Protein 8C7G (pdb70)

Sequence (1429 aa):
NGIHYIELTPNPIRFDAVSQLTNVFFDDSNKQIFAVRSGGATGVVVKGPGSPDDVVISFCMSDRGGAIRSIKFSPDNQILAVQRKENSVEFICFQGDQPLLQDIITHQVKTLIHGFVWVHNREVALISNTGVEVYTVVPEKRQVRSVKSLSIGIKWFAWCCDANVALLCTSEGNSLIPVLVKQKVITKLPKVDLGNPSRDVQESKVTLGQVYGVLAVLILQSNSTTGLMEVEVHLLNGPGLAPRKCHVLRLSLLGRFAINTVDNLIVVHHQASGTSLLFDISLPGEVINEITYHTPITPGRSIKPFGLKLILQCELYSTHWVLFQPNIVIDAKLGCMWFLNLCIEPLCQLISDRIRLTEFLLQRSNGKQMLLKVIGQLVDDQYKGTLLPVLETIFSRINKIYASWVQLELQNQTTPPIVLIEQLDMVQIFQRIARRPYTESILMLYLQSLNKFNIAAQEELSKMIISELISNRSFDTLRRLVSYSMLLESKSVACFLLSHSNVDTAISQVAIDMLGRIEAHEIIIEVMLGQGKVIDALRLAKNSMGLEKVPARKFLEAAHKTKDDLIFHSVYRFFQMRNLKLYETLSFPKAEQCTEFIQHYNNTFPAQRVEITLRSFYIFNSTFGQVEGEEHKKVLFYHPNDIELNTKIKDVGLSEAIIRFTGTFTSEDDCQALHTQKTTQLFYQPEPGYWLVLVLNVPKEVVADYRGAEISDRIYRAILRQCYQMFRFQNGCFSSCGSEEPNPDKRRELLCQKLLQFYDQHLTNLRDPAQCDIIDMLHSIQYLPLDKTLFLRAQNFGTLCETFPDIKESIMLYQEQVLCGGKLSPEDLHCVHSYVVQHVLKVGGFVRDHPMKVYVTLDKEAKPYYLLIYRALHITLCLFLNADQVAPKQDLYDDLHAYMAPQLTSLARDISSELTKEAPKYLFINEQSLQHHHTNFLPRNVLSIIADLANAPAEEVQVKTTNDYWIVKRRCNYRQYYVILCNSKATLLDVTQEARRIFEQELTDDVFFDYDYQHDSLWQGQKKHIFILSEAGKPIFSLHGNEDKLATLFGVIQALVSFVQMGQDAITSIHAGGIKFAFMQRSSLILVAASRSNMSVQQLQLQLGDVYNQILSILTYSHMTKIFERRKNFDLRRLLSGSERLFYNLLANDSSNNIFTFLTNSIRVFPLPTTIRSQITSAIQSNCSKIKNLVFAVLIANNKLIALVRMKKYSIHPADLRLIFNLVECSESFKSSENWSPICLPKFDMNGYLHAHVSYLADDCQACLLLLSVDRDAFFTLAEAKAKITEKLRKSHCLEAINEELQQPFNAKLYQQVVGIPELRHFLYKPKSTAQLLCPMLRHPYKSLTELERLEAIYCDLLHRIHNSSRPLKLIYEMKEREVVLAWATGTYELYAIFEPVVDKATVIKYVDKLIKWIEKEYDVYFIRNHATF

Secondary structure (DSSP, 8-state):
-----EEE-SS-EE-PPPBTTB-EEEETTTTEEEEEETTSSSEEEEE-SS-TT----------SSS---EEEE-TTS-EEEEEEETTEEEEEE-BTTB---SS-B----SS-EEEEEE-SSSEEEEEESSEEEEEEEETTTTEEEEEEEEE---S-EEE-SSS-EEEEE-SSSS-EEEEEEETTEEEE-PPPP--SS-----TTTEEEEEETTEEEEEEEEE-SSS--EEEEEEE--SSSS--EEEEEEE----S--EEEEETTEEEEE-SSS--EEEE-SSS--EEETTEEEE--SS--B-PPP-EE---EEPP-S-SS-EE-SSS-EEETTTTEEE-EEE--TTHHHH---HHHHHHHHTTSTT-HHHHHHHHHHHHHTS--TT-HHHHHHHHHHHHHHHHHHHHHHH-------SS---HHHHHHHHHTT-SSTTSHHHHHHHHHHHHHTT----HHHHHHHHHHHHHTT-HHHHHHHHHHT-S--SHHHHHHHHHT-SS-HHHHHHHHHHHHHTT-HHHHHHHHHHHT-HHHHHHHHHHHS-SSS--SHHHHHHHHHHT-HHHHHHHHHHHHHHHHHHHSSS---GGG--HHHHHHHHHHS--/-EE--EEEEEEEEESSS--STT-GGGGEEEESSTTS-HHHHHHHHHHHHHHHHHHTTTS-GGG--EEEESSEEEEEE-SSTTEEEEEEEE--EE---EE-GGG--HHHHHHHHHHHHHHHHHHH--GGGTTTT---TTTHHHHHHHHHHHHHHHHTTTPPPTT---HHHHHT-EE-----HHHHHHHHGGGGHHHHSTT--EEEEEETTEEEE-TT--HHHHHHHHHHHIIIII----B-----EEEEEESSSSEEEEEEEEEEETTEEEEEEEESSSPPP-HHHHHHHHHHHHHHHHHHHHHHHHHHHH---EEEEEETTTTEEEE----HHHHHHHHHH-----EEEEEEETTTEEEEEEE-SSEEEEEEEES----HHHHHHHHHHHHHHH-SS-SS--/--GGG-HHHHT-SEEEEEEETTS-EEEESSS-SSS--HHHHHHHHHHHHHHTTT--EEEEE-SS-EEEEEE-SSEEEEEEE-SS--HHHHHHHHHHHHHHHHHHS-HHHHHHHHHHSSS---TTTT-S-HHHHHHHTT------HHHHHHT-EEB----HHHHHHHHHHHHHHTSS-SSEEEEEEESSS-EEEEEE-TT----HHHHHHHHHHHHH-SGGGTS-EEEEE--TTT-SSS-EEEEEEES-SSS--EEEEEES-SS-HHHHHHHHHHHHHHHHHTT-HHHHHHHHHSSS-SHHHHHHHT-TTEEEEEE--SSS-EEB-----GGG-SHHHHHHHHHHHHHHHHHHH-SSS-EEEEEEE-SS-EEEEEE-SS-EEEEEE-TT--HHHHHHHHHHHHHHHHHHHHHH---S-EE-

Radius of gyration: 52.95 Å; Cα contacts (8 Å, |Δi|>4): 2120; chains: 3; bounding box: 58×88×176 Å

Foldseek 3Di:
DDDFWKEWDQDWDFDDADDPQKDWDADPLFGKIWMWGNPPLTWIFIDGDDDPDDDTQIARPPRDQAQWDDWDAAPVRFKTKTDRDQFKIWIFGQDDRYTPDDDTAMDGDPAGWDDWDHQHRFWIWTAGQQWIWIWGDDDPPSDIDTQDIHGFGFDDKDADNPQQKIWTAHPVAAWIWIWHDHDSDIDTEDTDDDDPPGDHDDDLFWDWDAAPNWIKIWGKDADPVHRFIKIWIWTLPDVPGYTDTAEMEGDRDDDDWDWAAAQNWIKIDDQPVAWIFIDHPPDAADADPNHGYTDTQFDTDHYDWHADDCNPTDDPSDDQWDDDHYFWTAGRRRRIIIGMHTDCVSVPPRNPDPLSNLVVLQQGQPSQVVNLVVVLCDVPPVDDPPCVVVVLVSLLVQVVLVLVVVVVVPDDPCDRGNDHDDDVSVVVSLVVVPPDPCSQVNLVSNLVSCVVSPHADDAVSLVRNLVVCVVVVPLVVVVVCVVVVRHDQDPVSLVSLVVPCVVDPSSVVSSVVSCVVVPDLVVVLVVCLVVLVLVVSVVVCCVVPPLVPDAQPVSLVSQVVSPDVVSNVVSLVSVQVSCCVPVVGSDDDPVNPDPVSVVVCCVVDPD/DKDFKDWDKKFKFFQPPPPDPPRNLLGTLDIPPPPDDSVVVSVVVVVVVVVLVVVCVPPNSQPDAWDDDQFKIKGWDDPDPGMIIMTMMGFMWDPVIDTDNVLDDRLLVVLVVVVVVLLLCFAPHDLVPQPPPDPDPVVRSVRSSVSCCVVVVPPVVPDDDPRDTFVCSNQVADADDDDDDVLLVLVVVVQCVCVVPVQWDDKFKDFQLHGRGDDQAALVSVSSVSVCCVVPPPVVQFKPDVAAGWTWGDGPHHTAIWHWTWHDQPRMIMITTGHDPDDGDDVVVRVVVCVVPHPSVNVSSVVVVVVVVVDQKWKKKAANRNRYIDIDDDDSVVRSVVVVPDDDDWDWDWDADPQGKIWIWIDDDRMIMIMIDPPDDDDPVVVVVVVVVVCVVPPVDDPVPD/DPPVPDPVNVPDFKWKFKDFLVQHGADTLDDDVVVVRVVSVVVNVVQVVQVVVVDGDAWDDDDQKIKGWDDDQRMIMIMMGRALFDSVLVVVLVVLVVQVVLFQPFPVVSNVVCVVDNPDHCNVSVDPCVLLVNVSVVQPFVHDVVCSLLLFFWADFDDPVLLVLLVVLLCVLCPVDPQFAKKFKDDPRHGRAIAGAPPDDDDSSQVVSVSSVVVRDDCQAVDWDKDWTDRCVVDRHATWIWTWHALDDLAGMIMITTGRDRPCRVVVVVSSVSSSVSCVVVVNSVRRNVSVVDPADDPVVVLVVVDVWFQWKKKDWPVDRYIDIGDHDDVQPDRVVSSVVVSVVSVLSCQQPPPVDHDAWDWDQDDAWTWIWGDDPTMTMTTITGNPDDDVVVVVSVVVVVVVCVVCVSRTDDDDHHYD

InterPro domains:
  IPR009755 Regulator of MON1-CCZ1 complex, C-terminal [PF07035] (376-616)
  IPR040371 Regulator of MON1-CCZ1 complex [PTHR12897] (7-619)
  IPR049040 Regulator of MON1-CCZ1 complex, N-terminal [PF21029] (28-147)

GO terms:
  GO:0005085 guanyl-nucleotide exchange factor activity (F, IDA)
  GO:0005091 guanyl-nucleotide exchange factor adaptor activity (F, IDA)
  GO:0035658 Mon1-Ccz1 complex (C, IPI)
  GO:0005770 late endosome (C, EXP)

B-factor: mean 46.75, std 15.62, range [22.67, 107.34]

Organism: Drosophila melanogaster (NCBI:txid7227)

Structure (mmCIF, N/CA/C/O backbone):
data_8C7G
#
_entry.id   8C7G
#
loop_
_entity.id
_entity.type
_entity.pdbx_description
1 polymer 'Mic1 domain-containing protein'
2 polymer 'Caffeine, calcium, zinc sensitivity 1'
3 polymer 'Vacuolar fusion protein MON1 homolog'
#
loop_
_atom_site.group_PDB
_atom_site.id
_atom_site.type_symbol
_atom_site.label_atom_id
_atom_site.label_alt_id
_atom_site.label_comp_id
_atom_site.label_asym_id
_atom_site.label_entity_id
_atom_site.label_seq_id
_atom_site.pdbx_PDB_ins_code
_atom_site.Cartn_x
_atom_site.Cartn_y
_atom_site.Cartn_z
_atom_site.occupancy
_atom_site.B_iso_or_equiv
_atom_site.auth_seq_id
_atom_site.auth_comp_id
_atom_site.auth_asym_id
_atom_site.auth_atom_id
_atom_site.pdbx_PDB_model_num
ATOM 1 N N . ASN A 1 5 ? 124.275 140.253 80.812 1.00 77.18 5 ASN A N 1
ATOM 2 C CA . ASN A 1 5 ? 125.108 141.441 80.659 1.00 77.18 5 ASN A CA 1
ATOM 3 C C . ASN A 1 5 ? 126.588 141.081 80.685 1.00 77.18 5 ASN A C 1
ATOM 4 O O . ASN A 1 5 ? 127.418 141.792 80.123 1.00 77.18 5 ASN A O 1
ATOM 9 N N . GLY A 1 6 ? 126.912 139.971 81.343 1.00 66.33 6 GLY A N 1
ATOM 10 C CA . GLY A 1 6 ? 128.298 139.575 81.448 1.00 66.33 6 GLY A CA 1
ATOM 11 C C . GLY A 1 6 ? 129.076 140.487 82.386 1.00 66.33 6 GLY A C 1
ATOM 12 O O . GLY A 1 6 ? 128.518 141.290 83.138 1.00 66.33 6 GLY A O 1
ATOM 13 N N . ILE A 1 7 ? 130.398 140.349 82.328 1.00 53.42 7 ILE A N 1
ATOM 14 C CA . ILE A 1 7 ? 131.314 141.143 83.137 1.00 53.42 7 ILE A CA 1
ATOM 15 C C . ILE A 1 7 ? 132.364 141.750 82.216 1.00 53.42 7 ILE A C 1
ATOM 16 O O . ILE A 1 7 ? 133.035 141.026 81.473 1.00 53.42 7 ILE A O 1
ATOM 21 N N . HIS A 1 8 ? 132.499 143.073 82.259 1.00 49.83 8 HIS A N 1
ATOM 22 C CA . HIS A 1 8 ? 133.499 143.792 81.482 1.00 49.83 8 HIS A CA 1
ATOM 23 C C . HIS A 1 8 ? 134.102 144.880 82.355 1.00 49.83 8 HIS A C 1
ATOM 24 O O . HIS A 1 8 ? 133.382 145.549 83.100 1.00 49.83 8 HIS A O 1
ATOM 31 N N . TYR A 1 9 ? 135.421 145.060 82.265 1.00 37.42 9 TYR A N 1
ATOM 32 C CA . TYR A 1 9 ? 136.116 146.009 83.128 1.00 37.42 9 TYR A CA 1
ATOM 33 C C . TYR A 1 9 ? 136.910 147.070 82.373 1.00 37.42 9 TYR A C 1
ATOM 34 O O . TYR A 1 9 ? 137.667 147.818 83.003 1.00 37.42 9 TYR A O 1
ATOM 43 N N . ILE A 1 10 ? 136.766 147.163 81.054 1.00 35.90 10 ILE A N 1
ATOM 44 C CA . ILE A 1 10 ? 137.342 148.251 80.270 1.00 35.90 10 ILE A CA 1
ATOM 45 C C . ILE A 1 10 ? 136.246 148.809 79.377 1.00 35.90 10 ILE A C 1
ATOM 46 O O . ILE A 1 10 ? 135.597 148.054 78.644 1.00 35.90 10 ILE A O 1
ATOM 51 N N . GLU A 1 11 ? 136.040 150.122 79.432 1.00 39.26 11 GLU A N 1
ATOM 52 C CA . GLU A 1 11 ? 134.880 150.725 78.796 1.00 39.26 11 GLU A CA 1
ATOM 53 C C . GLU A 1 11 ? 135.278 151.974 78.027 1.00 39.26 11 GLU A C 1
ATOM 54 O O . GLU A 1 11 ? 136.288 152.625 78.318 1.00 39.26 11 GLU A O 1
ATOM 60 N N . LEU A 1 12 ? 134.459 152.293 77.032 1.00 46.45 12 LEU A N 1
ATOM 61 C CA . LEU A 1 12 ? 134.494 153.579 76.359 1.00 46.45 12 LEU A CA 1
ATOM 62 C C . LEU A 1 12 ? 133.614 154.569 77.113 1.00 46.45 12 LEU A C 1
ATOM 63 O O . LEU A 1 12 ? 132.630 154.189 77.753 1.00 46.45 12 LEU A O 1
ATOM 68 N N . THR A 1 13 ? 133.980 155.844 77.039 1.00 52.54 13 THR A N 1
ATOM 69 C CA . THR A 1 13 ? 133.235 156.863 77.764 1.00 52.54 13 THR A CA 1
ATOM 70 C C . THR A 1 13 ? 131.830 156.999 77.183 1.00 52.54 13 THR A C 1
ATOM 71 O O . THR A 1 13 ? 131.640 156.836 75.972 1.00 52.54 13 THR A O 1
ATOM 75 N N . PRO A 1 14 ? 130.825 157.282 78.014 1.00 61.02 14 PRO A N 1
ATOM 76 C CA . PRO A 1 14 ? 129.444 157.328 77.506 1.00 61.02 14 PRO A CA 1
ATOM 77 C C . PRO A 1 14 ? 129.207 158.376 76.433 1.00 61.02 14 PRO A C 1
ATOM 78 O O . PRO A 1 14 ? 128.402 158.139 75.524 1.00 61.02 14 PRO A O 1
ATOM 82 N N . ASN A 1 15 ? 129.874 159.524 76.504 1.00 60.10 15 ASN A N 1
ATOM 83 C CA . ASN A 1 15 ? 129.605 160.613 75.572 1.00 60.10 15 ASN A CA 1
ATOM 84 C C . ASN A 1 15 ? 130.758 160.776 74.591 1.00 60.10 15 ASN A C 1
ATOM 85 O O . ASN A 1 15 ? 131.845 161.220 74.991 1.00 60.10 15 ASN A O 1
ATOM 90 N N . PRO A 1 16 ? 130.579 160.433 73.321 1.00 59.46 16 PRO A N 1
ATOM 91 C CA . PRO A 1 16 ? 131.629 160.667 72.327 1.00 59.46 16 PRO A CA 1
ATOM 92 C C . PRO A 1 16 ? 131.633 162.114 71.855 1.00 59.46 16 PRO A C 1
ATOM 93 O O . PRO A 1 16 ? 130.723 162.896 72.131 1.00 59.46 16 PRO A O 1
ATOM 97 N N . ILE A 1 17 ? 132.689 162.458 71.126 1.00 62.08 17 ILE A N 1
ATOM 98 C CA . ILE A 1 17 ? 132.807 163.753 70.468 1.00 62.08 17 ILE A CA 1
ATOM 99 C C . ILE A 1 17 ? 132.585 163.537 68.979 1.00 62.08 17 ILE A C 1
ATOM 100 O O . ILE A 1 17 ? 133.386 162.869 68.314 1.00 62.08 17 ILE A O 1
ATOM 105 N N . ARG A 1 18 ? 131.504 164.101 68.454 1.00 66.21 18 ARG A N 1
ATOM 106 C CA . ARG A 1 18 ? 131.082 163.857 67.084 1.00 66.21 18 ARG A CA 1
ATOM 107 C C . ARG A 1 18 ? 131.544 164.987 66.177 1.00 66.21 18 ARG A C 1
ATOM 108 O O . ARG A 1 18 ? 131.525 166.158 66.566 1.00 66.21 18 ARG A O 1
ATOM 116 N N . PHE A 1 19 ? 131.960 164.630 64.965 1.00 66.95 19 PHE A N 1
ATOM 117 C CA . PHE A 1 19 ? 132.396 165.612 63.983 1.00 66.95 19 PHE A CA 1
ATOM 118 C C . PHE A 1 19 ? 131.982 165.129 62.598 1.00 66.95 19 PHE A C 1
ATOM 119 O O . PHE A 1 19 ? 131.295 164.115 62.450 1.00 66.95 19 PHE A O 1
ATOM 127 N N . ASP A 1 20 ? 132.405 165.873 61.578 1.00 75.56 20 ASP A N 1
ATOM 128 C CA . ASP A 1 20 ? 132.031 165.565 60.205 1.00 75.56 20 ASP A CA 1
ATOM 129 C C . ASP A 1 20 ? 132.621 164.227 59.778 1.00 75.56 20 ASP A C 1
ATOM 130 O O . ASP A 1 20 ? 133.799 163.950 60.018 1.00 75.56 20 ASP A O 1
ATOM 135 N N . ALA A 1 21 ? 131.800 163.401 59.137 1.00 79.36 21 ALA A N 1
ATOM 136 C CA . ALA A 1 21 ? 132.244 162.079 58.729 1.00 79.36 21 ALA A CA 1
ATOM 137 C C . ALA A 1 21 ? 133.208 162.174 57.550 1.00 79.36 21 ALA A C 1
ATOM 138 O O . ALA A 1 21 ? 133.215 163.147 56.793 1.00 79.36 21 ALA A O 1
ATOM 140 N N . VAL A 1 22 ? 134.034 161.137 57.403 1.00 82.68 22 VAL A N 1
ATOM 141 C CA . VAL A 1 22 ? 134.985 161.095 56.301 1.00 82.68 22 VAL A CA 1
ATOM 142 C C . VAL A 1 22 ? 134.242 160.871 54.989 1.00 82.68 22 VAL A C 1
ATOM 143 O O . VAL A 1 22 ? 133.198 160.205 54.939 1.00 82.68 22 VAL A O 1
ATOM 147 N N . SER A 1 23 ? 134.770 161.452 53.917 1.00 87.62 23 SER A N 1
ATOM 148 C CA . SER A 1 23 ? 134.169 161.335 52.595 1.00 87.62 23 SER A CA 1
ATOM 149 C C . SER A 1 23 ? 135.239 161.660 51.560 1.00 87.62 23 SER A C 1
ATOM 150 O O . SER A 1 23 ? 136.426 161.775 51.886 1.00 87.62 23 SER A O 1
ATOM 153 N N . GLN A 1 24 ? 134.819 161.810 50.306 1.00 89.21 24 GLN A N 1
ATOM 154 C CA . GLN A 1 24 ? 135.729 162.150 49.223 1.00 89.21 24 GLN A CA 1
ATOM 155 C C . GLN A 1 24 ? 135.965 163.649 49.103 1.00 89.21 24 GLN A C 1
ATOM 156 O O . GLN A 1 24 ? 136.729 164.075 48.231 1.00 89.21 24 GLN A O 1
ATOM 162 N N . LEU A 1 25 ? 135.327 164.455 49.950 1.00 87.81 25 LEU A N 1
ATOM 163 C CA . LEU A 1 25 ? 135.541 165.894 49.979 1.00 87.81 25 LEU A CA 1
ATOM 164 C C . LEU A 1 25 ? 136.151 166.378 51.286 1.00 87.81 25 LEU A C 1
ATOM 165 O O . LEU A 1 25 ? 136.315 167.589 51.465 1.00 87.81 25 LEU A O 1
ATOM 170 N N . THR A 1 26 ? 136.491 165.474 52.202 1.00 82.42 26 THR A N 1
ATOM 171 C CA . THR A 1 26 ? 137.018 165.857 53.502 1.00 82.42 26 THR A CA 1
ATOM 172 C C . THR A 1 26 ? 138.076 164.855 53.940 1.00 82.42 26 THR A C 1
ATOM 173 O O . THR A 1 26 ? 138.142 163.729 53.441 1.00 82.42 26 THR A O 1
ATOM 177 N N . ASN A 1 27 ? 138.908 165.283 54.886 1.00 65.37 27 ASN A N 1
ATOM 178 C CA . ASN A 1 27 ? 139.952 164.453 55.468 1.00 65.37 27 ASN A CA 1
ATOM 179 C C . ASN A 1 27 ? 139.948 164.642 56.980 1.00 65.37 27 ASN A C 1
ATOM 180 O O . ASN A 1 27 ? 139.114 165.362 57.535 1.00 65.37 27 ASN A O 1
ATOM 185 N N . VAL A 1 28 ? 140.892 163.988 57.653 1.00 56.25 28 VAL A N 1
ATOM 186 C CA . VAL A 1 28 ? 141.009 164.049 59.104 1.00 56.25 28 VAL A CA 1
ATOM 187 C C . VAL A 1 28 ? 142.472 164.248 59.476 1.00 56.25 28 VAL A C 1
ATOM 188 O O . VAL A 1 28 ? 143.358 163.609 58.898 1.00 56.25 28 VAL A O 1
ATOM 192 N N . PHE A 1 29 ? 142.725 165.154 60.421 1.00 54.39 29 PHE A N 1
ATOM 193 C CA . PHE A 1 29 ? 144.043 165.324 61.017 1.00 54.39 29 PHE A CA 1
ATOM 194 C C . PHE A 1 29 ? 143.896 165.431 62.527 1.00 54.39 29 PHE A C 1
ATOM 195 O O . PHE A 1 29 ? 142.865 165.880 63.037 1.00 54.39 29 PHE A O 1
ATOM 203 N N . PHE A 1 30 ? 144.942 165.029 63.241 1.00 52.22 30 PHE A N 1
ATOM 204 C CA . PHE A 1 30 ? 144.902 165.033 64.694 1.00 52.22 30 PHE A CA 1
ATOM 205 C C . PHE A 1 30 ? 146.226 165.521 65.261 1.00 52.22 30 PHE A C 1
ATOM 206 O O . PHE A 1 30 ? 147.295 165.049 64.868 1.00 52.22 30 PHE A O 1
ATOM 214 N N . ASP A 1 31 ? 146.139 166.474 66.186 1.00 63.55 31 ASP A N 1
ATOM 215 C CA . ASP A 1 31 ? 147.260 166.912 67.005 1.00 63.55 31 ASP A CA 1
ATOM 216 C C . ASP A 1 31 ? 146.966 166.533 68.448 1.00 63.55 31 ASP A C 1
ATOM 217 O O . ASP A 1 31 ? 145.937 166.941 69.002 1.00 63.55 31 ASP A O 1
ATOM 222 N N . ASP A 1 32 ? 147.865 165.760 69.053 1.00 59.89 32 ASP A N 1
ATOM 223 C CA . ASP A 1 32 ? 147.649 165.247 70.398 1.00 59.89 32 ASP A CA 1
ATOM 224 C C . ASP A 1 32 ? 148.230 166.137 71.488 1.00 59.89 32 ASP A C 1
ATOM 225 O O . ASP A 1 32 ? 147.961 165.893 72.669 1.00 59.89 32 ASP A O 1
ATOM 230 N N . SER A 1 33 ? 149.017 167.153 71.132 1.00 61.82 33 SER A N 1
ATOM 231 C CA . SER A 1 33 ? 149.528 168.075 72.140 1.00 61.82 33 SER A CA 1
ATOM 232 C C . SER A 1 33 ? 148.414 168.916 72.745 1.00 61.82 33 SER A C 1
ATOM 233 O O . SER A 1 33 ? 148.453 169.227 73.940 1.00 61.82 33 SER A O 1
ATOM 236 N N . ASN A 1 34 ? 147.423 169.290 71.938 1.00 64.71 34 ASN A N 1
ATOM 237 C CA . ASN A 1 34 ? 146.261 170.019 72.416 1.00 64.71 34 ASN A CA 1
ATOM 238 C C . ASN A 1 34 ? 144.959 169.270 72.172 1.00 64.71 34 ASN A C 1
ATOM 239 O O . ASN A 1 34 ? 143.892 169.799 72.503 1.00 64.71 34 ASN A O 1
ATOM 244 N N . LYS A 1 35 ? 145.018 168.066 71.601 1.00 63.09 35 LYS A N 1
ATOM 245 C CA . LYS A 1 35 ? 143.842 167.244 71.326 1.00 63.09 35 LYS A CA 1
ATOM 246 C C . LYS A 1 35 ? 142.869 167.978 70.403 1.00 63.09 35 LYS A C 1
ATOM 247 O O . LYS A 1 35 ? 141.700 168.191 70.725 1.00 63.09 35 LYS A O 1
ATOM 253 N N . GLN A 1 36 ? 143.378 168.360 69.237 1.00 66.87 36 GLN A N 1
ATOM 254 C CA . GLN A 1 36 ? 142.615 169.123 68.259 1.00 66.87 36 GLN A CA 1
ATOM 255 C C . GLN A 1 36 ? 142.251 168.233 67.079 1.00 66.87 36 GLN A C 1
ATOM 256 O O . GLN A 1 36 ? 143.135 167.662 66.432 1.00 66.87 36 GLN A O 1
ATOM 262 N N . ILE A 1 37 ? 140.956 168.119 66.801 1.00 61.25 37 ILE A N 1
ATOM 263 C CA . ILE A 1 37 ? 140.469 167.399 65.631 1.00 61.25 37 ILE A CA 1
ATOM 264 C C . ILE A 1 37 ? 140.335 168.391 64.487 1.00 61.25 37 ILE A C 1
ATOM 265 O O . ILE A 1 37 ? 139.650 169.414 64.625 1.00 61.25 37 ILE A O 1
ATOM 270 N N . PHE A 1 38 ? 140.980 168.093 63.358 1.00 61.79 38 PHE A N 1
ATOM 271 C CA . PHE A 1 38 ? 140.977 168.963 62.192 1.00 61.79 38 PHE A CA 1
ATOM 272 C C . PHE A 1 38 ? 140.251 168.275 61.048 1.00 61.79 38 PHE A C 1
ATOM 273 O O . PHE A 1 38 ? 140.594 167.145 60.684 1.00 61.79 38 PHE A O 1
ATOM 281 N N . ALA A 1 39 ? 139.268 168.963 60.471 1.00 70.89 39 ALA A N 1
ATOM 282 C CA . ALA A 1 39 ? 138.573 168.461 59.298 1.00 70.89 39 ALA A CA 1
ATOM 283 C C . ALA A 1 39 ? 138.488 169.568 58.260 1.00 70.89 39 ALA A C 1
ATOM 284 O O . ALA A 1 39 ? 138.411 170.753 58.592 1.00 70.89 39 ALA A O 1
ATOM 286 N N . VAL A 1 40 ? 138.486 169.165 56.992 1.00 78.59 40 VAL A N 1
ATOM 287 C CA . VAL A 1 40 ? 138.432 170.093 55.871 1.00 78.59 40 VAL A CA 1
ATOM 288 C C . VAL A 1 40 ? 137.083 169.929 55.185 1.00 78.59 40 VAL A C 1
ATOM 289 O O . VAL A 1 40 ? 136.400 168.916 55.354 1.00 78.59 40 VAL A O 1
ATOM 293 N N . ARG A 1 41 ? 136.689 170.948 54.424 1.00 90.85 41 ARG A N 1
ATOM 294 C CA . ARG A 1 41 ? 135.454 170.938 53.643 1.00 90.85 41 ARG A CA 1
ATOM 295 C C . ARG A 1 41 ? 135.756 171.618 52.312 1.00 90.85 41 ARG A C 1
ATOM 296 O O . ARG A 1 41 ? 135.928 172.840 52.258 1.00 90.85 41 ARG A O 1
ATOM 304 N N . SER A 1 42 ? 135.827 170.824 51.243 1.00 90.44 42 SER A N 1
ATOM 305 C CA . SER A 1 42 ? 136.122 171.351 49.918 1.00 90.44 42 SER A CA 1
ATOM 306 C C . SER A 1 42 ? 134.891 171.894 49.205 1.00 90.44 42 SER A C 1
ATOM 307 O O . SER A 1 42 ? 135.021 172.398 48.084 1.00 90.44 42 SER A O 1
ATOM 310 N N . GLY A 1 43 ? 133.708 171.793 49.815 1.00 92.73 43 GLY A N 1
ATOM 311 C CA . GLY A 1 43 ? 132.518 172.356 49.195 1.00 92.73 43 GLY A CA 1
ATOM 312 C C . GLY A 1 43 ? 132.617 173.857 49.007 1.00 92.73 43 GLY A C 1
ATOM 313 O O . GLY A 1 43 ? 132.213 174.392 47.972 1.00 92.73 43 GLY A O 1
ATOM 314 N N . GLY A 1 44 ? 133.152 174.554 50.000 1.00 93.91 44 GLY A N 1
ATOM 315 C CA . GLY A 1 44 ? 133.416 175.975 49.908 1.00 93.91 44 GLY A CA 1
ATOM 316 C C . GLY A 1 44 ? 134.813 176.253 49.402 1.00 93.91 44 GLY A C 1
ATOM 317 O O . GLY A 1 44 ? 135.387 175.480 48.629 1.00 93.91 44 GLY A O 1
ATOM 318 N N . ALA A 1 45 ? 135.373 177.377 49.844 1.00 99.09 45 ALA A N 1
ATOM 319 C CA . ALA A 1 45 ? 136.750 177.733 49.504 1.00 99.09 45 ALA A CA 1
ATOM 320 C C . ALA A 1 45 ? 137.722 177.096 50.500 1.00 99.09 45 ALA A C 1
ATOM 321 O O . ALA A 1 45 ? 138.556 177.755 51.121 1.00 99.09 45 ALA A O 1
ATOM 323 N N . THR A 1 46 ? 137.597 175.773 50.626 1.00 99.08 46 THR A N 1
ATOM 324 C CA . THR A 1 46 ? 138.380 174.967 51.564 1.00 99.08 46 THR A CA 1
ATOM 325 C C . THR A 1 46 ? 138.165 175.435 53.006 1.00 99.08 46 THR A C 1
ATOM 326 O O . THR A 1 46 ? 139.083 175.898 53.686 1.00 99.08 46 THR A O 1
ATOM 330 N N . GLY A 1 47 ? 136.920 175.305 53.464 1.00 89.93 47 GLY A N 1
ATOM 331 C CA . GLY A 1 47 ? 136.611 175.611 54.844 1.00 89.93 47 GLY A CA 1
ATOM 332 C C . GLY A 1 47 ? 137.179 174.575 55.795 1.00 89.93 47 GLY A C 1
ATOM 333 O O . GLY A 1 47 ? 137.587 173.485 55.401 1.00 89.93 47 GLY A O 1
ATOM 334 N N . VAL A 1 48 ? 137.210 174.922 57.082 1.00 81.45 48 VAL A N 1
ATOM 335 C CA . VAL A 1 48 ? 137.789 174.045 58.090 1.00 81.45 48 VAL A CA 1
ATOM 336 C C . V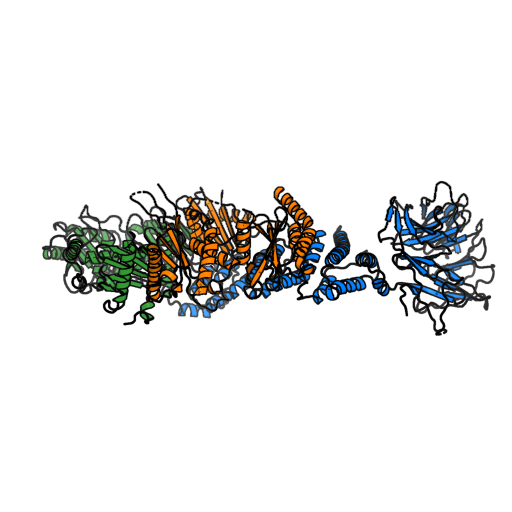AL A 1 48 ? 136.857 173.946 59.290 1.00 81.45 48 VAL A C 1
ATOM 337 O O . VAL A 1 48 ? 136.024 174.819 59.540 1.00 81.45 48 VAL A O 1
ATOM 341 N N . VAL A 1 49 ? 137.012 172.851 60.031 1.00 75.12 49 VAL A N 1
ATOM 342 C CA . VAL A 1 49 ? 136.321 172.637 61.297 1.00 75.12 49 VAL A CA 1
ATOM 343 C C . VAL A 1 49 ? 137.329 172.095 62.300 1.00 75.12 49 VAL A C 1
ATOM 344 O O . VAL A 1 49 ? 137.965 171.064 62.055 1.00 75.12 49 VAL A O 1
ATOM 348 N N . VAL A 1 50 ? 137.472 172.787 63.427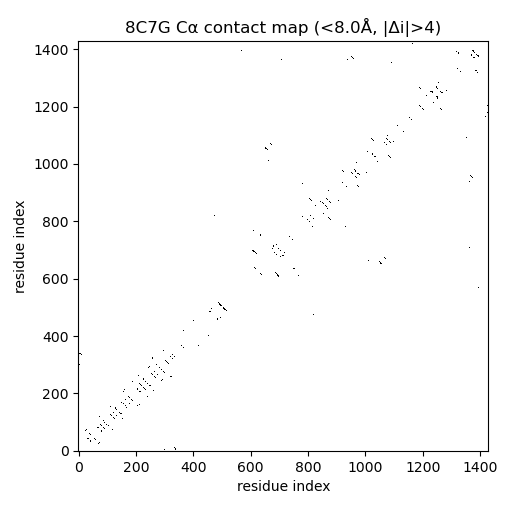 1.00 71.62 50 VAL A N 1
ATOM 349 C CA . VAL A 1 50 ? 138.413 172.419 64.479 1.00 71.62 50 VAL A CA 1
ATOM 350 C C . VAL A 1 50 ? 137.624 172.149 65.751 1.00 71.62 50 VAL A C 1
ATOM 351 O O . VAL A 1 50 ? 136.805 172.976 66.165 1.00 71.62 50 VAL A O 1
ATOM 355 N N . LYS A 1 51 ? 137.871 170.999 66.368 1.00 73.83 51 LYS A N 1
ATOM 356 C CA . LYS A 1 51 ? 137.155 170.607 67.575 1.00 73.83 51 LYS A CA 1
ATOM 357 C C . LYS A 1 51 ? 138.126 170.441 68.740 1.00 73.83 51 LYS A C 1
ATOM 358 O O . LYS A 1 51 ? 139.339 170.308 68.558 1.00 73.83 51 LYS A O 1
ATOM 364 N N . GLY A 1 52 ? 137.573 170.448 69.952 1.00 72.62 52 GLY A N 1
ATOM 365 C CA . GLY A 1 52 ? 138.372 170.482 71.154 1.00 72.62 52 GLY A CA 1
ATOM 366 C C . GLY A 1 52 ? 138.108 169.335 72.109 1.00 72.62 52 GLY A C 1
ATOM 367 O O . GLY A 1 52 ? 137.076 168.662 72.046 1.00 72.62 52 GLY A O 1
ATOM 368 N N . PRO A 1 53 ? 139.056 169.092 73.019 1.00 77.33 53 PRO A N 1
ATOM 369 C CA . PRO A 1 53 ? 138.918 167.936 73.919 1.00 77.33 53 PRO A CA 1
ATOM 370 C C . PRO A 1 53 ? 137.902 168.132 75.027 1.00 77.33 53 PRO A C 1
ATOM 371 O O . PRO A 1 53 ? 137.115 167.218 75.303 1.00 77.33 53 PRO A O 1
ATOM 375 N N . GLY A 1 54 ? 137.897 169.290 75.680 1.00 89.32 54 GLY A N 1
ATOM 376 C CA . GLY A 1 54 ? 137.087 169.460 76.869 1.00 89.32 54 GLY A CA 1
ATOM 377 C C . GLY A 1 54 ? 136.215 170.697 76.880 1.00 89.32 54 GLY A C 1
ATOM 378 O O . GLY A 1 54 ? 135.754 171.123 77.943 1.00 89.32 54 GLY A O 1
ATOM 379 N N . SER A 1 55 ? 135.981 171.286 75.711 1.00 97.86 55 SER A N 1
ATOM 380 C CA . SER A 1 55 ? 135.124 172.458 75.617 1.00 97.86 55 SER A CA 1
ATOM 381 C C . SER A 1 55 ? 133.676 172.016 75.457 1.00 97.86 55 SER A C 1
ATOM 382 O O . SER A 1 55 ? 133.341 171.397 74.438 1.00 97.86 55 SER A O 1
ATOM 385 N N . PRO A 1 56 ? 132.798 172.289 76.428 1.00 102.99 56 PRO A N 1
ATOM 386 C CA . PRO A 1 56 ? 131.388 171.892 76.263 1.00 102.99 56 PRO A CA 1
ATOM 387 C C . PRO A 1 56 ? 130.721 172.538 75.063 1.00 102.99 56 PRO A C 1
ATOM 388 O O . PRO A 1 56 ? 129.884 171.906 74.406 1.00 102.99 56 PRO A O 1
ATOM 392 N N . ASP A 1 57 ? 131.071 173.787 74.756 1.00 103.69 57 ASP A N 1
ATOM 393 C CA . ASP A 1 57 ? 130.546 174.507 73.597 1.00 103.69 57 ASP A CA 1
ATOM 394 C C . ASP A 1 57 ? 131.727 175.199 72.922 1.00 103.69 57 ASP A C 1
ATOM 395 O O . ASP A 1 57 ? 132.048 176.348 73.237 1.00 103.69 57 ASP A O 1
ATOM 400 N N . ASP A 1 58 ? 132.370 174.496 71.993 1.00 93.64 58 ASP A N 1
ATOM 401 C CA . ASP A 1 58 ? 133.525 175.016 71.270 1.00 93.64 58 ASP A CA 1
ATOM 402 C C . ASP A 1 58 ? 133.052 175.573 69.935 1.00 93.64 58 ASP A C 1
ATOM 403 O O . ASP A 1 58 ? 132.667 174.815 69.039 1.00 93.64 58 ASP A O 1
ATOM 408 N N . VAL A 1 59 ? 133.081 176.896 69.802 1.00 89.82 59 VAL A N 1
ATOM 409 C CA . VAL A 1 59 ? 132.777 177.519 68.521 1.00 89.82 59 VAL A CA 1
ATOM 410 C C . VAL A 1 59 ? 133.909 177.198 67.555 1.00 89.82 59 VAL A C 1
ATOM 411 O O . VAL A 1 59 ? 135.048 177.640 67.743 1.00 89.82 59 VAL A O 1
ATOM 415 N N . VAL A 1 60 ? 133.600 176.413 66.521 1.00 85.71 60 VAL A N 1
ATOM 416 C CA . VAL A 1 60 ? 134.628 175.996 65.579 1.00 85.71 60 VAL A CA 1
ATOM 417 C C . VAL A 1 60 ? 135.199 177.212 64.863 1.00 85.71 60 VAL A C 1
ATOM 418 O O . VAL A 1 60 ? 134.470 178.126 64.454 1.00 85.71 60 VAL A O 1
ATOM 422 N N . ILE A 1 61 ? 136.522 177.238 64.733 1.00 79.95 61 ILE A N 1
ATOM 423 C CA . ILE A 1 61 ? 137.223 178.334 64.078 1.00 79.95 61 ILE A CA 1
ATOM 424 C C . ILE A 1 61 ? 137.304 177.989 62.595 1.00 79.95 61 ILE A C 1
ATOM 425 O O . ILE A 1 61 ? 138.038 177.085 62.193 1.00 79.95 61 ILE A O 1
ATOM 430 N N . SER A 1 62 ? 136.548 178.713 61.777 1.00 83.44 62 SER A N 1
ATOM 431 C CA . SER A 1 62 ? 136.464 178.444 60.347 1.00 83.44 62 SER A CA 1
ATOM 432 C C . SER A 1 62 ? 137.289 179.479 59.592 1.00 83.44 62 SER A C 1
ATOM 433 O O . SER A 1 62 ? 136.806 180.580 59.309 1.00 83.44 62 SER A O 1
ATOM 436 N N . PHE A 1 63 ? 138.524 179.122 59.257 1.00 84.45 63 PHE A N 1
ATOM 437 C CA . PHE A 1 63 ? 139.370 179.928 58.390 1.00 84.45 63 PHE A CA 1
ATOM 438 C C . PHE A 1 63 ? 139.339 179.328 56.992 1.00 84.45 63 PHE A C 1
ATOM 439 O O . PHE A 1 63 ? 139.519 178.118 56.825 1.00 84.45 63 PHE A O 1
ATOM 447 N N . CYS A 1 64 ? 139.099 180.174 55.996 1.00 97.29 64 CYS A N 1
ATOM 448 C CA . CYS A 1 64 ? 138.758 179.741 54.646 1.00 97.29 64 CYS A CA 1
ATOM 449 C C . CYS A 1 64 ? 139.653 180.429 53.624 1.00 97.29 64 CYS A C 1
ATOM 450 O O . CYS A 1 64 ? 139.193 180.957 52.611 1.00 97.29 64 CYS A O 1
ATOM 453 N N . MET A 1 65 ? 140.961 180.427 53.881 1.00 105.80 65 MET A N 1
ATOM 454 C CA . MET A 1 65 ? 141.904 181.176 53.061 1.00 105.80 65 MET A CA 1
ATOM 455 C C . MET A 1 65 ? 142.852 180.308 52.248 1.00 105.80 65 MET A C 1
ATOM 456 O O . MET A 1 65 ? 143.233 180.707 51.145 1.00 105.80 65 MET A O 1
ATOM 461 N N . SER A 1 66 ? 143.244 179.142 52.755 1.00 105.53 66 SER A N 1
ATOM 462 C CA . SER A 1 66 ? 144.185 178.270 52.053 1.00 105.53 66 SER A CA 1
ATOM 463 C C . SER A 1 66 ? 143.528 177.750 50.781 1.00 105.53 66 SER A C 1
ATOM 464 O O . SER A 1 66 ? 142.609 176.930 50.831 1.00 105.53 66 SER A O 1
ATOM 467 N N . ASP A 1 67 ? 143.999 178.227 49.629 1.00 101.43 67 ASP A N 1
ATOM 468 C CA . ASP A 1 67 ? 143.389 177.858 48.357 1.00 101.43 67 ASP A CA 1
ATOM 469 C C . ASP A 1 67 ? 144.423 177.347 47.362 1.00 101.43 67 ASP A C 1
ATOM 470 O O . ASP A 1 67 ? 144.112 176.503 46.515 1.00 101.43 67 ASP A O 1
ATOM 475 N N . ARG A 1 68 ? 145.652 177.850 47.451 1.00 98.75 68 ARG A N 1
ATOM 476 C CA . ARG A 1 68 ? 146.720 177.469 46.539 1.00 98.75 68 ARG A CA 1
ATOM 477 C C . ARG A 1 68 ? 147.919 176.977 47.332 1.00 98.75 68 ARG A C 1
ATOM 478 O O . ARG A 1 68 ? 148.196 177.474 48.428 1.00 98.75 68 ARG A O 1
ATOM 486 N N . GLY A 1 69 ? 148.629 176.000 46.775 1.00 91.77 69 GLY A N 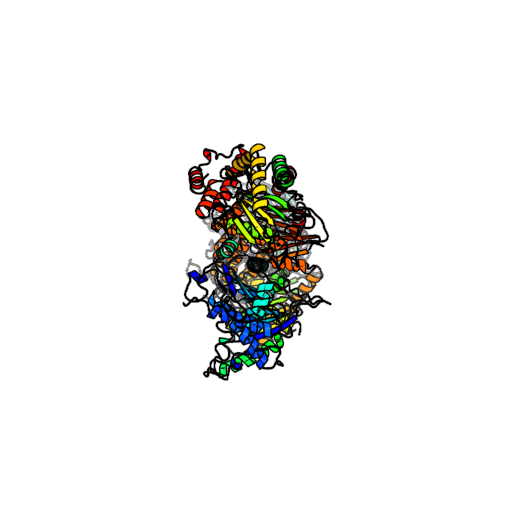1
ATOM 487 C CA . GLY A 1 69 ? 149.824 175.484 47.414 1.00 91.77 69 GLY A CA 1
ATOM 488 C C . GLY A 1 69 ? 150.015 173.989 47.263 1.00 91.77 69 GLY A C 1
ATOM 489 O O . GLY A 1 69 ? 151.133 173.485 47.411 1.00 91.77 69 GLY A O 1
ATOM 490 N N . GLY A 1 70 ? 148.937 173.266 46.969 1.00 84.43 70 GLY A N 1
ATOM 491 C CA . GLY A 1 70 ? 149.028 171.831 46.782 1.00 84.43 70 GLY A CA 1
ATOM 492 C C . GLY A 1 70 ? 148.279 171.023 47.822 1.00 84.43 70 GLY A C 1
ATOM 493 O O . GLY A 1 70 ? 147.105 171.286 48.098 1.00 84.43 70 GLY A O 1
ATOM 494 N N . ALA A 1 71 ? 148.951 170.033 48.405 1.00 74.06 71 ALA A N 1
ATOM 495 C CA . ALA A 1 71 ? 148.354 169.130 49.376 1.00 74.06 71 ALA A CA 1
ATOM 496 C C . ALA A 1 71 ? 148.879 169.429 50.773 1.00 74.06 71 ALA A C 1
ATOM 497 O O . ALA A 1 71 ? 150.030 169.836 50.950 1.00 74.06 71 ALA A O 1
ATOM 499 N N . ILE A 1 72 ? 148.020 169.217 51.766 1.00 64.45 72 ILE A N 1
ATOM 500 C CA . ILE A 1 72 ? 148.336 169.483 53.164 1.00 64.45 72 ILE A CA 1
ATOM 501 C C . ILE A 1 72 ? 148.730 168.177 53.835 1.00 64.45 72 ILE A C 1
ATOM 502 O O . ILE A 1 72 ? 148.112 167.133 53.592 1.00 64.45 72 ILE A O 1
ATOM 507 N N . ARG A 1 73 ? 149.766 168.228 54.674 1.00 66.14 73 ARG A N 1
ATOM 508 C CA . ARG A 1 73 ? 150.206 167.058 55.420 1.00 66.14 73 ARG A CA 1
ATOM 509 C C . ARG A 1 73 ? 150.610 167.378 56.856 1.00 66.14 73 ARG A C 1
ATOM 510 O O . ARG A 1 73 ? 151.241 166.537 57.506 1.00 66.14 73 ARG A O 1
ATOM 518 N N . SER A 1 74 ? 150.273 168.563 57.366 1.00 60.47 74 SER A N 1
ATOM 519 C CA . SER A 1 74 ? 150.553 168.919 58.752 1.00 60.47 74 SER A CA 1
ATOM 520 C C . SER A 1 74 ? 149.791 170.184 59.117 1.00 60.47 74 SER A C 1
ATOM 521 O O . SER A 1 74 ? 149.894 171.197 58.416 1.00 60.47 74 SER A O 1
ATOM 524 N N . ILE A 1 75 ? 149.065 170.124 60.235 1.00 56.37 75 ILE A N 1
ATOM 525 C CA . ILE A 1 75 ? 148.324 171.252 60.792 1.00 56.37 75 ILE A CA 1
ATOM 526 C C . ILE A 1 75 ? 148.672 171.359 62.271 1.00 56.37 75 ILE A C 1
ATOM 527 O O . ILE A 1 75 ? 148.692 170.343 62.974 1.00 56.37 75 ILE A O 1
ATOM 532 N N . LYS A 1 76 ? 148.933 172.579 62.750 1.00 56.49 76 LYS A N 1
ATOM 533 C CA . LYS A 1 76 ? 149.308 172.781 64.145 1.00 56.49 76 LYS A CA 1
ATOM 534 C C . LYS A 1 76 ? 148.867 174.162 64.621 1.00 56.49 76 LYS A C 1
ATOM 535 O O . LYS A 1 76 ? 148.747 175.108 63.838 1.00 56.49 76 LYS A O 1
ATOM 541 N N . PHE A 1 77 ? 148.667 174.269 65.936 1.00 57.52 77 PHE A N 1
ATOM 542 C CA . PHE A 1 77 ? 148.357 175.525 66.605 1.00 57.52 77 PHE A CA 1
ATOM 543 C C . PHE A 1 77 ? 149.367 175.792 67.709 1.00 57.52 77 PHE A C 1
ATOM 544 O O . PHE A 1 77 ? 150.004 174.878 68.237 1.00 57.52 77 PHE A O 1
ATOM 552 N N . SER A 1 78 ? 149.502 177.071 68.052 1.00 58.38 78 SER A N 1
ATOM 553 C CA . SER A 1 78 ? 150.289 177.464 69.208 1.00 58.38 78 SER A CA 1
ATOM 554 C C . SER A 1 78 ? 149.556 177.078 70.493 1.00 58.38 78 SER A C 1
ATOM 555 O O . SER A 1 78 ? 148.328 176.957 70.502 1.00 58.38 78 SER A O 1
ATOM 558 N N . PRO A 1 79 ? 150.286 176.873 71.590 1.00 52.28 79 PRO A N 1
ATOM 559 C CA . PRO A 1 79 ? 149.629 176.445 72.834 1.00 52.28 79 PRO A CA 1
ATOM 560 C C . PRO A 1 79 ? 148.612 177.431 73.375 1.00 52.28 79 PRO A C 1
ATOM 561 O O . PRO A 1 79 ? 147.759 177.032 74.177 1.00 52.28 79 PRO A O 1
ATOM 565 N N . ASP A 1 80 ? 148.666 178.700 72.973 1.00 61.07 80 ASP A N 1
ATOM 566 C CA . ASP A 1 80 ? 147.734 179.707 73.465 1.00 61.07 80 ASP A CA 1
ATOM 567 C C . ASP A 1 80 ? 146.752 180.165 72.393 1.00 61.07 80 ASP A C 1
ATOM 568 O O . ASP A 1 80 ? 146.090 181.193 72.564 1.00 61.07 80 ASP A O 1
ATOM 573 N N . ASN A 1 81 ? 146.644 179.418 71.294 1.00 63.70 81 ASN A N 1
ATOM 574 C CA . ASN A 1 81 ? 145.790 179.773 70.161 1.00 63.70 81 ASN A CA 1
ATOM 575 C C . ASN A 1 81 ? 146.134 181.166 69.632 1.00 63.70 81 ASN A C 1
ATOM 576 O O . ASN A 1 81 ? 145.293 182.064 69.563 1.00 63.70 81 ASN A O 1
ATOM 581 N N . GLN A 1 82 ? 147.402 181.332 69.258 1.00 66.11 82 GLN A N 1
ATOM 582 C CA . GLN A 1 82 ? 147.892 182.610 68.755 1.00 66.11 82 GLN A CA 1
ATOM 583 C C . GLN A 1 82 ? 148.400 182.530 67.324 1.00 66.11 82 GLN A C 1
ATOM 584 O O . GLN A 1 82 ? 147.995 183.341 66.486 1.00 66.11 82 GLN A O 1
ATOM 590 N N . ILE A 1 83 ? 149.279 181.579 67.016 1.00 59.81 83 ILE A N 1
ATOM 591 C CA . ILE A 1 83 ? 149.871 181.438 65.689 1.00 59.81 83 ILE A CA 1
ATOM 592 C C . ILE A 1 83 ? 149.459 180.090 65.120 1.00 59.81 83 ILE A C 1
ATOM 593 O O . ILE A 1 83 ? 149.530 179.070 65.817 1.00 59.81 83 ILE A O 1
ATOM 598 N N . LEU A 1 84 ? 149.030 180.079 63.860 1.00 56.67 84 LEU A N 1
ATOM 599 C CA . LEU A 1 84 ? 148.651 178.853 63.172 1.00 56.67 84 LEU A CA 1
ATOM 600 C C . LEU A 1 84 ? 149.803 178.434 62.265 1.00 56.67 84 LEU A C 1
ATOM 601 O O . LEU A 1 84 ? 150.464 179.290 61.670 1.00 56.67 84 LEU A O 1
ATOM 606 N N . ALA A 1 85 ? 150.060 177.131 62.171 1.00 54.70 85 ALA A N 1
ATOM 607 C CA . ALA A 1 85 ? 151.134 176.610 61.336 1.00 54.70 85 ALA A CA 1
ATOM 608 C C . ALA A 1 85 ? 150.592 175.506 60.444 1.00 54.70 85 ALA A C 1
ATOM 609 O O . ALA A 1 85 ? 149.876 174.618 60.918 1.00 54.70 85 ALA A O 1
ATOM 611 N N . VAL A 1 86 ? 150.919 175.560 59.156 1.00 56.49 86 VAL A N 1
ATOM 612 C CA . VAL A 1 86 ? 150.494 174.546 58.204 1.00 56.49 86 VAL A CA 1
ATOM 613 C C . VAL A 1 86 ? 151.685 174.140 57.348 1.00 56.49 86 VAL A C 1
ATOM 614 O O . VAL A 1 86 ? 152.700 174.841 57.271 1.00 56.49 86 VAL A O 1
ATOM 618 N N . GLN A 1 87 ? 151.561 172.977 56.720 1.00 56.74 87 GLN A N 1
ATOM 619 C CA . GLN A 1 87 ? 152.552 172.540 55.749 1.00 56.74 87 GLN A CA 1
ATOM 620 C C . GLN A 1 87 ? 151.836 172.160 54.464 1.00 56.74 87 GLN A C 1
ATOM 621 O O . GLN A 1 87 ? 150.933 171.318 54.482 1.00 56.74 87 GLN A O 1
ATOM 627 N N . ARG A 1 88 ? 152.241 172.777 53.356 1.00 75.65 88 ARG A N 1
ATOM 628 C CA . ARG A 1 88 ? 151.577 172.583 52.077 1.00 75.65 88 ARG A CA 1
ATOM 629 C C . ARG A 1 88 ? 152.471 171.999 50.994 1.00 75.65 88 ARG A C 1
ATOM 630 O O . ARG A 1 88 ? 151.971 171.702 49.903 1.00 75.65 88 ARG A O 1
ATOM 638 N N . LYS A 1 89 ? 153.764 171.830 51.250 1.00 69.52 89 LYS A N 1
ATOM 639 C CA . LYS A 1 89 ? 154.669 171.302 50.242 1.00 69.52 89 LYS A CA 1
ATOM 640 C C . LYS A 1 89 ? 155.780 170.543 50.952 1.00 69.52 89 LYS A C 1
ATOM 641 O O . LYS A 1 89 ? 156.017 170.722 52.149 1.00 69.52 89 LYS A O 1
ATOM 647 N N . GLU A 1 90 ? 156.460 169.679 50.196 1.00 67.79 90 GLU A N 1
ATOM 648 C CA . GLU A 1 90 ? 157.452 168.787 50.784 1.00 67.79 90 GLU A CA 1
ATOM 649 C C . GLU A 1 90 ? 158.642 169.550 51.356 1.00 67.79 90 GLU A C 1
ATOM 650 O O . GLU A 1 90 ? 159.357 169.023 52.217 1.00 67.79 90 GLU A O 1
ATOM 656 N N . ASN A 1 91 ? 158.867 170.784 50.912 1.00 67.01 91 ASN A N 1
ATOM 657 C CA . ASN A 1 91 ? 160.038 171.561 51.314 1.00 67.01 91 ASN A CA 1
ATOM 658 C C . ASN A 1 91 ? 159.649 172.970 51.761 1.00 67.01 91 ASN A C 1
ATOM 659 O O . ASN A 1 91 ? 160.405 173.930 51.597 1.00 67.01 91 ASN A O 1
ATOM 664 N N . SER A 1 92 ? 158.472 173.109 52.368 1.00 65.05 92 SER A N 1
ATOM 665 C CA . SER A 1 92 ? 158.029 174.417 52.836 1.00 65.05 92 SER A CA 1
ATOM 666 C C . SER A 1 92 ? 157.021 174.246 53.963 1.00 65.05 92 SER A C 1
ATOM 667 O O . SER A 1 92 ? 156.075 173.464 53.836 1.00 65.05 92 SER A O 1
ATOM 670 N N . VAL A 1 93 ? 157.229 174.976 55.056 1.00 54.76 93 VAL A N 1
ATOM 671 C CA . VAL A 1 93 ? 156.283 175.059 56.163 1.00 54.76 93 VAL A CA 1
ATOM 672 C C . VAL A 1 93 ? 155.971 176.533 56.386 1.00 54.76 93 VAL A C 1
ATOM 673 O O . VAL A 1 93 ? 156.885 177.366 56.422 1.00 54.76 93 VAL A O 1
ATOM 677 N N . GLU A 1 94 ? 154.687 176.868 56.485 1.00 58.09 94 GLU A N 1
ATOM 678 C CA . GLU A 1 94 ? 154.277 178.264 56.521 1.00 58.09 94 GLU A CA 1
ATOM 679 C C . GLU A 1 94 ? 153.430 178.561 57.751 1.00 58.09 94 GLU A C 1
ATOM 680 O O . GLU A 1 94 ? 152.823 177.660 58.345 1.00 58.09 94 GLU A O 1
ATOM 686 N N . PHE A 1 95 ? 153.419 179.835 58.131 1.00 53.19 95 PHE A N 1
ATOM 687 C CA . PHE A 1 95 ? 152.832 180.318 59.371 1.00 53.19 95 PHE A CA 1
ATOM 688 C C . PHE A 1 95 ? 151.826 181.416 59.057 1.00 53.19 95 PHE A C 1
ATOM 689 O O . PHE A 1 95 ? 152.035 182.217 58.141 1.00 53.19 95 PHE A O 1
ATOM 697 N N . ILE A 1 96 ? 150.737 181.451 59.816 1.00 63.28 96 ILE A N 1
ATOM 698 C CA . ILE A 1 96 ? 149.671 182.425 59.632 1.00 63.28 96 ILE A CA 1
ATOM 699 C C . ILE A 1 96 ? 149.361 183.062 60.980 1.00 63.28 96 ILE A C 1
ATOM 700 O O . ILE A 1 96 ? 149.216 182.361 61.991 1.00 63.28 96 ILE A O 1
ATOM 705 N N . CYS A 1 97 ? 149.287 184.389 60.995 1.00 74.18 97 CYS A N 1
ATOM 706 C CA . CYS A 1 97 ? 148.882 185.103 62.194 1.00 74.18 97 CYS A CA 1
ATOM 707 C C . CYS A 1 97 ? 147.402 184.872 62.469 1.00 74.18 97 CYS A C 1
ATOM 708 O O . CYS A 1 97 ? 146.593 184.706 61.554 1.00 74.18 97 CYS A O 1
ATOM 711 N N . PHE A 1 98 ? 147.050 184.866 63.753 1.00 80.51 98 PHE A N 1
ATOM 712 C CA . PHE A 1 98 ? 145.678 184.567 64.163 1.00 80.51 98 PHE A CA 1
ATOM 713 C C . PHE A 1 98 ? 145.318 185.519 65.305 1.00 80.51 98 PHE A C 1
ATOM 714 O O . PHE A 1 98 ? 145.583 185.235 66.474 1.00 80.51 98 PHE A O 1
ATOM 722 N N . GLN A 1 99 ? 144.713 186.648 64.946 1.00 86.86 99 GLN A N 1
ATOM 723 C CA . GLN A 1 99 ? 144.285 187.662 65.900 1.00 86.86 99 GLN A CA 1
ATOM 724 C C . GLN A 1 99 ? 142.779 187.550 66.082 1.00 86.86 99 GLN A C 1
ATOM 725 O O . GLN A 1 99 ? 142.028 187.602 65.103 1.00 86.86 99 GLN A O 1
ATOM 731 N N . GLY A 1 100 ? 142.341 187.407 67.327 1.00 87.86 100 GLY A N 1
ATOM 732 C CA . GLY A 1 100 ? 140.927 187.170 67.570 1.00 87.86 100 GLY A CA 1
ATOM 733 C C . GLY A 1 100 ? 140.526 185.810 67.037 1.00 87.86 100 GLY A C 1
ATOM 734 O O . GLY A 1 100 ? 141.143 184.788 67.357 1.00 87.86 100 GLY A O 1
ATOM 735 N N . ASP A 1 101 ? 139.478 185.785 66.216 1.00 89.33 101 ASP A N 1
ATOM 736 C CA . ASP A 1 101 ? 139.007 184.561 65.584 1.00 89.33 101 ASP A CA 1
ATOM 737 C C . ASP A 1 101 ? 139.090 184.618 64.063 1.00 89.33 101 ASP A C 1
ATOM 738 O O . ASP A 1 101 ? 138.505 183.765 63.387 1.00 89.33 101 ASP A O 1
ATOM 743 N N . GLN A 1 102 ? 139.799 185.596 63.512 1.00 91.02 102 GLN A N 1
ATOM 744 C CA . GLN A 1 102 ? 139.878 185.810 62.077 1.00 91.02 102 GLN A CA 1
ATOM 745 C C . GLN A 1 102 ? 141.325 186.075 61.688 1.00 91.02 102 GLN A C 1
ATOM 746 O O . GLN A 1 102 ? 142.081 186.662 62.470 1.00 91.02 102 GLN A O 1
ATOM 752 N N . PRO A 1 103 ? 141.739 185.656 60.483 1.00 91.39 103 PRO A N 1
ATOM 753 C CA . PRO A 1 103 ? 143.173 185.645 60.156 1.00 91.39 103 PRO A CA 1
ATOM 754 C C . PRO A 1 103 ? 143.833 187.013 60.056 1.00 91.39 103 PRO A C 1
ATOM 755 O O . PRO A 1 103 ? 144.839 187.258 60.730 1.00 91.39 103 PRO A O 1
ATOM 759 N N . LEU A 1 104 ? 143.283 187.906 59.235 1.00 98.72 104 LEU A N 1
ATOM 760 C CA . LEU A 1 104 ? 143.954 189.146 58.844 1.00 98.72 104 LEU A CA 1
ATOM 761 C C . LEU A 1 104 ? 145.364 188.861 58.327 1.00 98.72 104 LEU A C 1
ATOM 762 O O . LEU A 1 104 ? 146.367 189.336 58.862 1.00 98.72 104 LEU A O 1
ATOM 767 N N . LEU A 1 105 ? 145.426 188.065 57.265 1.00 101.21 105 LEU A N 1
ATOM 768 C CA . LEU A 1 105 ? 146.684 187.728 56.615 1.00 101.21 105 LEU A CA 1
ATOM 769 C C . LEU A 1 105 ? 146.791 188.483 55.297 1.00 101.21 105 LEU A C 1
ATOM 770 O O . LEU A 1 105 ? 145.877 188.434 54.468 1.00 101.21 105 LEU A O 1
ATOM 775 N N . GLN A 1 106 ? 147.895 189.206 55.125 1.00 107.34 106 GLN A N 1
ATOM 776 C CA . GLN A 1 106 ? 148.225 189.872 53.872 1.00 107.34 106 GLN A CA 1
ATOM 777 C C . GLN A 1 106 ? 149.465 189.277 53.225 1.00 107.34 106 GLN A C 1
ATOM 778 O O . GLN A 1 106 ? 149.426 188.872 52.059 1.00 107.34 106 GLN A O 1
ATOM 784 N N . ASP A 1 107 ? 150.570 189.217 53.964 1.00 102.04 107 ASP A N 1
ATOM 785 C CA . ASP A 1 107 ? 151.772 188.505 53.553 1.00 102.04 107 ASP A CA 1
ATOM 786 C C . ASP A 1 107 ? 152.041 187.415 54.580 1.00 102.04 107 ASP A C 1
ATOM 787 O O . ASP A 1 107 ? 152.197 187.706 55.771 1.00 102.04 107 ASP A O 1
ATOM 792 N N . ILE A 1 108 ? 152.092 186.172 54.124 1.00 79.73 108 ILE A N 1
ATOM 793 C CA . ILE A 1 108 ? 152.252 185.026 55.007 1.00 79.73 108 ILE A CA 1
ATOM 794 C C . ILE A 1 108 ? 153.722 184.637 55.062 1.00 79.73 108 ILE A C 1
ATOM 795 O O . ILE A 1 108 ? 154.476 184.813 54.099 1.00 79.73 108 ILE A O 1
ATOM 800 N N . ILE A 1 109 ? 154.131 184.105 56.206 1.00 64.66 109 ILE A N 1
ATOM 801 C CA . ILE A 1 109 ? 155.520 183.730 56.429 1.00 64.66 109 ILE A CA 1
ATOM 802 C C . ILE A 1 109 ? 155.798 182.400 55.744 1.00 64.66 109 ILE A C 1
ATOM 803 O O . ILE A 1 109 ? 154.990 181.467 55.812 1.00 64.66 109 ILE A O 1
ATOM 808 N N . THR A 1 110 ? 156.945 182.310 55.076 1.00 62.04 110 THR A N 1
ATOM 809 C CA . THR A 1 110 ? 157.362 181.104 54.379 1.00 62.04 110 THR A CA 1
ATOM 810 C C . THR A 1 110 ? 158.772 180.729 54.813 1.00 62.04 110 THR A C 1
ATOM 811 O O . THR A 1 110 ? 159.440 181.464 55.544 1.00 62.04 110 THR A O 1
ATOM 815 N N . HIS A 1 111 ? 159.222 179.566 54.353 1.00 58.84 111 HIS A N 1
ATOM 816 C CA . HIS A 1 111 ? 160.530 179.057 54.733 1.00 58.84 111 HIS A CA 1
ATOM 817 C C . HIS A 1 111 ? 160.979 178.046 53.688 1.00 58.84 111 HIS A C 1
ATOM 818 O O . HIS A 1 111 ? 160.175 177.552 52.893 1.00 58.84 111 HIS A O 1
ATOM 825 N N . GLN A 1 112 ? 162.277 177.749 53.695 1.00 67.87 112 GLN A N 1
ATOM 826 C CA . GLN A 1 112 ? 162.871 176.807 52.756 1.00 67.87 112 GLN A CA 1
ATOM 827 C C . GLN A 1 112 ? 163.742 175.807 53.502 1.00 67.87 112 GLN A C 1
ATOM 828 O O . GLN A 1 112 ? 164.448 176.168 54.449 1.00 67.87 112 GLN A O 1
ATOM 834 N N . VAL A 1 113 ? 163.687 174.548 53.072 1.00 70.74 113 VAL A N 1
ATOM 835 C CA . VAL A 1 113 ? 164.472 173.468 53.656 1.00 70.74 113 VAL A CA 1
ATOM 836 C C . VAL A 1 113 ? 165.234 172.767 52.541 1.00 70.74 113 VAL A C 1
ATOM 837 O O . VAL A 1 113 ? 164.681 172.508 51.466 1.00 70.74 113 VAL A O 1
ATOM 841 N N . LYS A 1 114 ? 166.511 172.469 52.797 1.00 71.73 114 LYS A N 1
ATOM 842 C CA . LYS A 1 114 ? 167.339 171.819 51.785 1.00 71.73 114 LYS A CA 1
ATOM 843 C C . LYS A 1 114 ? 166.825 170.423 51.453 1.00 71.73 114 LYS A C 1
ATOM 844 O O . LYS A 1 114 ? 166.776 170.034 50.280 1.00 71.73 114 LYS A O 1
ATOM 850 N N . THR A 1 115 ? 166.439 169.657 52.467 1.00 67.54 115 THR A N 1
ATOM 851 C CA . THR A 1 115 ? 165.933 168.305 52.292 1.00 67.54 115 THR A CA 1
ATOM 852 C C . THR A 1 115 ? 164.440 168.261 52.592 1.00 67.54 115 THR A C 1
ATOM 853 O O . THR A 1 115 ? 163.849 169.230 53.075 1.00 67.54 115 THR A O 1
ATOM 857 N N . LEU A 1 116 ? 163.830 167.119 52.291 1.00 59.74 116 LEU A N 1
ATOM 858 C CA . LEU A 1 116 ? 162.408 166.952 52.545 1.00 59.74 116 LEU A CA 1
ATOM 859 C C . LEU A 1 116 ? 162.140 166.954 54.044 1.00 59.74 116 LEU A C 1
ATOM 860 O O . LEU A 1 116 ? 162.868 166.334 54.825 1.00 59.74 116 LEU A O 1
ATOM 865 N N . ILE A 1 117 ? 161.094 167.663 54.444 1.00 56.40 117 ILE A N 1
ATOM 866 C CA . ILE A 1 117 ? 160.796 167.892 55.852 1.00 56.40 117 ILE A CA 1
ATOM 867 C C . ILE A 1 117 ? 159.848 166.813 56.351 1.00 56.40 117 ILE A C 1
ATOM 868 O O . ILE A 1 117 ? 158.908 166.410 55.655 1.00 56.40 117 ILE A O 1
ATOM 873 N N . HIS A 1 118 ? 160.120 166.313 57.554 1.00 50.29 118 HIS A N 1
ATOM 874 C CA . HIS A 1 118 ? 159.265 165.312 58.181 1.00 50.29 118 HIS A CA 1
ATOM 875 C C . HIS A 1 118 ? 158.171 165.966 59.017 1.00 50.29 118 HIS A C 1
ATOM 876 O O . HIS A 1 118 ? 156.982 165.721 58.798 1.00 50.29 118 HIS A O 1
ATOM 883 N N . GLY A 1 119 ? 158.561 166.795 59.977 1.00 45.81 119 GLY A N 1
ATOM 884 C CA . GLY A 1 119 ? 157.579 167.384 60.863 1.00 45.81 119 GLY A CA 1
ATOM 885 C C . GLY A 1 119 ? 158.171 168.494 61.698 1.00 45.81 119 GLY A C 1
ATOM 886 O O . GLY A 1 119 ? 159.374 168.776 61.656 1.00 45.81 119 GLY A O 1
ATOM 887 N N . PHE A 1 120 ? 157.285 169.130 62.458 1.00 47.19 120 PHE A N 1
ATOM 888 C CA . PHE A 1 120 ? 157.632 170.235 63.330 1.00 47.19 120 PHE A CA 1
ATOM 889 C C . PHE A 1 120 ? 156.756 170.188 64.571 1.00 47.19 120 PHE A C 1
ATOM 890 O O . PHE A 1 120 ? 155.630 169.686 64.539 1.00 47.19 120 PHE A O 1
ATOM 898 N N . VAL A 1 121 ? 157.288 170.716 65.670 1.00 44.75 121 VAL A N 1
ATOM 899 C CA . VAL A 1 121 ? 156.587 170.730 66.945 1.00 44.75 121 VAL A CA 1
ATOM 900 C C . VAL A 1 121 ? 156.714 172.106 67.585 1.00 44.75 121 VAL A C 1
ATOM 901 O O . VAL A 1 121 ? 157.650 172.863 67.315 1.00 44.75 121 VAL A O 1
ATOM 905 N N . TRP A 1 122 ? 155.753 172.420 68.452 1.00 50.57 122 TRP A N 1
ATOM 906 C CA . TRP A 1 122 ? 155.754 173.667 69.211 1.00 50.57 122 TRP A CA 1
ATOM 907 C C . TRP A 1 122 ? 156.478 173.425 70.527 1.00 50.57 122 TRP A C 1
ATOM 908 O O . TRP A 1 122 ? 155.882 172.931 71.489 1.00 50.57 122 TRP A O 1
ATOM 919 N N . VAL A 1 123 ? 157.764 173.767 70.573 1.00 46.17 123 VAL A N 1
ATOM 920 C CA . VAL A 1 123 ? 158.560 173.475 71.759 1.00 46.17 123 VAL A CA 1
ATOM 921 C C . VAL A 1 123 ? 158.142 174.363 72.925 1.00 46.17 123 VAL A C 1
ATOM 922 O O . VAL A 1 123 ? 158.088 173.916 74.075 1.00 46.17 123 VAL A O 1
ATOM 926 N N . HIS A 1 124 ? 157.845 175.629 72.653 1.00 55.95 124 HIS A N 1
ATOM 927 C CA . HIS A 1 124 ? 157.315 176.523 73.673 1.00 55.95 124 HIS A CA 1
ATOM 928 C C . HIS A 1 124 ? 156.284 177.434 73.015 1.00 55.95 124 HIS A C 1
ATOM 929 O O . HIS A 1 124 ? 155.799 177.164 71.912 1.00 55.95 124 HIS A O 1
ATOM 936 N N . ASN A 1 125 ? 155.948 178.523 73.703 1.00 49.50 125 ASN A N 1
ATOM 937 C CA . ASN A 1 125 ? 154.795 179.323 73.320 1.00 49.50 125 ASN A CA 1
ATOM 938 C C . ASN A 1 125 ? 155.021 180.161 72.068 1.00 49.50 125 ASN A C 1
ATOM 939 O O . ASN A 1 125 ? 154.045 180.652 71.493 1.00 49.50 125 ASN A O 1
ATOM 944 N N . ARG A 1 126 ? 156.268 180.351 71.628 1.00 52.87 126 ARG A N 1
ATOM 945 C CA . ARG A 1 126 ? 156.505 181.274 70.525 1.00 52.87 126 ARG A CA 1
ATOM 946 C C . ARG A 1 126 ? 157.527 180.798 69.497 1.00 52.87 126 ARG A C 1
ATOM 947 O O . ARG A 1 126 ? 157.935 181.602 68.651 1.00 52.87 126 ARG A O 1
ATOM 955 N N . GLU A 1 127 ? 157.975 179.546 69.537 1.00 51.88 127 GLU A N 1
ATOM 956 C CA . GLU A 1 127 ? 158.911 179.036 68.542 1.00 51.88 127 GLU A CA 1
ATOM 957 C C . GLU A 1 127 ? 158.624 177.582 68.183 1.00 51.88 127 GLU A C 1
ATOM 958 O O . GLU A 1 127 ? 157.951 176.865 68.929 1.00 51.88 127 GLU A O 1
ATOM 964 N N . VAL A 1 128 ? 159.143 177.161 67.028 1.00 47.90 128 VAL A N 1
ATOM 965 C CA . VAL A 1 128 ? 158.838 175.872 66.419 1.00 47.90 128 VAL A CA 1
ATOM 966 C C . VAL A 1 128 ? 160.141 175.168 66.060 1.00 47.90 128 VAL A C 1
ATOM 967 O O . VAL A 1 128 ? 161.081 175.801 65.566 1.00 47.90 128 VAL A O 1
ATOM 971 N N . ALA A 1 129 ? 160.194 173.862 66.304 1.00 46.96 129 ALA A N 1
ATOM 972 C CA . ALA A 1 129 ? 161.348 173.042 65.969 1.00 46.96 129 ALA A CA 1
ATOM 973 C C . ALA A 1 129 ? 161.020 172.134 64.793 1.00 46.96 129 ALA A C 1
ATOM 974 O O . ALA A 1 129 ? 159.961 171.498 64.765 1.00 46.96 129 ALA A O 1
ATOM 976 N N . LEU A 1 130 ? 161.945 172.065 63.837 1.00 50.02 130 LEU A N 1
ATOM 977 C CA . LEU A 1 130 ? 161.786 171.302 62.608 1.00 50.02 130 LEU A CA 1
ATOM 978 C C . LEU A 1 130 ? 162.781 170.151 62.577 1.00 50.02 130 LEU A C 1
ATOM 979 O O . LEU A 1 130 ? 163.947 170.313 62.964 1.00 50.02 130 LEU A O 1
ATOM 984 N N . ILE A 1 131 ? 162.319 168.992 62.102 1.00 49.95 131 ILE A N 1
ATOM 985 C CA . ILE A 1 131 ? 163.159 167.808 61.940 1.00 49.95 131 ILE A CA 1
ATOM 986 C C . ILE A 1 131 ? 163.221 167.481 60.455 1.00 49.95 131 ILE A C 1
ATOM 987 O O . ILE A 1 131 ? 162.199 167.133 59.851 1.00 49.95 131 ILE A O 1
ATOM 992 N N . SER A 1 132 ? 164.410 167.576 59.865 1.00 57.24 132 SER A N 1
ATOM 993 C CA . SER A 1 132 ? 164.619 167.244 58.463 1.00 57.24 132 SER A CA 1
ATOM 994 C C . SER A 1 132 ? 165.770 166.250 58.341 1.00 57.24 132 SER A C 1
ATOM 995 O O . SER A 1 132 ? 166.438 165.917 59.324 1.00 57.24 132 SER A O 1
ATOM 998 N N . ASN A 1 133 ? 166.002 165.791 57.108 1.00 59.25 133 ASN A N 1
ATOM 999 C CA . ASN A 1 133 ? 166.952 164.706 56.879 1.00 59.25 133 ASN A CA 1
ATOM 1000 C C . ASN A 1 133 ? 168.334 165.049 57.412 1.00 59.25 133 ASN A C 1
ATOM 1001 O O . ASN A 1 133 ? 169.029 164.186 57.959 1.00 59.25 133 ASN A O 1
ATOM 1006 N N . THR A 1 134 ? 168.755 166.303 57.255 1.00 60.43 134 THR A N 1
ATOM 1007 C CA . THR A 1 134 ? 170.054 166.709 57.778 1.00 60.43 134 THR A CA 1
ATOM 1008 C C . THR A 1 134 ? 170.091 166.622 59.299 1.00 60.43 134 THR A C 1
ATOM 1009 O O . THR A 1 134 ? 171.071 166.133 59.870 1.00 60.43 134 THR A O 1
ATOM 1013 N N . GLY A 1 135 ? 169.037 167.076 59.971 1.00 56.44 135 GLY A N 1
ATOM 1014 C CA . GLY A 1 135 ? 169.045 167.076 61.421 1.00 56.44 135 GLY A CA 1
ATOM 1015 C C . GLY A 1 135 ? 167.917 167.917 61.985 1.00 56.44 135 GLY A C 1
ATOM 1016 O O . GLY A 1 135 ? 166.857 168.057 61.371 1.00 56.44 135 GLY A O 1
ATOM 1017 N N . VAL A 1 136 ? 168.168 168.475 63.166 1.00 54.88 136 VAL A N 1
ATOM 1018 C CA . VAL A 1 136 ? 167.164 169.218 63.919 1.00 54.88 136 VAL A CA 1
ATOM 1019 C C . VAL A 1 136 ? 167.546 170.690 63.944 1.00 54.88 136 VAL A C 1
ATOM 1020 O O . VAL A 1 136 ? 168.722 171.040 64.126 1.00 54.88 136 VAL A O 1
ATOM 1024 N N . GLU A 1 137 ? 166.547 171.553 63.737 1.00 59.69 137 GLU A N 1
ATOM 1025 C CA . GLU A 1 137 ? 166.727 172.998 63.787 1.00 59.69 137 GLU A CA 1
ATOM 1026 C C . GLU A 1 137 ? 165.599 173.618 64.600 1.00 59.69 137 GLU A C 1
ATOM 1027 O O . GLU A 1 137 ? 164.518 173.034 64.717 1.00 59.69 137 GLU A O 1
ATOM 1033 N N . VAL A 1 138 ? 165.854 174.795 65.171 1.00 50.16 138 VAL A N 1
ATOM 1034 C CA . VAL A 1 138 ? 164.870 175.518 65.971 1.00 50.16 138 VAL A CA 1
ATOM 1035 C C . VAL A 1 138 ? 164.736 176.924 65.405 1.00 50.16 138 VAL A C 1
ATOM 1036 O O . VAL A 1 138 ? 165.742 177.550 65.053 1.00 50.16 138 VAL A O 1
ATOM 1040 N N . TYR A 1 139 ? 163.502 177.419 65.311 1.00 54.22 139 TYR A N 1
ATOM 1041 C CA . TYR A 1 139 ? 163.241 178.738 64.758 1.00 54.22 139 TYR A CA 1
ATOM 1042 C C . TYR A 1 139 ? 162.257 179.481 65.648 1.00 54.22 139 TYR A C 1
ATOM 1043 O O . TYR A 1 139 ? 161.287 178.904 66.142 1.00 54.22 139 TYR A O 1
ATOM 1052 N N . THR A 1 140 ? 162.495 180.778 65.820 1.00 59.10 140 THR A N 1
ATOM 1053 C CA . THR A 1 140 ? 161.673 181.627 66.673 1.00 59.10 140 THR A CA 1
ATOM 1054 C C . THR A 1 140 ? 160.888 182.602 65.811 1.00 59.10 140 THR A C 1
ATOM 1055 O O . THR A 1 140 ? 161.442 183.212 64.892 1.00 59.10 140 THR A O 1
ATOM 1059 N N . VAL A 1 141 ? 159.602 182.757 66.110 1.00 61.54 141 VAL A N 1
ATOM 1060 C CA . VAL A 1 141 ? 158.695 183.516 65.259 1.00 61.54 141 VAL A CA 1
ATOM 1061 C C . VAL A 1 141 ? 158.087 184.665 66.054 1.00 61.54 141 VAL A C 1
ATOM 1062 O O . VAL A 1 141 ? 157.601 184.469 67.173 1.00 61.54 141 VAL A O 1
ATOM 1066 N N . VAL A 1 142 ? 158.145 185.866 65.481 1.00 68.91 142 VAL A N 1
ATOM 1067 C CA . VAL A 1 142 ? 157.414 187.023 65.999 1.00 68.91 142 VAL A CA 1
ATOM 1068 C C . VAL A 1 142 ? 156.771 187.762 64.842 1.00 68.91 142 VAL A C 1
ATOM 1069 O O . VAL A 1 142 ? 157.319 187.834 63.734 1.00 68.91 142 VAL A O 1
ATOM 1073 N N . PRO A 1 143 ? 155.574 188.304 65.067 1.00 72.76 143 PRO A N 1
ATOM 1074 C CA . PRO A 1 143 ? 154.826 188.966 63.988 1.00 72.76 143 PRO A CA 1
ATOM 1075 C C . PRO A 1 143 ? 155.163 190.432 63.764 1.00 72.76 143 PRO A C 1
ATOM 1076 O O . PRO A 1 143 ? 154.676 191.010 62.787 1.00 72.76 143 PRO A O 1
ATOM 1080 N N . GLU A 1 144 ? 155.966 191.048 64.631 1.00 74.88 144 GLU A N 1
ATOM 1081 C CA . GLU A 1 144 ? 156.188 192.485 64.528 1.00 74.88 144 GLU A CA 1
ATOM 1082 C C . GLU A 1 144 ? 157.040 192.846 63.313 1.00 74.88 144 GLU A C 1
ATOM 1083 O O . GLU A 1 144 ? 156.928 193.958 62.785 1.00 74.88 144 GLU A O 1
ATOM 1089 N N . LYS A 1 145 ? 157.898 191.932 62.852 1.00 76.98 145 LYS A N 1
ATOM 1090 C CA . LYS A 1 145 ? 158.606 192.129 61.593 1.00 76.98 145 LYS A CA 1
ATOM 1091 C C . LYS A 1 145 ? 158.331 191.040 60.567 1.00 76.98 145 LYS A C 1
ATOM 1092 O O . LYS A 1 145 ? 158.850 191.128 59.448 1.00 76.98 145 LYS A O 1
ATOM 1098 N N . ARG A 1 146 ? 157.544 190.019 60.912 1.00 76.96 146 ARG A N 1
ATOM 1099 C CA . ARG A 1 146 ? 157.238 188.910 60.006 1.00 76.96 146 ARG A CA 1
ATOM 1100 C C . ARG A 1 146 ? 158.504 188.173 59.572 1.00 76.96 146 ARG A C 1
ATOM 1101 O O . ARG A 1 146 ? 158.667 187.821 58.401 1.00 76.96 146 ARG A O 1
ATOM 1109 N N . GLN A 1 147 ? 159.412 187.937 60.517 1.00 75.20 147 GLN A N 1
ATOM 1110 C CA . GLN A 1 147 ? 160.662 187.247 60.239 1.00 75.20 147 GLN A CA 1
ATOM 1111 C C . GLN A 1 147 ? 160.934 186.218 61.326 1.00 75.20 147 GLN A C 1
ATOM 1112 O O . GLN A 1 147 ? 160.586 186.417 62.493 1.00 75.20 147 GLN A O 1
ATOM 1118 N N . VAL A 1 148 ? 161.564 185.115 60.931 1.00 65.24 148 VAL A N 1
ATOM 1119 C CA . VAL A 1 148 ? 161.916 184.032 61.840 1.00 65.24 148 VAL A CA 1
ATOM 1120 C C . VAL A 1 148 ? 163.421 183.827 61.784 1.00 65.24 148 VAL A C 1
ATOM 1121 O O . VAL A 1 148 ? 164.038 183.971 60.722 1.00 65.24 148 VAL A O 1
ATOM 1125 N N . ARG A 1 149 ? 164.017 183.512 62.931 1.00 64.44 149 ARG A N 1
ATOM 1126 C CA . ARG A 1 149 ? 165.460 183.352 63.038 1.00 64.44 149 ARG A CA 1
ATOM 1127 C C . ARG A 1 149 ? 165.792 182.089 63.815 1.00 64.44 149 ARG A C 1
ATOM 1128 O O . ARG A 1 149 ? 165.029 181.665 64.688 1.00 64.44 149 ARG A O 1
ATOM 1136 N N . SER A 1 150 ? 166.936 181.495 63.493 1.00 57.52 150 SER A N 1
ATOM 1137 C CA . SER A 1 150 ? 167.387 180.289 64.165 1.00 57.52 150 SER A CA 1
ATOM 1138 C C . SER A 1 150 ? 168.115 180.631 65.461 1.00 57.52 150 SER A C 1
ATOM 1139 O O . SER A 1 150 ? 168.547 181.764 65.683 1.00 57.52 150 SER A O 1
ATOM 1142 N N . VAL A 1 151 ? 168.247 179.624 66.327 1.00 52.24 151 VAL A N 1
ATOM 1143 C CA . VAL A 1 151 ? 168.978 179.747 67.582 1.00 52.24 151 VAL A CA 1
ATOM 1144 C C . VAL A 1 151 ? 170.071 178.687 67.707 1.00 52.24 151 VAL A C 1
ATOM 1145 O O . VAL A 1 151 ? 171.244 179.013 67.911 1.00 52.24 151 VAL A O 1
ATOM 1149 N N . LYS A 1 152 ? 169.710 177.413 67.564 1.00 57.27 152 LYS A N 1
ATOM 1150 C CA . LYS A 1 152 ? 170.664 176.315 67.639 1.00 57.27 152 LYS A CA 1
ATOM 1151 C C . LYS A 1 152 ? 170.181 175.187 66.738 1.00 57.27 152 LYS A C 1
ATOM 1152 O O . LYS A 1 152 ? 168.999 175.105 66.396 1.00 57.27 152 LYS A O 1
ATOM 1158 N N . SER A 1 153 ? 171.111 174.314 66.358 1.00 53.78 153 SER A N 1
ATOM 1159 C CA . SER A 1 153 ? 170.786 173.205 65.472 1.00 53.78 153 SER A CA 1
ATOM 1160 C C . SER A 1 153 ? 171.867 172.141 65.578 1.00 53.78 153 SER A C 1
ATOM 1161 O O . SER A 1 153 ? 172.953 172.385 66.110 1.00 53.78 153 SER A O 1
ATOM 1164 N N . LEU A 1 154 ? 171.555 170.951 65.065 1.00 58.58 154 LEU A N 1
ATOM 1165 C CA . LEU A 1 154 ? 172.566 169.914 64.887 1.00 58.58 154 LEU A CA 1
ATOM 1166 C C . LEU A 1 154 ? 172.172 169.026 63.715 1.00 58.58 154 LEU A C 1
ATOM 1167 O O . LEU A 1 154 ? 171.021 169.022 63.268 1.00 58.58 154 LEU A O 1
ATOM 1172 N N . SER A 1 155 ? 173.146 168.266 63.217 1.00 61.67 155 SER A N 1
ATOM 1173 C CA . SER A 1 155 ? 173.014 167.526 61.963 1.00 61.67 155 SER A CA 1
ATOM 1174 C C . SER A 1 155 ? 173.222 166.034 62.208 1.00 61.67 155 SER A C 1
ATOM 1175 O O . SER A 1 155 ? 174.341 165.593 62.488 1.00 61.67 155 SER A O 1
ATOM 1178 N N . ILE A 1 156 ? 172.142 165.261 62.093 1.00 65.14 156 ILE A N 1
ATOM 1179 C CA . ILE A 1 156 ? 172.179 163.802 62.158 1.00 65.14 156 ILE A CA 1
ATOM 1180 C C . ILE A 1 156 ? 171.172 163.264 61.148 1.00 65.14 156 ILE A C 1
ATOM 1181 O O . ILE A 1 156 ? 170.053 163.779 61.053 1.00 65.14 156 ILE A O 1
ATOM 1186 N N . GLY A 1 157 ? 171.567 162.244 60.390 1.00 63.86 157 GLY A N 1
ATOM 1187 C CA . GLY A 1 157 ? 170.642 161.638 59.444 1.00 63.86 157 GLY A CA 1
ATOM 1188 C C . GLY A 1 157 ? 169.434 161.047 60.152 1.00 63.86 157 GLY A C 1
ATOM 1189 O O . GLY A 1 157 ? 169.553 160.422 61.208 1.00 63.86 157 GLY A O 1
ATOM 1190 N N . ILE A 1 158 ? 168.256 161.254 59.563 1.00 57.56 158 ILE A N 1
ATOM 1191 C CA . ILE A 1 158 ? 166.992 160.913 60.206 1.00 57.56 158 ILE A CA 1
ATOM 1192 C C . ILE A 1 158 ? 166.117 160.127 59.240 1.00 57.56 158 ILE A C 1
ATOM 1193 O O . ILE A 1 158 ? 165.968 160.510 58.075 1.00 57.56 158 ILE A O 1
ATOM 1198 N N . LYS A 1 159 ? 165.532 159.035 59.732 1.00 58.91 159 LYS A N 1
ATOM 1199 C CA . LYS A 1 159 ? 164.543 158.256 58.997 1.00 58.91 159 LYS A CA 1
ATOM 1200 C C . LYS A 1 159 ? 163.115 158.579 59.427 1.00 58.91 159 LYS A C 1
ATOM 1201 O O . LYS A 1 159 ? 162.270 158.887 58.580 1.00 58.91 159 LYS A O 1
ATOM 1207 N N . TRP A 1 160 ? 162.825 158.507 60.727 1.00 44.71 160 TRP A N 1
ATOM 1208 C CA . TRP A 1 160 ? 161.537 158.928 61.262 1.00 44.71 160 TRP A CA 1
ATOM 1209 C C . TRP A 1 160 ? 161.716 159.300 62.727 1.00 44.71 160 TRP A C 1
ATOM 1210 O O . TRP A 1 160 ? 162.703 158.926 63.363 1.00 44.71 160 TRP A O 1
ATOM 1221 N N . PHE A 1 161 ? 160.752 160.053 63.258 1.00 39.89 161 PHE A N 1
ATOM 1222 C CA . PHE A 1 161 ? 160.852 160.611 64.600 1.00 39.89 161 PHE A CA 1
ATOM 1223 C C . PHE A 1 161 ? 159.608 160.269 65.410 1.00 39.89 161 PHE A C 1
ATOM 1224 O O . PHE A 1 161 ? 158.524 160.049 64.864 1.00 39.89 161 PHE A O 1
ATOM 1232 N N . ALA A 1 162 ? 159.782 160.235 66.729 1.00 34.06 162 ALA A N 1
ATOM 1233 C CA . ALA A 1 162 ? 158.685 160.071 67.670 1.00 34.06 162 ALA A CA 1
ATOM 1234 C C . ALA A 1 162 ? 158.749 161.191 68.695 1.00 34.06 162 ALA A C 1
ATOM 1235 O O . ALA A 1 162 ? 159.831 161.581 69.140 1.00 34.06 162 ALA A O 1
ATOM 1237 N N . TRP A 1 163 ? 157.584 161.700 69.077 1.00 37.04 163 TRP A N 1
ATOM 1238 C CA . TRP A 1 163 ? 157.494 162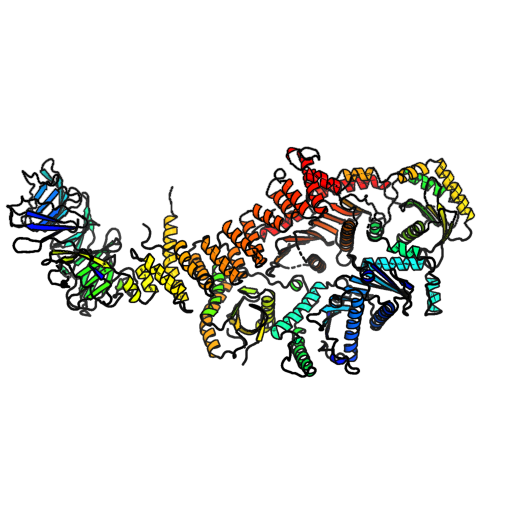.910 69.879 1.00 37.04 163 TRP A CA 1
ATOM 1239 C C . TRP A 1 163 ? 156.682 162.661 71.142 1.00 37.04 163 TRP A C 1
ATOM 1240 O O . TRP A 1 163 ? 155.787 161.812 71.171 1.00 37.04 163 TRP A O 1
ATOM 1251 N N . CYS A 1 164 ? 157.013 163.412 72.192 1.00 39.99 164 CYS A N 1
ATOM 1252 C CA . CYS A 1 164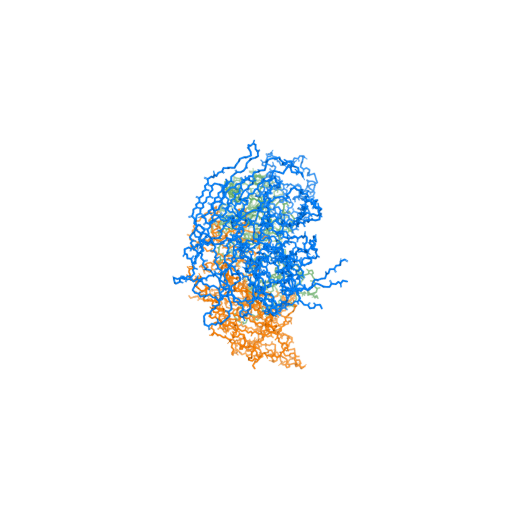 ? 156.269 163.412 73.442 1.00 39.99 164 CYS A CA 1
ATOM 1253 C C . CYS A 1 164 ? 156.060 164.850 73.894 1.00 39.99 164 CYS A C 1
ATOM 1254 O O . CYS A 1 164 ? 156.851 165.739 73.569 1.00 39.99 164 CYS A O 1
ATOM 1257 N N . CYS A 1 165 ? 154.985 165.074 74.647 1.00 49.78 165 CYS A N 1
ATOM 1258 C CA . CYS A 1 165 ? 154.574 166.419 75.030 1.00 49.78 165 CYS A CA 1
ATOM 1259 C C . CYS A 1 165 ? 155.031 166.822 76.425 1.00 49.78 165 CYS A C 1
ATOM 1260 O O . CYS A 1 165 ? 155.519 167.940 76.610 1.00 49.78 165 CYS A O 1
ATOM 1263 N N . ASP A 1 166 ? 154.880 165.940 77.413 1.00 43.45 166 ASP A N 1
ATOM 1264 C CA . ASP A 1 166 ? 155.154 166.321 78.795 1.00 43.45 166 ASP A CA 1
ATOM 1265 C C . ASP A 1 166 ? 156.649 166.513 79.034 1.00 43.45 166 ASP A C 1
ATOM 1266 O O . ASP A 1 166 ? 157.068 167.515 79.624 1.00 43.45 166 ASP A O 1
ATOM 1271 N N . ALA A 1 167 ? 157.470 165.569 78.580 1.00 38.99 167 ALA A N 1
ATOM 1272 C CA . ALA A 1 167 ? 158.892 165.588 78.896 1.00 38.99 167 ALA A CA 1
ATOM 1273 C C . ALA A 1 167 ? 159.739 166.315 77.863 1.00 38.99 167 ALA A C 1
ATOM 1274 O O . ALA A 1 167 ? 160.946 166.465 78.080 1.00 38.99 167 ALA A O 1
ATOM 1276 N N . ASN A 1 168 ? 159.146 166.763 76.755 1.00 45.44 168 ASN A N 1
ATOM 1277 C CA . ASN A 1 168 ? 159.871 167.465 75.693 1.00 45.44 168 ASN A CA 1
ATOM 1278 C C . ASN A 1 168 ? 161.029 166.628 75.152 1.00 45.44 168 ASN A C 1
ATOM 1279 O O . ASN A 1 168 ? 162.102 167.150 74.843 1.00 45.44 168 ASN A O 1
ATOM 1284 N N . VAL A 1 169 ? 160.812 165.321 75.021 1.00 39.12 169 VAL A N 1
ATOM 1285 C CA . VAL A 1 169 ? 161.843 164.388 74.583 1.00 39.12 169 VAL A CA 1
ATOM 1286 C C . VAL A 1 169 ? 161.453 163.856 73.216 1.00 39.12 169 VAL A C 1
ATOM 1287 O O . VAL A 1 169 ? 160.298 163.476 73.000 1.00 39.12 169 VAL A O 1
ATOM 1291 N N . ALA A 1 170 ? 162.411 163.827 72.297 1.00 37.45 170 ALA A N 1
ATOM 1292 C CA . ALA A 1 170 ? 162.191 163.282 70.968 1.00 37.45 170 ALA A CA 1
ATOM 1293 C C . ALA A 1 170 ? 163.071 162.059 70.763 1.00 37.45 170 ALA A C 1
ATOM 1294 O O . ALA A 1 170 ? 164.192 161.994 71.277 1.00 37.45 170 ALA A O 1
ATOM 1296 N N . LEU A 1 171 ? 162.556 161.089 70.015 1.00 40.95 171 LEU A N 1
ATOM 1297 C CA . LEU A 1 171 ? 163.241 159.832 69.744 1.00 40.95 171 LEU A CA 1
ATOM 1298 C C . LEU A 1 171 ? 163.506 159.742 68.248 1.00 40.95 171 LEU A C 1
ATOM 1299 O O . LEU A 1 171 ? 162.576 159.871 67.444 1.00 40.95 171 LEU A O 1
ATOM 1304 N N . LEU A 1 172 ? 164.767 159.524 67.874 1.00 49.57 172 LEU A N 1
ATOM 1305 C CA . LEU A 1 172 ? 165.205 159.714 66.501 1.00 49.57 172 LEU A CA 1
ATOM 1306 C C . LEU A 1 172 ? 165.982 158.496 66.018 1.00 49.57 172 LEU A C 1
ATOM 1307 O O . LEU A 1 172 ? 166.645 157.810 66.801 1.00 49.57 172 LEU A O 1
ATOM 1312 N N . CYS A 1 173 ? 165.891 158.237 64.714 1.00 61.82 173 CYS A N 1
ATOM 1313 C CA . CYS A 1 173 ? 166.626 157.174 64.042 1.00 61.82 173 CYS A CA 1
ATOM 1314 C C . CYS A 1 173 ? 167.867 157.738 63.364 1.00 61.82 173 CYS A C 1
ATOM 1315 O O . CYS A 1 173 ? 168.067 158.954 63.292 1.00 61.82 173 CYS A O 1
ATOM 1318 N N . THR A 1 174 ? 168.707 156.835 62.865 1.00 70.16 174 THR A N 1
ATOM 1319 C CA . THR A 1 174 ? 169.907 157.195 62.125 1.00 70.16 174 THR A CA 1
ATOM 1320 C C . THR A 1 174 ? 169.917 156.476 60.784 1.00 70.16 174 THR A C 1
ATOM 1321 O O . THR A 1 174 ? 169.518 155.311 60.691 1.00 70.16 174 THR A O 1
ATOM 1325 N N . SER A 1 175 ? 170.368 157.176 59.744 1.00 75.79 175 SER A N 1
ATOM 1326 C CA . SER A 1 175 ? 170.522 156.562 58.432 1.00 75.79 175 SER A CA 1
ATOM 1327 C C . SER A 1 175 ? 171.805 155.754 58.305 1.00 75.79 175 SER A C 1
ATOM 1328 O O . SER A 1 175 ? 171.943 154.989 57.345 1.00 75.79 175 SER A O 1
ATOM 1331 N N . GLU A 1 176 ? 172.745 155.911 59.240 1.00 82.96 176 GLU A N 1
ATOM 1332 C CA . GLU A 1 176 ? 173.958 155.100 59.222 1.00 82.96 176 GLU A CA 1
ATOM 1333 C C . GLU A 1 176 ? 173.657 153.651 59.587 1.00 82.96 176 GLU A C 1
ATOM 1334 O O . GLU A 1 176 ? 174.088 152.723 58.893 1.00 82.96 176 GLU A O 1
ATOM 1340 N N . GLY A 1 177 ? 172.917 153.438 60.672 1.00 76.38 177 GLY A N 1
ATOM 1341 C CA . GLY A 1 177 ? 172.612 152.104 61.141 1.00 76.38 177 GLY A CA 1
ATOM 1342 C C . GLY A 1 177 ? 171.309 152.096 61.910 1.00 76.38 177 GLY A C 1
ATOM 1343 O O . GLY A 1 177 ? 170.694 153.138 62.143 1.00 76.38 177 GLY A O 1
ATOM 1344 N N . ASN A 1 178 ? 170.890 150.895 62.310 1.00 73.87 178 ASN A N 1
ATOM 1345 C CA . ASN A 1 178 ? 169.623 150.713 63.019 1.00 73.87 178 ASN A CA 1
ATOM 1346 C C . ASN A 1 178 ? 169.842 151.001 64.502 1.00 73.87 178 ASN A C 1
ATOM 1347 O O . ASN A 1 178 ? 170.023 150.104 65.329 1.00 73.87 178 ASN A O 1
ATOM 1352 N N . SER A 1 179 ? 169.825 152.289 64.842 1.00 64.05 179 SER A N 1
ATOM 1353 C CA . SER A 1 179 ? 170.034 152.724 66.215 1.00 64.05 179 SER A CA 1
ATOM 1354 C C . SER A 1 179 ? 169.049 153.830 66.558 1.00 64.05 179 SER A C 1
ATOM 1355 O O . SER A 1 179 ? 168.640 154.610 65.694 1.00 64.05 179 SER A O 1
ATOM 1358 N N . LEU A 1 180 ? 168.676 153.892 67.833 1.00 54.05 180 LEU A N 1
ATOM 1359 C CA . LEU A 1 180 ? 167.732 154.877 68.342 1.00 54.05 180 LEU A CA 1
ATOM 1360 C C . LEU A 1 180 ? 168.462 155.819 69.287 1.00 54.05 180 LEU A C 1
ATOM 1361 O O . LEU A 1 180 ? 169.310 155.379 70.069 1.00 54.05 180 LEU A O 1
ATOM 1366 N N . ILE A 1 181 ? 168.139 157.107 69.212 1.00 48.19 181 ILE A N 1
ATOM 1367 C CA . ILE A 1 181 ? 168.769 158.092 70.089 1.00 48.19 181 ILE A CA 1
ATOM 1368 C C . ILE A 1 181 ? 167.714 159.030 70.668 1.00 48.19 181 ILE A C 1
ATOM 1369 O O . ILE A 1 181 ? 166.825 159.494 69.939 1.00 48.19 181 ILE A O 1
ATOM 1374 N N . PRO A 1 182 ? 167.756 159.315 71.965 1.00 46.29 182 PRO A N 1
ATOM 1375 C CA . PRO A 1 182 ? 166.882 160.342 72.535 1.00 46.29 182 PRO A CA 1
ATOM 1376 C C . PRO A 1 182 ? 167.528 161.720 72.441 1.00 46.29 182 PRO A C 1
ATOM 1377 O O . PRO A 1 182 ? 168.739 161.861 72.269 1.00 46.29 182 PRO A O 1
ATOM 1381 N N . VAL A 1 183 ? 166.688 162.749 72.559 1.00 43.65 183 VAL A N 1
ATOM 1382 C CA . VAL A 1 183 ? 167.170 164.126 72.548 1.00 43.65 183 VAL A CA 1
ATOM 1383 C C . VAL A 1 183 ? 166.191 164.985 73.335 1.00 43.65 183 VAL A C 1
ATOM 1384 O O . VAL A 1 183 ? 164.986 164.714 73.364 1.00 43.65 183 VAL A O 1
ATOM 1388 N N . LEU A 1 184 ? 166.719 166.022 73.983 1.00 50.53 184 LEU A N 1
ATOM 1389 C CA . LEU A 1 184 ? 165.939 166.976 74.762 1.00 50.53 184 LEU A CA 1
ATOM 1390 C C . LEU A 1 184 ? 166.003 168.341 74.096 1.00 50.53 184 LEU A C 1
ATOM 1391 O O . LEU A 1 184 ? 167.097 168.839 73.799 1.00 50.53 184 LEU A O 1
ATOM 1396 N N . VAL A 1 185 ? 164.834 168.943 73.878 1.00 51.25 185 VAL A N 1
ATOM 1397 C CA . VAL A 1 185 ? 164.705 170.235 73.218 1.00 51.25 185 VAL A CA 1
ATOM 1398 C C . VAL A 1 185 ? 163.896 171.160 74.119 1.00 51.25 185 VAL A C 1
ATOM 1399 O O . VAL A 1 185 ? 162.790 170.807 74.542 1.00 51.25 185 VAL A O 1
ATOM 1403 N N . LYS A 1 186 ? 164.438 172.340 74.395 1.00 56.44 186 LYS A N 1
ATOM 1404 C CA . LYS A 1 186 ? 163.865 173.284 75.353 1.00 56.44 186 LYS A CA 1
ATOM 1405 C C . LYS A 1 186 ? 164.217 174.699 74.902 1.00 56.44 186 LYS A C 1
ATOM 1406 O O . LYS A 1 186 ? 164.504 174.936 73.724 1.00 56.44 186 LYS A O 1
ATOM 1412 N N . GLN A 1 187 ? 164.183 175.645 75.841 1.00 62.62 187 GLN A N 1
ATOM 1413 C CA . GLN A 1 187 ? 164.417 177.059 75.553 1.00 62.62 187 GLN A CA 1
ATOM 1414 C C . GLN A 1 187 ? 165.881 177.244 75.177 1.00 62.62 187 GLN A C 1
ATOM 1415 O O . GLN A 1 187 ? 166.743 177.384 76.047 1.00 62.62 187 GLN A O 1
ATOM 1421 N N . LYS A 1 188 ? 166.163 177.272 73.873 1.00 58.69 188 LYS A N 1
ATOM 1422 C CA . LYS A 1 188 ? 167.527 177.381 73.349 1.00 58.69 188 LYS A CA 1
ATOM 1423 C C . LYS A 1 188 ? 168.454 176.309 73.920 1.00 58.69 188 LYS A C 1
ATOM 1424 O O . LYS A 1 188 ? 169.667 176.509 74.009 1.00 58.69 188 LYS A O 1
ATOM 1430 N N . VAL A 1 189 ? 167.901 175.162 74.308 1.00 56.25 189 VAL A N 1
ATOM 1431 C CA . VAL A 1 189 ? 168.674 174.068 74.886 1.00 56.25 189 VAL A CA 1
ATOM 1432 C C . VAL A 1 189 ? 168.425 172.811 74.065 1.00 56.25 189 VAL A C 1
ATOM 1433 O O . VAL A 1 189 ? 167.275 172.386 73.906 1.00 56.25 189 VAL A O 1
ATOM 1437 N N . ILE A 1 190 ? 169.497 172.218 73.543 1.00 52.90 190 ILE A N 1
ATOM 1438 C CA . ILE A 1 190 ? 169.441 170.934 72.854 1.00 52.90 190 ILE A CA 1
ATOM 1439 C C . ILE A 1 190 ? 170.484 170.026 73.484 1.00 52.90 190 ILE A C 1
ATOM 1440 O O . ILE A 1 190 ? 171.681 170.338 73.449 1.00 52.90 190 ILE A O 1
ATOM 1445 N N . THR A 1 191 ? 170.041 168.910 74.059 1.00 55.97 191 THR A N 1
ATOM 1446 C CA . THR A 1 191 ? 170.957 167.981 74.711 1.00 55.97 191 THR A CA 1
ATOM 1447 C C . THR A 1 191 ? 170.754 166.570 74.180 1.00 55.97 191 THR A C 1
ATOM 1448 O O . THR A 1 191 ? 169.621 166.126 73.975 1.00 55.97 191 THR A O 1
ATOM 1452 N N . LYS A 1 192 ? 171.864 165.871 73.967 1.00 57.53 192 LYS A N 1
ATOM 1453 C CA . LYS A 1 192 ? 171.868 164.499 73.484 1.00 57.53 192 LYS A CA 1
ATOM 1454 C C . LYS A 1 192 ? 171.930 163.532 74.661 1.00 57.53 192 LYS A C 1
ATOM 1455 O O . LYS A 1 192 ? 172.458 163.857 75.727 1.00 57.53 192 LYS A O 1
ATOM 1461 N N . LEU A 1 193 ? 171.383 162.336 74.459 1.00 53.20 193 LEU A N 1
ATOM 1462 C CA . LEU A 1 193 ? 171.339 161.309 75.486 1.00 53.20 193 LEU A CA 1
ATOM 1463 C C . LEU A 1 193 ? 171.888 159.999 74.943 1.00 53.20 193 LEU A C 1
ATOM 1464 O O . LEU A 1 193 ? 171.816 159.743 73.737 1.00 53.20 193 LEU A O 1
ATOM 1469 N N . PRO A 1 194 ? 172.451 159.155 75.811 1.00 56.11 194 PRO A N 1
ATOM 1470 C CA . PRO A 1 194 ? 173.023 157.884 75.346 1.00 56.11 194 PRO A CA 1
ATOM 1471 C C . PRO A 1 194 ? 171.973 156.969 74.734 1.00 56.11 194 PRO A C 1
ATOM 1472 O O . PRO A 1 194 ? 170.791 157.014 75.083 1.00 56.11 194 PRO A O 1
ATOM 1476 N N . LYS A 1 195 ? 172.427 156.128 73.809 1.00 53.68 195 LYS A N 1
ATOM 1477 C CA . LYS A 1 195 ? 171.529 155.375 72.945 1.00 53.68 195 LYS A CA 1
ATOM 1478 C C . LYS A 1 195 ? 170.833 154.242 73.697 1.00 53.68 195 LYS A C 1
ATOM 1479 O O . LYS A 1 195 ? 171.237 153.836 74.790 1.00 53.68 195 LYS A O 1
ATOM 1485 N N . VAL A 1 196 ? 169.764 153.736 73.085 1.00 52.52 196 VAL A N 1
ATOM 1486 C CA . VAL A 1 196 ? 169.071 152.551 73.577 1.00 52.52 196 VAL A CA 1
ATOM 1487 C C . VAL A 1 196 ? 169.882 151.320 73.200 1.00 52.52 196 VAL A C 1
ATOM 1488 O O . VAL A 1 196 ? 170.431 151.240 72.096 1.00 52.52 196 VAL A O 1
ATOM 1492 N N . ASP A 1 197 ? 169.966 150.358 74.114 1.00 58.34 197 ASP A N 1
ATOM 1493 C CA . ASP A 1 197 ? 170.736 149.144 73.876 1.00 58.34 197 ASP A CA 1
ATOM 1494 C C . ASP A 1 197 ? 169.856 148.018 73.340 1.00 58.34 197 ASP A C 1
ATOM 1495 O O . ASP A 1 197 ? 168.785 147.731 73.884 1.00 58.34 197 ASP A O 1
ATOM 1500 N N . LEU A 1 198 ? 170.291 147.417 72.235 1.00 62.30 198 LEU A N 1
ATOM 1501 C CA . LEU A 1 198 ? 169.593 146.294 71.620 1.00 62.30 198 LEU A CA 1
ATOM 1502 C C . LEU A 1 198 ? 170.459 145.048 71.543 1.00 62.30 198 LEU A C 1
ATOM 1503 O O . LEU A 1 198 ? 170.028 143.971 71.969 1.00 62.30 198 LEU A O 1
ATOM 1508 N N . GLY A 1 199 ? 171.667 145.165 71.009 1.00 72.21 199 GLY A N 1
ATOM 1509 C CA . GLY A 1 199 ? 172.564 144.030 70.913 1.00 72.21 199 GLY A CA 1
ATOM 1510 C C . GLY A 1 199 ? 173.779 144.408 70.096 1.00 72.21 199 GLY A C 1
ATOM 1511 O O . GLY A 1 199 ? 173.715 145.267 69.209 1.00 72.21 199 GLY A O 1
ATOM 1512 N N . ASN A 1 200 ? 174.897 143.754 70.418 1.00 81.43 200 ASN A N 1
ATOM 1513 C CA . ASN A 1 200 ? 176.151 144.069 69.734 1.00 81.43 200 ASN A CA 1
ATOM 1514 C C . ASN A 1 200 ? 176.066 143.799 68.235 1.00 81.43 200 ASN A C 1
ATOM 1515 O O . ASN A 1 200 ? 176.485 144.670 67.453 1.00 81.43 200 ASN A O 1
ATOM 1520 N N . PRO A 1 201 ? 175.554 142.661 67.760 1.00 78.17 201 PRO A N 1
ATOM 1521 C CA . PRO A 1 201 ? 175.133 142.603 66.350 1.00 78.17 201 PRO A CA 1
ATOM 1522 C C . PRO A 1 201 ? 173.915 143.488 66.141 1.00 78.17 201 PRO A C 1
ATOM 1523 O O . PRO A 1 201 ? 172.844 143.239 66.700 1.00 78.17 201 PRO A O 1
ATOM 1527 N N . SER A 1 202 ? 174.085 144.535 65.338 1.00 76.53 202 SER A N 1
ATOM 1528 C CA . SER A 1 202 ? 173.008 145.491 65.118 1.00 76.53 202 SER A CA 1
ATOM 1529 C C . SER A 1 202 ? 171.813 144.802 64.471 1.00 76.53 202 SER A C 1
ATOM 1530 O O . SER A 1 202 ? 171.968 144.033 63.517 1.00 76.53 202 SER A O 1
ATOM 1533 N N . ARG A 1 203 ? 170.620 145.075 64.993 1.00 67.08 203 ARG A N 1
ATOM 1534 C CA . ARG A 1 203 ? 169.397 144.442 64.523 1.00 67.08 203 ARG A CA 1
ATOM 1535 C C . ARG A 1 203 ? 168.387 145.505 64.115 1.00 67.08 203 ARG A C 1
ATOM 1536 O O . ARG A 1 203 ? 168.235 146.525 64.794 1.00 67.08 203 ARG A O 1
ATOM 1544 N N . ASP A 1 204 ? 167.698 145.257 63.005 1.00 64.36 204 ASP A N 1
ATOM 1545 C CA . ASP A 1 204 ? 166.769 146.233 62.459 1.00 64.36 204 ASP A CA 1
ATOM 1546 C C . ASP A 1 204 ? 165.457 146.266 63.243 1.00 64.36 204 ASP A C 1
ATOM 1547 O O . ASP A 1 204 ? 165.144 145.374 64.035 1.00 64.36 204 ASP A O 1
ATOM 1552 N N . VAL A 1 205 ? 164.693 147.334 63.018 1.00 53.83 205 VAL A N 1
ATOM 1553 C CA . VAL A 1 205 ? 163.409 147.541 63.675 1.00 53.83 205 VAL A CA 1
ATOM 1554 C C . VAL A 1 205 ? 162.604 148.507 62.821 1.00 53.83 205 VAL A C 1
ATOM 1555 O O . VAL A 1 205 ? 163.162 149.350 62.115 1.00 53.83 205 VAL A O 1
ATOM 1559 N N . GLN A 1 206 ? 161.287 148.375 62.875 1.00 48.77 206 GLN A N 1
ATOM 1560 C CA . GLN A 1 206 ? 160.385 149.099 61.994 1.00 48.77 206 GLN A CA 1
ATOM 1561 C C . GLN A 1 206 ? 159.575 150.127 62.778 1.00 48.77 206 GLN A C 1
ATOM 1562 O O . GLN A 1 206 ? 159.796 150.362 63.968 1.00 48.77 206 GLN A O 1
ATOM 1568 N N . GLU A 1 207 ? 158.629 150.755 62.079 1.00 50.51 207 GLU A N 1
ATOM 1569 C CA . GLU A 1 207 ? 157.830 151.823 62.667 1.00 50.51 207 GLU A CA 1
ATOM 1570 C C . GLU A 1 207 ? 156.743 151.287 63.588 1.00 50.51 207 GLU A C 1
ATOM 1571 O O . GLU A 1 207 ? 156.447 151.898 64.621 1.00 50.51 207 GLU A O 1
ATOM 1577 N N . SER A 1 208 ? 156.136 150.155 63.232 1.00 47.68 208 SER A N 1
ATOM 1578 C CA . SER A 1 208 ? 154.966 149.682 63.963 1.00 47.68 208 SER A CA 1
ATOM 1579 C C . SER A 1 208 ? 155.323 149.141 65.342 1.00 47.68 208 SER A C 1
ATOM 1580 O O . SER A 1 208 ? 154.427 148.886 66.153 1.00 47.68 208 SER A O 1
ATOM 1583 N N . LYS A 1 209 ? 156.611 148.955 65.628 1.00 44.19 209 LYS A N 1
ATOM 1584 C CA . LYS A 1 209 ? 156.992 148.254 66.848 1.00 44.19 209 LYS A CA 1
ATOM 1585 C C . LYS A 1 209 ? 157.351 149.191 67.997 1.00 44.19 209 LYS A C 1
ATOM 1586 O O . LYS A 1 209 ? 157.137 148.834 69.161 1.00 44.19 209 LYS A O 1
ATOM 1592 N N . VAL A 1 210 ? 157.889 150.373 67.714 1.00 39.53 210 VAL A N 1
ATOM 1593 C CA . VAL A 1 210 ? 158.461 151.226 68.753 1.00 39.53 210 VAL A CA 1
ATOM 1594 C C . VAL A 1 210 ? 157.435 152.258 69.202 1.00 39.53 210 VAL A C 1
ATOM 1595 O O . VAL A 1 210 ? 156.834 152.952 68.375 1.00 39.53 210 VAL A O 1
ATOM 1599 N N . THR A 1 211 ? 157.234 152.362 70.520 1.00 41.41 211 THR A N 1
ATOM 1600 C CA . THR A 1 211 ? 156.361 153.372 71.106 1.00 41.41 211 THR A CA 1
ATOM 1601 C C . THR A 1 211 ? 157.069 154.074 72.259 1.00 41.41 211 THR A C 1
ATOM 1602 O O . THR A 1 211 ? 157.951 153.504 72.910 1.00 41.41 211 THR A O 1
ATOM 1606 N N . LEU A 1 212 ? 156.658 155.317 72.512 1.00 38.80 212 LEU A N 1
ATOM 1607 C CA . LEU A 1 212 ? 157.203 156.153 73.576 1.00 38.80 212 LEU A CA 1
ATOM 1608 C C . LEU A 1 212 ? 156.063 156.612 74.470 1.00 38.80 212 LEU A C 1
ATOM 1609 O O . LEU A 1 212 ? 155.084 157.180 73.977 1.00 38.80 212 LEU A O 1
ATOM 1614 N N . GLY A 1 213 ? 156.183 156.378 75.775 1.00 29.67 213 GLY A N 1
ATOM 1615 C CA . GLY A 1 213 ? 155.077 156.726 76.649 1.00 29.67 213 GLY A CA 1
ATOM 1616 C C . GLY A 1 213 ? 155.537 157.114 78.034 1.00 29.67 213 GLY A C 1
ATOM 1617 O O . GLY A 1 213 ? 156.720 157.040 78.366 1.00 29.67 213 GLY A O 1
ATOM 1618 N N . GLN A 1 214 ? 154.574 157.534 78.849 1.00 34.44 214 GLN A N 1
ATOM 1619 C CA . GLN A 1 214 ? 154.826 157.947 80.224 1.00 34.44 214 GLN A CA 1
ATOM 1620 C C . GLN A 1 214 ? 154.213 156.936 81.183 1.00 34.44 214 GLN A C 1
ATOM 1621 O O . GLN A 1 214 ? 153.026 156.612 81.074 1.00 34.44 214 GLN A O 1
ATOM 1627 N N . VAL A 1 215 ? 155.020 156.441 82.120 1.00 33.21 215 VAL A N 1
ATOM 1628 C CA . VAL A 1 215 ? 154.595 155.451 83.102 1.00 33.21 215 VAL A CA 1
ATOM 1629 C C . VAL A 1 215 ? 155.121 155.888 84.462 1.00 33.21 215 VAL A C 1
ATOM 1630 O O . VAL A 1 215 ? 156.340 155.986 84.655 1.00 33.21 215 VAL A O 1
ATOM 1634 N N . TYR A 1 216 ? 154.206 156.170 85.391 1.00 35.84 216 TYR A N 1
ATOM 1635 C CA . TYR A 1 216 ? 154.548 156.534 86.768 1.00 35.84 216 TYR A CA 1
ATOM 1636 C C . TYR A 1 216 ? 155.501 157.727 86.823 1.00 35.84 216 TYR A C 1
ATOM 1637 O O . TYR A 1 216 ? 156.378 157.804 87.686 1.00 35.84 216 TYR A O 1
ATOM 1646 N N . GLY A 1 217 ? 155.332 158.666 85.896 1.00 36.37 217 GLY A N 1
ATOM 1647 C CA . GLY A 1 217 ? 156.175 159.843 85.857 1.00 36.37 217 GLY A 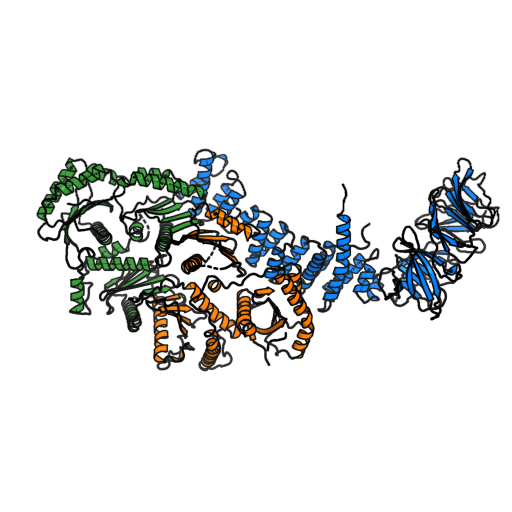CA 1
ATOM 1648 C C . GLY A 1 217 ? 157.544 159.648 85.247 1.00 36.37 217 GLY A C 1
ATOM 1649 O O . GLY A 1 217 ? 158.385 160.545 85.362 1.00 36.37 217 GLY A O 1
ATOM 1650 N N . VAL A 1 218 ? 157.801 158.509 84.608 1.00 30.46 218 VAL A N 1
ATOM 1651 C CA . VAL A 1 218 ? 159.080 158.224 83.966 1.00 30.46 218 VAL A CA 1
ATOM 1652 C C . VAL A 1 218 ? 158.808 157.877 82.510 1.00 30.46 218 VAL A C 1
ATOM 1653 O O . VAL A 1 218 ? 157.811 157.217 82.200 1.00 30.46 218 VAL A O 1
ATOM 1657 N N . LEU A 1 219 ? 159.683 158.332 81.619 1.00 30.47 219 LEU A N 1
ATOM 1658 C CA . LEU A 1 219 ? 159.507 158.087 80.195 1.00 30.47 219 LEU A CA 1
ATOM 1659 C C . LEU A 1 219 ? 160.056 156.711 79.835 1.00 30.47 219 LEU A C 1
ATOM 1660 O O . LEU A 1 219 ? 161.161 156.348 80.251 1.00 30.47 219 LEU A O 1
ATOM 1665 N N . ALA A 1 220 ? 159.285 155.945 79.063 1.00 27.10 220 ALA A N 1
ATOM 1666 C CA . ALA A 1 220 ? 159.626 154.571 78.735 1.00 27.10 220 ALA A CA 1
ATOM 1667 C C . ALA A 1 220 ? 159.480 154.326 77.241 1.00 27.10 220 ALA A C 1
ATOM 1668 O O . ALA A 1 220 ? 158.637 154.930 76.567 1.00 27.10 220 ALA A O 1
ATOM 1670 N N . VAL A 1 221 ? 160.316 153.422 76.737 1.00 29.99 221 VAL A N 1
ATOM 1671 C CA . VAL A 1 221 ? 160.329 153.010 75.340 1.00 29.99 221 VAL A CA 1
ATOM 1672 C C . VAL A 1 221 ? 159.927 151.544 75.280 1.00 29.99 221 VAL A C 1
ATOM 1673 O O . VAL A 1 221 ? 160.499 150.710 75.992 1.00 29.99 221 VAL A O 1
ATOM 1677 N N . LEU A 1 222 ? 158.948 151.231 74.435 1.00 32.05 222 LEU A N 1
ATOM 1678 C CA . LEU A 1 222 ? 158.389 149.889 74.339 1.00 32.05 222 LEU A CA 1
ATOM 1679 C C . LEU A 1 222 ? 158.611 149.346 72.936 1.00 32.05 222 LEU A C 1
ATOM 1680 O O . LEU A 1 222 ? 158.238 149.994 71.951 1.00 32.05 222 LEU A O 1
ATOM 1685 N N . ILE A 1 223 ? 159.211 148.157 72.847 1.00 37.18 223 ILE A N 1
ATOM 1686 C CA . ILE A 1 223 ? 159.527 147.538 71.562 1.00 37.18 223 ILE A CA 1
ATOM 1687 C C . ILE A 1 223 ? 159.041 146.093 71.552 1.00 37.18 223 ILE A C 1
ATOM 1688 O O . ILE A 1 223 ? 159.305 145.336 72.490 1.00 37.18 223 ILE A O 1
ATOM 1693 N N . LEU A 1 224 ? 158.351 145.701 70.483 1.00 41.83 224 LEU A N 1
ATOM 1694 C CA . LEU A 1 224 ? 157.828 144.344 70.353 1.00 41.83 224 LEU A CA 1
ATOM 1695 C C . LEU A 1 224 ? 158.889 143.428 69.755 1.00 41.83 224 LEU A C 1
ATOM 1696 O O . LEU A 1 224 ? 159.525 143.776 68.755 1.00 41.83 224 LEU A O 1
ATOM 1701 N N . GLN A 1 225 ? 159.077 142.259 70.366 1.00 45.71 225 GLN A N 1
ATOM 1702 C CA . GLN A 1 225 ? 160.067 141.293 69.910 1.00 45.71 225 GLN A CA 1
ATOM 1703 C C . GLN A 1 225 ? 159.518 139.877 69.999 1.00 45.71 225 GLN A C 1
ATOM 1704 O O . GLN A 1 225 ? 158.698 139.562 70.862 1.00 45.71 225 GLN A O 1
ATOM 1710 N N . SER A 1 226 ? 159.990 139.015 69.105 1.00 49.82 226 SER A N 1
ATOM 1711 C CA . SER A 1 226 ? 159.643 137.601 69.120 1.00 49.82 226 SER A CA 1
ATOM 1712 C C . SER A 1 226 ? 160.880 136.786 69.469 1.00 49.82 226 SER A C 1
ATOM 1713 O O . SER A 1 226 ? 161.942 136.974 68.866 1.00 49.82 226 SER A O 1
ATOM 1716 N N . ASN A 1 227 ? 160.743 135.888 70.442 1.00 56.71 227 ASN A N 1
ATOM 1717 C CA . ASN A 1 227 ? 161.874 135.093 70.897 1.00 56.71 227 ASN A CA 1
ATOM 1718 C C . ASN A 1 227 ? 162.338 134.127 69.813 1.00 56.71 227 ASN A C 1
ATOM 1719 O O . ASN A 1 227 ? 161.561 133.687 68.962 1.00 56.71 227 ASN A O 1
ATOM 1724 N N . SER A 1 228 ? 163.633 133.807 69.845 1.00 65.70 228 SER A N 1
ATOM 1725 C CA . SER A 1 228 ? 164.162 132.802 68.929 1.00 65.70 228 SER A CA 1
ATOM 1726 C C . SER A 1 228 ? 163.765 131.395 69.362 1.00 65.70 228 SER A C 1
ATOM 1727 O O . SER A 1 228 ? 163.405 130.560 68.525 1.00 65.70 228 SER A O 1
ATOM 1730 N N . THR A 1 229 ? 163.827 131.116 70.667 1.00 60.33 229 THR A N 1
ATOM 1731 C CA . THR A 1 229 ? 163.489 129.785 71.162 1.00 60.33 229 THR A CA 1
ATOM 1732 C C . THR A 1 229 ? 162.009 129.477 70.973 1.00 60.33 229 THR A C 1
ATOM 1733 O O . THR A 1 229 ? 161.644 128.352 70.612 1.00 60.33 229 THR A O 1
ATOM 1737 N N . THR A 1 230 ? 161.145 130.458 71.214 1.00 59.44 230 THR A N 1
ATOM 1738 C CA . THR A 1 230 ? 159.704 130.278 71.121 1.00 59.44 230 THR A CA 1
ATOM 1739 C C . THR A 1 230 ? 159.115 131.393 70.271 1.00 59.44 230 THR A C 1
ATOM 1740 O O . THR A 1 230 ? 159.541 132.547 70.367 1.00 59.44 230 THR A O 1
ATOM 1744 N N . GLY A 1 231 ? 158.124 131.050 69.451 1.00 54.36 231 GLY A N 1
ATOM 1745 C CA . GLY A 1 231 ? 157.534 132.005 68.534 1.00 54.36 231 GLY A CA 1
ATOM 1746 C C . GLY A 1 231 ? 156.607 133.022 69.162 1.00 54.36 231 GLY A C 1
ATOM 1747 O O . GLY A 1 231 ? 156.016 133.825 68.434 1.00 54.36 231 GLY A O 1
ATOM 1748 N N . LEU A 1 232 ? 156.458 133.012 70.483 1.00 51.99 232 LEU A N 1
ATOM 1749 C CA . LEU A 1 232 ? 155.562 133.944 71.148 1.00 51.99 232 LEU A CA 1
ATOM 1750 C C . LEU A 1 232 ? 156.148 135.355 71.159 1.00 51.99 232 LEU A C 1
ATOM 1751 O O . LEU A 1 232 ? 157.342 135.568 70.931 1.00 51.99 232 LEU A O 1
ATOM 1756 N N . MET A 1 233 ? 155.282 136.328 71.430 1.00 46.17 233 MET A N 1
ATOM 1757 C CA . MET A 1 233 ? 155.644 137.735 71.399 1.00 46.17 233 MET A CA 1
ATOM 1758 C C . MET A 1 233 ? 155.905 138.272 72.804 1.00 46.17 233 MET A C 1
ATOM 1759 O O . MET A 1 233 ? 155.424 137.735 73.803 1.00 46.17 233 MET A O 1
ATOM 1764 N N . GLU A 1 234 ? 156.680 139.354 72.863 1.00 44.48 234 GLU A N 1
ATOM 1765 C CA . GLU A 1 234 ? 157.007 140.041 74.103 1.00 44.48 234 GLU A CA 1
ATOM 1766 C C . GLU A 1 234 ? 157.142 141.529 73.824 1.00 44.48 234 GLU A C 1
ATOM 1767 O O . GLU A 1 234 ? 157.328 141.954 72.680 1.00 44.48 234 GLU A O 1
ATOM 1773 N N . VAL A 1 235 ? 157.077 142.313 74.896 1.00 37.04 235 VAL A N 1
ATOM 1774 C CA . VAL A 1 235 ? 157.296 143.754 74.844 1.00 37.04 235 VAL A CA 1
ATOM 1775 C C . VAL A 1 235 ? 158.441 144.101 75.784 1.00 37.04 235 VAL A C 1
ATOM 1776 O O . VAL A 1 235 ? 158.340 143.894 76.997 1.00 37.04 235 VAL A O 1
ATOM 1780 N N . GLU A 1 236 ? 159.525 144.623 75.223 1.00 37.62 236 GLU A N 1
ATOM 1781 C CA . GLU A 1 236 ? 160.684 145.069 75.979 1.00 37.62 236 GLU A CA 1
ATOM 1782 C C . GLU A 1 236 ? 160.446 146.497 76.441 1.00 37.62 236 GLU A C 1
ATOM 1783 O O . GLU A 1 236 ? 160.015 147.343 75.642 1.00 37.62 236 GLU A O 1
ATOM 1789 N N . VAL A 1 237 ? 160.741 146.766 77.714 1.00 34.80 237 VAL A N 1
ATOM 1790 C CA . VAL A 1 237 ? 160.524 148.070 78.324 1.00 34.80 237 VAL A CA 1
ATOM 1791 C C . VAL A 1 237 ? 161.877 148.643 78.718 1.00 34.80 237 VAL A C 1
ATOM 1792 O O . VAL A 1 237 ? 162.607 148.036 79.511 1.00 34.80 237 VAL A O 1
ATOM 1796 N N . HIS A 1 238 ? 162.213 149.810 78.172 1.00 34.95 238 HIS A N 1
ATOM 1797 C CA . HIS A 1 238 ? 163.388 150.567 78.584 1.00 34.95 238 HIS A CA 1
ATOM 1798 C C . HIS A 1 238 ? 162.928 151.811 79.326 1.00 34.95 238 HIS A C 1
ATOM 1799 O O . HIS A 1 238 ? 162.078 152.551 78.828 1.00 34.95 238 HIS A O 1
ATOM 1806 N N . LEU A 1 239 ? 163.490 152.045 80.504 1.00 36.68 239 LEU A N 1
ATOM 1807 C CA . LEU A 1 239 ? 163.097 153.171 81.333 1.00 36.68 239 LEU A CA 1
ATOM 1808 C C . LEU A 1 239 ? 164.228 154.187 81.395 1.00 36.68 239 LEU A C 1
ATOM 1809 O O . LEU A 1 239 ? 165.408 153.826 81.424 1.00 36.68 239 LEU A O 1
ATOM 1814 N N . LEU A 1 240 ? 163.858 155.470 81.413 1.00 37.84 240 LEU A N 1
ATOM 1815 C CA . LEU A 1 240 ? 164.825 156.560 81.442 1.00 37.84 240 LEU A CA 1
ATOM 1816 C C . LEU A 1 240 ? 165.152 157.022 82.858 1.00 37.84 240 LEU A C 1
ATOM 1817 O O . LEU A 1 240 ? 165.504 158.192 83.056 1.00 37.84 240 LEU A O 1
ATOM 1822 N N . ASN A 1 241 ? 165.038 156.144 83.849 1.00 43.52 241 ASN A N 1
ATOM 1823 C CA . ASN A 1 241 ? 165.363 156.498 85.230 1.00 43.52 241 ASN A CA 1
ATOM 1824 C C . ASN A 1 241 ? 166.803 156.142 85.593 1.00 43.52 241 ASN A C 1
ATOM 1825 O O . ASN A 1 241 ? 167.071 155.498 86.605 1.00 43.52 241 ASN A O 1
ATOM 1830 N N . GLY A 1 242 ? 167.748 156.582 84.770 1.00 58.03 242 GLY A N 1
ATOM 1831 C CA . GLY A 1 242 ? 169.147 156.353 85.036 1.00 58.03 242 GLY A CA 1
ATOM 1832 C C . GLY A 1 242 ? 169.841 157.619 85.494 1.00 58.03 242 GLY A C 1
ATOM 1833 O O . GLY A 1 242 ? 169.199 158.645 85.745 1.00 58.03 242 GLY A O 1
ATOM 1834 N N . PRO A 1 243 ? 171.165 157.568 85.634 1.00 57.92 243 PRO A N 1
ATOM 1835 C CA . PRO A 1 243 ? 171.924 158.798 85.907 1.00 57.92 243 PRO A CA 1
ATOM 1836 C C . PRO A 1 243 ? 171.688 159.810 84.799 1.00 57.92 243 PRO A C 1
ATOM 1837 O O . PRO A 1 243 ? 171.828 159.503 83.613 1.00 57.92 243 PRO A O 1
ATOM 1841 N N . GLY A 1 244 ? 171.329 161.027 85.193 1.00 60.26 244 GLY A N 1
ATOM 1842 C CA . GLY A 1 244 ? 170.817 161.976 84.229 1.00 60.26 244 GLY A CA 1
ATOM 1843 C C . GLY A 1 244 ? 169.551 161.432 83.602 1.00 60.26 244 GLY A C 1
ATOM 1844 O O . GLY A 1 244 ? 168.585 161.130 84.307 1.00 60.26 244 GLY A O 1
ATOM 1845 N N . LEU A 1 245 ? 169.541 161.301 82.277 1.00 53.65 245 LEU A N 1
ATOM 1846 C CA . LEU A 1 245 ? 168.453 160.649 81.551 1.00 53.65 245 LEU A CA 1
ATOM 1847 C C . LEU A 1 245 ? 169.095 159.635 80.610 1.00 53.65 245 LEU A C 1
ATOM 1848 O O . LEU A 1 245 ? 169.369 159.942 79.447 1.00 53.65 245 LEU A O 1
ATOM 1853 N N . ALA A 1 246 ? 169.334 158.428 81.113 1.00 53.35 246 ALA A N 1
ATOM 1854 C CA . ALA A 1 246 ? 169.954 157.375 80.328 1.00 53.35 246 ALA A CA 1
ATOM 1855 C C . ALA A 1 246 ? 169.150 156.090 80.443 1.00 53.35 246 ALA A C 1
ATOM 1856 O O . ALA A 1 246 ? 168.600 155.785 81.506 1.00 53.35 246 ALA A O 1
ATOM 1858 N N . PRO A 1 247 ? 169.065 155.316 79.361 1.00 46.51 247 PRO A N 1
ATOM 1859 C CA . PRO A 1 247 ? 168.186 154.139 79.358 1.00 46.51 247 PRO A CA 1
ATOM 1860 C C . PRO A 1 247 ? 168.758 152.924 80.074 1.00 46.51 247 PRO A C 1
ATOM 1861 O O . PRO A 1 247 ? 169.906 152.536 79.839 1.00 46.51 247 PRO A O 1
ATOM 1865 N N . ARG A 1 248 ? 167.954 152.314 80.944 1.00 53.09 248 ARG A N 1
ATOM 1866 C CA . ARG A 1 248 ? 168.209 150.981 81.479 1.00 53.09 248 ARG A CA 1
ATOM 1867 C C . ARG A 1 248 ? 167.001 150.092 81.228 1.00 53.09 248 ARG A C 1
ATOM 1868 O O . ARG A 1 248 ? 165.866 150.486 81.515 1.00 53.09 248 ARG A O 1
ATOM 1876 N N . LYS A 1 249 ? 167.248 148.898 80.695 1.00 43.89 249 LYS A N 1
ATOM 1877 C CA . LYS A 1 249 ? 166.190 147.911 80.531 1.00 43.89 249 LYS A CA 1
ATOM 1878 C C . LYS A 1 249 ? 165.803 147.331 81.885 1.00 43.89 249 LYS A C 1
ATOM 1879 O O . LYS A 1 249 ? 166.671 146.960 82.681 1.00 43.89 249 LYS A O 1
ATOM 1885 N N . CYS A 1 250 ? 164.500 147.252 82.152 1.00 39.04 250 CYS A N 1
ATOM 1886 C CA . CYS A 1 250 ? 164.059 146.793 83.463 1.00 39.04 250 CYS A CA 1
ATOM 1887 C C . CYS A 1 250 ? 162.976 145.720 83.416 1.00 39.04 250 CYS A C 1
ATOM 1888 O O . CYS A 1 250 ? 162.906 144.879 84.318 1.00 39.04 250 CYS A O 1
ATOM 1891 N N . HIS A 1 251 ? 162.123 145.726 82.393 1.00 34.91 251 HIS A N 1
ATOM 1892 C CA . HIS A 1 251 ? 160.955 144.858 82.403 1.00 34.91 251 HIS A CA 1
ATOM 1893 C C . HIS A 1 251 ? 160.698 144.254 81.028 1.00 34.91 251 HIS A C 1
ATOM 1894 O O . HIS A 1 251 ? 160.987 144.861 79.989 1.00 34.91 251 HIS A O 1
ATOM 1901 N N . VAL A 1 252 ? 160.140 143.044 81.040 1.00 31.69 252 VAL A N 1
ATOM 1902 C CA . VAL A 1 252 ? 159.731 142.337 79.833 1.00 31.69 252 VAL A CA 1
ATOM 1903 C C . VAL A 1 252 ? 158.308 141.837 80.030 1.00 31.69 252 VAL A C 1
ATOM 1904 O O . VAL A 1 252 ? 158.007 141.193 81.040 1.00 31.69 252 VAL A O 1
ATOM 1908 N N . LEU A 1 253 ? 157.440 142.127 79.066 1.00 32.25 253 LEU A N 1
ATOM 1909 C CA . LEU A 1 253 ? 156.033 141.761 79.108 1.00 32.25 253 LEU A CA 1
ATOM 1910 C C . LEU A 1 253 ? 155.769 140.568 78.196 1.00 32.25 253 LEU A C 1
ATOM 1911 O O . LEU A 1 253 ? 156.217 140.539 77.047 1.00 32.25 253 LEU A O 1
ATOM 1916 N N . ARG A 1 254 ? 155.009 139.599 78.711 1.00 30.66 254 ARG A N 1
ATOM 1917 C CA . ARG A 1 254 ? 154.741 138.339 78.030 1.00 30.66 254 ARG A CA 1
ATOM 1918 C C . ARG A 1 254 ? 153.286 138.272 77.597 1.00 30.66 254 ARG A C 1
ATOM 1919 O O . ARG A 1 254 ? 152.394 138.711 78.327 1.00 30.66 254 ARG A O 1
ATOM 1927 N N . LEU A 1 255 ? 153.049 137.721 76.413 1.00 33.48 255 LEU A N 1
ATOM 1928 C CA . LEU A 1 255 ? 151.706 137.681 75.839 1.00 33.48 255 LEU A CA 1
ATOM 1929 C C . LEU A 1 255 ? 151.254 136.285 75.434 1.00 33.48 255 LEU A C 1
ATOM 1930 O O . LEU A 1 255 ? 150.077 135.959 75.600 1.00 33.48 255 LEU A O 1
ATOM 1935 N N . SER A 1 256 ? 152.150 135.467 74.885 1.00 41.83 256 SER A N 1
ATOM 1936 C CA . SER A 1 256 ? 151.879 134.078 74.510 1.00 41.83 256 SER A CA 1
ATOM 1937 C C . SER A 1 256 ? 150.851 133.947 73.389 1.00 41.83 256 SER A C 1
ATOM 1938 O O . SER A 1 256 ? 150.217 132.897 73.251 1.00 41.83 256 SER A O 1
ATOM 1941 N N . LEU A 1 257 ? 150.682 134.979 72.567 1.00 42.39 257 LEU A N 1
ATOM 1942 C CA . LEU A 1 257 ? 149.820 134.922 71.395 1.00 42.39 257 LEU A CA 1
ATOM 1943 C C . LEU A 1 257 ? 150.578 135.454 70.185 1.00 42.39 257 LEU A C 1
ATOM 1944 O O . LEU A 1 257 ? 151.649 136.053 70.314 1.00 42.39 257 LEU A O 1
ATOM 1949 N N . LEU A 1 258 ? 150.013 135.228 68.998 1.00 40.57 258 LEU A N 1
ATOM 1950 C CA . LEU A 1 258 ? 150.612 135.674 67.747 1.00 40.57 258 LEU A CA 1
ATOM 1951 C C . LEU A 1 258 ? 149.594 136.447 66.921 1.00 40.57 258 LEU A C 1
ATOM 1952 O O . LEU A 1 258 ? 148.416 136.082 66.873 1.00 40.57 258 LEU A O 1
ATOM 1957 N N . GLY A 1 259 ? 150.055 137.512 66.269 1.00 39.80 259 GLY A N 1
ATOM 1958 C CA . GLY A 1 259 ? 149.232 138.334 65.411 1.00 39.80 259 GLY A CA 1
ATOM 1959 C C . GLY A 1 259 ? 149.616 139.794 65.535 1.00 39.80 259 GLY A C 1
ATOM 1960 O O . GLY A 1 259 ? 150.743 140.127 65.895 1.00 39.80 259 GLY A O 1
ATOM 1961 N N . ARG A 1 260 ? 148.661 140.668 65.221 1.00 45.44 260 ARG A N 1
ATOM 1962 C CA . ARG A 1 260 ? 148.856 142.103 65.357 1.00 45.44 260 ARG A CA 1
ATOM 1963 C C . ARG A 1 260 ? 148.739 142.522 66.820 1.00 45.44 260 ARG A C 1
ATOM 1964 O O . ARG A 1 260 ? 148.248 141.775 67.670 1.00 45.44 260 ARG A O 1
ATOM 1972 N N . PHE A 1 261 ? 149.192 143.741 67.107 1.00 37.53 261 PHE A N 1
ATOM 1973 C CA . PHE A 1 261 ? 149.223 144.231 68.476 1.00 37.53 261 PHE A CA 1
ATOM 1974 C C . PHE A 1 261 ? 149.165 145.751 68.486 1.00 37.53 261 PHE A C 1
ATOM 1975 O O . PHE A 1 261 ? 149.426 146.412 67.478 1.00 37.53 261 PHE A O 1
ATOM 1983 N N . ALA A 1 262 ? 148.823 146.296 69.651 1.00 30.79 262 ALA A N 1
ATOM 1984 C CA . ALA A 1 262 ? 148.796 147.733 69.880 1.00 30.79 262 ALA A CA 1
ATOM 1985 C C . ALA A 1 262 ? 148.880 147.974 71.379 1.00 30.79 262 ALA A C 1
ATOM 1986 O O . ALA A 1 262 ? 148.241 147.263 72.159 1.00 30.79 262 ALA A O 1
ATOM 1988 N N . ILE A 1 263 ? 149.663 148.973 71.778 1.00 29.33 263 ILE A N 1
ATOM 1989 C CA . ILE A 1 263 ? 149.952 149.234 73.183 1.00 29.33 263 ILE A CA 1
ATOM 1990 C C . ILE A 1 263 ? 149.449 150.624 73.542 1.00 29.33 263 ILE A C 1
ATOM 1991 O O . ILE A 1 263 ? 149.699 151.589 72.811 1.00 29.33 263 ILE A O 1
ATOM 1996 N N . ASN A 1 264 ? 148.737 150.722 74.663 1.00 31.11 264 ASN A N 1
ATOM 1997 C CA . ASN A 1 264 ? 148.213 151.981 75.178 1.00 31.11 264 ASN A CA 1
ATOM 1998 C C . ASN A 1 264 ? 148.424 152.034 76.686 1.00 31.11 264 ASN A C 1
ATOM 1999 O O . ASN A 1 264 ? 148.835 151.053 77.315 1.00 31.11 264 ASN A O 1
ATOM 2004 N N . THR A 1 265 ? 148.128 153.192 77.274 1.00 28.21 265 THR A N 1
ATOM 2005 C CA . THR A 1 265 ? 148.217 153.384 78.715 1.00 28.21 265 THR A CA 1
ATOM 2006 C C . THR A 1 265 ? 146.879 153.883 79.239 1.00 28.21 265 THR A C 1
ATOM 2007 O O . THR A 1 265 ? 146.367 154.902 78.768 1.00 28.21 265 THR A O 1
ATOM 2011 N N . VAL A 1 266 ? 146.319 153.167 80.214 1.00 27.12 266 VAL A N 1
ATOM 2012 C CA . VAL A 1 266 ? 145.029 153.497 80.816 1.00 27.12 266 VAL A CA 1
ATOM 2013 C C . VAL A 1 266 ? 145.204 153.477 82.328 1.00 27.12 266 VAL A C 1
ATOM 2014 O O . VAL A 1 266 ? 145.340 152.402 82.925 1.00 27.12 266 VAL A O 1
ATOM 2018 N N . ASP A 1 267 ? 145.199 154.657 82.944 1.00 29.68 267 ASP A N 1
ATOM 2019 C CA . ASP A 1 267 ? 145.340 154.819 84.391 1.00 29.68 267 ASP A CA 1
ATOM 2020 C C . ASP A 1 267 ? 146.592 154.111 84.915 1.00 29.68 267 ASP A C 1
ATOM 2021 O O . ASP A 1 267 ? 146.538 153.265 85.809 1.00 29.68 267 ASP A O 1
ATOM 2026 N N . ASN A 1 268 ? 147.730 154.470 84.322 1.00 29.93 268 ASN A N 1
ATOM 2027 C CA . ASN A 1 268 ? 149.051 153.971 84.704 1.00 29.93 268 ASN A CA 1
ATOM 2028 C C . ASN A 1 268 ? 149.198 152.464 84.510 1.00 29.93 268 ASN A C 1
ATOM 2029 O O . ASN A 1 268 ? 150.111 151.851 85.071 1.00 29.93 268 ASN A O 1
ATOM 2034 N N . LEU A 1 269 ? 148.327 151.854 83.714 1.00 24.52 269 LEU A N 1
ATOM 2035 C CA . LEU A 1 269 ? 148.393 150.437 83.388 1.00 24.52 269 LEU A CA 1
ATOM 2036 C C . LEU A 1 269 ? 148.733 150.287 81.914 1.00 24.52 269 LEU A C 1
ATOM 2037 O O . LEU A 1 269 ? 148.253 151.060 81.080 1.00 24.52 269 LEU A O 1
ATOM 2042 N N . ILE A 1 270 ? 149.556 149.296 81.588 1.00 23.45 270 ILE A N 1
ATOM 2043 C CA . ILE A 1 270 ? 149.896 149.044 80.191 1.00 23.45 270 ILE A CA 1
ATOM 2044 C C . ILE A 1 270 ? 148.879 148.071 79.608 1.00 23.45 270 ILE A C 1
ATOM 2045 O O . ILE A 1 270 ? 148.691 146.965 80.127 1.00 23.45 270 ILE A O 1
ATOM 2050 N N . VAL A 1 271 ? 148.219 148.483 78.530 1.00 24.76 271 VAL A N 1
ATOM 2051 C CA . VAL A 1 271 ? 147.139 147.730 77.909 1.00 24.76 271 VAL A CA 1
ATOM 2052 C C . VAL A 1 271 ? 147.601 147.290 76.530 1.00 24.76 271 VAL A C 1
ATOM 2053 O O . VAL A 1 271 ? 148.146 148.097 75.767 1.00 24.76 271 VAL A O 1
ATOM 2057 N N . VAL A 1 272 ? 147.385 146.017 76.209 1.00 26.15 272 VAL A N 1
ATOM 2058 C CA . VAL A 1 272 ? 147.714 145.467 74.899 1.00 26.15 272 VAL A CA 1
ATOM 2059 C C . VAL A 1 272 ? 146.434 144.968 74.249 1.00 26.15 272 VAL A C 1
ATOM 2060 O O . VAL A 1 272 ? 145.642 144.263 74.884 1.00 26.15 272 VAL A O 1
ATOM 2064 N N . HIS A 1 273 ? 146.237 145.332 72.990 1.00 33.36 273 HIS A N 1
ATOM 2065 C CA . HIS A 1 273 ? 145.050 144.972 72.233 1.00 33.36 273 HIS A CA 1
ATOM 2066 C C . HIS A 1 273 ? 145.356 143.828 71.275 1.00 33.36 273 HIS A C 1
ATOM 2067 O O . HIS A 1 273 ? 146.468 143.709 70.755 1.00 33.36 273 HIS A O 1
ATOM 2074 N N . HIS A 1 274 ? 144.354 142.983 71.046 1.00 44.26 274 HIS A N 1
ATOM 2075 C CA . HIS A 1 274 ? 144.458 141.888 70.095 1.00 44.26 274 HIS A CA 1
ATOM 2076 C C . HIS A 1 274 ? 143.200 141.840 69.241 1.00 44.26 274 HIS A C 1
ATOM 2077 O O . HIS A 1 274 ? 142.103 142.157 69.706 1.00 44.26 274 HIS A O 1
ATOM 2084 N N . GLN A 1 275 ? 143.366 141.436 67.984 1.00 46.36 275 GLN A N 1
ATOM 2085 C CA . GLN A 1 275 ? 142.286 141.493 67.008 1.00 46.36 275 GLN A CA 1
ATOM 2086 C C . GLN A 1 275 ? 141.691 140.129 66.688 1.00 46.36 275 GLN A C 1
ATOM 2087 O O . GLN A 1 275 ? 140.467 139.973 66.707 1.00 46.36 275 GLN A O 1
ATOM 2093 N N . ALA A 1 276 ? 142.532 139.140 66.377 1.00 43.22 276 ALA A N 1
ATOM 2094 C CA . ALA A 1 276 ? 142.022 137.829 65.988 1.00 43.22 276 ALA A CA 1
ATOM 2095 C C . ALA A 1 276 ? 141.201 137.203 67.107 1.00 43.22 276 ALA A C 1
ATOM 2096 O O . ALA A 1 276 ? 140.094 136.703 66.878 1.00 43.22 276 ALA A O 1
ATOM 2098 N N . SER A 1 277 ? 141.728 137.226 68.332 1.00 41.98 277 SER A N 1
ATOM 2099 C CA . SER A 1 277 ? 140.993 136.657 69.456 1.00 41.98 277 SER A CA 1
ATOM 2100 C C . SER A 1 277 ? 139.808 137.529 69.847 1.00 41.98 277 SER A C 1
ATOM 2101 O O . SER A 1 277 ? 138.691 137.029 70.018 1.00 41.98 277 SER A O 1
ATOM 2104 N N . GLY A 1 278 ? 140.026 138.833 69.981 1.00 40.15 278 GLY A N 1
ATOM 2105 C CA . GLY A 1 278 ? 138.998 139.722 70.482 1.00 40.15 278 GLY A CA 1
ATOM 2106 C C . GLY A 1 278 ? 139.117 139.959 71.973 1.00 40.15 278 GLY A C 1
ATOM 2107 O O . GLY A 1 278 ? 138.113 139.952 72.690 1.00 40.15 278 GLY A O 1
ATOM 2108 N N . THR A 1 279 ? 140.340 140.172 72.452 1.00 40.16 279 THR A N 1
ATOM 2109 C CA . THR A 1 279 ? 140.598 140.353 73.872 1.00 40.16 279 THR A CA 1
ATOM 2110 C C . THR A 1 279 ? 141.634 141.451 74.073 1.00 40.16 279 THR A C 1
ATOM 2111 O O . THR A 1 279 ? 142.416 141.770 73.174 1.00 40.16 279 THR A O 1
ATOM 2115 N N . SER A 1 280 ? 141.627 142.028 75.274 1.00 28.37 280 SER A N 1
ATOM 2116 C CA . SER A 1 280 ? 142.583 143.045 75.684 1.00 28.37 280 SER A CA 1
ATOM 2117 C C . SER A 1 280 ? 143.192 142.647 77.019 1.00 28.37 280 SER A C 1
ATOM 2118 O O . SER A 1 280 ? 142.492 142.146 77.902 1.00 28.37 280 SER A O 1
ATOM 2121 N N . LEU A 1 281 ? 144.491 142.874 77.166 1.00 24.85 281 LEU A N 1
ATOM 2122 C CA . LEU A 1 281 ? 145.246 142.405 78.317 1.00 24.85 281 LEU A CA 1
ATOM 2123 C C . LEU A 1 281 ? 145.859 143.576 79.077 1.00 24.85 281 LEU A C 1
ATOM 2124 O O . LEU A 1 281 ? 146.222 144.602 78.493 1.00 24.85 281 LEU A O 1
ATOM 2129 N N . LEU A 1 282 ? 145.992 143.399 80.395 1.00 24.55 282 LEU A N 1
ATOM 2130 C CA . LEU A 1 282 ? 146.496 144.430 81.294 1.00 24.55 282 LEU A CA 1
ATOM 2131 C C . LEU A 1 282 ? 147.756 143.953 82.001 1.00 24.55 282 LEU A C 1
ATOM 2132 O O . LEU A 1 282 ? 147.838 142.796 82.422 1.00 24.55 282 LEU A O 1
ATOM 2137 N N . PHE A 1 283 ? 148.735 144.848 82.139 1.00 25.77 283 PHE A N 1
ATOM 2138 C CA . PHE A 1 283 ? 149.908 144.601 82.967 1.00 25.77 283 PHE A CA 1
ATOM 2139 C C . PHE A 1 283 ? 150.216 145.835 83.803 1.00 25.77 283 PHE A C 1
ATOM 2140 O O . PHE A 1 283 ? 150.079 146.969 83.328 1.00 25.77 283 PHE A O 1
ATOM 2148 N N . ASP A 1 284 ? 150.648 145.604 85.042 1.00 29.55 284 ASP A N 1
ATOM 2149 C CA . ASP A 1 284 ? 151.120 146.650 85.940 1.00 29.55 284 ASP A CA 1
ATOM 2150 C C . ASP A 1 284 ? 152.587 146.401 86.260 1.00 29.55 284 ASP A C 1
ATOM 2151 O O . ASP A 1 284 ? 152.975 145.272 86.577 1.00 29.55 284 ASP A O 1
ATOM 2156 N N . ILE A 1 285 ? 153.396 147.458 86.176 1.00 32.07 285 ILE A N 1
ATOM 2157 C CA . ILE A 1 285 ? 154.828 147.331 86.426 1.00 32.07 285 ILE A CA 1
ATOM 2158 C C . ILE A 1 285 ? 155.106 147.090 87.907 1.00 32.07 285 ILE A C 1
ATOM 2159 O O . ILE A 1 285 ? 155.981 146.294 88.265 1.00 32.07 285 ILE A O 1
ATOM 2164 N N . SER A 1 286 ? 154.367 147.768 88.787 1.00 36.84 286 SER A N 1
ATOM 2165 C CA . SER A 1 286 ? 154.725 147.797 90.203 1.00 36.84 286 SER A CA 1
ATOM 2166 C C . SER A 1 286 ? 154.574 146.437 90.877 1.00 36.84 286 SER A C 1
ATOM 2167 O O . SER A 1 286 ? 155.335 146.125 91.800 1.00 36.84 286 SER A O 1
ATOM 2170 N N . LEU A 1 287 ? 153.606 145.627 90.454 1.00 36.71 287 LEU A N 1
ATOM 2171 C CA . LEU A 1 287 ? 153.396 144.334 91.093 1.00 36.71 287 LEU A CA 1
ATOM 2172 C C . LEU A 1 287 ? 154.607 143.429 90.871 1.00 36.71 287 LEU A C 1
ATOM 2173 O O . LEU A 1 287 ? 155.240 143.484 89.812 1.00 36.71 287 LEU A O 1
ATOM 2178 N N . PRO A 1 288 ? 154.957 142.593 91.849 1.00 36.93 288 PRO A N 1
ATOM 2179 C CA . PRO A 1 288 ? 156.157 141.754 91.717 1.00 36.93 288 PRO A CA 1
ATOM 2180 C C . PRO A 1 288 ? 156.015 140.635 90.696 1.00 36.93 288 PRO A C 1
ATOM 2181 O O . PRO A 1 288 ? 154.983 140.502 90.032 1.00 36.93 288 PRO A O 1
ATOM 2185 N N . GLY A 1 289 ? 157.060 139.826 90.571 1.00 44.78 289 GLY A N 1
ATOM 2186 C CA . GLY A 1 289 ? 157.050 138.728 89.626 1.00 44.78 289 GLY A CA 1
ATOM 2187 C C . GLY A 1 289 ? 158.373 137.997 89.660 1.00 44.78 289 GLY A C 1
ATOM 2188 O O . GLY A 1 289 ? 159.215 138.241 90.527 1.00 44.78 289 GLY A O 1
ATOM 2189 N N . GLU A 1 290 ? 158.544 137.087 88.704 1.00 48.61 290 GLU A N 1
ATOM 2190 C CA . GLU A 1 290 ? 159.798 136.353 88.588 1.00 48.61 290 GLU A CA 1
ATOM 2191 C C . GLU A 1 290 ? 160.940 137.310 88.278 1.00 48.61 290 GLU A C 1
ATOM 2192 O O . GLU A 1 290 ? 160.837 138.147 87.376 1.00 48.61 290 GLU A O 1
ATOM 2198 N N . VAL A 1 291 ? 162.034 137.187 89.024 1.00 51.68 291 VAL A N 1
ATOM 2199 C CA . VAL A 1 291 ? 163.158 138.113 88.931 1.00 51.68 291 VAL A CA 1
ATOM 2200 C C . VAL A 1 291 ? 164.411 137.318 88.602 1.00 51.68 291 VAL A C 1
ATOM 2201 O O . VAL A 1 291 ? 164.857 136.495 89.410 1.00 51.68 291 VAL A O 1
ATOM 2205 N N . ILE A 1 292 ? 164.983 137.562 87.425 1.00 57.45 292 ILE A N 1
ATOM 2206 C CA . ILE A 1 292 ? 166.265 136.980 87.041 1.00 57.45 292 ILE A CA 1
ATOM 2207 C C . ILE A 1 292 ? 167.086 138.041 86.321 1.00 57.45 292 ILE A C 1
ATOM 2208 O O . ILE A 1 292 ? 166.557 138.803 85.506 1.00 57.45 292 ILE A O 1
ATOM 2213 N N . ASN A 1 293 ? 168.382 138.090 86.635 1.00 65.65 293 ASN A N 1
ATOM 2214 C CA . ASN A 1 293 ? 169.317 139.033 86.017 1.00 65.65 293 ASN A CA 1
ATOM 2215 C C . ASN A 1 293 ? 168.838 140.476 86.160 1.00 65.65 293 ASN A C 1
ATOM 2216 O O . ASN A 1 293 ? 168.957 141.282 85.235 1.00 65.65 293 ASN A O 1
ATOM 2221 N N . GLU A 1 294 ? 168.288 140.801 87.334 1.00 65.90 294 GLU A N 1
ATOM 2222 C CA . GLU A 1 294 ? 167.750 142.131 87.629 1.00 65.90 294 GLU A CA 1
ATOM 2223 C C . GLU A 1 294 ? 166.665 142.537 86.635 1.00 65.90 294 GLU A C 1
ATOM 2224 O O . GLU A 1 294 ? 166.509 143.716 86.314 1.00 65.90 294 GLU A O 1
ATOM 2230 N N . ILE A 1 295 ? 165.910 141.560 86.140 1.00 49.52 295 ILE A N 1
ATOM 2231 C CA . ILE A 1 295 ? 164.812 141.792 85.212 1.00 49.52 295 ILE A CA 1
ATOM 2232 C C . ILE A 1 295 ? 163.596 141.032 85.724 1.00 49.52 295 ILE A C 1
ATOM 2233 O O . ILE A 1 295 ? 163.705 139.857 86.096 1.00 49.52 295 ILE A O 1
ATOM 2238 N N . THR A 1 296 ? 162.448 141.706 85.755 1.00 39.73 296 THR A N 1
ATOM 2239 C CA . THR A 1 296 ? 161.203 141.128 86.244 1.00 39.73 296 THR A CA 1
ATOM 2240 C C . THR A 1 296 ? 160.313 140.769 85.060 1.00 39.73 296 THR A C 1
ATOM 2241 O O . THR A 1 296 ? 160.051 141.613 84.197 1.00 39.73 296 THR A O 1
ATOM 2245 N N . TYR A 1 297 ? 159.853 139.524 85.026 1.00 37.94 297 TYR A N 1
ATOM 2246 C CA . TYR A 1 297 ? 159.002 139.022 83.956 1.00 37.94 297 TYR A CA 1
ATOM 2247 C C . TYR A 1 297 ? 157.555 139.002 84.431 1.00 37.94 297 TYR A C 1
ATOM 2248 O O . TYR A 1 297 ? 157.268 138.535 85.538 1.00 37.94 297 TYR A O 1
ATOM 2257 N N . HIS A 1 298 ? 156.649 139.504 83.594 1.00 30.72 298 HIS A N 1
ATOM 2258 C CA . HIS A 1 298 ? 155.278 139.778 83.996 1.00 30.72 298 HIS A CA 1
ATOM 2259 C C . HIS A 1 298 ? 154.290 138.920 83.217 1.00 30.72 298 HIS A C 1
ATOM 2260 O O . HIS A 1 298 ? 154.537 138.541 82.069 1.00 30.72 298 HIS A O 1
ATOM 2267 N N . THR A 1 299 ? 153.166 138.621 83.862 1.00 28.10 299 THR A N 1
ATOM 2268 C CA . THR A 1 299 ? 152.052 137.862 83.315 1.00 28.10 299 THR A CA 1
ATOM 2269 C C . THR A 1 299 ? 150.759 138.621 83.575 1.00 28.10 299 THR A C 1
ATOM 2270 O O . THR A 1 299 ? 150.684 139.412 84.522 1.00 28.10 299 THR A O 1
ATOM 2274 N N . PRO A 1 300 ? 149.740 138.434 82.737 1.00 27.43 300 PRO A N 1
ATOM 2275 C CA . PRO A 1 300 ? 148.481 139.161 82.942 1.00 27.43 300 PRO A CA 1
ATOM 2276 C C . PRO A 1 300 ? 147.868 138.865 84.303 1.00 27.43 300 PRO A C 1
ATOM 2277 O O . PRO A 1 300 ? 147.939 137.743 84.809 1.00 27.43 300 PRO A O 1
ATOM 2281 N N . ILE A 1 301 ? 147.260 139.894 84.895 1.00 32.61 301 ILE A N 1
ATOM 2282 C CA . ILE A 1 301 ? 146.682 139.744 86.226 1.00 32.61 301 ILE A CA 1
ATOM 2283 C C . ILE A 1 301 ? 145.336 139.030 86.171 1.00 32.61 301 ILE A C 1
ATOM 2284 O O . ILE A 1 301 ? 144.940 138.373 87.140 1.00 32.61 301 ILE A O 1
ATOM 2289 N N . THR A 1 302 ? 144.617 139.140 85.065 1.00 37.08 302 THR A N 1
ATOM 2290 C CA . THR A 1 302 ? 143.325 138.503 84.876 1.00 37.08 302 THR A CA 1
ATOM 2291 C C . THR A 1 302 ? 143.293 137.827 83.515 1.00 37.08 302 THR A C 1
ATOM 2292 O O . THR A 1 302 ? 144.048 138.200 82.610 1.00 37.08 302 THR A O 1
ATOM 2296 N N . PRO A 1 303 ? 142.436 136.819 83.338 1.00 37.23 303 PRO A N 1
ATOM 2297 C CA . PRO A 1 303 ? 142.291 136.203 82.014 1.00 37.23 303 PRO A CA 1
ATOM 2298 C C . PRO A 1 303 ? 141.754 137.196 80.995 1.00 37.23 303 PRO A C 1
ATOM 2299 O O . PRO A 1 303 ? 141.059 138.156 81.335 1.00 37.23 303 PRO A O 1
ATOM 2303 N N . GLY A 1 304 ? 142.095 136.957 79.731 1.00 31.59 304 GLY A N 1
ATOM 2304 C CA . GLY A 1 304 ? 141.749 137.908 78.689 1.00 31.59 304 GLY A CA 1
ATOM 2305 C C . GLY A 1 304 ? 140.246 138.065 78.540 1.00 31.59 304 GLY A C 1
ATOM 2306 O O . GLY A 1 304 ? 139.483 137.107 78.673 1.00 31.59 304 GLY A O 1
ATOM 2307 N N . ARG A 1 305 ? 139.822 139.295 78.259 1.00 33.74 305 ARG A N 1
ATOM 2308 C CA . ARG A 1 305 ? 138.417 139.599 78.038 1.00 33.74 305 ARG A CA 1
ATOM 2309 C C . ARG A 1 305 ? 138.319 140.788 77.094 1.00 33.74 305 ARG A C 1
ATOM 2310 O O . ARG A 1 305 ? 139.324 141.400 76.727 1.00 33.74 305 ARG A O 1
ATOM 2318 N N . SER A 1 306 ? 137.091 141.114 76.705 1.00 44.16 306 SER A N 1
ATOM 2319 C CA . SER A 1 306 ? 136.843 142.064 75.636 1.00 44.16 306 SER A CA 1
ATOM 2320 C C . SER A 1 306 ? 136.411 143.420 76.188 1.00 44.16 306 SER A C 1
ATOM 2321 O O . SER A 1 306 ? 136.356 143.651 77.397 1.00 44.16 306 SER A O 1
ATOM 2324 N N . ILE A 1 307 ? 136.108 144.329 75.271 1.00 46.30 307 ILE A N 1
ATOM 2325 C CA . ILE A 1 307 ? 135.635 145.670 75.589 1.00 46.30 307 ILE A CA 1
ATOM 2326 C C . ILE A 1 307 ? 134.116 145.651 75.602 1.00 46.30 307 ILE A C 1
ATOM 2327 O O . ILE A 1 307 ? 133.485 144.983 74.775 1.00 46.30 307 ILE A O 1
ATOM 2332 N N . LYS A 1 308 ? 133.524 146.371 76.547 1.00 47.88 308 LYS A N 1
ATOM 2333 C CA . LYS A 1 308 ? 132.075 146.444 76.618 1.00 47.88 308 LYS A CA 1
ATOM 2334 C C . LYS A 1 308 ? 131.530 147.057 75.334 1.00 47.88 308 LYS A C 1
ATOM 2335 O O . LYS A 1 308 ? 131.931 148.170 74.966 1.00 47.88 308 LYS A O 1
ATOM 2341 N N . PRO A 1 309 ? 130.636 146.371 74.624 1.00 50.21 309 PRO A N 1
ATOM 2342 C CA . PRO A 1 309 ? 130.095 146.928 73.378 1.00 50.21 309 PRO A CA 1
ATOM 2343 C C . PRO A 1 309 ? 129.367 148.243 73.613 1.00 50.21 309 PRO A C 1
ATOM 2344 O O . PRO A 1 309 ? 128.710 148.441 74.636 1.00 50.21 309 PRO A O 1
ATOM 2348 N N . PHE A 1 310 ? 129.489 149.144 72.643 1.00 60.83 310 PHE A N 1
ATOM 2349 C CA . PHE A 1 310 ? 128.993 150.507 72.756 1.00 60.83 310 PHE A CA 1
ATOM 2350 C C . PHE A 1 310 ? 127.900 150.745 71.725 1.00 60.83 310 PHE A C 1
ATOM 2351 O O . PHE A 1 310 ? 128.076 150.430 70.543 1.00 60.83 310 PHE A O 1
ATOM 2359 N N . GLY A 1 311 ? 126.778 151.301 72.176 1.00 71.65 311 GLY A N 1
ATOM 2360 C CA . GLY A 1 311 ? 125.675 151.665 71.306 1.00 71.65 311 GLY A CA 1
ATOM 2361 C C . GLY A 1 311 ? 125.479 153.169 71.294 1.00 71.65 311 GLY A C 1
ATOM 2362 O O . GLY A 1 311 ? 125.818 153.859 72.257 1.00 71.65 311 GLY A O 1
ATOM 2363 N N . LEU A 1 312 ? 124.926 153.677 70.195 1.00 77.67 312 LEU A N 1
ATOM 2364 C CA . LEU A 1 312 ? 124.740 155.106 70.001 1.00 77.67 312 LEU A CA 1
ATOM 2365 C C . LEU A 1 312 ? 123.313 155.388 69.554 1.00 77.67 312 LEU A C 1
ATOM 2366 O O . LEU A 1 312 ? 122.642 154.526 68.981 1.00 77.67 312 LEU A O 1
ATOM 2371 N N . LYS A 1 313 ? 122.858 156.608 69.824 1.00 83.25 313 LYS A N 1
ATOM 2372 C CA . LYS A 1 313 ? 121.526 157.072 69.443 1.00 83.25 313 LYS A CA 1
ATOM 2373 C C . LYS A 1 313 ? 121.699 158.131 68.358 1.00 83.25 313 LYS A C 1
ATOM 2374 O O . LYS A 1 313 ? 121.764 159.328 68.644 1.00 83.25 313 LYS A O 1
ATOM 2380 N N . LEU A 1 314 ? 121.769 157.685 67.109 1.00 80.88 314 LEU A N 1
ATOM 2381 C CA . LEU A 1 314 ? 121.960 158.596 65.986 1.00 80.88 314 LEU A CA 1
ATOM 2382 C C . LEU A 1 314 ? 120.733 159.476 65.775 1.00 80.88 314 LEU A C 1
ATOM 2383 O O . LEU A 1 314 ? 119.709 159.021 65.263 1.00 80.88 314 LEU A O 1
ATOM 2388 N N . ILE A 1 323 ? 118.365 151.977 69.112 1.00 86.72 323 ILE A N 1
ATOM 2389 C CA . ILE A 1 323 ? 119.811 152.043 69.278 1.00 86.72 323 ILE A CA 1
ATOM 2390 C C . ILE A 1 323 ? 120.499 151.056 68.341 1.00 86.72 323 ILE A C 1
ATOM 2391 O O . ILE A 1 323 ? 120.169 149.871 68.312 1.00 86.72 323 ILE A O 1
ATOM 2396 N N . LEU A 1 324 ? 121.449 151.558 67.557 1.00 84.37 324 LEU A N 1
ATOM 2397 C CA . LEU A 1 324 ? 122.204 150.747 66.611 1.00 84.37 324 LEU A CA 1
ATOM 2398 C C . LEU A 1 324 ? 123.636 150.637 67.109 1.00 84.37 324 LEU A C 1
ATOM 2399 O O . LEU A 1 324 ? 124.316 151.654 67.281 1.00 84.37 324 LEU A O 1
ATOM 2404 N N . GLN A 1 325 ? 124.088 149.410 67.339 1.00 77.74 325 GLN A N 1
ATOM 2405 C CA . GLN A 1 325 ? 125.416 149.188 67.883 1.00 77.74 325 GLN A CA 1
ATOM 2406 C C . GLN A 1 325 ? 126.480 149.357 66.806 1.00 77.74 325 GLN A C 1
ATOM 2407 O O . GLN A 1 325 ? 126.237 149.134 65.616 1.00 77.74 325 GLN A O 1
ATOM 2413 N N . CYS A 1 326 ? 127.669 149.761 67.239 1.00 72.96 326 CYS A N 1
ATOM 2414 C CA . CYS A 1 326 ? 128.804 149.964 66.356 1.00 72.96 326 CYS A CA 1
ATOM 2415 C C . CYS A 1 326 ? 129.769 148.790 66.463 1.00 72.96 326 CYS A C 1
ATOM 2416 O O . CYS A 1 326 ? 129.835 148.107 67.489 1.00 72.96 326 CYS A O 1
ATOM 2419 N N . GLU A 1 327 ? 130.518 148.561 65.389 1.00 67.71 327 GLU A N 1
ATOM 2420 C CA . GLU A 1 327 ? 131.449 147.448 65.350 1.00 67.71 327 GLU A CA 1
ATOM 2421 C C . GLU A 1 327 ? 132.651 147.726 66.249 1.00 67.71 327 GLU A C 1
ATOM 2422 O O . GLU A 1 327 ? 132.855 148.839 66.741 1.00 67.71 327 GLU A O 1
ATOM 2428 N N . LEU A 1 328 ? 133.454 146.688 66.463 1.00 53.88 328 LEU A N 1
ATOM 2429 C CA . LEU A 1 328 ? 134.643 146.778 67.295 1.00 53.88 328 LEU A CA 1
ATOM 2430 C C . LEU A 1 328 ? 135.835 146.176 66.565 1.00 53.88 328 LEU A C 1
ATOM 2431 O O . LEU A 1 328 ? 135.687 145.331 65.679 1.00 53.88 328 LEU A O 1
ATOM 2436 N N . TYR A 1 329 ? 137.027 146.635 66.954 1.00 48.46 329 TYR A N 1
ATOM 2437 C CA . TYR A 1 329 ? 138.295 146.095 66.461 1.00 48.46 329 TYR A CA 1
ATOM 2438 C C . TYR A 1 329 ? 138.388 146.160 64.939 1.00 48.46 329 TYR A C 1
ATOM 2439 O O . TYR A 1 329 ? 138.876 145.234 64.289 1.00 48.46 329 TYR A O 1
ATOM 2448 N N . SER A 1 330 ? 137.938 147.270 64.366 1.00 55.61 330 SER A N 1
ATOM 2449 C CA . SER A 1 330 ? 137.853 147.400 62.918 1.00 55.61 330 SER A CA 1
ATOM 2450 C C . SER A 1 330 ? 139.246 147.627 62.338 1.00 55.61 330 SER A C 1
ATOM 2451 O O . SER A 1 330 ? 140.268 147.499 63.017 1.00 55.61 330 SER A O 1
ATOM 2454 N N . THR A 1 331 ? 139.291 147.957 61.050 1.00 57.01 331 THR A N 1
ATOM 2455 C CA . THR A 1 331 ? 140.551 148.188 60.359 1.00 57.01 331 THR A CA 1
ATOM 2456 C C . THR A 1 331 ? 140.983 149.645 60.405 1.00 57.01 331 THR A C 1
ATOM 2457 O O . THR A 1 331 ? 142.182 149.931 60.316 1.00 57.01 331 THR A O 1
ATOM 2461 N N . HIS A 1 332 ? 140.043 150.575 60.558 1.00 62.93 332 HIS A N 1
ATOM 2462 C CA . HIS A 1 332 ? 140.366 151.993 60.565 1.00 62.93 332 HIS A CA 1
ATOM 2463 C C . HIS A 1 332 ? 140.426 152.589 61.967 1.00 62.93 332 HIS A C 1
ATOM 2464 O O . HIS A 1 332 ? 140.503 153.814 62.102 1.00 62.93 332 HIS A O 1
ATOM 2471 N N . TRP A 1 333 ? 140.388 151.764 63.008 1.00 53.21 333 TRP A N 1
ATOM 2472 C CA . TRP A 1 333 ? 140.686 152.256 64.345 1.00 53.21 333 TRP A CA 1
ATOM 2473 C C . TRP A 1 333 ? 142.142 152.693 64.405 1.00 53.21 333 TRP A C 1
ATOM 2474 O O . TRP A 1 333 ? 143.032 151.981 63.931 1.00 53.21 333 TRP A O 1
ATOM 2485 N N . VAL A 1 334 ? 142.389 153.862 64.986 1.00 50.33 334 VAL A N 1
ATOM 2486 C CA . VAL A 1 334 ? 143.739 154.375 65.182 1.00 50.33 334 VAL A CA 1
ATOM 2487 C C . VAL A 1 334 ? 143.927 154.661 66.663 1.00 50.33 334 VAL A C 1
ATOM 2488 O O . VAL A 1 334 ? 143.136 155.396 67.264 1.00 50.33 334 VAL A O 1
ATOM 2492 N N . LEU A 1 335 ? 144.971 154.082 67.246 1.00 44.72 335 LEU A N 1
ATOM 2493 C CA . LEU A 1 335 ? 145.235 154.183 68.672 1.00 44.72 335 LEU A CA 1
ATOM 2494 C C . LEU A 1 335 ? 146.463 155.048 68.907 1.00 44.72 335 LEU A C 1
ATOM 2495 O O . LEU A 1 335 ? 147.528 154.791 68.336 1.00 44.72 335 LEU A O 1
ATOM 2500 N N . PHE A 1 336 ? 146.309 156.065 69.745 1.00 49.33 336 PHE A N 1
ATOM 2501 C CA . PHE A 1 336 ? 147.413 156.909 70.170 1.00 49.33 336 PHE A CA 1
ATOM 2502 C C . PHE A 1 336 ? 147.914 156.451 71.535 1.00 49.33 336 PHE A C 1
ATOM 2503 O O . PHE A 1 336 ? 147.295 155.620 72.203 1.00 49.33 336 PHE A O 1
ATOM 2511 N N . GLN A 1 337 ? 149.069 156.985 71.935 1.00 45.71 337 GLN A N 1
ATOM 2512 C CA . GLN A 1 337 ? 149.730 156.469 73.132 1.00 45.71 337 GLN A CA 1
ATOM 2513 C C . GLN A 1 337 ? 148.897 156.654 74.395 1.00 45.71 337 GLN A C 1
ATOM 2514 O O . GLN A 1 337 ? 148.753 155.681 75.156 1.00 45.71 337 GLN A O 1
ATOM 2520 N N . PRO A 1 338 ? 148.329 157.824 74.689 1.00 46.39 338 PRO A N 1
ATOM 2521 C CA . PRO A 1 338 ? 147.353 157.903 75.780 1.00 46.39 338 PRO A CA 1
ATOM 2522 C C . PRO A 1 338 ? 146.012 157.331 75.340 1.00 46.39 338 PRO A C 1
ATOM 2523 O O . PRO A 1 338 ? 145.851 156.810 74.236 1.00 46.39 338 PRO A O 1
ATOM 2527 N N . ASN A 1 339 ? 145.030 157.440 76.232 1.00 41.56 339 ASN A N 1
ATOM 2528 C CA . ASN A 1 339 ? 143.719 156.854 75.984 1.00 41.56 339 ASN A CA 1
ATOM 2529 C C . ASN A 1 339 ? 142.890 157.645 74.974 1.00 41.56 339 ASN A C 1
ATOM 2530 O O . ASN A 1 339 ? 142.037 158.454 75.353 1.00 41.56 339 ASN A O 1
ATOM 2535 N N . ILE A 1 340 ? 143.113 157.402 73.684 1.00 43.68 340 ILE A N 1
ATOM 2536 C CA . ILE A 1 340 ? 142.358 158.068 72.625 1.00 43.68 340 ILE A CA 1
ATOM 2537 C C . ILE A 1 340 ? 142.044 157.052 71.537 1.00 43.68 340 ILE A C 1
ATOM 2538 O O . ILE A 1 340 ? 142.902 156.253 71.152 1.00 43.68 340 ILE A O 1
ATOM 2543 N N . VAL A 1 341 ? 140.808 157.080 71.042 1.00 49.41 341 VAL A N 1
ATOM 2544 C CA . VAL A 1 341 ? 140.382 156.244 69.925 1.00 49.41 341 VAL A CA 1
ATOM 2545 C C . VAL A 1 341 ? 139.706 157.129 68.888 1.00 49.41 341 VAL A C 1
ATOM 2546 O O . VAL A 1 341 ? 138.765 157.861 69.213 1.00 49.41 341 VAL A O 1
ATOM 2550 N N . ILE A 1 342 ? 140.175 157.053 67.645 1.00 54.60 342 ILE A N 1
ATOM 2551 C CA . ILE A 1 342 ? 139.628 157.823 66.535 1.00 54.60 342 ILE A CA 1
ATOM 2552 C C . ILE A 1 342 ? 139.194 156.850 65.449 1.00 54.60 342 ILE A C 1
ATOM 2553 O O . ILE A 1 342 ? 139.959 155.955 65.071 1.00 54.60 342 ILE A O 1
ATOM 2558 N N . ASP A 1 343 ? 137.972 157.023 64.948 1.00 64.41 343 ASP A N 1
ATOM 2559 C CA . ASP A 1 343 ? 137.409 156.158 63.919 1.00 64.41 343 ASP A CA 1
ATOM 2560 C C . ASP A 1 343 ? 137.183 156.961 62.648 1.00 64.41 343 ASP A C 1
ATOM 2561 O O . ASP A 1 343 ? 136.757 158.120 62.707 1.00 64.41 343 ASP A O 1
ATOM 2566 N N . ALA A 1 344 ? 137.463 156.341 61.501 1.00 69.35 344 ALA A N 1
ATOM 2567 C CA . ALA A 1 344 ? 137.411 157.063 60.234 1.00 69.35 344 ALA A CA 1
ATOM 2568 C C . ALA A 1 344 ? 135.978 157.242 59.749 1.00 69.35 344 ALA A C 1
ATOM 2569 O O . ALA A 1 344 ? 135.497 158.373 59.622 1.00 69.35 344 ALA A O 1
ATOM 2571 N N . LYS A 1 345 ? 135.278 156.136 59.469 1.00 71.57 345 LYS A N 1
ATOM 2572 C CA . LYS A 1 345 ? 133.955 156.245 58.860 1.00 71.57 345 LYS A CA 1
ATOM 2573 C C . LYS A 1 345 ? 132.964 156.938 59.787 1.00 71.57 345 LYS A C 1
ATOM 2574 O O . LYS A 1 345 ? 132.255 157.859 59.366 1.00 71.57 345 LYS A O 1
ATOM 2580 N N . LEU A 1 346 ? 132.892 156.505 61.046 1.00 66.81 346 LEU A N 1
ATOM 2581 C CA . LEU A 1 346 ? 131.896 157.064 61.954 1.00 66.81 346 LEU A CA 1
ATOM 2582 C C . LEU A 1 346 ? 132.168 158.535 62.240 1.00 66.81 346 LEU A C 1
ATOM 2583 O O . LEU A 1 346 ? 131.244 159.357 62.231 1.00 66.81 346 LEU A O 1
ATOM 2588 N N . GLY A 1 347 ? 133.424 158.887 62.492 1.00 69.67 347 GLY A N 1
ATOM 2589 C CA . GLY A 1 347 ? 133.756 160.245 62.870 1.00 69.67 347 GLY A CA 1
ATOM 2590 C C . GLY A 1 347 ? 133.521 160.512 64.343 1.00 69.67 347 GLY A C 1
ATOM 2591 O O . GLY A 1 347 ? 132.741 161.400 64.703 1.00 69.67 347 GLY A O 1
ATOM 2592 N N . CYS A 1 348 ? 134.192 159.751 65.206 1.00 65.55 348 CYS A N 1
ATOM 2593 C CA . CYS A 1 348 ? 134.011 159.853 66.645 1.00 65.55 348 CYS A CA 1
ATOM 2594 C C . CYS A 1 348 ? 135.361 159.865 67.346 1.00 65.55 348 CYS A C 1
ATOM 2595 O O . CYS A 1 348 ? 136.360 159.370 66.817 1.00 65.55 348 CYS A O 1
ATOM 2598 N N . MET A 1 349 ? 135.380 160.444 68.544 1.00 57.09 349 MET A N 1
ATOM 2599 C CA . MET A 1 349 ? 136.549 160.445 69.413 1.00 57.09 349 MET A CA 1
ATOM 2600 C C . MET A 1 349 ? 136.153 159.852 70.755 1.00 57.09 349 MET A C 1
ATOM 2601 O O . MET A 1 349 ? 135.190 160.312 71.376 1.00 57.09 349 MET A O 1
ATOM 2606 N N . TRP A 1 350 ? 136.891 158.843 71.203 1.00 51.56 350 TRP A N 1
ATOM 2607 C CA . TRP A 1 350 ? 136.555 158.118 72.419 1.00 51.56 350 TRP A CA 1
ATOM 2608 C C . TRP A 1 350 ? 137.729 158.109 73.387 1.00 51.56 350 TRP A C 1
ATOM 2609 O O . TRP A 1 350 ? 138.900 158.123 72.995 1.00 51.56 350 TRP A O 1
ATOM 2620 N N . PHE A 1 351 ? 137.388 158.068 74.671 1.00 47.38 351 PHE A N 1
ATOM 2621 C CA . PHE A 1 351 ? 138.340 157.889 75.754 1.00 47.38 351 PHE A CA 1
ATOM 2622 C C . PHE A 1 351 ? 138.101 156.527 76.388 1.00 47.38 351 PHE A C 1
ATOM 2623 O O . PHE A 1 351 ? 136.979 156.013 76.380 1.00 47.38 351 PHE A O 1
ATOM 2631 N N . LEU A 1 352 ? 139.159 155.942 76.938 1.00 38.09 352 LEU A N 1
ATOM 2632 C CA . LEU A 1 352 ? 139.080 154.653 77.613 1.00 38.09 352 LEU A CA 1
ATOM 2633 C C . LEU A 1 352 ? 139.152 154.861 79.118 1.00 38.09 352 LEU A C 1
ATOM 2634 O O . LEU A 1 352 ? 140.034 155.575 79.607 1.00 38.09 352 LEU A O 1
ATOM 2639 N N . ASN A 1 353 ? 138.229 154.241 79.850 1.00 41.16 353 ASN A N 1
ATOM 2640 C CA . ASN A 1 353 ? 138.227 154.308 81.303 1.00 41.16 353 ASN A CA 1
ATOM 2641 C C . ASN A 1 353 ? 138.242 152.899 81.878 1.00 41.16 353 ASN A C 1
ATOM 2642 O O . ASN A 1 353 ? 138.086 151.908 81.160 1.00 41.16 353 ASN A O 1
ATOM 2647 N N . LEU A 1 354 ? 138.437 152.814 83.191 1.00 35.66 354 LEU A N 1
ATOM 2648 C CA . LEU A 1 354 ? 138.480 151.542 83.895 1.00 35.66 354 LEU A CA 1
ATOM 2649 C C . LEU A 1 354 ? 137.320 151.430 84.876 1.00 35.66 354 LEU A C 1
ATOM 2650 O O . LEU A 1 354 ? 136.927 152.410 85.515 1.00 35.66 354 LEU A O 1
ATOM 2655 N N . CYS A 1 355 ? 136.778 150.219 84.987 1.00 38.72 355 CYS A N 1
ATOM 2656 C CA . CYS A 1 355 ? 135.828 149.862 86.033 1.00 38.72 355 CYS A CA 1
ATOM 2657 C C . CYS A 1 355 ? 136.514 148.933 87.022 1.00 38.72 355 CYS A C 1
ATOM 2658 O O . CYS A 1 355 ? 137.057 147.896 86.630 1.00 38.72 355 CYS A O 1
ATOM 2661 N N . ILE A 1 356 ? 136.486 149.305 88.299 1.00 39.44 356 ILE A N 1
ATOM 2662 C CA . ILE A 1 356 ? 137.191 148.551 89.327 1.00 39.44 356 ILE A CA 1
ATOM 2663 C C . ILE A 1 356 ? 136.291 147.550 90.052 1.00 39.44 356 ILE A C 1
ATOM 2664 O O . ILE A 1 356 ? 136.790 146.513 90.515 1.00 39.44 356 ILE A O 1
ATOM 2669 N N . GLU A 1 357 ? 134.985 147.810 90.133 1.00 44.62 357 GLU A N 1
ATOM 2670 C CA . GLU A 1 357 ? 134.091 146.901 90.851 1.00 44.62 357 GLU A CA 1
ATOM 2671 C C . GLU A 1 357 ? 134.121 145.480 90.300 1.00 44.62 357 GLU A C 1
ATOM 2672 O O . GLU A 1 357 ? 134.202 144.536 91.105 1.00 44.62 357 GLU A O 1
ATOM 2678 N N . PRO A 1 358 ? 134.051 145.241 88.984 1.00 38.23 358 PRO A N 1
ATOM 2679 C CA . PRO A 1 358 ? 134.239 143.862 88.502 1.00 38.23 358 PRO A CA 1
ATOM 2680 C C . PRO A 1 358 ? 135.604 143.273 88.827 1.00 38.23 358 PRO A C 1
ATOM 2681 O O . PRO A 1 358 ? 135.707 142.058 89.032 1.00 38.23 358 PRO A O 1
ATOM 2685 N N . LEU A 1 359 ? 136.660 144.090 88.874 1.00 38.07 359 LEU A N 1
ATOM 2686 C CA . LEU A 1 359 ? 137.976 143.559 89.218 1.00 38.07 359 LEU A CA 1
ATOM 2687 C C . LEU A 1 359 ? 138.029 143.075 90.658 1.00 38.07 359 LEU A C 1
ATOM 2688 O O . LEU A 1 359 ? 138.819 142.180 90.978 1.00 38.07 359 LEU A O 1
ATOM 2693 N N . CYS A 1 360 ? 137.206 143.644 91.539 1.00 39.71 360 CYS A N 1
ATOM 2694 C CA . CYS A 1 360 ? 137.172 143.197 92.925 1.00 39.71 360 CYS A CA 1
ATOM 2695 C C . CYS A 1 360 ? 136.568 141.807 93.083 1.00 39.71 360 CYS A C 1
ATOM 2696 O O . CYS A 1 360 ? 136.384 141.356 94.218 1.00 39.71 360 CYS A O 1
ATOM 2699 N N . GLN A 1 361 ? 136.251 141.128 91.983 1.00 44.20 361 GLN A N 1
ATOM 2700 C CA . GLN A 1 361 ? 135.747 139.761 91.997 1.00 44.20 361 GLN A CA 1
ATOM 2701 C C . GLN A 1 361 ? 136.648 138.781 91.261 1.00 44.20 361 GLN A C 1
ATOM 2702 O O . GLN A 1 361 ? 136.792 137.638 91.700 1.00 44.20 361 GLN A O 1
ATOM 2708 N N . LEU A 1 362 ? 137.264 139.198 90.150 1.00 35.79 362 LEU A N 1
ATOM 2709 C CA . LEU A 1 362 ? 138.160 138.307 89.416 1.00 35.79 362 LEU A CA 1
ATOM 2710 C C . LEU A 1 362 ? 139.446 138.051 90.192 1.00 35.79 362 LEU A C 1
ATOM 2711 O O . LEU A 1 362 ? 139.876 136.902 90.335 1.00 35.79 362 LEU A O 1
ATOM 2716 N N . ILE A 1 363 ? 140.079 139.107 90.695 1.00 31.52 363 ILE A N 1
ATOM 2717 C CA . ILE A 1 363 ? 141.263 138.941 91.527 1.00 31.52 363 ILE A CA 1
ATOM 2718 C C . ILE A 1 363 ? 140.790 138.459 92.889 1.00 31.52 363 ILE A C 1
ATOM 2719 O O . ILE A 1 363 ? 140.334 139.253 93.719 1.00 31.52 363 ILE A O 1
ATOM 2724 N N . SER A 1 364 ? 140.881 137.154 93.124 1.00 32.59 364 SER A N 1
ATOM 2725 C CA . SER A 1 364 ? 140.395 136.583 94.371 1.00 32.59 364 SER A CA 1
ATOM 2726 C C . SER A 1 364 ? 141.416 136.659 95.492 1.00 32.59 364 SER A C 1
ATOM 2727 O O . SER A 1 364 ? 141.028 136.733 96.664 1.00 32.59 364 SER A O 1
ATOM 2730 N N . ASP A 1 365 ? 142.705 136.639 95.172 1.00 32.52 365 ASP A N 1
ATOM 2731 C CA . ASP A 1 365 ? 143.727 136.752 96.203 1.00 32.52 365 ASP A CA 1
ATOM 2732 C C . ASP A 1 365 ? 143.688 138.155 96.790 1.00 32.52 365 ASP A C 1
ATOM 2733 O O . ASP A 1 365 ? 143.818 139.145 96.062 1.00 32.52 365 ASP A O 1
ATOM 2738 N N . ARG A 1 366 ? 143.508 138.242 98.108 1.00 26.34 366 ARG A N 1
ATOM 2739 C CA . ARG A 1 366 ? 143.216 139.528 98.728 1.00 26.34 366 ARG A CA 1
ATOM 2740 C C . ARG A 1 366 ? 144.452 140.412 98.837 1.00 26.34 366 ARG A C 1
ATOM 2741 O O . ARG A 1 366 ? 144.356 141.634 98.674 1.00 26.34 366 ARG A O 1
ATOM 2749 N N . ILE A 1 367 ? 145.618 139.823 99.104 1.00 27.50 367 ILE A N 1
ATOM 2750 C CA . ILE A 1 367 ? 146.837 140.620 99.211 1.00 27.50 367 ILE A CA 1
ATOM 2751 C C . ILE A 1 367 ? 147.189 141.243 97.866 1.00 27.50 367 ILE A C 1
ATOM 2752 O O . ILE A 1 367 ? 147.564 142.422 97.785 1.00 27.50 367 ILE A O 1
ATOM 2757 N N . ARG A 1 368 ? 147.081 140.462 96.788 1.00 29.77 368 ARG A N 1
ATOM 2758 C CA . ARG A 1 368 ? 147.371 140.995 95.462 1.00 29.77 368 ARG A CA 1
ATOM 2759 C C . ARG A 1 368 ? 146.370 142.075 95.075 1.00 29.77 368 ARG A C 1
ATOM 2760 O O . ARG A 1 368 ? 146.744 143.088 94.472 1.00 29.77 368 ARG A O 1
ATOM 2768 N N . LEU A 1 369 ? 145.096 141.885 95.422 1.00 28.12 369 LEU A N 1
ATOM 2769 C CA . LEU A 1 369 ? 144.102 142.918 95.152 1.00 28.12 369 LEU A CA 1
ATOM 2770 C C . LEU A 1 369 ? 144.414 144.201 95.918 1.00 28.12 369 LEU A C 1
ATOM 2771 O O . LEU A 1 369 ? 144.262 145.304 95.380 1.00 28.12 369 LEU A O 1
ATOM 2776 N N . THR A 1 370 ? 144.854 144.079 97.173 1.00 28.36 370 THR A N 1
ATOM 2777 C CA . THR A 1 370 ? 145.212 145.262 97.952 1.00 28.36 370 THR A CA 1
ATOM 2778 C C . THR A 1 370 ? 146.403 145.991 97.337 1.00 28.36 370 THR A C 1
ATOM 2779 O O . THR A 1 370 ? 146.416 147.227 97.252 1.00 28.36 370 THR A O 1
ATOM 2783 N N . GLU A 1 371 ? 147.424 145.240 96.917 1.00 30.54 371 GLU A N 1
ATOM 2784 C CA . GLU A 1 371 ? 148.582 145.866 96.282 1.00 30.54 371 GLU A CA 1
ATOM 2785 C C . GLU A 1 371 ? 148.192 146.538 94.975 1.00 30.54 371 GLU A C 1
ATOM 2786 O O . GLU A 1 371 ? 148.733 147.589 94.623 1.00 30.54 371 GLU A O 1
ATOM 2792 N N . PHE A 1 372 ? 147.267 145.935 94.235 1.00 38.55 372 PHE A N 1
ATOM 2793 C CA . PHE A 1 372 ? 146.790 146.534 92.995 1.00 38.55 372 PHE A CA 1
ATOM 2794 C C . PHE A 1 372 ? 145.976 147.797 93.252 1.00 38.55 372 PHE A C 1
ATOM 2795 O O . PHE A 1 372 ? 146.034 148.739 92.453 1.00 38.55 372 PHE A O 1
ATOM 2803 N N . LEU A 1 373 ? 145.217 147.842 94.348 1.00 32.39 373 LEU A N 1
ATOM 2804 C CA . LEU A 1 373 ? 144.317 148.959 94.609 1.00 32.39 373 LEU A CA 1
ATOM 2805 C C . LEU A 1 373 ? 144.956 150.105 95.384 1.00 32.39 373 LEU A C 1
ATOM 2806 O O . LEU A 1 373 ? 144.403 151.208 95.382 1.00 32.39 373 LEU A O 1
ATOM 2811 N N . LEU A 1 374 ? 146.090 149.886 96.047 1.00 31.18 374 LEU A N 1
ATOM 2812 C CA . LEU A 1 374 ? 146.736 150.983 96.758 1.00 31.18 374 LEU A CA 1
ATOM 2813 C C . LEU A 1 374 ? 147.385 152.009 95.836 1.00 31.18 374 LEU A C 1
ATOM 2814 O O . LEU A 1 374 ? 147.775 153.078 96.317 1.00 31.18 374 LEU A O 1
ATOM 2819 N N . GLN A 1 375 ? 147.519 151.727 94.542 1.00 29.70 375 GLN A N 1
ATOM 2820 C CA . GLN A 1 375 ? 148.141 152.650 93.598 1.00 29.70 375 GLN A CA 1
ATOM 2821 C C . GLN A 1 375 ? 147.184 153.049 92.481 1.00 29.70 375 GLN A C 1
ATOM 2822 O O . GLN A 1 375 ? 147.560 153.096 91.309 1.00 29.70 375 GLN A O 1
ATOM 2828 N N . ARG A 1 376 ? 145.937 153.353 92.824 1.00 30.72 376 ARG A N 1
ATOM 2829 C CA . ARG A 1 376 ? 144.960 153.810 91.850 1.00 30.72 376 ARG A CA 1
ATOM 2830 C C . ARG A 1 376 ? 144.254 155.051 92.377 1.00 30.72 376 ARG A C 1
ATOM 2831 O O . ARG A 1 376 ? 144.181 155.274 93.588 1.00 30.72 376 ARG A O 1
ATOM 2839 N N . SER A 1 377 ? 143.733 155.856 91.448 1.00 35.94 377 SER A N 1
ATOM 2840 C CA . SER A 1 377 ? 143.193 157.165 91.809 1.00 35.94 377 SER A CA 1
ATOM 2841 C C . SER A 1 377 ? 141.999 157.046 92.748 1.00 35.94 377 SER A C 1
ATOM 2842 O O . SER A 1 377 ? 141.872 157.824 93.700 1.00 35.94 377 SER A O 1
ATOM 2845 N N . ASN A 1 378 ? 141.112 156.084 92.497 1.00 34.94 378 ASN A N 1
ATOM 2846 C CA . ASN A 1 378 ? 139.922 155.919 93.325 1.00 34.94 378 ASN A CA 1
ATOM 2847 C C . ASN A 1 378 ? 139.861 154.539 93.971 1.00 34.94 378 ASN A C 1
ATOM 2848 O O . ASN A 1 378 ? 138.818 153.880 93.944 1.00 34.94 378 ASN A O 1
ATOM 2853 N N . GLY A 1 379 ? 140.971 154.093 94.554 1.00 31.43 379 GLY A N 1
ATOM 2854 C CA . GLY A 1 379 ? 141.017 152.812 95.225 1.00 31.43 379 GLY A CA 1
ATOM 2855 C C . GLY A 1 379 ? 140.751 152.834 96.713 1.00 31.43 379 GLY A C 1
ATOM 2856 O O . GLY A 1 379 ? 140.729 151.773 97.343 1.00 31.43 379 GLY A O 1
ATOM 2857 N N . LYS A 1 380 ? 140.549 154.018 97.296 1.00 29.80 380 LYS A N 1
ATOM 2858 C CA . LYS A 1 380 ? 140.336 154.119 98.737 1.00 29.80 380 LYS A CA 1
ATOM 2859 C C . LYS A 1 380 ? 138.996 153.516 99.144 1.00 29.80 380 LYS A C 1
ATOM 2860 O O . LYS A 1 380 ? 138.919 152.704 100.077 1.00 29.80 380 LYS A O 1
ATOM 2866 N N . GLN A 1 381 ? 137.926 153.901 98.444 1.00 35.30 381 GLN A N 1
ATOM 2867 C CA . GLN A 1 381 ? 136.586 153.467 98.823 1.00 35.30 381 GLN A CA 1
ATOM 2868 C C . GLN A 1 381 ? 136.436 151.953 98.723 1.00 35.30 381 GLN A C 1
ATOM 2869 O O . GLN A 1 381 ? 135.909 151.309 99.641 1.00 35.30 381 GLN A O 1
ATOM 2875 N N . MET A 1 382 ? 136.900 151.364 97.618 1.00 36.21 382 MET A N 1
ATOM 2876 C CA . MET A 1 382 ? 136.776 149.922 97.445 1.00 36.21 382 MET A CA 1
ATOM 2877 C C . MET A 1 382 ? 137.606 149.170 98.475 1.00 36.21 382 MET A C 1
ATOM 2878 O O . MET A 1 382 ? 137.181 148.123 98.979 1.00 36.21 382 MET A O 1
ATOM 2883 N N . LEU A 1 383 ? 138.797 149.678 98.796 1.00 27.39 383 LEU A N 1
ATOM 2884 C CA . LEU A 1 383 ? 139.624 149.008 99.792 1.00 27.39 383 LEU A CA 1
ATOM 2885 C C . LEU A 1 383 ? 138.962 149.042 101.164 1.00 27.39 383 LEU A C 1
ATOM 2886 O O . LEU A 1 383 ? 138.963 148.037 101.892 1.00 27.39 383 LEU A O 1
ATOM 2891 N N . LEU A 1 384 ? 138.372 150.182 101.529 1.00 28.34 384 LEU A N 1
ATOM 2892 C CA . LEU A 1 384 ? 137.650 150.250 102.794 1.00 28.34 384 LEU A CA 1
ATOM 2893 C C . LEU A 1 384 ? 136.463 149.294 102.798 1.00 28.34 384 LEU A C 1
ATOM 2894 O O . LEU A 1 384 ? 136.185 148.639 103.812 1.00 28.34 384 LEU A O 1
ATOM 2899 N N . LYS A 1 385 ? 135.767 149.181 101.665 1.00 28.85 385 LYS A N 1
ATOM 2900 C CA . LYS A 1 385 ? 134.636 148.261 101.576 1.00 28.85 385 LYS A CA 1
ATOM 2901 C C . LYS A 1 385 ? 135.069 146.808 101.757 1.00 28.85 385 LYS A C 1
ATOM 2902 O O . LYS A 1 385 ? 134.407 146.042 102.469 1.00 28.85 385 LYS A O 1
ATOM 2908 N N . VAL A 1 386 ? 136.174 146.404 101.122 1.00 25.06 386 VAL A N 1
ATOM 2909 C CA . VAL A 1 386 ? 136.611 145.014 101.255 1.00 25.06 386 VAL A CA 1
ATOM 2910 C C . VAL A 1 386 ? 137.099 144.732 102.674 1.00 25.06 386 VAL A C 1
ATOM 2911 O O . VAL A 1 386 ? 136.871 143.639 103.214 1.00 25.06 386 VAL A O 1
ATOM 2915 N N . ILE A 1 387 ? 137.759 145.704 103.312 1.00 23.83 387 ILE A N 1
ATOM 2916 C CA . ILE A 1 387 ? 138.177 145.496 104.698 1.00 23.83 387 ILE A CA 1
ATOM 2917 C C . ILE A 1 387 ? 136.959 145.353 105.602 1.00 23.83 387 ILE A C 1
ATOM 2918 O O . ILE A 1 387 ? 136.929 144.503 106.505 1.00 23.83 387 ILE A O 1
ATOM 2923 N N . GLY A 1 388 ? 135.928 146.164 105.363 1.00 23.49 388 GLY A N 1
ATOM 2924 C CA . GLY A 1 388 ? 134.701 146.026 106.131 1.00 23.49 388 GLY A CA 1
ATOM 2925 C C . GLY A 1 388 ? 134.037 144.678 105.933 1.00 23.49 388 GLY A C 1
ATOM 2926 O O . GLY A 1 388 ? 133.533 144.077 106.887 1.00 23.49 388 GLY A O 1
ATOM 2927 N N . GLN A 1 389 ? 134.028 144.183 104.694 1.00 25.26 389 GLN A N 1
ATOM 2928 C CA . GLN A 1 389 ? 133.452 142.867 104.431 1.00 25.26 389 GLN A CA 1
ATOM 2929 C C . GLN A 1 389 ? 134.217 141.772 105.161 1.00 25.26 389 GLN A C 1
ATOM 2930 O O . GLN A 1 389 ? 133.610 140.842 105.704 1.00 25.26 389 GLN A O 1
ATOM 2936 N N . LEU A 1 390 ? 135.548 141.853 105.178 1.00 24.47 390 LEU A N 1
ATOM 2937 C CA . LEU A 1 390 ? 136.319 140.848 105.906 1.00 24.47 390 LEU A CA 1
ATOM 2938 C C . LEU A 1 390 ? 136.055 140.911 107.406 1.00 24.47 390 LEU A C 1
ATOM 2939 O O . LEU A 1 390 ? 135.944 139.869 108.062 1.00 24.47 390 LEU A O 1
ATOM 2944 N N . VAL A 1 391 ? 135.952 142.115 107.976 1.00 24.79 391 VAL A N 1
ATOM 2945 C CA . VAL A 1 391 ? 135.834 142.214 109.429 1.00 24.79 391 VAL A CA 1
ATOM 2946 C C . VAL A 1 391 ? 134.416 142.007 109.956 1.00 24.79 391 VAL A C 1
ATOM 2947 O O . VAL A 1 391 ? 134.255 141.649 111.131 1.00 24.79 391 VAL A O 1
ATOM 2951 N N . ASP A 1 392 ? 133.387 142.212 109.136 1.00 31.75 392 ASP A N 1
ATOM 2952 C CA . ASP A 1 392 ? 132.012 142.188 109.623 1.00 31.75 392 ASP A CA 1
ATOM 2953 C C . ASP A 1 392 ? 131.257 140.921 109.240 1.00 31.75 392 ASP A C 1
ATOM 2954 O O . ASP A 1 392 ? 130.746 140.222 110.119 1.00 31.75 392 ASP A O 1
ATOM 2959 N N . ASP A 1 393 ? 131.168 140.600 107.950 1.00 35.92 393 ASP A N 1
ATOM 2960 C CA . ASP A 1 393 ? 130.284 139.530 107.500 1.00 35.92 393 ASP A CA 1
ATOM 2961 C C . ASP A 1 393 ? 130.996 138.191 107.336 1.00 35.92 393 ASP A C 1
ATOM 2962 O O . ASP A 1 393 ? 130.512 137.168 107.827 1.00 35.92 393 ASP A O 1
ATOM 2967 N N . GLN A 1 394 ? 132.136 138.176 106.650 1.00 35.10 394 GLN A N 1
ATOM 2968 C CA . GLN A 1 394 ? 132.813 136.937 106.271 1.00 35.10 394 GLN A CA 1
ATOM 2969 C C . GLN A 1 394 ? 133.962 136.592 107.204 1.00 35.10 394 GLN A C 1
ATOM 2970 O O . GLN A 1 394 ? 134.996 136.090 106.758 1.00 35.10 394 GLN A O 1
ATOM 2976 N N . TYR A 1 395 ? 133.820 136.847 108.501 1.00 31.56 395 TYR A N 1
ATOM 2977 C CA . TYR A 1 395 ? 134.906 136.559 109.427 1.00 31.56 395 TYR A CA 1
ATOM 2978 C C . TYR A 1 395 ? 135.042 135.060 109.656 1.00 31.56 395 TYR A C 1
ATOM 2979 O O . TYR A 1 395 ? 134.054 134.361 109.900 1.00 31.56 395 TYR A O 1
ATOM 2988 N N . LYS A 1 396 ? 136.278 134.574 109.582 1.00 33.43 396 LYS A N 1
ATOM 2989 C CA . LYS A 1 396 ? 136.618 133.204 109.929 1.00 33.43 396 LYS A CA 1
ATOM 2990 C C . LYS A 1 396 ? 137.878 133.234 110.780 1.00 33.43 396 LYS A C 1
ATOM 2991 O O . LYS A 1 396 ? 138.638 134.204 110.761 1.00 33.43 396 LYS A O 1
ATOM 2997 N N . GLY A 1 397 ? 138.095 132.159 111.536 1.00 31.18 397 GLY A N 1
ATOM 2998 C CA . GLY A 1 397 ? 139.215 132.132 112.456 1.00 31.18 397 GLY A CA 1
ATOM 2999 C C . GLY A 1 397 ? 140.570 132.068 111.788 1.00 31.18 397 GLY A C 1
ATOM 3000 O O . GLY A 1 397 ? 141.586 132.301 112.450 1.00 31.18 397 GLY A O 1
ATOM 3001 N N . THR A 1 398 ? 140.612 131.751 110.497 1.00 33.44 398 THR A N 1
ATOM 3002 C CA . THR A 1 398 ? 141.863 131.607 109.767 1.00 33.44 398 THR A CA 1
ATOM 3003 C C . THR A 1 398 ? 142.170 132.799 108.865 1.00 33.44 398 THR A C 1
ATOM 3004 O O . THR A 1 398 ? 143.084 132.716 108.039 1.00 33.44 398 THR A O 1
ATOM 3008 N N . LEU A 1 399 ? 141.431 133.899 108.997 1.00 30.50 399 LEU A N 1
ATOM 3009 C CA . LEU A 1 399 ? 141.656 135.076 108.170 1.00 30.50 399 LEU A CA 1
ATOM 3010 C C . LEU A 1 399 ? 142.581 136.100 108.812 1.00 30.50 399 LEU A C 1
ATOM 3011 O O . LEU A 1 399 ? 142.889 137.112 108.173 1.00 30.50 399 LEU A O 1
ATOM 3016 N N . LEU A 1 400 ? 143.025 135.873 110.045 1.00 28.53 400 LEU A N 1
ATOM 3017 C CA . LEU A 1 400 ? 143.790 136.902 110.747 1.00 28.53 400 LEU A CA 1
ATOM 3018 C C . LEU A 1 400 ? 145.151 137.212 110.123 1.00 28.53 400 LEU A C 1
ATOM 3019 O O . LEU A 1 400 ? 145.499 138.404 110.053 1.00 28.53 400 LEU A O 1
ATOM 3024 N N . PRO A 1 401 ? 145.967 136.241 109.691 1.00 28.57 401 PRO A N 1
ATOM 3025 C CA . PRO A 1 401 ? 147.222 136.607 109.005 1.00 28.57 401 PRO A CA 1
ATOM 3026 C C . PRO A 1 401 ? 147.021 137.447 107.750 1.00 28.57 401 PRO A C 1
ATOM 3027 O O . PRO A 1 401 ? 147.852 138.321 107.452 1.00 28.57 401 PRO A O 1
ATOM 3031 N N . VAL A 1 402 ? 145.943 137.200 107.000 1.00 30.72 402 VAL A N 1
ATOM 3032 C CA . VAL A 1 402 ? 145.610 138.053 105.865 1.00 30.72 402 VAL A CA 1
ATOM 3033 C C . VAL A 1 402 ? 145.443 139.496 106.319 1.00 30.72 402 VAL A C 1
ATOM 3034 O O . VAL A 1 402 ? 145.979 140.426 105.701 1.00 30.72 402 VAL A O 1
ATOM 3038 N N . LEU A 1 403 ? 144.712 139.703 107.417 1.00 30.48 403 LEU A N 1
ATOM 3039 C CA . LEU A 1 403 ? 144.531 141.049 107.944 1.00 30.48 403 LEU A CA 1
ATOM 3040 C C . LEU A 1 403 ? 145.845 141.643 108.422 1.00 30.48 403 LEU A C 1
ATOM 3041 O O . LEU A 1 403 ? 146.074 142.848 108.256 1.00 30.48 403 LEU A O 1
ATOM 3046 N N . GLU A 1 404 ? 146.714 140.824 109.016 1.00 32.65 404 GLU A N 1
ATOM 3047 C CA . GLU A 1 404 ? 148.012 141.324 109.457 1.00 32.65 404 GLU A CA 1
ATOM 3048 C C . GLU A 1 404 ? 148.820 141.872 108.288 1.00 32.65 404 GLU A C 1
ATOM 3049 O O . GLU A 1 404 ? 149.330 143.001 108.344 1.00 32.65 404 GLU A O 1
ATOM 3055 N N . THR A 1 405 ? 148.939 141.091 107.212 1.00 32.43 405 THR A N 1
ATOM 3056 C CA . THR A 1 405 ? 149.675 141.570 106.046 1.00 32.43 405 THR A CA 1
ATOM 3057 C C . THR A 1 405 ? 149.000 142.769 105.388 1.00 32.43 405 THR A C 1
ATOM 3058 O O . THR A 1 405 ? 149.694 143.693 104.939 1.00 32.43 405 THR A O 1
ATOM 3062 N N . ILE A 1 406 ? 147.667 142.795 105.336 1.00 38.55 406 ILE A N 1
ATOM 3063 C CA . ILE A 1 406 ? 146.982 143.944 104.751 1.00 38.55 406 ILE A CA 1
ATOM 3064 C C . ILE A 1 406 ? 147.271 145.212 105.551 1.00 38.55 406 ILE A C 1
ATOM 3065 O O . ILE A 1 406 ? 147.521 146.278 104.975 1.00 38.55 406 ILE A O 1
ATOM 3070 N N . PHE A 1 407 ? 147.256 145.121 106.883 1.00 33.23 407 PHE A N 1
ATOM 3071 C CA . PHE A 1 407 ? 147.583 146.283 107.707 1.00 33.23 407 PHE A CA 1
ATOM 3072 C C . PHE A 1 407 ? 149.036 146.711 107.536 1.00 33.23 407 PHE A C 1
ATOM 3073 O O . PHE A 1 407 ? 149.337 147.917 107.557 1.00 33.23 407 PHE A O 1
ATOM 3081 N N . SER A 1 408 ? 149.950 145.745 107.404 1.00 37.31 408 SER A N 1
ATOM 3082 C CA . SER A 1 408 ? 151.345 146.083 107.151 1.00 37.31 408 SER A CA 1
ATOM 3083 C C . SER A 1 408 ? 151.537 146.772 105.808 1.00 37.31 408 SER A C 1
ATOM 3084 O O . SER A 1 408 ? 152.472 147.564 105.662 1.00 37.31 408 SER A O 1
ATOM 3087 N N . ARG A 1 409 ? 150.687 146.483 104.824 1.00 32.95 409 ARG A N 1
ATOM 3088 C CA . ARG A 1 409 ? 150.805 147.162 103.538 1.00 32.95 409 ARG A CA 1
ATOM 3089 C C . ARG A 1 409 ? 150.367 148.621 103.592 1.00 32.95 409 ARG A C 1
ATOM 3090 O O . ARG A 1 409 ? 150.729 149.391 102.697 1.00 32.95 409 ARG A O 1
ATOM 3098 N N . ILE A 1 410 ? 149.602 149.019 104.607 1.00 30.45 410 ILE A N 1
ATOM 3099 C CA . ILE A 1 410 ? 149.149 150.404 104.731 1.00 30.45 410 ILE A CA 1
ATOM 3100 C C . ILE A 1 410 ? 150.048 151.205 105.660 1.00 30.45 410 ILE A C 1
ATOM 3101 O O . ILE A 1 410 ? 150.380 152.363 105.374 1.00 30.45 410 ILE A O 1
ATOM 3106 N N . ASN A 1 411 ? 150.434 150.612 106.791 1.00 30.47 411 ASN A N 1
ATOM 3107 C CA . ASN A 1 411 ? 151.178 151.385 107.777 1.00 30.47 411 ASN A CA 1
ATOM 3108 C C . ASN A 1 411 ? 152.546 151.816 107.269 1.00 30.47 411 ASN A C 1
ATOM 3109 O O . ASN A 1 411 ? 153.070 152.831 107.737 1.00 30.47 411 ASN A O 1
ATOM 3114 N N . LYS A 1 412 ? 153.121 151.099 106.301 1.00 30.55 412 LYS A N 1
ATOM 3115 C CA . LYS A 1 412 ? 154.404 151.519 105.748 1.00 30.55 412 LYS A CA 1
ATOM 3116 C C . LYS A 1 412 ? 154.281 152.837 104.991 1.00 30.55 412 LYS A C 1
ATOM 3117 O O . LYS A 1 412 ? 155.086 153.755 105.199 1.00 30.55 412 LYS A O 1
ATOM 3123 N N . ILE A 1 413 ? 153.279 152.957 104.116 1.00 29.67 413 ILE A N 1
ATOM 3124 C CA . ILE A 1 413 ? 153.100 154.207 103.387 1.00 29.67 413 ILE A CA 1
ATOM 3125 C C . ILE A 1 413 ? 152.551 155.308 104.285 1.00 29.67 413 ILE A C 1
ATOM 3126 O O . ILE A 1 413 ? 152.713 156.492 103.969 1.00 29.67 413 ILE A O 1
ATOM 3131 N N . TYR A 1 414 ? 151.901 154.952 105.395 1.00 32.10 414 TYR A N 1
ATOM 3132 C CA . TYR A 1 414 ? 151.561 155.953 106.404 1.00 32.10 414 TYR A CA 1
ATOM 3133 C C . TYR A 1 414 ? 152.814 156.524 107.067 1.00 32.10 414 TYR A C 1
ATOM 3134 O O . TYR A 1 414 ? 152.987 157.751 107.138 1.00 32.10 414 TYR A O 1
ATOM 3143 N N . ALA A 1 415 ? 153.704 155.644 107.533 1.00 34.26 415 ALA A N 1
ATOM 3144 C CA . ALA A 1 415 ? 154.902 156.078 108.244 1.00 34.26 415 ALA A CA 1
ATOM 3145 C C . ALA A 1 415 ? 155.846 156.850 107.336 1.00 34.26 415 ALA A C 1
ATOM 3146 O O . ALA A 1 415 ? 156.451 157.839 107.766 1.00 34.26 415 ALA A O 1
ATOM 3148 N N . SER A 1 416 ? 156.009 156.404 106.088 1.00 38.44 416 SER A N 1
ATOM 3149 C CA . SER A 1 416 ? 156.903 157.111 105.177 1.00 38.44 416 SER A CA 1
ATOM 3150 C C . SER A 1 416 ? 156.431 158.539 104.943 1.00 38.44 416 SER A C 1
ATOM 3151 O O . SER A 1 416 ? 157.232 159.479 104.977 1.00 38.44 416 SER A O 1
ATOM 3154 N N . TRP A 1 417 ? 155.129 158.721 104.719 1.00 40.73 417 TRP A N 1
ATOM 3155 C CA . TRP A 1 417 ? 154.593 160.062 104.519 1.00 40.73 417 TRP A CA 1
ATOM 3156 C C . TRP A 1 417 ? 154.758 160.918 105.765 1.00 40.73 417 TRP A C 1
ATOM 3157 O O . TRP A 1 417 ? 155.138 162.091 105.669 1.00 40.73 417 TRP A O 1
ATOM 3168 N N . VAL A 1 418 ? 154.478 160.358 106.947 1.00 41.15 418 VAL A N 1
ATOM 3169 C CA . VAL A 1 418 ? 154.607 161.147 108.173 1.00 41.15 418 VAL A CA 1
ATOM 3170 C C . VAL A 1 418 ? 156.055 161.579 108.382 1.00 41.15 418 VAL A C 1
ATOM 3171 O O . VAL A 1 418 ? 156.335 162.744 108.695 1.00 41.15 418 VAL A O 1
ATOM 3175 N N . GLN A 1 419 ? 156.998 160.653 108.194 1.00 46.22 419 GLN A N 1
ATOM 3176 C CA . GLN A 1 419 ? 158.409 160.970 108.382 1.00 46.22 419 GLN A CA 1
ATOM 3177 C C . GLN A 1 419 ? 158.879 162.001 107.363 1.00 46.22 419 GLN A C 1
ATOM 3178 O O . GLN A 1 419 ? 159.603 162.939 107.713 1.00 46.22 419 GLN A O 1
ATOM 3184 N N . LEU A 1 420 ? 158.467 161.857 106.100 1.00 51.66 420 LEU A N 1
ATOM 3185 C CA . LEU A 1 420 ? 158.907 162.794 105.072 1.00 51.66 420 LEU A CA 1
ATOM 3186 C C . LEU A 1 420 ? 158.281 164.171 105.254 1.00 51.66 420 LEU A C 1
ATOM 3187 O O . LEU A 1 420 ? 158.884 165.177 104.868 1.00 51.66 420 LEU A O 1
ATOM 3192 N N . GLU A 1 421 ? 157.077 164.243 105.822 1.00 51.39 421 GLU A N 1
ATOM 3193 C CA . GLU A 1 421 ? 156.487 165.537 106.135 1.00 51.39 421 GLU A CA 1
ATOM 3194 C C . GLU A 1 421 ? 157.062 166.147 107.406 1.00 51.39 421 GLU A C 1
ATOM 3195 O O . GLU A 1 421 ? 156.982 167.367 107.583 1.00 51.39 421 GLU A O 1
ATOM 3201 N N . LEU A 1 422 ? 157.644 165.331 108.289 1.00 54.98 422 LEU A N 1
ATOM 3202 C CA . LEU A 1 422 ? 158.209 165.865 109.524 1.00 54.98 422 LEU A CA 1
ATOM 3203 C C . LEU A 1 422 ? 159.421 166.751 109.264 1.00 54.98 422 LEU A C 1
ATOM 3204 O O . LEU A 1 422 ? 159.625 167.738 109.982 1.00 54.98 422 LEU A O 1
ATOM 3209 N N . GLN A 1 423 ? 160.234 166.423 108.261 1.00 56.70 423 GLN A N 1
ATOM 3210 C CA . GLN A 1 423 ? 161.435 167.204 107.995 1.00 56.70 423 GLN A CA 1
ATOM 3211 C C . GLN A 1 423 ? 161.073 168.635 107.613 1.00 56.70 423 GLN A C 1
ATOM 3212 O O . GLN A 1 423 ? 160.089 168.882 106.911 1.00 56.70 423 GLN A O 1
ATOM 3218 N N . ASN A 1 424 ? 161.877 169.581 108.091 1.00 68.11 424 ASN A N 1
ATOM 3219 C CA . ASN A 1 424 ? 161.625 170.993 107.849 1.00 68.11 424 ASN A CA 1
ATOM 3220 C C . ASN A 1 424 ? 162.934 171.757 107.984 1.00 68.11 424 ASN A C 1
ATOM 3221 O O . ASN A 1 424 ? 163.909 171.259 108.550 1.00 68.11 424 ASN A O 1
ATOM 3226 N N . GLN A 1 425 ? 162.939 172.978 107.446 1.00 80.21 425 GLN A N 1
ATOM 3227 C CA . GLN A 1 425 ? 164.116 173.844 107.510 1.00 80.21 425 GLN A CA 1
ATOM 3228 C C . GLN A 1 425 ? 163.667 175.302 107.536 1.00 80.21 425 GLN A C 1
ATOM 3229 O O . GLN A 1 425 ? 163.380 175.882 106.484 1.00 80.21 425 GLN A O 1
ATOM 3235 N N . THR A 1 426 ? 163.614 175.883 108.730 1.00 84.00 426 THR A N 1
ATOM 3236 C CA . THR A 1 426 ? 163.211 177.275 108.891 1.00 84.00 426 THR A CA 1
ATOM 3237 C C . THR A 1 426 ? 163.620 177.815 110.258 1.00 84.00 426 THR A C 1
ATOM 3238 O O . THR A 1 426 ? 163.056 177.431 111.283 1.00 84.00 426 THR A O 1
ATOM 3242 N N . THR A 1 441 ? 153.921 166.054 97.240 1.00 76.52 441 THR A N 1
ATOM 3243 C CA . THR A 1 441 ? 152.999 165.137 96.581 1.00 76.52 441 THR A CA 1
ATOM 3244 C C . THR A 1 441 ? 152.709 163.907 97.433 1.00 76.52 441 THR A C 1
ATOM 3245 O O . THR A 1 441 ? 153.514 162.977 97.482 1.00 76.52 441 THR A O 1
ATOM 3249 N N . PRO A 1 442 ? 151.563 163.904 98.106 1.00 66.68 442 PRO A N 1
ATOM 3250 C CA . PRO A 1 442 ? 151.185 162.756 98.936 1.00 66.68 442 PRO A CA 1
ATOM 3251 C C . PRO A 1 442 ? 150.908 161.534 98.081 1.00 66.68 442 PRO A C 1
ATOM 3252 O O . PRO A 1 442 ? 150.605 161.661 96.884 1.00 66.68 442 PRO A O 1
ATOM 3256 N N . PRO A 1 443 ? 151.016 160.332 98.650 1.00 54.95 443 PRO A N 1
ATOM 3257 C CA . PRO A 1 443 ? 150.738 159.122 97.874 1.00 54.95 443 PRO A CA 1
ATOM 3258 C C . PRO A 1 443 ? 149.305 159.101 97.367 1.00 54.95 443 PRO A C 1
ATOM 3259 O O . PRO A 1 443 ? 148.441 159.852 97.823 1.00 54.95 443 PRO A O 1
ATOM 3263 N N . ILE A 1 444 ? 149.065 158.218 96.396 1.00 42.93 444 ILE A N 1
ATOM 3264 C CA . ILE A 1 444 ? 147.791 158.220 95.684 1.00 42.93 444 ILE A CA 1
ATOM 3265 C C . ILE A 1 444 ? 146.647 157.857 96.624 1.00 42.93 444 ILE A C 1
ATOM 3266 O O . ILE A 1 444 ? 145.591 158.501 96.621 1.00 42.93 444 ILE A O 1
ATOM 3271 N N . VAL A 1 445 ? 146.836 156.826 97.444 1.00 35.84 445 VAL A N 1
ATOM 3272 C CA . VAL A 1 445 ? 145.833 156.410 98.419 1.00 35.84 445 VAL A CA 1
ATOM 3273 C C . VAL A 1 445 ? 146.491 156.333 99.786 1.00 35.84 445 VAL A C 1
ATOM 3274 O O . VAL A 1 445 ? 147.446 155.572 99.976 1.00 35.84 445 VAL A O 1
ATOM 3278 N N . LEU A 1 446 ? 145.976 157.110 100.737 1.00 33.49 446 LEU A N 1
ATOM 3279 C CA . LEU A 1 446 ? 146.472 157.131 102.107 1.00 33.49 446 LEU A CA 1
ATOM 3280 C C . LEU A 1 446 ? 145.319 156.842 103.054 1.00 33.49 446 LEU A C 1
ATOM 3281 O O . LEU A 1 446 ? 144.258 157.465 102.952 1.00 33.49 446 LEU A O 1
ATOM 3286 N N . ILE A 1 447 ? 145.526 155.902 103.973 1.00 32.52 447 ILE A N 1
ATOM 3287 C CA . ILE A 1 447 ? 144.510 155.492 104.933 1.00 32.52 447 ILE A CA 1
ATOM 3288 C C . ILE A 1 447 ? 145.068 155.687 106.334 1.00 32.52 447 ILE A C 1
ATOM 3289 O O . ILE A 1 447 ? 146.129 155.147 106.666 1.00 32.52 447 ILE A O 1
ATOM 3294 N N . GLU A 1 448 ? 144.350 156.449 107.154 1.00 37.08 448 GLU A N 1
ATOM 3295 C CA . GLU A 1 448 ? 144.788 156.820 108.488 1.00 37.08 448 GLU A CA 1
ATOM 3296 C C . GLU A 1 448 ? 143.897 156.167 109.545 1.00 37.08 448 GLU A C 1
ATOM 3297 O O . GLU A 1 448 ? 143.015 155.357 109.236 1.00 37.08 448 GLU A O 1
ATOM 3303 N N . GLN A 1 449 ? 144.140 156.525 110.809 1.00 37.50 449 GLN A N 1
ATOM 3304 C CA . GLN A 1 449 ? 143.412 155.912 111.915 1.00 37.50 449 GLN A CA 1
ATOM 3305 C C . GLN A 1 449 ? 141.941 156.304 111.910 1.00 37.50 449 GLN A C 1
ATOM 3306 O O . GLN A 1 449 ? 141.072 155.475 112.212 1.00 37.50 449 GLN A O 1
ATOM 3312 N N . LEU A 1 450 ? 141.644 157.564 111.588 1.00 37.37 450 LEU A N 1
ATOM 3313 C CA . LEU A 1 450 ? 140.260 158.024 111.594 1.00 37.37 450 LEU A CA 1
ATOM 3314 C C . LEU A 1 450 ? 139.394 157.218 110.636 1.00 37.37 450 LEU A C 1
ATOM 3315 O O . LEU A 1 450 ? 138.206 157.005 110.902 1.00 37.37 450 LEU A O 1
ATOM 3320 N N . ASP A 1 451 ? 139.969 156.754 109.526 1.00 36.93 451 ASP A N 1
ATOM 3321 C CA . ASP A 1 451 ? 139.191 155.991 108.556 1.00 36.93 451 ASP A CA 1
ATOM 3322 C C . ASP A 1 451 ? 138.946 154.562 109.031 1.00 36.93 451 ASP A C 1
ATOM 3323 O O . ASP A 1 451 ? 137.864 154.007 108.807 1.00 36.93 451 ASP A O 1
ATOM 3328 N N . MET A 1 452 ? 139.934 153.945 109.682 1.00 35.53 452 MET A N 1
ATOM 3329 C CA . MET A 1 452 ? 139.778 152.564 110.125 1.00 35.53 452 MET A CA 1
ATOM 3330 C C . MET A 1 452 ? 138.913 152.445 111.376 1.00 35.53 452 MET A C 1
ATOM 3331 O O . MET A 1 452 ? 138.234 151.424 111.564 1.00 35.53 452 MET A O 1
ATOM 3336 N N . VAL A 1 453 ? 138.927 153.459 112.244 1.00 35.80 453 VAL A N 1
ATOM 3337 C CA . VAL A 1 453 ? 138.117 153.399 113.457 1.00 35.80 453 VAL A CA 1
ATOM 3338 C C . VAL A 1 453 ? 136.632 153.396 113.116 1.00 35.80 453 VAL A C 1
ATOM 3339 O O . VAL A 1 453 ? 135.824 152.757 113.803 1.00 35.80 453 VAL A O 1
ATOM 3343 N N . GLN A 1 454 ? 136.243 154.106 112.057 1.00 39.11 454 GLN A N 1
ATOM 3344 C CA . GLN A 1 454 ? 134.843 154.105 111.651 1.00 39.11 454 GLN A CA 1
ATOM 3345 C C . GLN A 1 454 ? 134.388 152.706 111.247 1.00 39.11 454 GLN A C 1
ATOM 3346 O O . GLN A 1 454 ? 133.246 152.315 111.515 1.00 39.11 454 GLN A O 1
ATOM 3352 N N . ILE A 1 455 ? 135.269 151.938 110.601 1.00 35.32 455 ILE A N 1
ATOM 3353 C CA . ILE A 1 455 ? 134.952 150.549 110.279 1.00 35.32 455 ILE A CA 1
ATOM 3354 C C . ILE A 1 455 ? 134.902 149.701 111.543 1.00 35.32 455 ILE A C 1
ATOM 3355 O O . ILE A 1 455 ? 134.013 148.857 111.705 1.00 35.32 455 ILE A O 1
ATOM 3360 N N . PHE A 1 456 ? 135.849 149.910 112.461 1.00 33.80 456 PHE A N 1
ATOM 3361 C CA . PHE A 1 456 ? 135.864 149.119 113.690 1.00 33.80 456 PHE A CA 1
ATOM 3362 C C . PHE A 1 456 ? 134.670 149.407 114.594 1.00 33.80 456 PHE A C 1
ATOM 3363 O O . PHE A 1 456 ? 134.352 148.581 115.455 1.00 33.80 456 PHE A O 1
ATOM 3371 N N . GLN A 1 457 ? 134.020 150.563 114.435 1.00 37.09 457 GLN A N 1
ATOM 3372 C CA . GLN A 1 457 ? 132.877 150.893 115.285 1.00 37.09 457 GLN A CA 1
ATOM 3373 C C . GLN A 1 457 ? 131.717 149.928 115.074 1.00 37.09 457 GLN A C 1
ATOM 3374 O O . GLN A 1 457 ? 131.054 149.526 116.037 1.00 37.09 457 GLN A O 1
ATOM 3380 N N . ARG A 1 458 ? 131.452 149.547 113.824 1.00 41.14 458 ARG A N 1
ATOM 3381 C CA . ARG A 1 458 ? 130.286 148.726 113.521 1.00 41.14 458 ARG A CA 1
ATOM 3382 C C . ARG A 1 458 ? 130.393 147.302 114.054 1.00 41.14 458 ARG A C 1
ATOM 3383 O O . ARG A 1 458 ? 129.394 146.576 114.018 1.00 41.14 458 ARG A O 1
ATOM 3391 N N . ILE A 1 459 ? 131.559 146.882 114.537 1.00 32.64 459 ILE A N 1
ATOM 3392 C CA . ILE A 1 459 ? 131.729 145.549 115.099 1.00 32.64 459 ILE A CA 1
ATOM 3393 C C . ILE A 1 459 ? 131.989 145.605 116.606 1.00 32.64 459 ILE A C 1
ATOM 3394 O O . ILE A 1 459 ? 132.576 144.684 117.170 1.00 32.64 459 ILE A O 1
ATOM 3399 N N . ALA A 1 460 ? 131.534 146.664 117.270 1.00 34.94 460 ALA A N 1
ATOM 3400 C CA . ALA A 1 460 ? 131.737 146.800 118.703 1.00 34.94 460 ALA A CA 1
ATOM 3401 C C . ALA A 1 460 ? 130.835 145.840 119.477 1.00 34.94 460 ALA A C 1
ATOM 3402 O O . ALA A 1 460 ? 129.784 145.406 118.997 1.00 34.94 460 ALA A O 1
ATOM 3404 N N . ARG A 1 461 ? 131.270 145.512 120.697 1.00 45.12 461 ARG A N 1
ATOM 3405 C CA . ARG A 1 461 ? 130.526 144.642 121.613 1.00 45.12 461 ARG A CA 1
ATOM 3406 C C . ARG A 1 461 ? 130.284 143.260 121.004 1.00 45.12 461 ARG A C 1
ATOM 3407 O O . ARG A 1 461 ? 129.160 142.756 120.974 1.00 45.12 461 ARG A O 1
ATOM 3415 N N . ARG A 1 462 ? 131.357 142.645 120.516 1.00 31.98 462 ARG A N 1
ATOM 3416 C CA . ARG A 1 462 ? 131.328 141.296 119.973 1.00 31.98 462 ARG A CA 1
ATOM 3417 C C . ARG A 1 462 ? 132.548 140.539 120.477 1.00 31.98 462 ARG A C 1
ATOM 3418 O O . ARG A 1 462 ? 133.563 141.157 120.819 1.00 31.98 462 ARG A O 1
ATOM 3426 N N . PRO A 1 463 ? 132.476 139.208 120.546 1.00 28.95 463 PRO A N 1
ATOM 3427 C CA . PRO A 1 463 ? 133.565 138.447 121.182 1.00 28.95 463 PRO A CA 1
ATOM 3428 C C . PRO A 1 463 ? 134.913 138.555 120.490 1.00 28.95 463 PRO A C 1
ATOM 3429 O O . PRO A 1 463 ? 135.938 138.332 121.145 1.00 28.95 463 PRO A O 1
ATOM 3433 N N . TYR A 1 464 ? 134.958 138.878 119.197 1.00 29.82 464 TYR A N 1
ATOM 3434 C CA . TYR A 1 464 ? 136.192 138.820 118.419 1.00 29.82 464 TYR A CA 1
ATOM 3435 C C . TYR A 1 464 ? 136.752 140.203 118.099 1.00 29.82 464 TYR A C 1
ATOM 3436 O O . TYR A 1 464 ? 137.481 140.368 117.118 1.00 29.82 464 TYR A O 1
ATOM 3445 N N . THR A 1 465 ? 136.430 141.202 118.916 1.00 28.31 465 THR A N 1
ATOM 3446 C CA . THR A 1 465 ? 136.871 142.562 118.641 1.00 28.31 465 THR A CA 1
ATOM 3447 C C . THR A 1 465 ? 138.262 142.846 119.194 1.00 28.31 465 THR A C 1
ATOM 3448 O O . THR A 1 465 ? 139.044 143.565 118.559 1.00 28.31 465 THR A O 1
ATOM 3452 N N . GLU A 1 466 ? 138.603 142.273 120.349 1.00 29.61 466 GLU A N 1
ATOM 3453 C CA . GLU A 1 466 ? 139.900 142.551 120.960 1.00 29.61 466 GLU A CA 1
ATOM 3454 C C . GLU A 1 466 ? 141.051 142.086 120.074 1.00 29.61 466 GLU A C 1
ATOM 3455 O O . GLU A 1 466 ? 142.068 142.783 119.942 1.00 29.61 466 GLU A O 1
ATOM 3461 N N . SER A 1 467 ? 140.907 140.911 119.456 1.00 29.47 467 SER A N 1
ATOM 3462 C CA . SER A 1 467 ? 141.973 140.348 118.635 1.00 29.47 467 SER A CA 1
ATOM 3463 C C . SER A 1 467 ? 142.307 141.212 117.426 1.00 29.47 467 SER A C 1
ATOM 3464 O O . SER A 1 467 ? 143.442 141.161 116.939 1.00 29.47 467 SER A O 1
ATOM 3467 N N . ILE A 1 468 ? 141.357 141.998 116.930 1.00 33.16 468 ILE A N 1
ATOM 3468 C CA . ILE A 1 468 ? 141.617 142.913 115.823 1.00 33.16 468 ILE A CA 1
ATOM 3469 C C . ILE A 1 468 ? 142.298 144.189 116.305 1.00 33.16 468 ILE A C 1
ATOM 3470 O O . ILE A 1 468 ? 143.269 144.659 115.701 1.00 33.16 468 ILE A O 1
ATOM 3475 N N . LEU A 1 469 ? 141.790 144.770 117.394 1.00 38.55 469 LEU A N 1
ATOM 3476 C CA . LEU A 1 469 ? 142.332 146.029 117.890 1.00 38.55 469 LEU A CA 1
ATOM 3477 C C . LEU A 1 469 ? 143.776 145.865 118.341 1.00 38.55 469 LEU A C 1
ATOM 3478 O O . LEU A 1 469 ? 144.632 146.706 118.036 1.00 38.55 469 LEU A O 1
ATOM 3483 N N . MET A 1 470 ? 144.073 144.787 119.068 1.00 36.32 470 MET A N 1
ATOM 3484 C CA . MET A 1 470 ? 145.446 144.591 119.523 1.00 36.32 470 MET A CA 1
ATOM 3485 C C . MET A 1 470 ? 146.390 144.319 118.358 1.00 36.32 470 MET A C 1
ATOM 3486 O O . MET A 1 470 ? 147.546 144.763 118.377 1.00 36.32 470 MET A O 1
ATOM 3491 N N . LEU A 1 471 ? 145.914 143.610 117.332 1.00 32.70 471 LEU A N 1
ATOM 3492 C CA . LEU A 1 471 ? 146.727 143.380 116.141 1.00 32.70 471 LEU A CA 1
ATOM 3493 C C . LEU A 1 471 ? 147.047 144.694 115.435 1.00 32.70 471 LEU A C 1
ATOM 3494 O O . LEU A 1 471 ? 148.191 144.925 115.016 1.00 32.70 471 LEU A O 1
ATOM 3499 N N . TYR A 1 472 ? 146.052 145.576 115.307 1.00 32.05 472 TYR A N 1
ATOM 3500 C CA . TYR A 1 472 ? 146.299 146.889 114.717 1.00 32.05 472 TYR A CA 1
ATOM 3501 C C . TYR A 1 472 ? 147.284 147.693 115.550 1.00 32.05 472 TYR A C 1
ATOM 3502 O O . TYR A 1 472 ? 148.141 148.403 115.005 1.00 32.05 472 TYR A O 1
ATOM 3511 N N . LEU A 1 473 ? 147.162 147.617 116.875 1.00 32.97 473 LEU A N 1
ATOM 3512 C CA . LEU A 1 473 ? 148.075 148.354 117.742 1.00 32.97 473 LEU A CA 1
ATOM 3513 C C . LEU A 1 473 ? 149.506 147.859 117.573 1.00 32.97 473 LEU A C 1
ATOM 3514 O O . LEU A 1 473 ? 150.449 148.658 117.544 1.00 32.97 473 LEU A O 1
ATOM 3519 N N . GLN A 1 474 ? 149.687 146.543 117.446 1.00 30.86 474 GLN A N 1
ATOM 3520 C CA . GLN A 1 474 ? 151.016 145.992 117.186 1.00 30.86 474 GLN A CA 1
ATOM 3521 C C . GLN A 1 474 ? 151.553 146.452 115.834 1.00 30.86 474 GLN A C 1
ATOM 3522 O O . GLN A 1 474 ? 152.752 146.750 115.693 1.00 30.86 474 GLN A O 1
ATOM 3528 N N . SER A 1 475 ? 150.682 146.497 114.821 1.00 33.64 475 SER A N 1
ATOM 3529 C CA . SER A 1 475 ? 151.103 146.972 113.506 1.00 33.64 475 SER A CA 1
ATOM 3530 C C . SER A 1 475 ? 151.576 148.417 113.569 1.00 33.64 475 SER A C 1
ATOM 3531 O O . SER A 1 475 ? 152.569 148.782 112.930 1.00 33.64 475 SER A O 1
ATOM 3534 N N . LEU A 1 476 ? 150.869 149.256 114.327 1.00 38.55 476 LEU A N 1
ATOM 3535 C CA . LEU A 1 476 ? 151.334 150.622 114.547 1.00 38.55 476 LEU A CA 1
ATOM 3536 C C . LEU A 1 476 ? 152.657 150.636 115.300 1.00 38.55 476 LEU A C 1
ATOM 3537 O O . LEU A 1 476 ? 153.543 151.444 114.999 1.00 38.55 476 LEU A O 1
ATOM 3542 N N . ASN A 1 477 ? 152.804 149.754 116.288 1.00 36.04 477 ASN A N 1
ATOM 3543 C CA . ASN A 1 477 ? 154.006 149.748 117.114 1.00 36.04 477 ASN A CA 1
ATOM 3544 C C . ASN A 1 477 ? 155.254 149.461 116.292 1.00 36.04 477 ASN A C 1
ATOM 3545 O O . ASN A 1 477 ? 156.300 150.083 116.509 1.00 36.04 477 ASN A O 1
ATOM 3550 N N . LYS A 1 478 ? 155.176 148.510 115.355 1.00 33.05 478 LYS A N 1
ATOM 3551 C CA . LYS A 1 478 ? 156.392 148.127 114.632 1.00 33.05 478 LYS A CA 1
ATOM 3552 C C . LYS A 1 478 ? 157.006 149.287 113.853 1.00 33.05 478 LYS A C 1
ATOM 3553 O O . LYS A 1 478 ? 158.232 149.342 113.702 1.00 33.05 478 LYS A O 1
ATOM 3559 N N . PHE A 1 479 ? 156.195 150.217 113.353 1.00 30.21 479 PHE A N 1
ATOM 3560 C CA . PHE A 1 479 ? 156.699 151.308 112.528 1.00 30.21 479 PHE A CA 1
ATOM 3561 C C . PHE A 1 479 ? 156.821 152.623 113.288 1.00 30.21 479 PHE A C 1
ATOM 3562 O O . PHE A 1 479 ? 156.992 153.673 112.661 1.00 30.21 479 PHE A O 1
ATOM 3570 N N . ASN A 1 480 ? 156.725 152.588 114.617 1.00 30.63 480 ASN A N 1
ATOM 3571 C CA . ASN A 1 480 ? 156.912 153.761 115.472 1.00 30.63 480 ASN A CA 1
ATOM 3572 C C . ASN A 1 480 ? 155.905 154.864 115.142 1.00 30.63 480 ASN A C 1
ATOM 3573 O O . ASN A 1 480 ? 156.260 155.984 114.774 1.00 30.63 480 ASN A O 1
ATOM 3578 N N . ILE A 1 481 ? 154.628 154.521 115.278 1.00 31.30 481 ILE A N 1
ATOM 3579 C CA . ILE A 1 481 ? 153.533 155.481 115.228 1.00 31.30 481 ILE A CA 1
ATOM 3580 C C . ILE A 1 481 ? 152.765 155.372 116.536 1.00 31.30 481 ILE A C 1
ATOM 3581 O O . ILE A 1 481 ? 152.361 154.274 116.933 1.00 31.30 481 ILE A O 1
ATOM 3586 N N . ALA A 1 482 ? 152.566 156.504 117.202 1.00 37.53 482 ALA A N 1
ATOM 3587 C CA . ALA A 1 482 ? 151.904 156.510 118.495 1.00 37.53 482 ALA A CA 1
ATOM 3588 C C . ALA A 1 482 ? 150.391 156.483 118.331 1.00 37.53 482 ALA A C 1
ATOM 3589 O O . ALA A 1 482 ? 149.842 156.970 117.339 1.00 37.53 482 ALA A O 1
ATOM 3591 N N . ALA A 1 483 ? 149.718 155.906 119.321 1.00 32.42 483 ALA A N 1
ATOM 3592 C CA . ALA A 1 483 ? 148.268 155.829 119.311 1.00 32.42 483 ALA A CA 1
ATOM 3593 C C . ALA A 1 483 ? 147.652 157.186 119.637 1.00 32.42 483 ALA A C 1
ATOM 3594 O O . ALA A 1 483 ? 148.271 158.046 120.270 1.00 32.42 483 ALA A O 1
ATOM 3596 N N . GLN A 1 484 ? 146.414 157.370 119.196 1.00 39.36 484 GLN A N 1
ATOM 3597 C CA . GLN A 1 484 ? 145.666 158.602 119.403 1.00 39.36 484 GLN A CA 1
ATOM 3598 C C . GLN A 1 484 ? 144.413 158.308 120.233 1.00 39.36 484 GLN A C 1
ATOM 3599 O O . GLN A 1 484 ? 144.254 157.220 120.793 1.00 39.36 484 GLN A O 1
ATOM 3605 N N . GLU A 1 485 ? 143.523 159.300 120.312 1.00 42.58 485 GLU A N 1
ATOM 3606 C CA . GLU A 1 485 ? 142.482 159.311 121.337 1.00 42.58 485 GLU A CA 1
ATOM 3607 C C . GLU A 1 485 ? 141.481 158.169 121.169 1.00 42.58 485 GLU A C 1
ATOM 3608 O O . GLU A 1 485 ? 141.347 157.307 122.049 1.00 42.58 485 GLU A O 1
ATOM 3614 N N . GLU A 1 486 ? 140.749 158.161 120.053 1.00 38.62 486 GLU A N 1
ATOM 3615 C CA . GLU A 1 486 ? 139.572 157.301 119.951 1.00 38.62 486 GLU A CA 1
ATOM 3616 C C . GLU A 1 486 ? 139.952 155.823 119.937 1.00 38.62 486 GLU A C 1
ATOM 3617 O O . GLU A 1 486 ? 139.205 154.979 120.453 1.00 38.62 486 GLU A O 1
ATOM 3623 N N . LEU A 1 487 ? 141.110 155.487 119.363 1.00 31.92 487 LEU A N 1
ATOM 3624 C CA . LEU A 1 487 ? 141.583 154.110 119.438 1.00 31.92 487 LEU A CA 1
ATOM 3625 C C . LEU A 1 487 ? 141.811 153.691 120.883 1.00 31.92 487 LEU A C 1
ATOM 3626 O O . LEU A 1 487 ? 141.446 152.576 121.282 1.00 31.92 487 LEU A O 1
ATOM 3631 N N . SER A 1 488 ? 142.411 154.574 121.684 1.00 33.73 488 SER A N 1
ATOM 3632 C CA . SER A 1 488 ? 142.618 154.270 123.095 1.00 33.73 488 SER A CA 1
ATOM 3633 C C . SER A 1 488 ? 141.290 154.108 123.821 1.00 33.73 488 SER A C 1
ATOM 3634 O O . SER A 1 488 ? 141.141 153.220 124.671 1.00 33.73 488 SER A O 1
ATOM 3637 N N . LYS A 1 489 ? 140.310 154.952 123.492 1.00 33.26 489 LYS A N 1
ATOM 3638 C CA . LYS A 1 489 ? 138.985 154.815 124.087 1.00 33.26 489 LYS A CA 1
ATOM 3639 C C . LYS A 1 489 ? 138.382 153.444 123.788 1.00 33.26 489 LYS A C 1
ATOM 3640 O O . LYS A 1 489 ? 137.871 152.767 124.692 1.00 33.26 489 LYS A O 1
ATOM 3646 N N . MET A 1 490 ? 138.437 153.012 122.523 1.00 34.35 490 MET A N 1
ATOM 3647 C CA . MET A 1 490 ? 137.852 151.716 122.172 1.00 34.35 490 MET A CA 1
ATOM 3648 C C . MET A 1 490 ? 138.596 150.563 122.833 1.00 34.35 490 MET A C 1
ATOM 3649 O O . MET A 1 490 ? 137.970 149.599 123.297 1.00 34.35 490 MET A O 1
ATOM 3654 N N . ILE A 1 491 ? 139.927 150.635 122.883 1.00 38.55 491 ILE A N 1
ATOM 3655 C CA . ILE A 1 491 ? 140.691 149.576 123.535 1.00 38.55 491 ILE A CA 1
ATOM 3656 C C . ILE A 1 491 ? 140.311 149.479 125.007 1.00 38.55 491 ILE A C 1
ATOM 3657 O O . ILE A 1 491 ? 140.096 148.380 125.538 1.00 38.55 491 ILE A O 1
ATOM 3662 N N . ILE A 1 492 ? 140.208 150.626 125.686 1.00 32.50 492 ILE A N 1
ATOM 3663 C CA . ILE A 1 492 ? 139.839 150.630 127.100 1.00 32.50 492 ILE A CA 1
ATOM 3664 C C . ILE A 1 492 ? 138.459 150.024 127.292 1.00 32.50 492 ILE A C 1
ATOM 3665 O O . ILE A 1 492 ? 138.244 149.203 128.194 1.00 32.50 492 ILE A O 1
ATOM 3670 N N . SER A 1 493 ? 137.503 150.410 126.446 1.00 31.63 493 SER A N 1
ATOM 3671 C CA . SER A 1 493 ? 136.141 149.910 126.597 1.00 31.63 493 SER A CA 1
ATOM 3672 C C . SER A 1 493 ? 136.083 148.398 126.416 1.00 31.63 493 SER A C 1
ATOM 3673 O O . SER A 1 493 ? 135.450 147.691 127.211 1.00 31.63 493 SER A O 1
ATOM 3676 N N . GLU A 1 494 ? 136.751 147.877 125.380 1.00 32.45 494 GLU A N 1
ATOM 3677 C CA . GLU A 1 494 ? 136.720 146.433 125.152 1.00 32.45 494 GLU A CA 1
ATOM 3678 C C . GLU A 1 494 ? 137.406 145.675 126.279 1.00 32.45 494 GLU A C 1
ATOM 3679 O O . GLU A 1 494 ? 136.891 144.650 126.748 1.00 32.45 494 GLU A O 1
ATOM 3685 N N . LEU A 1 495 ? 138.563 146.161 126.733 1.00 31.67 495 LEU A N 1
ATOM 3686 C CA . LEU A 1 495 ? 139.265 145.477 127.811 1.00 31.67 495 LEU A CA 1
ATOM 3687 C C . LEU A 1 495 ? 138.436 145.460 129.090 1.00 31.67 495 LEU A C 1
ATOM 3688 O O . LEU A 1 495 ? 138.403 144.449 129.800 1.00 31.67 495 LEU A O 1
ATOM 3693 N N . ILE A 1 496 ? 137.765 146.571 129.407 1.00 31.25 496 ILE A N 1
ATOM 3694 C CA . ILE A 1 496 ? 136.914 146.602 130.593 1.00 31.25 496 ILE A CA 1
ATOM 3695 C C . ILE A 1 496 ? 135.744 145.639 130.442 1.00 31.25 496 ILE A C 1
ATOM 3696 O O . ILE A 1 496 ? 135.415 144.895 131.374 1.00 31.25 496 ILE A O 1
ATOM 3701 N N . SER A 1 497 ? 135.098 145.630 129.273 1.00 31.94 497 SER A N 1
ATOM 3702 C CA . SER A 1 497 ? 133.932 144.773 129.086 1.00 31.94 497 SER A CA 1
ATOM 3703 C C . SER A 1 497 ? 134.299 143.300 129.202 1.00 31.94 497 SER A C 1
ATOM 3704 O O . SER A 1 497 ? 133.545 142.511 129.782 1.00 31.94 497 SER A O 1
ATOM 3707 N N . ASN A 1 498 ? 135.449 142.907 128.659 1.00 35.66 498 ASN A N 1
ATOM 3708 C CA . ASN A 1 498 ? 135.867 141.513 128.738 1.00 35.66 498 ASN A CA 1
ATOM 3709 C C . ASN A 1 498 ? 136.607 141.182 130.028 1.00 35.66 498 ASN A C 1
ATOM 3710 O O . ASN A 1 498 ? 137.026 140.033 130.200 1.00 35.66 498 ASN A O 1
ATOM 3715 N N . ARG A 1 499 ? 136.778 142.152 130.927 1.00 40.73 499 ARG A N 1
ATOM 3716 C CA . ARG A 1 499 ? 137.460 141.962 132.209 1.00 40.73 499 ARG A CA 1
ATOM 3717 C C . ARG A 1 499 ? 138.887 141.444 132.017 1.00 40.73 499 ARG A C 1
ATOM 3718 O O . ARG A 1 499 ? 139.244 140.343 132.436 1.00 40.73 499 ARG A O 1
ATOM 3726 N N . SER A 1 500 ? 139.702 142.273 131.371 1.00 36.07 500 SER A N 1
ATOM 3727 C CA . SER A 1 500 ? 141.134 142.034 131.208 1.00 36.07 500 SER A CA 1
ATOM 3728 C C . SER A 1 500 ? 141.856 143.220 131.837 1.00 36.07 500 SER A C 1
ATOM 3729 O O . SER A 1 500 ? 142.059 144.250 131.191 1.00 36.07 500 SER A O 1
ATOM 3732 N N . PHE A 1 501 ? 142.242 143.073 133.103 1.00 39.08 501 PHE A N 1
ATOM 3733 C CA . PHE A 1 501 ? 142.858 144.169 133.837 1.00 39.08 501 PHE A CA 1
ATOM 3734 C C . PHE A 1 501 ? 144.379 144.145 133.773 1.00 39.08 501 PHE A C 1
ATOM 3735 O O . PHE A 1 501 ? 145.008 145.211 133.805 1.00 39.08 501 PHE A O 1
ATOM 3743 N N . ASP A 1 502 ? 144.987 142.959 133.682 1.00 41.22 502 ASP A N 1
ATOM 3744 C CA . ASP A 1 502 ? 146.442 142.880 133.595 1.00 41.22 502 ASP A CA 1
ATOM 3745 C C . ASP A 1 502 ? 146.956 143.527 132.315 1.00 41.22 502 ASP A C 1
ATOM 3746 O O . ASP A 1 502 ? 147.959 144.254 132.334 1.00 41.22 502 ASP A O 1
ATOM 3751 N N . THR A 1 503 ? 146.279 143.278 131.191 1.00 35.09 503 THR A N 1
ATOM 3752 C CA . THR A 1 503 ? 146.674 143.906 129.934 1.00 35.09 503 THR A CA 1
ATOM 3753 C C . THR A 1 503 ? 146.529 145.419 130.007 1.00 35.09 503 THR A C 1
ATOM 3754 O O . THR A 1 503 ? 147.372 146.155 129.484 1.00 35.09 503 THR A O 1
ATOM 3758 N N . LEU A 1 504 ? 145.465 145.903 130.651 1.00 33.06 504 LEU A N 1
ATOM 3759 C CA . LEU A 1 504 ? 145.286 147.344 130.809 1.00 33.06 504 LEU A CA 1
ATOM 3760 C C . LEU A 1 504 ? 146.401 147.952 131.649 1.00 33.06 504 LEU A C 1
ATOM 3761 O O . LEU A 1 504 ? 146.947 149.008 131.302 1.00 33.06 504 LEU A O 1
ATOM 3766 N N . ARG A 1 505 ? 146.754 147.297 132.758 1.00 35.70 505 ARG A N 1
ATOM 3767 C CA . ARG A 1 505 ? 147.841 147.790 133.596 1.00 35.70 505 ARG A CA 1
ATOM 3768 C C . ARG A 1 505 ? 149.153 147.825 132.826 1.00 35.70 505 ARG A C 1
ATOM 3769 O O . ARG A 1 505 ? 149.912 148.798 132.914 1.00 35.70 505 ARG A O 1
ATOM 3777 N N . ARG A 1 506 ? 149.434 146.774 132.053 1.00 34.14 506 ARG A N 1
ATOM 3778 C CA . ARG A 1 506 ? 150.687 146.728 131.310 1.00 34.14 506 ARG A CA 1
ATOM 3779 C C . ARG A 1 506 ? 150.706 147.729 130.159 1.00 34.14 506 ARG A C 1
ATOM 3780 O O . ARG A 1 506 ? 151.771 148.260 129.825 1.00 34.14 506 ARG A O 1
ATOM 3788 N N . LEU A 1 507 ? 149.554 148.000 129.541 1.00 31.43 507 LEU A N 1
ATOM 3789 C CA . LEU A 1 507 ? 149.509 148.985 128.465 1.00 31.43 507 LEU A CA 1
ATOM 3790 C C . LEU A 1 507 ? 149.689 150.399 129.001 1.00 31.43 507 LEU A C 1
ATOM 3791 O O . LEU A 1 507 ? 150.423 151.199 128.411 1.00 31.43 507 LEU A O 1
ATOM 3796 N N . VAL A 1 508 ? 149.028 150.732 130.113 1.00 31.48 508 VAL A N 1
ATOM 3797 C CA . VAL A 1 508 ? 149.227 152.054 130.694 1.00 31.48 508 VAL A CA 1
ATOM 3798 C C . VAL A 1 508 ? 150.620 152.191 131.293 1.00 31.48 508 VAL A C 1
ATOM 3799 O O . VAL A 1 508 ? 151.129 153.310 131.415 1.00 31.48 508 VAL A O 1
ATOM 3803 N N . SER A 1 509 ? 151.255 151.080 131.674 1.00 34.43 509 SER A N 1
ATOM 3804 C CA . SER A 1 509 ? 152.622 151.147 132.179 1.00 34.43 509 SER A CA 1
ATOM 3805 C C . SER A 1 509 ? 153.613 151.467 131.066 1.00 34.43 509 SER A C 1
ATOM 3806 O O . SER A 1 509 ? 154.593 152.186 131.289 1.00 34.43 509 SER A O 1
ATOM 3809 N N . TYR A 1 510 ? 153.380 150.939 129.865 1.00 36.98 510 TYR A N 1
ATOM 3810 C CA . TYR A 1 510 ? 154.259 151.179 128.726 1.00 36.98 510 TYR A CA 1
ATOM 3811 C C . TYR A 1 510 ? 153.941 152.474 127.991 1.00 36.98 510 TYR A C 1
ATOM 3812 O O . TYR A 1 510 ? 154.665 152.824 127.053 1.00 36.98 510 TYR A O 1
ATOM 3821 N N . SER A 1 511 ? 152.877 153.176 128.384 1.00 38.76 511 SER A N 1
ATOM 3822 C CA . SER A 1 511 ? 152.475 154.442 127.769 1.00 38.76 511 SER A CA 1
ATOM 3823 C C . SER A 1 511 ? 152.107 154.256 126.297 1.00 38.76 511 SER A C 1
ATOM 3824 O O . SER A 1 511 ? 152.607 154.954 125.413 1.00 38.76 511 SER A O 1
ATOM 3827 N N . MET A 1 512 ? 151.221 153.299 126.038 1.00 35.65 512 MET A N 1
ATOM 3828 C CA . MET A 1 512 ? 150.678 153.089 124.704 1.00 35.65 512 MET A CA 1
ATOM 3829 C C . MET A 1 512 ? 149.329 153.757 124.502 1.00 35.65 512 MET A C 1
ATOM 3830 O O . MET A 1 512 ? 148.730 153.599 123.435 1.00 35.65 512 MET A O 1
ATOM 3835 N N . LEU A 1 513 ? 148.834 154.488 125.492 1.00 37.77 513 LEU A N 1
ATOM 3836 C CA . LEU A 1 513 ? 147.577 155.209 125.387 1.00 37.77 513 LEU A CA 1
ATOM 3837 C C . LEU A 1 513 ? 147.840 156.690 125.606 1.00 37.77 513 LEU A C 1
ATOM 3838 O O . LEU A 1 513 ? 148.662 157.064 126.449 1.00 37.77 513 LEU A O 1
ATOM 3843 N N . LEU A 1 514 ? 147.158 157.529 124.830 1.00 43.06 514 LEU A N 1
ATOM 3844 C CA . LEU A 1 514 ? 147.361 158.967 124.928 1.00 43.06 514 LEU A CA 1
ATOM 3845 C C . LEU A 1 514 ? 147.002 159.459 126.323 1.00 43.06 514 LEU A C 1
ATOM 3846 O O . LEU A 1 514 ? 145.935 159.140 126.854 1.00 43.06 514 LEU A O 1
ATOM 3851 N N . GLU A 1 515 ? 147.901 160.240 126.917 1.00 47.90 515 GLU A N 1
ATOM 3852 C CA . GLU A 1 515 ? 147.689 160.805 128.244 1.00 47.90 515 GLU A CA 1
ATOM 3853 C C . GLU A 1 515 ? 146.976 162.141 128.087 1.00 47.90 515 GLU A C 1
ATOM 3854 O O . GLU A 1 515 ? 147.587 163.136 127.684 1.00 47.90 515 GLU A O 1
ATOM 3860 N N . SER A 1 516 ? 145.684 162.161 128.397 1.00 48.00 516 SER A N 1
ATOM 3861 C CA . SER A 1 516 ? 144.882 163.367 128.277 1.00 48.00 516 SER A CA 1
ATOM 3862 C C . SER A 1 516 ? 143.743 163.293 129.278 1.00 48.00 516 SER A C 1
ATOM 3863 O O . SER A 1 516 ? 143.427 162.227 129.813 1.00 48.00 516 SER A O 1
ATOM 3866 N N . LYS A 1 517 ? 143.129 164.450 129.533 1.00 53.74 517 LYS A N 1
ATOM 3867 C CA . LYS A 1 517 ? 142.044 164.502 130.504 1.00 53.74 517 LYS A CA 1
ATOM 3868 C C . LYS A 1 517 ? 140.828 163.714 130.035 1.00 53.74 517 LYS A C 1
ATOM 3869 O O . LYS A 1 517 ? 140.093 163.168 130.864 1.00 53.74 517 LYS A O 1
ATOM 3875 N N . SER A 1 518 ? 140.600 163.641 128.721 1.00 47.97 518 SER A N 1
ATOM 3876 C CA . SER A 1 518 ? 139.448 162.899 128.216 1.00 47.97 518 SER A CA 1
ATOM 3877 C C . SER A 1 518 ? 139.570 161.409 128.514 1.00 47.97 518 SER A C 1
ATOM 3878 O O . SER A 1 518 ? 138.603 160.780 128.954 1.00 47.97 518 SER A O 1
ATOM 3881 N N . VAL A 1 519 ? 140.752 160.830 128.290 1.00 44.97 519 VAL A N 1
ATOM 3882 C CA . VAL A 1 519 ? 140.951 159.407 128.557 1.00 44.97 519 VAL A CA 1
ATOM 3883 C C . VAL A 1 519 ? 140.820 159.117 130.048 1.00 44.97 519 VAL A C 1
ATOM 3884 O O . VAL A 1 519 ? 140.176 158.139 130.451 1.00 44.97 519 VAL A O 1
ATOM 3888 N N . ALA A 1 520 ? 141.430 159.957 130.891 1.00 45.78 520 ALA A N 1
ATOM 3889 C CA . ALA A 1 520 ? 141.361 159.740 132.333 1.00 45.78 520 ALA A CA 1
ATOM 3890 C C . ALA A 1 520 ? 139.932 159.872 132.846 1.00 45.78 520 ALA A C 1
ATOM 3891 O O . ALA A 1 520 ? 139.492 159.080 133.686 1.00 45.78 520 ALA A O 1
ATOM 3893 N N . CYS A 1 521 ? 139.187 160.859 132.344 1.00 45.96 521 CYS A N 1
ATOM 3894 C CA . CYS A 1 521 ? 137.795 161.020 132.750 1.00 45.96 521 CYS A CA 1
ATOM 3895 C C . CYS A 1 521 ? 136.930 159.863 132.259 1.00 45.96 521 CYS A C 1
ATOM 3896 O O . CYS A 1 521 ? 136.044 159.394 132.983 1.00 45.96 521 CYS A O 1
ATOM 3899 N N . PHE A 1 522 ? 137.173 159.387 131.035 1.00 41.72 522 PHE A N 1
ATOM 3900 C CA . PHE A 1 522 ? 136.447 158.225 130.533 1.00 41.72 522 PHE A CA 1
ATOM 3901 C C . PHE A 1 522 ? 136.711 156.998 131.392 1.00 41.72 522 PHE A C 1
ATOM 3902 O O . PHE A 1 522 ? 135.786 156.249 131.722 1.00 41.72 522 PHE A O 1
ATOM 3910 N N . LEU A 1 523 ? 137.972 156.779 131.765 1.00 45.50 523 LEU A N 1
ATOM 3911 C CA . LEU A 1 523 ? 138.315 155.652 132.622 1.00 45.50 523 LEU A CA 1
ATOM 3912 C C . LEU A 1 523 ? 137.680 155.793 134.001 1.00 45.50 523 LEU A C 1
ATOM 3913 O O . LEU A 1 523 ? 137.206 154.806 134.576 1.00 45.50 523 LEU A O 1
ATOM 3918 N N . LEU A 1 524 ? 137.660 157.013 134.545 1.00 49.47 524 LEU A N 1
ATOM 3919 C CA . LEU A 1 524 ? 137.066 157.239 135.858 1.00 49.47 524 LEU A CA 1
ATOM 3920 C C . LEU A 1 524 ? 135.552 157.066 135.828 1.00 49.47 524 LEU A C 1
ATOM 3921 O O . LEU A 1 524 ? 134.951 156.704 136.845 1.00 49.47 524 LEU A O 1
ATOM 3926 N N . SER A 1 525 ? 134.920 157.319 134.679 1.00 49.38 525 SER A N 1
ATOM 3927 C CA . SER A 1 525 ? 133.484 157.096 134.546 1.00 49.38 525 SER A CA 1
ATOM 3928 C C . SER A 1 525 ? 133.108 155.625 134.662 1.00 49.38 525 SER A C 1
ATOM 3929 O O . SER A 1 525 ? 131.936 155.315 134.904 1.00 49.38 525 SER A O 1
ATOM 3932 N N . HIS A 1 526 ? 134.066 154.715 134.481 1.00 47.88 526 HIS A N 1
ATOM 3933 C CA . HIS A 1 526 ? 133.851 153.285 134.660 1.00 47.88 526 HIS A CA 1
ATOM 3934 C C . HIS A 1 526 ? 134.416 152.781 135.983 1.00 47.88 526 HIS A C 1
ATOM 3935 O O . HIS A 1 526 ? 134.906 151.651 136.056 1.00 47.88 526 HIS A O 1
ATOM 3942 N N . SER A 1 527 ? 134.367 153.601 137.032 1.00 52.27 527 SER A N 1
ATOM 3943 C CA . SER A 1 527 ? 134.903 153.205 138.327 1.00 52.27 527 SER A CA 1
ATOM 3944 C C . SER A 1 527 ? 133.916 152.406 139.165 1.00 52.27 527 SER A C 1
ATOM 3945 O O . SER A 1 527 ? 134.305 151.884 140.215 1.00 52.27 527 SER A O 1
ATOM 3948 N N . ASN A 1 528 ? 132.657 152.301 138.739 1.00 55.26 528 ASN A N 1
ATOM 3949 C CA . ASN A 1 528 ? 131.670 151.552 139.505 1.00 55.26 528 ASN A CA 1
ATOM 3950 C C . ASN A 1 528 ? 131.779 150.045 139.310 1.00 55.26 528 ASN A C 1
ATOM 3951 O O . ASN A 1 528 ? 131.291 149.290 140.157 1.00 55.26 528 ASN A O 1
ATOM 3956 N N . VAL A 1 529 ? 132.398 149.593 138.220 1.00 52.73 529 VAL A N 1
ATOM 3957 C CA . VAL A 1 529 ? 132.516 148.158 137.972 1.00 52.73 529 VAL A CA 1
ATOM 3958 C C . VAL A 1 529 ? 133.470 147.517 138.974 1.00 52.73 529 VAL A C 1
ATOM 3959 O O . VAL A 1 529 ? 133.165 146.473 139.563 1.00 52.73 529 VAL A O 1
ATOM 3963 N N . ASP A 1 530 ? 134.633 148.129 139.186 1.00 50.40 530 ASP A N 1
ATOM 3964 C CA . ASP A 1 530 ? 135.641 147.554 140.065 1.00 50.40 530 ASP A CA 1
ATOM 3965 C C . ASP A 1 530 ? 136.606 148.655 140.485 1.00 50.40 530 ASP A C 1
ATOM 3966 O O . ASP A 1 530 ? 136.640 149.734 139.890 1.00 50.40 530 ASP A O 1
ATOM 3971 N N . THR A 1 531 ? 137.389 148.367 141.527 1.00 48.95 531 THR A N 1
ATOM 3972 C CA . THR A 1 531 ? 138.314 149.344 142.090 1.00 48.95 531 THR A CA 1
ATOM 3973 C C . THR A 1 531 ? 139.621 149.464 141.312 1.00 48.95 531 THR A C 1
ATOM 3974 O O . THR A 1 531 ? 140.290 150.501 141.415 1.00 48.95 531 THR A O 1
ATOM 3978 N N . ALA A 1 532 ? 140.008 148.436 140.552 1.00 44.73 532 ALA A N 1
ATOM 3979 C CA . ALA A 1 532 ? 141.246 148.515 139.781 1.00 44.73 532 ALA A CA 1
ATOM 3980 C C . ALA A 1 532 ? 141.172 149.622 138.737 1.00 44.73 532 ALA A C 1
ATOM 3981 O O . ALA A 1 532 ? 142.175 150.292 138.452 1.00 44.73 532 ALA A O 1
ATOM 3983 N N . ILE A 1 533 ? 139.989 149.828 138.160 1.00 41.88 533 ILE A N 1
ATOM 3984 C CA . ILE A 1 533 ? 139.795 150.920 137.214 1.00 41.88 533 ILE A CA 1
ATOM 3985 C C . ILE A 1 533 ? 140.044 152.262 137.892 1.00 41.88 533 ILE A C 1
ATOM 3986 O O . ILE A 1 533 ? 140.699 153.149 137.328 1.00 41.88 533 ILE A O 1
ATOM 3991 N N . SER A 1 534 ? 139.538 152.428 139.117 1.00 40.94 534 SER A N 1
ATOM 3992 C CA . SER A 1 534 ? 139.785 153.655 139.868 1.00 40.94 534 SER A CA 1
ATOM 3993 C C . SER A 1 534 ? 141.268 153.832 140.173 1.00 40.94 534 SER A C 1
ATOM 3994 O O . SER A 1 534 ? 141.797 154.949 140.098 1.00 40.94 534 SER A O 1
ATOM 3997 N N . GLN A 1 535 ? 141.953 152.742 140.525 1.00 38.63 535 GLN A N 1
ATOM 3998 C CA . GLN A 1 535 ? 143.386 152.818 140.798 1.00 38.63 535 GLN A CA 1
ATOM 3999 C C . GLN A 1 535 ? 144.153 153.297 139.569 1.00 38.63 535 GLN A C 1
ATOM 4000 O O . GLN A 1 535 ? 145.002 154.198 139.656 1.00 38.63 535 GLN A O 1
ATOM 4006 N N . VAL A 1 536 ? 143.845 152.721 138.404 1.00 42.35 536 VAL A N 1
ATOM 4007 C CA . VAL A 1 536 ? 144.521 153.118 137.171 1.00 42.35 536 VAL A CA 1
ATOM 4008 C C . VAL A 1 536 ? 144.203 154.569 136.827 1.00 42.35 536 VAL A C 1
ATOM 4009 O O . VAL A 1 536 ? 145.083 155.325 136.389 1.00 42.35 536 VAL A O 1
ATOM 4013 N N . ALA A 1 537 ? 142.946 154.983 137.012 1.00 40.99 537 ALA A N 1
ATOM 4014 C CA . ALA A 1 537 ? 142.568 156.358 136.705 1.00 40.99 537 ALA A CA 1
ATOM 4015 C C . ALA A 1 537 ? 143.314 157.350 137.587 1.00 40.99 537 ALA A C 1
ATOM 4016 O O . ALA A 1 537 ? 143.781 158.389 137.105 1.00 40.99 537 ALA A O 1
ATOM 4018 N N . ILE A 1 538 ? 143.438 157.049 138.881 1.00 43.48 538 ILE A N 1
ATOM 4019 C CA . ILE A 1 538 ? 144.148 157.955 139.779 1.00 43.48 538 ILE A CA 1
ATOM 4020 C C . ILE A 1 538 ? 145.631 158.004 139.430 1.00 43.48 538 ILE A C 1
ATOM 4021 O O . ILE A 1 538 ? 146.255 159.072 139.472 1.00 43.48 538 ILE A O 1
ATOM 4026 N N . ASP A 1 539 ? 146.218 156.861 139.061 1.00 48.80 539 ASP A N 1
ATOM 4027 C CA . ASP A 1 539 ? 147.617 156.869 138.638 1.00 48.80 539 ASP A CA 1
ATOM 4028 C C . ASP A 1 539 ? 147.821 157.741 137.402 1.00 48.80 539 ASP A C 1
ATOM 4029 O O . ASP A 1 539 ? 148.756 158.554 137.349 1.00 48.80 539 ASP A O 1
ATOM 4034 N N . MET A 1 540 ? 146.945 157.597 136.402 1.00 54.09 540 MET A N 1
ATOM 4035 C CA . MET A 1 540 ? 147.066 158.407 135.191 1.00 54.09 540 MET A CA 1
ATOM 4036 C C . MET A 1 540 ? 146.872 159.887 135.489 1.00 54.09 540 MET A C 1
ATOM 4037 O O . MET A 1 540 ? 147.577 160.734 134.929 1.00 54.09 540 MET A O 1
ATOM 4042 N N . LEU A 1 541 ? 145.915 160.221 136.360 1.00 44.47 541 LEU A N 1
ATOM 4043 C CA . LEU A 1 541 ? 145.718 161.615 136.740 1.00 44.47 541 LEU A CA 1
ATOM 4044 C C . LEU A 1 541 ? 146.936 162.174 137.460 1.00 44.47 541 LEU A C 1
ATOM 4045 O O . LEU A 1 541 ? 147.273 163.349 137.286 1.00 44.47 541 LEU A O 1
ATOM 4050 N N . GLY A 1 542 ? 147.599 161.355 138.274 1.00 49.34 542 GLY A N 1
ATOM 4051 C CA . GLY A 1 542 ? 148.817 161.807 138.922 1.00 49.34 542 GLY A CA 1
ATOM 4052 C C . GLY A 1 542 ? 149.948 162.052 137.943 1.00 49.34 542 GLY A C 1
ATOM 4053 O O . GLY A 1 542 ? 150.712 163.009 138.096 1.00 49.34 542 GLY A O 1
ATOM 4054 N N . ARG A 1 543 ? 150.078 161.191 136.929 1.00 53.19 543 ARG A N 1
ATOM 4055 C CA . ARG A 1 543 ? 151.179 161.345 135.978 1.00 53.19 543 ARG A CA 1
ATOM 4056 C C . ARG A 1 543 ? 151.071 162.646 135.188 1.00 53.19 543 ARG A C 1
ATOM 4057 O O . ARG A 1 543 ? 152.080 163.322 134.959 1.00 53.19 543 ARG A O 1
ATOM 4065 N N . ILE A 1 544 ? 149.859 163.017 134.759 1.00 48.47 544 ILE A N 1
ATOM 4066 C CA . ILE A 1 544 ? 149.674 164.253 133.998 1.00 48.47 544 ILE A CA 1
ATOM 4067 C C . ILE A 1 544 ? 149.452 165.466 134.886 1.00 48.47 544 ILE A C 1
ATOM 4068 O O . ILE A 1 544 ? 149.259 166.572 134.363 1.00 48.47 544 ILE A O 1
ATOM 4073 N N . GLU A 1 545 ? 149.477 165.294 136.210 1.00 52.58 545 GLU A N 1
ATOM 4074 C CA . GLU A 1 545 ? 149.407 166.395 137.174 1.00 52.58 545 GLU A CA 1
ATOM 4075 C C . GLU A 1 545 ? 148.114 167.201 137.030 1.00 52.58 545 GLU A C 1
ATOM 4076 O O . GLU A 1 545 ? 148.115 168.378 136.667 1.00 52.58 545 GLU A O 1
ATOM 4082 N N . ALA A 1 546 ? 146.999 166.538 137.325 1.00 53.03 546 ALA A N 1
ATOM 4083 C CA . ALA A 1 546 ? 145.686 167.174 137.420 1.00 53.03 546 ALA A CA 1
ATOM 4084 C C . ALA A 1 546 ? 145.173 166.935 138.837 1.00 53.03 546 ALA A C 1
ATOM 4085 O O . ALA A 1 546 ? 144.462 165.961 139.095 1.00 53.03 546 ALA A O 1
ATOM 4087 N N . HIS A 1 547 ? 145.537 167.831 139.758 1.00 53.74 547 HIS A N 1
ATOM 4088 C CA . HIS A 1 547 ? 145.212 167.646 141.166 1.00 53.74 547 HIS A CA 1
ATOM 4089 C C . HIS A 1 547 ? 143.787 168.055 141.519 1.00 53.74 547 HIS A C 1
ATOM 4090 O O . HIS A 1 547 ? 143.263 167.588 142.536 1.00 53.74 547 HIS A O 1
ATOM 4097 N N . GLU A 1 548 ? 143.151 168.907 140.712 1.00 57.09 548 GLU A N 1
ATOM 4098 C CA . GLU A 1 548 ? 141.789 169.335 141.018 1.00 57.09 548 GLU A CA 1
ATOM 4099 C C . GLU A 1 548 ? 140.820 168.158 141.001 1.00 57.09 548 GLU A C 1
ATOM 4100 O O . GLU A 1 548 ? 139.969 168.026 141.892 1.00 57.09 548 GLU A O 1
ATOM 4106 N N . ILE A 1 549 ? 140.942 167.287 139.998 1.00 54.85 549 ILE A N 1
ATOM 4107 C CA . ILE A 1 549 ? 140.051 166.137 139.899 1.00 54.85 549 ILE A CA 1
ATOM 4108 C C . ILE A 1 549 ? 140.296 165.167 141.047 1.00 54.85 549 ILE A C 1
ATOM 4109 O O . ILE A 1 549 ? 139.352 164.591 141.601 1.00 54.85 549 ILE A O 1
ATOM 4114 N N . ILE A 1 550 ? 141.561 164.975 141.431 1.00 50.36 550 ILE A N 1
ATOM 4115 C CA . ILE A 1 550 ? 141.862 164.112 142.571 1.00 50.36 550 ILE A CA 1
ATOM 4116 C C . ILE A 1 550 ? 141.237 164.671 143.842 1.00 50.36 550 ILE A C 1
ATOM 4117 O O . ILE A 1 550 ? 140.650 163.929 144.641 1.00 50.36 550 ILE A O 1
ATOM 4122 N N . ILE A 1 551 ? 141.360 165.985 144.054 1.00 49.23 551 ILE A N 1
ATOM 4123 C CA . ILE A 1 551 ? 140.789 166.610 145.245 1.00 49.23 551 ILE A CA 1
ATOM 4124 C C . ILE A 1 551 ? 139.279 166.431 145.272 1.00 49.23 551 ILE A C 1
ATOM 4125 O O . ILE A 1 551 ? 138.697 166.091 146.311 1.00 49.23 551 ILE A O 1
ATOM 4130 N N . GLU A 1 552 ? 138.619 166.654 144.134 1.00 54.28 552 GLU A N 1
ATOM 4131 C CA . GLU A 1 552 ? 137.173 166.468 144.089 1.00 54.28 552 GLU A CA 1
ATOM 4132 C C . GLU A 1 552 ? 136.782 165.017 144.343 1.00 54.28 552 GLU A C 1
ATOM 4133 O O . GLU A 1 552 ? 135.776 164.757 145.012 1.00 54.28 552 GLU A O 1
ATOM 4139 N N . VAL A 1 553 ? 137.563 164.062 143.831 1.00 57.44 553 VAL A N 1
ATOM 4140 C CA . VAL A 1 553 ? 137.266 162.651 144.069 1.00 57.44 553 VAL A CA 1
ATOM 4141 C C . VAL A 1 553 ? 137.381 162.321 145.554 1.00 57.44 553 VAL A C 1
ATOM 4142 O O . VAL A 1 553 ? 136.511 161.651 146.128 1.00 57.44 553 VAL A O 1
ATOM 4146 N N . MET A 1 554 ? 138.454 162.788 146.203 1.00 50.95 554 MET A N 1
ATOM 4147 C CA . MET A 1 554 ? 138.603 162.500 147.628 1.00 50.95 554 MET A CA 1
ATOM 4148 C C . MET A 1 554 ? 137.503 163.166 148.444 1.00 50.95 554 MET A C 1
ATOM 4149 O O . MET A 1 554 ? 137.022 162.591 149.427 1.00 50.95 554 MET A O 1
ATOM 4154 N N . LEU A 1 555 ? 137.096 164.378 148.062 1.00 51.38 555 LEU A N 1
ATOM 4155 C CA . LEU A 1 555 ? 135.992 165.026 148.764 1.00 51.38 555 LEU A CA 1
ATOM 4156 C C . LEU A 1 555 ? 134.691 164.258 148.585 1.00 51.38 555 LEU A C 1
ATOM 4157 O O . LEU A 1 555 ? 133.903 164.143 149.530 1.00 51.38 555 LEU A O 1
ATOM 4162 N N . GLY A 1 556 ? 134.444 163.734 147.383 1.00 53.79 556 GLY A N 1
ATOM 4163 C CA . GLY A 1 556 ? 133.254 162.927 147.171 1.00 53.79 556 GLY A CA 1
ATOM 4164 C C . GLY A 1 556 ? 133.259 161.650 147.988 1.00 53.79 556 GLY A C 1
ATOM 4165 O O . GLY A 1 556 ? 132.230 161.248 148.535 1.00 53.79 556 GLY A O 1
ATOM 4166 N N . GLN A 1 557 ? 134.417 160.990 148.076 1.00 56.90 557 GLN A N 1
ATOM 4167 C CA . GLN A 1 557 ? 134.514 159.784 148.896 1.00 56.90 557 GLN A CA 1
ATOM 4168 C C . GLN A 1 557 ? 134.297 160.095 150.372 1.00 56.90 557 GLN A C 1
ATOM 4169 O O . GLN A 1 557 ? 133.605 159.348 151.074 1.00 56.90 557 GLN A O 1
ATOM 4175 N N . GLY A 1 558 ? 134.876 161.189 150.863 1.00 54.93 558 GLY A N 1
ATOM 4176 C CA . GLY A 1 558 ? 134.706 161.578 152.249 1.00 54.93 558 GLY A CA 1
ATOM 4177 C C . GLY A 1 558 ? 136.009 161.869 152.963 1.00 54.93 558 GLY A C 1
ATOM 4178 O O . GLY A 1 558 ? 136.008 162.227 154.144 1.00 54.93 558 GLY A O 1
ATOM 4179 N N . LYS A 1 559 ? 137.131 161.721 152.257 1.00 52.15 559 LYS A N 1
ATOM 4180 C CA . LYS A 1 559 ? 138.456 161.952 152.834 1.00 52.15 559 LYS A CA 1
ATOM 4181 C C . LYS A 1 559 ? 138.800 163.439 152.737 1.00 52.15 559 LYS A C 1
ATOM 4182 O O . LYS A 1 559 ? 139.605 163.883 151.915 1.00 52.15 559 LYS A O 1
ATOM 4188 N N . VAL A 1 560 ? 138.161 164.219 153.611 1.00 51.01 560 VAL A N 1
ATOM 4189 C CA . VAL A 1 560 ? 138.284 165.672 153.544 1.00 51.01 560 VAL A CA 1
ATOM 4190 C C . VAL A 1 560 ? 139.669 166.133 153.990 1.00 51.01 560 VAL A C 1
ATOM 4191 O O . VAL A 1 560 ? 140.247 167.056 153.401 1.00 51.01 560 VAL A O 1
ATOM 4195 N N . ILE A 1 561 ? 140.231 165.506 155.026 1.00 48.72 561 ILE A N 1
ATOM 4196 C CA . ILE A 1 561 ? 141.497 165.989 155.567 1.00 48.72 561 ILE A CA 1
ATOM 4197 C C . ILE A 1 561 ? 142.649 165.666 154.620 1.00 48.72 561 ILE A C 1
ATOM 4198 O O . ILE A 1 561 ? 143.602 166.445 154.495 1.00 48.72 561 ILE A O 1
ATOM 4203 N N . ASP A 1 562 ? 142.582 164.524 153.931 1.00 51.64 562 ASP A N 1
ATOM 4204 C CA . ASP A 1 562 ? 143.590 164.215 152.922 1.00 51.64 562 ASP A CA 1
ATOM 4205 C C . ASP A 1 562 ? 143.509 165.188 151.752 1.00 51.64 562 ASP A C 1
ATOM 4206 O O . ASP A 1 562 ? 144.540 165.618 151.217 1.00 51.64 562 ASP A O 1
ATOM 4211 N N . ALA A 1 563 ? 142.290 165.554 151.350 1.00 47.01 563 ALA A N 1
ATOM 4212 C CA . ALA A 1 563 ? 142.122 166.566 150.314 1.00 47.01 563 ALA A CA 1
ATOM 4213 C C . ALA A 1 563 ? 142.709 167.900 150.751 1.00 47.01 563 ALA A C 1
ATOM 4214 O O . ALA A 1 563 ? 143.339 168.601 149.952 1.00 47.01 563 ALA A O 1
ATOM 4216 N N . LEU A 1 564 ? 142.511 168.269 152.019 1.00 45.56 564 LEU A N 1
ATOM 4217 C CA . LEU A 1 564 ? 143.085 169.510 152.533 1.00 45.56 564 LEU A CA 1
ATOM 4218 C C . LEU A 1 564 ? 144.609 169.459 152.535 1.00 45.56 564 LEU A C 1
ATOM 4219 O O . LEU A 1 564 ? 145.273 170.434 152.155 1.00 45.56 564 LEU A O 1
ATOM 4224 N N . ARG A 1 565 ? 145.180 168.328 152.956 1.00 42.68 565 ARG A N 1
ATOM 4225 C CA . ARG A 1 565 ? 146.632 168.178 152.944 1.00 42.68 565 ARG A CA 1
ATOM 4226 C C . ARG A 1 565 ? 147.186 168.303 151.531 1.00 42.68 565 ARG A C 1
ATOM 4227 O O . ARG A 1 565 ? 148.228 168.934 151.319 1.00 42.68 565 ARG A O 1
ATOM 4235 N N . LEU A 1 566 ? 146.508 167.702 150.550 1.00 48.45 566 LEU A N 1
ATOM 4236 C CA . LEU A 1 566 ? 146.965 167.821 149.168 1.00 48.45 566 LEU A CA 1
ATOM 4237 C C . LEU A 1 566 ? 146.822 169.249 148.651 1.00 48.45 566 LEU A C 1
ATOM 4238 O O . LEU A 1 566 ? 147.711 169.751 147.955 1.00 48.45 566 LEU A O 1
ATOM 4243 N N . ALA A 1 567 ? 145.709 169.915 148.972 1.00 47.98 567 ALA A N 1
ATOM 4244 C CA . ALA A 1 567 ? 145.487 171.272 148.483 1.00 47.98 567 ALA A CA 1
ATOM 4245 C C . ALA A 1 567 ? 146.466 172.260 149.096 1.00 47.98 567 ALA A C 1
ATOM 4246 O O . ALA A 1 567 ? 146.754 173.299 148.491 1.00 47.98 567 ALA A O 1
ATOM 4248 N N . LYS A 1 568 ? 146.977 171.965 150.292 1.00 50.84 568 LYS A N 1
ATOM 4249 C CA . LYS A 1 568 ? 147.990 172.833 150.883 1.00 50.84 568 LYS A CA 1
ATOM 4250 C C . LYS A 1 568 ? 149.256 172.863 150.033 1.00 50.84 568 LYS A C 1
ATOM 4251 O O . LYS A 1 568 ? 149.885 173.917 149.882 1.00 50.84 568 LYS A O 1
ATOM 4257 N N . ASN A 1 569 ? 149.650 171.716 149.473 1.00 50.01 569 ASN A N 1
ATOM 4258 C CA . ASN A 1 569 ? 150.845 171.669 148.637 1.00 50.01 569 ASN A CA 1
ATOM 4259 C C . ASN A 1 569 ? 150.558 172.115 147.207 1.00 50.01 569 ASN A C 1
ATOM 4260 O O . ASN A 1 569 ? 151.357 172.846 146.613 1.00 50.01 569 ASN A O 1
ATOM 4265 N N . SER A 1 570 ? 149.432 171.678 146.638 1.00 51.03 570 SER A N 1
ATOM 4266 C CA . SER A 1 570 ? 149.103 172.043 145.263 1.00 51.03 570 SER A CA 1
ATOM 4267 C C . SER A 1 570 ? 148.955 173.551 145.117 1.00 51.03 570 SER A C 1
ATOM 4268 O O . SER A 1 570 ? 149.583 174.169 144.251 1.00 51.03 570 SER A O 1
ATOM 4271 N N . MET A 1 571 ? 148.131 174.158 145.961 1.00 53.09 571 MET A N 1
ATOM 4272 C CA . MET A 1 571 ? 147.995 175.603 146.008 1.00 53.09 571 MET A CA 1
ATOM 4273 C C . MET A 1 571 ? 148.991 176.151 147.026 1.00 53.09 571 MET A C 1
ATOM 4274 O O . MET A 1 571 ? 149.887 175.443 147.493 1.00 53.09 571 MET A O 1
ATOM 4279 N N . GLY A 1 572 ? 148.851 177.418 147.378 1.00 55.79 572 GLY A N 1
ATOM 4280 C CA . GLY A 1 572 ? 149.611 178.006 148.458 1.00 55.79 572 GLY A CA 1
ATOM 4281 C C . GLY A 1 572 ? 148.915 177.799 149.783 1.00 55.79 572 GLY A C 1
ATOM 4282 O O . GLY A 1 572 ? 148.015 176.967 149.922 1.00 55.79 572 GLY A O 1
ATOM 4283 N N . LEU A 1 573 ? 149.344 178.570 150.777 1.00 60.26 573 LEU A N 1
ATOM 4284 C CA . LEU A 1 573 ? 148.659 178.591 152.060 1.00 60.26 573 LEU A CA 1
ATOM 4285 C C . LEU A 1 573 ? 147.631 179.707 152.156 1.00 60.26 573 LEU A C 1
ATOM 4286 O O . LEU A 1 573 ? 146.688 179.601 152.946 1.00 60.26 573 LEU A O 1
ATOM 4291 N N . GLU A 1 574 ? 147.782 180.763 151.361 1.00 63.22 574 GLU A N 1
ATOM 4292 C CA . GLU A 1 574 ? 146.838 181.870 151.339 1.00 63.22 574 GLU A CA 1
ATOM 4293 C C . GLU A 1 574 ? 145.747 181.704 150.290 1.00 63.22 574 GLU A C 1
ATOM 4294 O O . GLU A 1 574 ? 144.883 182.579 150.175 1.00 63.22 574 GLU A O 1
ATOM 4300 N N . LYS A 1 575 ? 145.761 180.613 149.525 1.00 61.82 575 LYS A N 1
ATOM 4301 C CA . LYS A 1 575 ? 144.799 180.404 148.453 1.00 61.82 575 LYS A CA 1
ATOM 4302 C C . LYS A 1 575 ? 143.816 179.275 148.729 1.00 61.82 575 LYS A C 1
ATOM 4303 O O . LYS A 1 575 ? 142.923 179.040 147.909 1.00 61.82 575 LYS A O 1
ATOM 4309 N N . VAL A 1 576 ? 143.951 178.571 149.848 1.00 56.61 576 VAL A N 1
ATOM 4310 C CA . VAL A 1 576 ? 143.037 177.482 150.185 1.00 56.61 576 VAL A CA 1
ATOM 4311 C C . VAL A 1 576 ? 141.695 178.074 150.599 1.00 56.61 576 VAL A C 1
ATOM 4312 O O . VAL A 1 576 ? 141.640 178.887 151.534 1.00 56.61 576 VAL A O 1
ATOM 4316 N N . PRO A 1 577 ? 140.597 177.710 149.940 1.00 57.23 577 PRO A N 1
ATOM 4317 C CA . PRO A 1 577 ? 139.285 178.218 150.352 1.00 57.23 577 PRO A CA 1
ATOM 4318 C C . PRO A 1 577 ? 138.871 177.657 151.704 1.00 57.23 577 PRO A C 1
ATOM 4319 O O . PRO A 1 577 ? 139.310 176.587 152.131 1.00 57.23 577 PRO A O 1
ATOM 4323 N N . ALA A 1 578 ? 138.007 178.406 152.383 1.00 61.50 578 ALA A N 1
ATOM 4324 C CA . ALA A 1 578 ? 137.586 178.072 153.738 1.00 61.50 578 ALA A CA 1
ATOM 4325 C C . ALA A 1 578 ? 136.139 177.624 153.835 1.00 61.50 578 ALA A C 1
ATOM 4326 O O . ALA A 1 578 ? 135.828 176.742 154.638 1.00 61.50 578 ALA A O 1
ATOM 4328 N N . ARG A 1 579 ? 135.240 178.215 153.047 1.00 67.49 579 ARG A N 1
ATOM 4329 C CA . ARG A 1 579 ? 133.826 177.869 153.152 1.00 67.49 579 ARG A CA 1
ATOM 4330 C C . ARG A 1 579 ? 133.563 176.435 152.703 1.00 67.49 579 ARG A C 1
ATOM 4331 O O . ARG A 1 579 ? 132.775 175.716 153.330 1.00 67.49 579 ARG A O 1
ATOM 4339 N N . LYS A 1 580 ? 134.214 176.001 151.622 1.00 65.50 580 LYS A N 1
ATOM 4340 C CA . LYS A 1 580 ? 133.936 174.683 151.058 1.00 65.50 580 LYS A CA 1
ATOM 4341 C C . LYS A 1 580 ? 134.347 173.567 152.014 1.00 65.50 580 LYS A C 1
ATOM 4342 O O . LYS A 1 580 ? 133.572 172.637 152.276 1.00 65.50 580 LYS A O 1
ATOM 4348 N N . PHE A 1 581 ? 135.571 173.640 152.542 1.00 60.21 581 PHE A N 1
ATOM 4349 C CA . PHE A 1 581 ? 136.050 172.596 153.441 1.00 60.21 581 PHE A CA 1
ATOM 4350 C C . PHE A 1 581 ? 135.249 172.569 154.738 1.00 60.21 581 PHE A C 1
ATOM 4351 O O . PHE A 1 581 ? 134.954 171.491 155.269 1.00 60.21 581 PHE A O 1
ATOM 4359 N N . LEU A 1 582 ? 134.892 173.742 155.266 1.00 60.95 582 LEU A N 1
ATOM 4360 C CA . LEU A 1 582 ? 134.077 173.785 156.476 1.00 60.95 582 LEU A CA 1
ATOM 4361 C C . LEU A 1 582 ? 132.691 173.203 156.231 1.00 60.95 582 LEU A C 1
ATOM 4362 O O . LEU A 1 582 ? 132.145 172.504 157.091 1.00 60.95 582 LEU A O 1
ATOM 4367 N N . GLU A 1 583 ? 132.102 173.480 155.064 1.00 65.66 583 GLU A N 1
ATOM 4368 C CA . GLU A 1 583 ? 130.809 172.888 154.734 1.00 65.66 583 GLU A CA 1
ATOM 4369 C C . GLU A 1 583 ? 130.908 171.371 154.630 1.00 65.66 583 GLU A C 1
ATOM 4370 O O . GLU A 1 583 ? 130.019 170.648 155.099 1.00 65.66 583 GLU A O 1
ATOM 4376 N N . ALA A 1 584 ? 131.985 170.869 154.019 1.00 64.81 584 ALA A N 1
ATOM 4377 C CA . ALA A 1 584 ? 132.179 169.424 153.942 1.00 64.81 584 ALA A CA 1
ATOM 4378 C C . ALA A 1 584 ? 132.326 168.811 155.331 1.00 64.81 584 ALA A C 1
ATOM 4379 O O . ALA A 1 584 ? 131.745 167.757 155.620 1.00 64.81 584 ALA A O 1
ATOM 4381 N N . ALA A 1 585 ? 133.096 169.462 156.206 1.00 62.96 585 ALA A N 1
ATOM 4382 C CA . ALA A 1 585 ? 133.262 168.963 157.567 1.00 62.96 585 ALA A CA 1
ATOM 4383 C C . ALA A 1 585 ? 131.938 168.968 158.321 1.00 62.96 585 ALA A C 1
ATOM 4384 O O . ALA A 1 585 ? 131.648 168.044 159.089 1.00 62.96 585 ALA A O 1
ATOM 4386 N N . HIS A 1 586 ? 131.127 170.008 158.120 1.00 66.35 586 HIS A N 1
ATOM 4387 C CA . HIS A 1 586 ? 129.811 170.061 158.746 1.00 66.35 586 HIS A CA 1
ATOM 4388 C C . HIS A 1 586 ? 128.921 168.926 158.257 1.00 66.35 586 HIS A C 1
ATOM 4389 O O . HIS A 1 586 ? 128.209 168.299 159.051 1.00 66.35 586 HIS A O 1
ATOM 4396 N N . LYS A 1 587 ? 128.945 168.648 156.952 1.00 67.49 587 LYS A N 1
ATOM 4397 C CA . LYS A 1 587 ? 128.135 167.559 156.414 1.00 67.49 587 LYS A CA 1
ATOM 4398 C C . LYS A 1 587 ? 128.659 166.188 156.822 1.00 67.49 587 LYS A C 1
ATOM 4399 O O . LYS A 1 587 ? 127.900 165.214 156.783 1.00 67.49 587 LYS A O 1
ATOM 4405 N N . THR A 1 588 ? 129.934 166.088 157.208 1.00 65.12 588 THR A N 1
ATOM 4406 C CA . THR A 1 588 ? 130.477 164.815 157.674 1.00 65.12 588 THR A CA 1
ATOM 4407 C C . THR A 1 588 ? 129.801 164.330 158.952 1.00 65.12 588 THR A C 1
ATOM 4408 O O . THR A 1 588 ? 129.821 163.125 159.232 1.00 65.12 588 THR A O 1
ATOM 4412 N N . LYS A 1 589 ? 129.198 165.238 159.725 1.00 64.19 589 LYS A N 1
ATOM 4413 C CA . LYS A 1 589 ? 128.511 164.903 160.976 1.00 64.19 589 LYS A CA 1
ATOM 4414 C C . LYS A 1 589 ? 129.465 164.276 161.991 1.00 64.19 589 LYS A C 1
ATOM 4415 O O . LYS A 1 589 ? 129.111 163.337 162.706 1.00 64.19 589 LYS A O 1
ATOM 4421 N N . ASP A 1 590 ? 130.687 164.799 162.054 1.00 61.97 590 ASP A N 1
ATOM 4422 C CA . ASP A 1 590 ? 131.657 164.414 163.069 1.00 61.97 590 ASP A CA 1
ATOM 4423 C C . ASP A 1 590 ? 132.304 165.675 163.622 1.00 61.97 590 ASP A C 1
ATOM 4424 O O . ASP A 1 590 ? 132.753 166.532 162.854 1.00 61.97 590 ASP A O 1
ATOM 4429 N N . ASP A 1 591 ? 132.349 165.786 164.951 1.00 61.56 591 ASP A N 1
ATOM 4430 C CA . ASP A 1 591 ? 132.792 167.027 165.578 1.00 61.56 591 ASP A CA 1
ATOM 4431 C C . ASP A 1 591 ? 134.307 167.188 165.541 1.00 61.56 591 ASP A C 1
ATOM 4432 O O . ASP A 1 591 ? 134.804 168.317 165.450 1.00 61.56 591 ASP A O 1
ATOM 4437 N N . LEU A 1 592 ? 135.053 166.085 165.621 1.00 54.47 592 LEU A N 1
ATOM 4438 C CA . LEU A 1 592 ? 136.510 166.177 165.665 1.00 54.47 592 LEU A CA 1
ATOM 4439 C C . LEU A 1 592 ? 137.084 166.746 164.370 1.00 54.47 592 LEU A C 1
ATOM 4440 O O . LEU A 1 592 ? 138.014 167.563 164.410 1.00 54.47 592 LEU A O 1
ATOM 4445 N N . ILE A 1 593 ? 136.544 166.340 163.218 1.00 56.52 593 ILE A N 1
ATOM 4446 C CA . ILE A 1 593 ? 137.004 166.883 161.943 1.00 56.52 593 ILE A CA 1
ATOM 4447 C C . ILE A 1 593 ? 136.696 168.374 161.854 1.00 56.52 593 ILE A C 1
ATOM 4448 O O . ILE A 1 593 ? 137.498 169.164 161.331 1.00 56.52 593 ILE A O 1
ATOM 4453 N N . PHE A 1 594 ? 135.525 168.779 162.354 1.00 55.21 594 PHE A N 1
ATOM 4454 C CA . PHE A 1 594 ? 135.176 170.195 162.389 1.00 55.21 594 PHE A CA 1
ATOM 4455 C C . PHE A 1 594 ? 136.160 170.977 163.246 1.00 55.21 594 PHE A C 1
ATOM 4456 O O . PHE A 1 594 ? 136.606 172.066 162.862 1.00 55.21 594 PHE A O 1
ATOM 4464 N N . HIS A 1 595 ? 136.520 170.427 164.407 1.00 52.62 595 HIS A N 1
ATOM 4465 C CA . HIS A 1 595 ? 137.525 171.062 165.250 1.00 52.62 595 HIS A CA 1
ATOM 4466 C C . HIS A 1 595 ? 138.850 171.193 164.513 1.00 52.62 595 HIS A C 1
ATOM 4467 O O . HIS A 1 595 ? 139.512 172.235 164.590 1.00 52.62 595 HIS A O 1
ATOM 4474 N N . SER A 1 596 ? 139.243 170.149 163.782 1.00 53.48 596 SER A N 1
ATOM 4475 C CA . SER A 1 596 ? 140.519 170.175 163.072 1.00 53.48 596 SER A CA 1
ATOM 4476 C C . SER A 1 596 ? 140.551 171.277 162.017 1.00 53.48 596 SER A C 1
ATOM 4477 O O . SER A 1 596 ? 141.498 172.072 161.963 1.00 53.48 596 SER A O 1
ATOM 4480 N N . VAL A 1 597 ? 139.515 171.353 161.177 1.00 53.54 597 VAL A N 1
ATOM 4481 C CA . VAL A 1 597 ? 139.518 172.364 160.117 1.00 53.54 597 VAL A CA 1
ATOM 4482 C C . VAL A 1 597 ? 139.408 173.770 160.707 1.00 53.54 597 VAL A C 1
ATOM 4483 O O . VAL A 1 597 ? 140.074 174.711 160.242 1.00 53.54 597 VAL A O 1
ATOM 4487 N N . TYR A 1 598 ? 138.581 173.937 161.745 1.00 53.54 598 TYR A N 1
ATOM 4488 C CA . TYR A 1 598 ? 138.441 175.238 162.388 1.00 53.54 598 TYR A CA 1
ATOM 4489 C C . TYR A 1 598 ? 139.758 175.708 162.990 1.00 53.54 598 TYR A C 1
ATOM 4490 O O . TYR A 1 598 ? 140.131 176.877 162.842 1.00 53.54 598 TYR A O 1
ATOM 4499 N N . ARG A 1 599 ? 140.488 174.812 163.662 1.00 50.79 599 ARG A N 1
ATOM 4500 C CA . ARG A 1 599 ? 141.773 175.208 164.227 1.00 50.79 599 ARG A CA 1
ATOM 4501 C C . ARG A 1 599 ? 142.806 175.478 163.141 1.00 50.79 599 ARG A C 1
ATOM 4502 O O . ARG A 1 599 ? 143.643 176.375 163.301 1.00 50.79 599 ARG A O 1
ATOM 4510 N N . PHE A 1 600 ? 142.764 174.727 162.036 1.00 51.90 600 PHE A N 1
ATOM 4511 C CA . PHE A 1 600 ? 143.662 175.014 160.921 1.00 51.90 600 PHE A CA 1
ATOM 4512 C C . PHE A 1 600 ? 143.468 176.440 160.424 1.00 51.90 600 PHE A C 1
ATOM 4513 O O . PHE A 1 600 ? 144.436 177.197 160.261 1.00 51.90 600 PHE A O 1
ATOM 4521 N N . PHE A 1 601 ? 142.214 176.834 160.194 1.00 52.64 601 PHE A N 1
ATOM 4522 C CA . PHE A 1 601 ? 141.982 178.171 159.655 1.00 52.64 601 PHE A CA 1
ATOM 4523 C C . PHE A 1 601 ? 142.211 179.256 160.705 1.00 52.64 601 PHE A C 1
ATOM 4524 O O . PHE A 1 601 ? 142.649 180.361 160.362 1.00 52.64 601 PHE A O 1
ATOM 4532 N N . GLN A 1 602 ? 141.963 178.956 161.985 1.00 54.18 602 GLN A N 1
ATOM 4533 C CA . GLN A 1 602 ? 142.312 179.898 163.045 1.00 54.18 602 GLN A CA 1
ATOM 4534 C C . GLN A 1 602 ? 143.813 180.163 163.074 1.00 54.18 602 GLN A C 1
ATOM 4535 O O . GLN A 1 602 ? 144.249 181.317 163.181 1.00 54.18 602 GLN A O 1
ATOM 4541 N N . MET A 1 603 ? 144.619 179.105 162.969 1.00 57.06 603 MET A N 1
ATOM 4542 C CA . MET A 1 603 ? 146.068 179.277 162.965 1.00 57.06 603 MET A CA 1
ATOM 4543 C C . MET A 1 603 ? 146.539 180.011 161.716 1.00 57.06 603 MET A C 1
ATOM 4544 O O . MET A 1 603 ? 147.477 180.814 161.781 1.00 57.06 603 MET A O 1
ATOM 4549 N N . ARG A 1 604 ? 145.913 179.747 160.566 1.00 58.90 604 ARG A N 1
ATOM 4550 C CA . ARG A 1 604 ? 146.270 180.492 159.361 1.00 58.90 604 ARG A CA 1
ATOM 4551 C C . ARG A 1 604 ? 145.975 181.980 159.523 1.00 58.90 604 ARG A C 1
ATOM 4552 O O . ARG A 1 604 ? 146.785 182.830 159.128 1.00 58.90 604 ARG A O 1
ATOM 4560 N N . ASN A 1 605 ? 144.817 182.315 160.102 1.00 62.72 605 ASN A N 1
ATOM 4561 C CA . ASN A 1 605 ? 144.497 183.716 160.360 1.00 62.72 605 ASN A CA 1
ATOM 4562 C C . ASN A 1 605 ? 145.499 184.340 161.321 1.00 62.72 605 ASN A C 1
ATOM 4563 O O . ASN A 1 605 ? 145.909 185.491 161.139 1.00 62.72 605 ASN A O 1
ATOM 4568 N N . LEU A 1 606 ? 145.896 183.598 162.357 1.00 66.88 606 LEU A N 1
ATOM 4569 C CA . LEU A 1 606 ? 146.888 184.118 163.294 1.00 66.88 606 LEU A CA 1
ATOM 4570 C C . LEU A 1 606 ? 148.223 184.373 162.607 1.00 66.88 606 LEU A C 1
ATOM 4571 O O . LEU A 1 606 ? 148.894 185.370 162.891 1.00 66.88 606 LEU A O 1
ATOM 4576 N N . LYS A 1 607 ? 148.634 183.476 161.710 1.00 67.42 607 LYS A N 1
ATOM 4577 C CA . LYS A 1 607 ? 149.904 183.670 161.018 1.00 67.42 607 LYS A CA 1
ATOM 4578 C C . LYS A 1 607 ? 149.846 184.859 160.067 1.00 67.42 607 LYS A C 1
ATOM 4579 O O . LYS A 1 607 ? 150.816 185.616 159.955 1.00 67.42 607 LYS A O 1
ATOM 4585 N N . LEU A 1 608 ? 148.722 185.042 159.373 1.00 66.94 608 LEU A N 1
ATOM 4586 C CA . LEU A 1 608 ? 148.649 186.102 158.370 1.00 66.94 608 LEU A CA 1
ATOM 4587 C C . LEU A 1 608 ? 148.369 187.463 159.001 1.00 66.94 608 LEU A C 1
ATOM 4588 O O . LEU A 1 608 ? 149.179 188.388 158.890 1.00 66.94 608 LEU A O 1
ATOM 4593 N N . TYR A 1 609 ? 147.225 187.604 159.670 1.00 74.99 609 TYR A N 1
ATOM 4594 C CA . TYR A 1 609 ? 146.763 188.891 160.175 1.00 74.99 609 TYR A CA 1
ATOM 4595 C C . TYR A 1 609 ? 147.074 189.108 161.653 1.00 74.99 609 TYR A C 1
ATOM 4596 O O . TYR A 1 609 ? 146.639 190.116 162.220 1.00 74.99 609 TYR A O 1
ATOM 4605 N N . GLU A 1 610 ? 147.809 188.191 162.285 1.00 72.82 610 GLU A N 1
ATOM 4606 C CA . GLU A 1 610 ? 148.194 188.307 163.695 1.00 72.82 610 GLU A CA 1
ATOM 4607 C C . GLU A 1 610 ? 146.976 188.416 164.611 1.00 72.82 610 GLU A C 1
ATOM 4608 O O . GLU A 1 610 ? 146.983 189.152 165.599 1.00 72.82 610 GLU A O 1
ATOM 4614 N N . THR A 1 611 ? 145.923 187.671 164.284 1.00 74.29 611 THR A N 1
ATOM 4615 C CA . THR A 1 611 ? 144.741 187.589 165.132 1.00 74.29 611 THR A CA 1
ATOM 4616 C C . THR A 1 611 ? 143.977 186.323 164.777 1.00 74.29 611 THR A C 1
ATOM 4617 O O . THR A 1 611 ? 144.132 185.769 163.686 1.00 74.29 611 THR A O 1
ATOM 4621 N N . LEU A 1 612 ? 143.141 185.874 165.714 1.00 68.42 612 LEU A N 1
ATOM 4622 C CA . LEU A 1 612 ? 142.336 184.672 165.537 1.00 68.42 612 LEU A CA 1
ATOM 4623 C C . LEU A 1 612 ? 140.900 184.992 165.143 1.00 68.42 612 LEU A C 1
ATOM 4624 O O . LEU A 1 612 ? 139.976 184.259 165.512 1.00 68.42 612 LEU A O 1
ATOM 4629 N N . SER A 1 613 ? 140.691 186.074 164.400 1.00 76.03 613 SER A N 1
ATOM 4630 C CA . SER A 1 613 ? 139.362 186.517 164.004 1.00 76.03 613 SER A CA 1
ATOM 4631 C C . SER A 1 613 ? 139.194 186.354 162.501 1.00 76.03 613 SER A C 1
ATOM 4632 O O . SER A 1 613 ? 140.044 186.801 161.724 1.00 76.03 613 SER A O 1
ATOM 4635 N N . PHE A 1 614 ? 138.104 185.713 162.100 1.00 77.55 614 PHE A N 1
ATOM 4636 C CA . PHE A 1 614 ? 137.821 185.528 160.682 1.00 77.55 614 PHE A CA 1
ATOM 4637 C C . PHE A 1 614 ? 137.533 186.877 160.032 1.00 77.55 614 PHE A C 1
ATOM 4638 O O . PHE A 1 614 ? 136.716 187.647 160.552 1.00 77.55 614 PHE A O 1
ATOM 4646 N N . PRO A 1 615 ? 138.185 187.207 158.918 1.00 85.03 615 PRO A N 1
ATOM 4647 C CA . PRO A 1 615 ? 137.866 188.459 158.221 1.00 85.03 615 PRO A CA 1
ATOM 4648 C C . PRO A 1 615 ? 136.414 188.491 157.767 1.00 85.03 615 PRO A C 1
ATOM 4649 O O . PRO A 1 615 ? 135.818 187.464 157.434 1.00 85.03 615 PRO A O 1
ATOM 4653 N N . LYS A 1 616 ? 135.844 189.699 157.765 1.00 91.20 616 LYS A N 1
ATOM 4654 C CA . LYS A 1 616 ? 134.423 189.857 157.471 1.00 91.20 616 LYS A CA 1
ATOM 4655 C C . LYS A 1 616 ? 134.085 189.439 156.046 1.00 91.20 616 LYS A C 1
ATOM 4656 O O . LYS A 1 616 ? 132.990 188.924 155.794 1.00 91.20 616 LYS A O 1
ATOM 4662 N N . ALA A 1 617 ? 135.004 189.645 155.105 1.00 94.52 617 ALA A N 1
ATOM 4663 C CA . ALA A 1 617 ? 134.758 189.312 153.707 1.00 94.52 617 ALA A CA 1
ATOM 4664 C C . ALA A 1 617 ? 134.815 187.815 153.428 1.00 94.52 617 ALA A C 1
ATOM 4665 O O . ALA A 1 617 ? 134.684 187.416 152.266 1.00 94.52 617 ALA A O 1
ATOM 4667 N N . GLU A 1 618 ? 135.005 186.982 154.451 1.00 89.88 618 GLU A N 1
ATOM 4668 C CA . GLU A 1 618 ? 135.119 185.544 154.255 1.00 89.88 618 GLU A CA 1
ATOM 4669 C C . GLU A 1 618 ? 133.775 184.827 154.290 1.00 89.88 618 GLU A C 1
ATOM 4670 O O . GLU A 1 618 ? 133.693 183.679 153.835 1.00 89.88 618 GLU A O 1
ATOM 4676 N N . GLN A 1 619 ? 132.730 185.473 154.811 1.00 90.96 619 GLN A N 1
ATOM 4677 C CA . GLN A 1 619 ? 131.374 184.920 154.846 1.00 90.96 619 GLN A CA 1
ATOM 4678 C C . GLN A 1 619 ? 131.335 183.581 155.590 1.00 90.96 619 GLN A C 1
ATOM 4679 O O . GLN A 1 619 ? 131.039 182.528 155.022 1.00 90.96 619 GLN A O 1
ATOM 4685 N N . CYS A 1 620 ? 131.643 183.642 156.883 1.00 83.51 620 CYS A N 1
ATOM 4686 C CA . CYS A 1 620 ? 131.664 182.471 157.757 1.00 83.51 620 CYS A CA 1
ATOM 4687 C C . CYS A 1 620 ? 130.924 182.761 159.057 1.00 83.51 620 CYS A C 1
ATOM 4688 O O . CYS A 1 620 ? 131.411 182.485 160.156 1.00 83.51 620 CYS A O 1
ATOM 4691 N N . THR A 1 621 ? 129.724 183.332 158.946 1.00 80.38 621 THR A N 1
ATOM 4692 C CA . THR A 1 621 ? 128.955 183.681 160.136 1.00 80.38 621 THR A CA 1
ATOM 4693 C C . THR A 1 621 ? 128.275 182.474 160.777 1.00 80.38 621 THR A C 1
ATOM 4694 O O . THR A 1 621 ? 128.117 182.441 162.002 1.00 80.38 621 THR A O 1
ATOM 4698 N N . GLU A 1 622 ? 127.870 181.480 159.983 1.00 75.75 622 GLU A N 1
ATOM 4699 C CA . GLU A 1 622 ? 127.151 180.336 160.534 1.00 75.75 622 GLU A CA 1
ATOM 4700 C C . GLU A 1 622 ? 128.074 179.368 161.262 1.00 75.75 622 GLU A C 1
ATOM 4701 O O . GLU A 1 622 ? 127.674 178.777 162.274 1.00 75.75 622 GLU A O 1
ATOM 4707 N N . PHE A 1 623 ? 129.300 179.195 160.765 1.00 70.95 623 PHE A N 1
ATOM 4708 C CA . PHE A 1 623 ? 130.216 178.234 161.367 1.00 70.95 623 PHE A CA 1
ATOM 4709 C C . PHE A 1 623 ? 130.650 178.675 162.758 1.00 70.95 623 PHE A C 1
ATOM 4710 O O . PHE A 1 623 ? 130.859 177.837 163.640 1.00 70.95 623 PHE A O 1
ATOM 4718 N N . ILE A 1 624 ? 130.782 179.985 162.977 1.00 67.37 624 ILE A N 1
ATOM 4719 C CA . ILE A 1 624 ? 131.145 180.484 164.302 1.00 67.37 624 ILE A CA 1
ATOM 4720 C C . ILE A 1 624 ? 130.073 180.108 165.320 1.00 67.37 624 ILE A C 1
ATOM 4721 O O . ILE A 1 624 ? 130.370 179.594 166.408 1.00 67.37 624 ILE A O 1
ATOM 4726 N N . GLN A 1 625 ? 128.806 180.350 164.971 1.00 69.10 625 GLN A N 1
ATOM 4727 C CA . GLN A 1 625 ? 127.707 180.019 165.872 1.00 69.10 625 GLN A CA 1
ATOM 4728 C C . GLN A 1 625 ? 127.593 178.516 166.081 1.00 69.10 625 GLN A C 1
ATOM 4729 O O . GLN A 1 625 ? 127.327 178.062 167.199 1.00 69.10 625 GLN A O 1
ATOM 4735 N N . HIS A 1 626 ? 127.784 177.728 165.021 1.00 66.93 626 HIS A N 1
ATOM 4736 C CA . HIS A 1 626 ? 127.734 176.277 165.174 1.00 66.93 626 HIS A CA 1
ATOM 4737 C C . HIS A 1 626 ? 128.840 175.780 166.098 1.00 66.93 626 HIS A C 1
ATOM 4738 O O . HIS A 1 626 ? 128.606 174.911 166.949 1.00 66.93 626 HIS A O 1
ATOM 4745 N N . TYR A 1 627 ? 130.052 176.321 165.952 1.00 55.85 627 TYR A N 1
ATOM 4746 C CA . TYR A 1 627 ? 131.153 175.916 166.816 1.00 55.85 627 TYR A CA 1
ATOM 4747 C C . TYR A 1 627 ? 130.889 176.301 168.265 1.00 55.85 627 TYR A C 1
ATOM 4748 O O . TYR A 1 627 ? 131.185 175.525 169.181 1.00 55.85 627 TYR A O 1
ATOM 4757 N N . ASN A 1 628 ? 130.336 177.494 168.494 1.00 64.45 628 ASN A N 1
ATOM 4758 C CA . ASN A 1 628 ? 130.036 177.901 169.864 1.00 64.45 628 ASN A CA 1
ATOM 4759 C C . ASN A 1 628 ? 128.915 177.058 170.464 1.00 64.45 628 ASN A C 1
ATOM 4760 O O . ASN A 1 628 ? 128.928 176.767 171.665 1.00 64.45 628 ASN A O 1
ATOM 4765 N N . ASN A 1 629 ? 127.937 176.657 169.649 1.00 61.24 629 ASN A N 1
ATOM 4766 C CA . ASN A 1 629 ? 126.857 175.804 170.131 1.00 61.24 629 ASN A CA 1
ATOM 4767 C C . ASN A 1 629 ? 127.285 174.357 170.325 1.00 61.24 629 ASN A C 1
ATOM 4768 O O . ASN A 1 629 ? 126.607 173.624 171.052 1.00 61.24 629 ASN A O 1
ATOM 4773 N N . THR A 1 630 ? 128.376 173.928 169.698 1.00 61.28 630 THR A N 1
ATOM 4774 C CA . THR A 1 630 ? 128.887 172.573 169.867 1.00 61.28 630 THR A CA 1
ATOM 4775 C C . THR A 1 630 ? 129.958 172.466 170.939 1.00 61.28 630 THR A C 1
ATOM 4776 O O . THR A 1 630 ? 129.908 171.550 171.763 1.00 61.28 630 THR A O 1
ATOM 4780 N N . PHE A 1 631 ? 130.925 173.384 170.959 1.00 59.28 631 PHE A N 1
ATOM 4781 C CA . PHE A 1 631 ? 132.007 173.386 171.942 1.00 59.28 631 PHE A CA 1
ATOM 4782 C C . PHE A 1 631 ? 131.875 174.641 172.795 1.00 59.28 631 PHE A C 1
ATOM 4783 O O . PHE A 1 631 ? 132.282 175.735 172.373 1.00 59.28 631 PHE A O 1
ATOM 4791 N N . PRO A 1 632 ? 131.320 174.531 174.002 1.00 63.26 632 PRO A N 1
ATOM 4792 C CA . PRO A 1 632 ? 131.088 175.728 174.820 1.00 63.26 632 PRO A CA 1
ATOM 4793 C C . PRO A 1 632 ? 132.309 176.135 175.627 1.00 63.26 632 PRO A C 1
ATOM 4794 O O . PRO A 1 632 ? 132.979 175.290 176.228 1.00 63.26 632 PRO A O 1
ATOM 4798 N N . ALA A 1 633 ? 132.600 177.432 175.650 1.00 66.30 633 ALA A N 1
ATOM 4799 C CA . ALA A 1 633 ? 133.737 177.954 176.397 1.00 66.30 633 ALA A CA 1
ATOM 4800 C C . ALA A 1 633 ? 133.501 177.846 177.898 1.00 66.30 633 ALA A C 1
ATOM 4801 O O . ALA A 1 633 ? 134.410 177.507 178.655 1.00 66.30 633 ALA A O 1
ATOM 4803 N N . GLN B 2 6 ? 170.578 125.768 174.882 1.00 80.34 6 GLN B N 1
ATOM 4804 C CA . GLN B 2 6 ? 169.751 125.040 173.927 1.00 80.34 6 GLN B CA 1
ATOM 4805 C C . GLN B 2 6 ? 168.480 125.814 173.604 1.00 80.34 6 GLN B C 1
ATOM 4806 O O . GLN B 2 6 ? 167.794 126.299 174.503 1.00 80.34 6 GLN B O 1
ATOM 4812 N N . ARG B 2 7 ? 168.168 125.930 172.317 1.00 70.69 7 ARG B N 1
ATOM 4813 C CA . ARG B 2 7 ? 166.975 126.626 171.864 1.00 70.69 7 ARG B CA 1
ATOM 4814 C C . ARG B 2 7 ? 166.226 125.760 170.864 1.00 70.69 7 ARG B C 1
ATOM 4815 O O . ARG B 2 7 ? 166.837 125.026 170.082 1.00 70.69 7 ARG B O 1
ATOM 4823 N N . VAL B 2 8 ? 164.898 125.851 170.897 1.00 61.54 8 VAL B N 1
ATOM 4824 C CA . VAL B 2 8 ? 164.020 125.095 170.013 1.00 61.54 8 VAL B CA 1
ATOM 4825 C C . VAL B 2 8 ? 163.021 126.067 169.402 1.00 61.54 8 VAL B C 1
ATOM 4826 O O . VAL B 2 8 ? 162.487 126.932 170.104 1.00 61.54 8 VAL B O 1
ATOM 4830 N N . GLU B 2 9 ? 162.777 125.934 168.103 1.00 63.83 9 GLU B N 1
ATOM 4831 C CA . GLU B 2 9 ? 161.891 126.841 167.389 1.00 63.83 9 GLU B CA 1
ATOM 4832 C C . GLU B 2 9 ? 160.480 126.253 167.314 1.00 63.83 9 GLU B C 1
ATOM 4833 O O . GLU B 2 9 ? 160.163 125.250 167.956 1.00 63.83 9 GLU B O 1
ATOM 4839 N N . ILE B 2 10 ? 159.615 126.887 166.523 1.00 48.65 10 ILE B N 1
ATOM 4840 C CA . ILE B 2 10 ? 158.233 126.441 166.396 1.00 48.65 10 ILE B CA 1
ATOM 4841 C C . ILE B 2 10 ? 158.190 125.126 165.632 1.00 48.65 10 ILE B C 1
ATOM 4842 O O . ILE B 2 10 ? 158.806 124.986 164.567 1.00 48.65 10 ILE B O 1
ATOM 4847 N N . THR B 2 11 ? 157.461 124.152 166.174 1.00 41.73 11 THR B N 1
ATOM 4848 C CA . THR B 2 11 ? 157.268 122.862 165.531 1.00 41.73 11 THR B CA 1
ATOM 4849 C C . THR B 2 11 ? 155.787 122.517 165.519 1.00 41.73 11 THR B C 1
ATOM 4850 O O . THR B 2 11 ? 155.037 122.897 166.422 1.00 41.73 11 THR B O 1
ATOM 4854 N N . LEU B 2 12 ? 155.371 121.790 164.486 1.00 41.93 12 LEU B N 1
ATOM 4855 C CA . LEU B 2 12 ? 153.988 121.351 164.374 1.00 41.93 12 LEU B CA 1
ATOM 4856 C C . LEU B 2 12 ? 153.762 120.088 165.194 1.00 41.93 12 LEU B C 1
ATOM 4857 O O . LEU B 2 12 ? 154.641 119.227 165.289 1.00 41.93 12 LEU B O 1
ATOM 4862 N N . ARG B 2 13 ? 152.575 119.980 165.788 1.00 40.90 13 ARG B N 1
ATOM 4863 C CA . ARG B 2 13 ? 152.213 118.820 166.591 1.00 40.90 13 ARG B CA 1
ATOM 4864 C C . ARG B 2 13 ? 151.059 118.027 165.998 1.00 40.90 13 ARG B C 1
ATOM 4865 O O . ARG B 2 13 ? 151.186 116.811 165.813 1.00 40.90 13 ARG B O 1
ATOM 4873 N N . SER B 2 14 ? 149.933 118.671 165.693 1.00 35.34 14 SER B N 1
ATOM 4874 C CA . SER B 2 14 ? 148.777 117.950 165.179 1.00 35.34 14 SER B CA 1
ATOM 4875 C C . SER B 2 14 ? 147.929 118.863 164.306 1.00 35.34 14 SER B C 1
ATOM 4876 O O . SER B 2 14 ? 147.945 120.091 164.438 1.00 35.34 14 SER B O 1
ATOM 4879 N N . PHE B 2 15 ? 147.166 118.229 163.421 1.00 38.55 15 PHE B N 1
ATOM 4880 C CA . PHE B 2 15 ? 146.239 118.904 162.516 1.00 38.55 15 PHE B CA 1
ATOM 4881 C C . PHE B 2 15 ? 145.034 117.993 162.357 1.00 38.55 15 PHE B C 1
ATOM 4882 O O . PHE B 2 15 ? 145.186 116.865 161.880 1.00 38.55 15 PHE B O 1
ATOM 4890 N N . TYR B 2 16 ? 143.846 118.456 162.746 1.00 31.64 16 TYR B N 1
ATOM 4891 C CA . TYR B 2 16 ? 142.678 117.593 162.621 1.00 31.64 16 TYR B CA 1
ATOM 4892 C C . TYR B 2 16 ? 141.471 118.363 162.102 1.00 31.64 16 TYR B C 1
ATOM 4893 O O . TYR B 2 16 ? 141.391 119.591 162.187 1.00 31.64 16 TYR B O 1
ATOM 4902 N N . ILE B 2 17 ? 140.538 117.604 161.530 1.00 31.60 17 ILE B N 1
ATOM 4903 C CA . ILE B 2 17 ? 139.283 118.124 160.992 1.00 31.60 17 ILE B CA 1
ATOM 4904 C C . ILE B 2 17 ? 138.137 117.348 161.624 1.00 31.60 17 ILE B C 1
ATOM 4905 O O . ILE B 2 17 ? 138.191 116.117 161.700 1.00 31.60 17 ILE B O 1
ATOM 4910 N N . PHE B 2 18 ? 137.101 118.057 162.074 1.00 32.90 18 PHE B N 1
ATOM 4911 C CA . PHE B 2 18 ? 135.984 117.382 162.725 1.00 32.90 18 PHE B CA 1
ATOM 4912 C C . PHE B 2 18 ? 134.666 118.111 162.498 1.00 32.90 18 PHE B C 1
ATOM 4913 O O . PHE B 2 18 ? 134.629 119.314 162.226 1.00 32.90 18 PHE B O 1
ATOM 4921 N N . ASN B 2 19 ? 133.578 117.348 162.614 1.00 34.27 19 ASN B N 1
ATOM 4922 C CA . ASN B 2 19 ? 132.214 117.862 162.624 1.00 34.27 19 ASN B CA 1
ATOM 4923 C C . ASN B 2 19 ? 131.460 117.190 163.760 1.00 34.27 19 ASN B C 1
ATOM 4924 O O . ASN B 2 19 ? 131.474 115.960 163.872 1.00 34.27 19 ASN B O 1
ATOM 4929 N N . SER B 2 20 ? 130.795 117.990 164.591 1.00 40.55 20 SER B N 1
ATOM 4930 C CA . SER B 2 20 ? 130.189 117.487 165.817 1.00 40.55 20 SER B CA 1
ATOM 4931 C C . SER B 2 20 ? 128.759 116.991 165.641 1.00 40.55 20 SER B C 1
ATOM 4932 O O . SER B 2 20 ? 128.203 116.424 166.587 1.00 40.55 20 SER B O 1
ATOM 4935 N N . THR B 2 21 ? 128.148 117.190 164.472 1.00 41.75 21 THR B N 1
ATOM 4936 C CA . THR B 2 21 ? 126.776 116.731 164.274 1.00 41.75 21 THR B CA 1
ATOM 4937 C C . THR B 2 21 ? 126.686 115.211 164.324 1.00 41.75 21 THR B C 1
ATOM 4938 O O . THR B 2 21 ? 125.801 114.657 164.986 1.00 41.75 21 THR B O 1
ATOM 4942 N N . PHE B 2 22 ? 127.594 114.519 163.641 1.00 42.28 22 PHE B N 1
ATOM 4943 C CA . PHE B 2 22 ? 127.604 113.066 163.678 1.00 42.28 22 PHE B CA 1
ATOM 4944 C C . PHE B 2 22 ? 128.031 112.572 165.057 1.00 42.28 22 PHE B C 1
ATOM 4945 O O . PHE B 2 22 ? 128.724 113.262 165.810 1.00 42.28 22 PHE B O 1
ATOM 4953 N N . GLY B 2 23 ? 127.606 111.355 165.386 1.00 57.13 23 GLY B N 1
ATOM 4954 C CA . GLY B 2 23 ? 127.951 110.773 166.666 1.00 57.13 23 GLY B CA 1
ATOM 4955 C C . GLY B 2 23 ? 127.007 111.100 167.797 1.00 57.13 23 GLY B C 1
ATOM 4956 O O . GLY B 2 23 ? 127.389 110.966 168.963 1.00 57.13 23 GLY B O 1
ATOM 4957 N N . GLN B 2 24 ? 125.783 111.535 167.491 1.00 66.47 24 GLN B N 1
ATOM 4958 C CA . GLN B 2 24 ? 124.821 111.844 168.545 1.00 66.47 24 GLN B CA 1
ATOM 4959 C C . GLN B 2 24 ? 124.444 110.598 169.339 1.00 66.47 24 GLN B C 1
ATOM 4960 O O . GLN B 2 24 ? 124.327 110.649 170.569 1.00 66.47 24 GLN B O 1
ATOM 4966 N N . VAL B 2 25 ? 124.244 109.472 168.654 1.00 71.15 25 VAL B N 1
ATOM 4967 C CA . VAL B 2 25 ? 123.831 108.247 169.327 1.00 71.15 25 VAL B CA 1
ATOM 4968 C C . VAL B 2 25 ? 124.964 107.739 170.204 1.00 71.15 25 VAL B C 1
ATOM 4969 O O . VAL B 2 25 ? 126.148 107.863 169.861 1.00 71.15 25 VAL B O 1
ATOM 4973 N N . GLU B 2 26 ? 124.606 107.169 171.351 1.00 78.72 26 GLU B N 1
ATOM 4974 C CA . GLU B 2 26 ? 125.601 106.690 172.299 1.00 78.72 26 GLU B CA 1
ATOM 4975 C C . GLU B 2 26 ? 126.370 105.508 171.723 1.00 78.72 26 GLU B C 1
ATOM 4976 O O . GLU B 2 26 ? 125.805 104.652 171.037 1.00 78.72 26 GLU B O 1
ATOM 4982 N N . GLY B 2 27 ? 127.671 105.469 172.004 1.00 76.20 27 GLY B N 1
ATOM 4983 C CA . GLY B 2 27 ? 128.524 104.384 171.571 1.00 76.20 27 GLY B CA 1
ATOM 4984 C C . GLY B 2 27 ? 129.205 104.579 170.235 1.00 76.20 27 GLY B C 1
ATOM 4985 O O . GLY B 2 27 ? 130.031 103.740 169.854 1.00 76.20 27 GLY B O 1
ATOM 4986 N N . GLU B 2 28 ? 128.893 105.650 169.510 1.00 65.83 28 GLU B N 1
ATOM 4987 C CA . GLU B 2 28 ? 129.505 105.925 168.216 1.00 65.83 28 GLU B CA 1
ATOM 4988 C C . GLU B 2 28 ? 130.030 107.354 168.159 1.00 65.83 28 GLU B C 1
ATOM 4989 O O . GLU B 2 28 ? 129.879 108.059 167.157 1.00 65.83 28 GLU B O 1
ATOM 4995 N N . GLU B 2 29 ? 130.682 107.793 169.236 1.00 59.45 29 GLU B N 1
ATOM 4996 C CA . GLU B 2 29 ? 131.260 109.130 169.286 1.00 59.45 29 GLU B CA 1
ATOM 4997 C C . GLU B 2 29 ? 132.508 109.272 168.425 1.00 59.45 29 GLU B C 1
ATOM 4998 O O . GLU B 2 29 ? 132.990 110.395 168.250 1.00 59.45 29 GLU B O 1
ATOM 5004 N N . HIS B 2 30 ? 133.039 108.177 167.889 1.00 56.09 30 HIS B N 1
ATOM 5005 C CA . HIS B 2 30 ? 134.253 108.217 167.088 1.00 56.09 30 HIS B CA 1
ATOM 5006 C C . HIS B 2 30 ? 133.989 108.524 165.621 1.00 56.09 30 HIS B C 1
ATOM 5007 O O . HIS B 2 30 ? 134.940 108.575 164.835 1.00 56.09 30 HIS B O 1
ATOM 5014 N N . LYS B 2 31 ? 132.732 108.727 165.233 1.00 50.39 31 LYS B N 1
ATOM 5015 C CA . LYS B 2 31 ? 132.411 109.075 163.857 1.00 50.39 31 LYS B CA 1
ATOM 5016 C C . LYS B 2 31 ? 132.660 110.542 163.543 1.00 50.39 31 LYS B C 1
ATOM 5017 O O . LYS B 2 31 ? 132.683 110.910 162.365 1.00 50.39 31 LYS B O 1
ATOM 5023 N N . LYS B 2 32 ? 132.847 111.385 164.560 1.00 39.69 32 LYS B N 1
ATOM 5024 C CA . LYS B 2 32 ? 133.029 112.810 164.315 1.00 39.69 32 LYS B CA 1
ATOM 5025 C C . LYS B 2 32 ? 134.428 113.125 163.809 1.00 39.69 32 LYS B C 1
ATOM 5026 O O . LYS B 2 32 ? 134.642 114.181 163.204 1.00 39.69 32 LYS B O 1
ATOM 5032 N N . VAL B 2 33 ? 135.387 112.232 164.040 1.00 32.71 33 VAL B N 1
ATOM 5033 C CA . VAL B 2 33 ? 136.754 112.458 163.586 1.00 32.71 33 VAL B CA 1
ATOM 5034 C C . VAL B 2 33 ? 136.849 112.090 162.112 1.00 32.71 33 VAL B C 1
ATOM 5035 O O . VAL B 2 33 ? 136.703 110.920 161.740 1.00 32.71 33 VAL B O 1
ATOM 5039 N N . LEU B 2 34 ? 137.094 113.089 161.263 1.00 30.22 34 LEU B N 1
ATOM 5040 C CA . LEU B 2 34 ? 137.261 112.849 159.837 1.00 30.22 34 LEU B CA 1
ATOM 5041 C C . LEU B 2 34 ? 138.720 112.743 159.411 1.00 30.22 34 LEU B C 1
ATOM 5042 O O . LEU B 2 34 ? 139.012 112.030 158.446 1.00 30.22 34 LEU B O 1
ATOM 5047 N N . PHE B 2 35 ? 139.636 113.427 160.095 1.00 32.31 35 PHE B N 1
ATOM 5048 C CA . PHE B 2 35 ? 141.050 113.340 159.758 1.00 32.31 35 PHE B CA 1
ATOM 5049 C C . PHE B 2 35 ? 141.883 113.771 160.956 1.00 32.31 35 PHE B C 1
ATOM 5050 O O . PHE B 2 35 ? 141.706 114.880 161.473 1.00 32.31 35 PHE B O 1
ATOM 5058 N N . TYR B 2 36 ? 142.784 112.883 161.383 1.00 34.51 36 TYR B N 1
ATOM 5059 C CA . TYR B 2 36 ? 143.791 113.153 162.405 1.00 34.51 36 TYR B CA 1
ATOM 5060 C C . TYR B 2 36 ? 145.154 112.818 161.822 1.00 34.51 36 TYR B C 1
ATOM 5061 O O . TYR B 2 36 ? 145.331 111.737 161.253 1.00 34.51 36 TYR B O 1
ATOM 5070 N N . HIS B 2 37 ? 146.122 113.739 161.968 1.00 37.78 37 HIS B N 1
ATOM 5071 C CA . HIS B 2 37 ? 147.331 113.652 161.147 1.00 37.78 37 HIS B CA 1
ATOM 5072 C C . HIS B 2 37 ? 148.260 112.523 161.581 1.00 37.78 37 HIS B C 1
ATOM 5073 O O . HIS B 2 37 ? 148.508 111.609 160.774 1.00 37.78 37 HIS B O 1
ATOM 5080 N N . PRO B 2 38 ? 148.814 112.505 162.813 1.00 35.06 38 PRO B N 1
ATOM 5081 C CA . PRO B 2 38 ? 149.624 111.341 163.200 1.00 35.06 38 PRO B CA 1
ATOM 5082 C C . PRO B 2 38 ? 148.737 110.133 163.433 1.00 35.06 38 PRO B C 1
ATOM 5083 O O . PRO B 2 38 ? 148.029 110.058 164.443 1.00 35.06 38 PRO B O 1
ATOM 5087 N N . ASN B 2 39 ? 148.764 109.180 162.500 1.00 40.34 39 ASN B N 1
ATOM 5088 C CA . ASN B 2 39 ? 147.793 108.093 162.532 1.00 40.34 39 ASN B CA 1
ATOM 5089 C C . ASN B 2 39 ? 148.085 107.098 163.649 1.00 40.34 39 ASN B C 1
ATOM 5090 O O . ASN B 2 39 ? 147.188 106.357 164.066 1.00 40.34 39 ASN B O 1
ATOM 5095 N N . ASP B 2 40 ? 149.319 107.069 164.152 1.00 43.92 40 ASP B N 1
ATOM 5096 C CA . ASP B 2 40 ? 149.688 106.104 165.181 1.00 43.92 40 ASP B CA 1
ATOM 5097 C C . ASP B 2 40 ? 149.082 106.416 166.543 1.00 43.92 40 ASP B C 1
ATOM 5098 O O . ASP B 2 40 ? 149.158 105.569 167.440 1.00 43.92 40 ASP B O 1
ATOM 5103 N N . ILE B 2 41 ? 148.493 107.598 166.725 1.00 38.52 41 ILE B N 1
ATOM 5104 C CA . ILE B 2 41 ? 147.956 107.978 168.025 1.00 38.52 41 ILE B CA 1
ATOM 5105 C C . ILE B 2 41 ? 146.721 107.144 168.339 1.00 38.52 41 ILE B C 1
ATOM 5106 O O . ILE B 2 41 ? 145.867 106.911 167.473 1.00 38.52 41 ILE B O 1
ATOM 5111 N N . GLU B 2 42 ? 146.628 106.683 169.585 1.00 45.17 42 GLU B N 1
ATOM 5112 C CA . GLU B 2 42 ? 145.495 105.876 170.013 1.00 45.17 42 GLU B CA 1
ATOM 5113 C C . GLU B 2 42 ? 144.202 106.680 169.922 1.00 45.17 42 GLU B C 1
ATOM 5114 O O . GLU B 2 42 ? 144.188 107.900 170.110 1.00 45.17 42 GLU B O 1
ATOM 5120 N N . LEU B 2 43 ? 143.105 105.980 169.617 1.00 39.19 43 LEU B N 1
ATOM 5121 C CA . LEU B 2 43 ? 141.831 106.652 169.379 1.00 39.19 43 LEU B CA 1
ATOM 5122 C C . LEU B 2 43 ? 141.340 107.396 170.615 1.00 39.19 43 LEU B C 1
ATOM 5123 O O . LEU B 2 43 ? 140.692 108.446 170.495 1.00 39.19 43 LEU B O 1
ATOM 5128 N N . ASN B 2 44 ? 141.637 106.871 171.806 1.00 40.24 44 ASN B N 1
ATOM 5129 C CA . ASN B 2 44 ? 141.220 107.536 173.034 1.00 40.24 44 ASN B CA 1
ATOM 5130 C C . ASN B 2 44 ? 141.855 108.914 173.156 1.00 40.24 44 ASN B C 1
ATOM 5131 O O . ASN B 2 44 ? 141.194 109.876 173.563 1.00 40.24 44 ASN B O 1
ATOM 5136 N N . THR B 2 45 ? 143.137 109.028 172.811 1.00 35.30 45 THR B N 1
ATOM 5137 C CA . THR B 2 45 ? 143.783 110.334 172.802 1.00 35.30 45 THR B CA 1
ATOM 5138 C C . THR B 2 45 ? 143.220 111.225 171.702 1.00 35.30 45 THR B C 1
ATOM 5139 O O . THR B 2 45 ? 143.229 112.454 171.835 1.00 35.30 45 THR B O 1
ATOM 5143 N N . LYS B 2 46 ? 142.713 110.630 170.623 1.00 34.81 46 LYS B N 1
ATOM 5144 C CA . LYS B 2 46 ? 142.133 111.423 169.546 1.00 34.81 46 LYS B CA 1
ATOM 5145 C C . LYS B 2 46 ? 140.797 112.037 169.957 1.00 34.81 46 LYS B C 1
ATOM 5146 O O . LYS B 2 46 ? 140.476 113.160 169.552 1.00 34.81 46 LYS B O 1
ATOM 5152 N N . ILE B 2 47 ? 140.004 111.316 170.753 1.00 33.13 47 ILE B N 1
ATOM 5153 C CA . ILE B 2 47 ? 138.679 111.812 171.127 1.00 33.13 47 ILE B CA 1
ATOM 5154 C C . ILE B 2 47 ? 138.784 113.018 172.061 1.00 33.13 47 ILE B C 1
ATOM 5155 O O . ILE B 2 47 ? 137.985 113.964 171.973 1.00 33.13 47 ILE B O 1
ATOM 5160 N N . LYS B 2 48 ? 139.765 113.007 172.966 1.00 32.94 48 LYS B N 1
ATOM 5161 C CA . LYS B 2 48 ? 139.851 114.040 173.995 1.00 32.94 48 LYS B CA 1
ATOM 5162 C C . LYS B 2 48 ? 140.181 115.412 173.419 1.00 32.94 48 LYS B C 1
ATOM 5163 O O . LYS B 2 48 ? 139.701 116.429 173.937 1.00 32.94 48 LYS B O 1
ATOM 5169 N N . ASP B 2 49 ? 141.002 115.471 172.368 1.00 32.24 49 ASP B N 1
ATOM 5170 C CA . ASP B 2 49 ? 141.294 116.754 171.737 1.00 32.24 49 ASP B CA 1
ATOM 5171 C C . ASP B 2 49 ? 140.029 117.391 171.173 1.00 32.24 49 ASP B C 1
ATOM 5172 O O . ASP B 2 49 ? 139.783 118.592 171.366 1.00 32.24 49 ASP B O 1
ATOM 5177 N N . VAL B 2 50 ? 139.209 116.598 170.481 1.00 28.14 50 VAL B N 1
ATOM 5178 C CA . VAL B 2 50 ? 137.950 117.104 169.946 1.00 28.14 50 VAL B CA 1
ATOM 5179 C C . VAL B 2 50 ? 137.026 117.529 171.076 1.00 28.14 50 VAL B C 1
ATOM 5180 O O . VAL B 2 50 ? 136.325 118.545 170.977 1.00 28.14 50 VAL B O 1
ATOM 5184 N N . GLY B 2 51 ? 137.005 116.759 172.167 1.00 27.66 51 GLY B N 1
ATOM 5185 C CA . GLY B 2 51 ? 136.202 117.152 173.315 1.00 27.66 51 GLY B CA 1
ATOM 5186 C C . GLY B 2 51 ? 136.599 118.505 173.876 1.00 27.66 51 GLY B C 1
ATOM 5187 O O . GLY B 2 51 ? 135.744 119.357 174.136 1.00 27.66 51 GLY B O 1
ATOM 5188 N N . LEU B 2 52 ? 137.905 118.727 174.052 1.00 28.77 52 LEU B N 1
ATOM 5189 C CA . LEU B 2 52 ? 138.380 120.010 174.566 1.00 28.77 52 LEU B CA 1
ATOM 5190 C C . LEU B 2 52 ? 138.037 121.152 173.617 1.00 28.77 52 LEU B C 1
ATOM 5191 O O . LEU B 2 52 ? 137.601 122.229 174.054 1.00 28.77 52 LEU B O 1
ATOM 5196 N N . SER B 2 53 ? 138.223 120.939 172.312 1.00 29.08 53 SER B N 1
ATOM 5197 C CA . SER B 2 53 ? 137.884 121.982 171.349 1.00 29.08 53 SER B CA 1
ATOM 5198 C C . SER B 2 53 ? 136.405 122.344 171.433 1.00 29.08 53 SER B C 1
ATOM 5199 O O . SER B 2 53 ? 136.051 123.523 171.577 1.00 29.08 53 SER B O 1
ATOM 5202 N N . GLU B 2 54 ? 135.529 121.336 171.385 1.00 29.64 54 GLU B N 1
ATOM 5203 C CA . GLU B 2 54 ? 134.096 121.595 171.461 1.00 29.64 54 GLU B CA 1
ATOM 5204 C C . GLU B 2 54 ? 133.729 122.300 172.760 1.00 29.64 54 GLU B C 1
ATOM 5205 O O . GLU B 2 54 ? 132.837 123.156 172.777 1.00 29.64 54 GLU B O 1
ATOM 5211 N N . ALA B 2 55 ? 134.411 121.962 173.857 1.00 29.01 55 ALA B N 1
ATOM 5212 C CA . ALA B 2 55 ? 134.167 122.664 175.112 1.00 29.01 55 ALA B CA 1
ATOM 5213 C C . ALA B 2 55 ? 134.523 124.138 174.992 1.00 29.01 55 ALA B C 1
ATOM 5214 O O . ALA B 2 55 ? 133.819 125.001 175.530 1.00 29.01 55 ALA B O 1
ATOM 5216 N N . ILE B 2 56 ? 135.615 124.449 174.291 1.00 28.70 56 ILE B N 1
ATOM 5217 C CA . ILE B 2 56 ? 136.001 125.849 174.118 1.00 28.70 56 ILE B CA 1
ATOM 5218 C C . ILE B 2 56 ? 134.972 126.607 173.281 1.00 28.70 56 ILE B C 1
ATOM 5219 O O . ILE B 2 56 ? 134.596 127.739 173.619 1.00 28.70 56 ILE B O 1
ATOM 5224 N N . ILE B 2 57 ? 134.502 126.012 172.178 1.00 32.65 57 ILE B N 1
ATOM 5225 C CA . ILE B 2 57 ? 133.443 126.674 171.404 1.00 32.65 57 ILE B CA 1
ATOM 5226 C C . ILE B 2 57 ? 132.191 126.875 172.251 1.00 32.65 57 ILE B C 1
ATOM 5227 O O . ILE B 2 57 ? 131.564 127.941 172.209 1.00 32.65 57 ILE B O 1
ATOM 5232 N N . ARG B 2 58 ? 131.805 125.865 173.033 1.00 34.62 58 ARG B N 1
ATOM 5233 C CA . ARG B 2 58 ? 130.610 125.996 173.859 1.00 34.62 58 ARG B CA 1
ATOM 5234 C C . ARG B 2 58 ? 130.765 127.103 174.897 1.00 34.62 58 ARG B C 1
ATOM 5235 O O . ARG B 2 58 ? 129.819 127.857 175.154 1.00 34.62 58 ARG B O 1
ATOM 5243 N N . PHE B 2 59 ? 131.948 127.213 175.510 1.00 33.08 59 PHE B N 1
ATOM 5244 C CA . PHE B 2 59 ? 132.184 128.277 176.484 1.00 33.08 59 PHE B CA 1
ATOM 5245 C C . PHE B 2 59 ? 132.132 129.652 175.832 1.00 33.08 59 PHE B C 1
ATOM 5246 O O . PHE B 2 59 ? 131.552 130.588 176.395 1.00 33.08 59 PHE B O 1
ATOM 5254 N N . THR B 2 60 ? 132.736 129.799 174.651 1.00 33.79 60 THR B N 1
ATOM 5255 C CA . THR B 2 60 ? 132.684 131.084 173.960 1.00 33.79 60 THR B CA 1
ATOM 5256 C C . THR B 2 60 ? 131.262 131.443 173.547 1.00 33.79 60 THR B C 1
ATOM 5257 O O . THR B 2 60 ? 130.898 132.624 173.544 1.00 33.79 60 THR B O 1
ATOM 5261 N N . GLY B 2 61 ? 130.438 130.445 173.223 1.00 41.86 61 GLY B N 1
ATOM 5262 C CA . GLY B 2 61 ? 129.094 130.714 172.738 1.00 41.86 61 GLY B CA 1
ATOM 5263 C C . GLY B 2 61 ? 128.183 131.405 173.732 1.00 41.86 61 GLY B C 1
ATOM 5264 O O . GLY B 2 61 ? 127.133 131.920 173.337 1.00 41.86 61 GLY B O 1
ATOM 5265 N N . THR B 2 62 ? 128.548 131.419 175.016 1.00 43.01 62 THR B N 1
ATOM 5266 C CA . THR B 2 62 ? 127.713 132.085 176.013 1.00 43.01 62 THR B CA 1
ATOM 5267 C C . THR B 2 62 ? 127.657 133.590 175.777 1.00 43.01 62 THR B C 1
ATOM 5268 O O . THR B 2 62 ? 126.585 134.200 175.867 1.00 43.01 62 THR B O 1
ATOM 5272 N N . PHE B 2 63 ? 128.800 134.206 175.470 1.00 41.54 63 PHE B N 1
ATOM 5273 C CA . PHE B 2 63 ? 128.880 135.655 175.305 1.00 41.54 63 PHE B CA 1
ATOM 5274 C C . PHE B 2 63 ? 128.648 136.077 173.857 1.00 41.54 63 PHE B C 1
ATOM 5275 O O . PHE B 2 63 ? 127.724 136.843 173.567 1.00 41.54 63 PHE B O 1
ATOM 5283 N N . THR B 2 64 ? 129.478 135.590 172.943 1.00 44.54 64 THR B N 1
ATOM 5284 C CA . THR B 2 64 ? 129.381 135.910 171.527 1.00 44.54 64 THR B CA 1
ATOM 5285 C C . THR B 2 64 ? 129.039 134.651 170.734 1.00 44.54 64 THR B C 1
ATOM 5286 O O . THR B 2 64 ? 128.817 133.573 171.292 1.00 44.54 64 THR B O 1
ATOM 5290 N N . SER B 2 65 ? 128.993 134.799 169.412 1.00 48.12 65 SER B N 1
ATOM 5291 C CA . SER B 2 65 ? 128.639 133.687 168.543 1.00 48.12 65 SER B CA 1
ATOM 5292 C C . SER B 2 65 ? 129.754 132.647 168.505 1.00 48.12 65 SER B C 1
ATOM 5293 O O . SER B 2 65 ? 130.927 132.947 168.741 1.00 48.12 65 SER B O 1
ATOM 5296 N N . GLU B 2 66 ? 129.369 131.404 168.202 1.00 45.53 66 GLU B N 1
ATOM 5297 C CA . GLU B 2 66 ? 130.333 130.312 168.134 1.00 45.53 66 GLU B CA 1
ATOM 5298 C C . GLU B 2 66 ? 131.275 130.436 166.945 1.00 45.53 66 GLU B C 1
ATOM 5299 O O . GLU B 2 66 ? 132.371 129.866 166.977 1.00 45.53 66 GLU B O 1
ATOM 5305 N N . ASP B 2 67 ? 130.879 131.164 165.900 1.00 45.52 67 ASP B N 1
ATOM 5306 C CA . ASP B 2 67 ? 131.718 131.319 164.719 1.00 45.52 67 ASP B CA 1
ATOM 5307 C C . ASP B 2 67 ? 132.883 132.274 164.938 1.00 45.52 67 ASP B C 1
ATOM 5308 O O . ASP B 2 67 ? 133.763 132.356 164.075 1.00 45.52 67 ASP B O 1
ATOM 5313 N N . ASP B 2 68 ? 132.913 132.992 166.057 1.00 41.26 68 ASP B N 1
ATOM 5314 C CA . ASP B 2 68 ? 133.948 133.980 166.320 1.00 41.26 68 ASP B CA 1
ATOM 5315 C C . ASP B 2 68 ? 135.127 133.423 167.106 1.00 41.26 68 ASP B C 1
ATOM 5316 O O . ASP B 2 68 ? 136.070 134.170 167.384 1.00 41.26 68 ASP B O 1
ATOM 5321 N N . CYS B 2 69 ? 135.103 132.144 167.474 1.00 35.77 69 CYS B N 1
ATOM 5322 C CA . CYS B 2 69 ? 136.223 131.564 168.203 1.00 35.77 69 CYS B CA 1
ATOM 5323 C C . CYS B 2 69 ? 137.422 131.431 167.274 1.00 35.77 69 CYS B C 1
ATOM 5324 O O . CYS B 2 69 ? 137.312 130.878 166.177 1.00 35.77 69 CYS B O 1
ATOM 5327 N N . GLN B 2 70 ? 138.570 131.947 167.708 1.00 32.24 70 GLN B N 1
ATOM 5328 C CA . GLN B 2 70 ? 139.721 132.086 166.826 1.00 32.24 70 GLN B CA 1
ATOM 5329 C C . GLN B 2 70 ? 140.946 131.315 167.290 1.00 32.24 70 GLN B C 1
ATOM 5330 O O . GLN B 2 70 ? 141.546 130.588 166.491 1.00 32.24 70 GLN B O 1
ATOM 5336 N N . ALA B 2 71 ? 141.342 131.443 168.553 1.00 27.98 71 ALA B N 1
ATOM 5337 C CA . ALA B 2 71 ? 142.585 130.833 168.999 1.00 27.98 71 ALA B CA 1
ATOM 5338 C C . ALA B 2 71 ? 142.500 130.487 170.477 1.00 27.98 71 ALA B C 1
ATOM 5339 O O . ALA B 2 71 ? 141.659 131.007 171.214 1.00 27.98 71 ALA B O 1
ATOM 5341 N N . LEU B 2 72 ? 143.389 129.592 170.896 1.00 28.31 72 LEU B N 1
ATOM 5342 C CA . LEU B 2 72 ? 143.545 129.206 172.289 1.00 28.31 72 LEU B CA 1
ATOM 5343 C C . LEU B 2 72 ? 145.025 129.204 172.635 1.00 28.31 72 LEU B C 1
ATOM 5344 O O . LEU B 2 72 ? 145.841 128.612 171.918 1.00 28.31 72 LEU B O 1
ATOM 5349 N N . HIS B 2 73 ? 145.365 129.861 173.739 1.00 31.68 73 HIS B N 1
ATOM 5350 C CA . HIS B 2 73 ? 146.743 130.030 174.169 1.00 31.68 73 HIS B CA 1
ATOM 5351 C C . HIS B 2 73 ? 146.970 129.285 175.474 1.00 31.68 73 HIS B C 1
ATOM 5352 O O . HIS B 2 73 ? 146.140 129.336 176.385 1.00 31.68 73 HIS B O 1
ATOM 5359 N N . THR B 2 74 ? 148.103 128.595 175.554 1.00 33.61 74 THR B N 1
ATOM 5360 C CA . THR B 2 74 ? 148.434 127.768 176.701 1.00 33.61 74 THR B CA 1
ATOM 5361 C C . THR B 2 74 ? 149.942 127.853 176.898 1.00 33.61 74 THR B C 1
ATOM 5362 O O . THR B 2 74 ? 150.673 128.286 176.003 1.00 33.61 74 THR B O 1
ATOM 5366 N N . GLN B 2 75 ? 150.407 127.454 178.085 1.00 36.87 75 GLN B N 1
ATOM 5367 C CA . GLN B 2 75 ? 151.816 127.632 178.429 1.00 36.87 75 GLN B CA 1
ATOM 5368 C C . GLN B 2 75 ? 152.749 126.907 177.465 1.00 36.87 75 GLN B C 1
ATOM 5369 O O . GLN B 2 75 ? 153.854 127.392 177.196 1.00 36.87 75 GLN B O 1
ATOM 5375 N N . LYS B 2 76 ? 152.335 125.756 176.935 1.00 40.55 76 LYS B N 1
ATOM 5376 C CA . LYS B 2 76 ? 153.207 124.944 176.099 1.00 40.55 76 LYS B CA 1
ATOM 5377 C C . LYS B 2 76 ? 152.769 124.832 174.648 1.00 40.55 76 LYS B C 1
ATOM 5378 O O . LYS B 2 76 ? 153.601 124.481 173.805 1.00 40.55 76 LYS B O 1
ATOM 5384 N N . THR B 2 77 ? 151.508 125.111 174.326 1.00 33.61 77 THR B N 1
ATOM 5385 C CA . THR B 2 77 ? 150.999 124.954 172.971 1.00 33.61 77 THR B CA 1
ATOM 5386 C C . THR B 2 77 ? 150.277 126.221 172.532 1.00 33.61 77 THR B C 1
ATOM 5387 O O . THR B 2 77 ? 150.207 127.215 173.258 1.00 33.61 77 THR B O 1
ATOM 5391 N N . THR B 2 78 ? 149.747 126.168 171.312 1.00 30.38 78 THR B N 1
ATOM 5392 C CA . THR B 2 78 ? 148.948 127.246 170.734 1.00 30.38 78 THR B CA 1
ATOM 5393 C C . THR B 2 78 ? 148.051 126.588 169.691 1.00 30.38 78 THR B C 1
ATOM 5394 O O . THR B 2 78 ? 148.552 125.960 168.752 1.00 30.38 78 THR B O 1
ATOM 5398 N N . GLN B 2 79 ? 146.740 126.707 169.872 1.00 27.04 79 GLN B N 1
ATOM 5399 C CA . GLN B 2 79 ? 145.790 126.035 168.999 1.00 27.04 79 GLN B CA 1
ATOM 5400 C C . GLN B 2 79 ? 144.992 127.049 168.194 1.00 27.04 79 GLN B C 1
ATOM 5401 O O . GLN B 2 79 ? 144.550 128.071 168.724 1.00 27.04 79 GLN B O 1
ATOM 5407 N N . LEU B 2 80 ? 144.807 126.760 166.909 1.00 28.01 80 LEU B N 1
ATOM 5408 C CA . LEU B 2 80 ? 144.144 127.671 165.992 1.00 28.01 80 LEU B CA 1
ATOM 5409 C C . LEU B 2 80 ? 142.974 126.972 165.312 1.00 28.01 80 LEU B C 1
ATOM 5410 O O . LEU B 2 80 ? 143.070 125.810 164.902 1.00 28.01 80 LEU B O 1
ATOM 5415 N N . PHE B 2 81 ? 141.876 127.722 165.172 1.00 27.05 81 PHE B N 1
ATOM 5416 C CA . PHE B 2 81 ? 140.595 127.229 164.685 1.00 27.05 81 PHE B CA 1
ATOM 5417 C C . PHE B 2 81 ? 140.264 127.863 163.342 1.00 27.05 81 PHE B C 1
ATOM 5418 O O . PHE B 2 81 ? 140.723 128.965 163.033 1.00 27.05 81 PHE B O 1
ATOM 5426 N N . TYR B 2 82 ? 139.451 127.164 162.548 1.00 28.89 82 TYR B N 1
ATOM 5427 C CA . TYR B 2 82 ? 138.918 127.740 161.316 1.00 28.89 82 TYR B CA 1
ATOM 5428 C C . TYR B 2 82 ? 137.665 126.979 160.901 1.00 28.89 82 TYR B C 1
ATOM 5429 O O . TYR B 2 82 ? 137.621 125.753 161.016 1.00 28.89 82 TYR B O 1
ATOM 5438 N N . GLN B 2 83 ? 136.648 127.704 160.436 1.00 30.53 83 GLN B N 1
ATOM 5439 C CA . GLN B 2 83 ? 135.401 127.099 159.962 1.00 30.53 83 GLN B CA 1
ATOM 5440 C C . GLN B 2 83 ? 135.137 127.485 158.514 1.00 30.53 83 GLN B C 1
ATOM 5441 O O . GLN B 2 83 ? 134.677 128.609 158.243 1.00 30.53 83 GLN B O 1
ATOM 5447 N N . PRO B 2 84 ? 135.412 126.602 157.549 1.00 27.12 84 PRO B N 1
ATOM 5448 C CA . PRO B 2 84 ? 135.123 126.953 156.152 1.00 27.12 84 PRO B CA 1
ATOM 5449 C C . PRO B 2 84 ? 133.646 126.900 155.804 1.00 27.12 84 PRO B C 1
ATOM 5450 O O . PRO B 2 84 ? 133.151 127.788 155.101 1.00 27.12 84 PRO B O 1
ATOM 5454 N N . GLU B 2 85 ? 132.931 125.886 156.269 1.00 29.63 85 GLU B N 1
ATOM 5455 C CA . GLU B 2 85 ? 131.527 125.664 155.967 1.00 29.63 85 GLU B CA 1
ATOM 5456 C C . GLU B 2 85 ? 130.773 125.407 157.260 1.00 29.63 85 GLU B C 1
ATOM 5457 O O . GLU B 2 85 ? 131.376 125.035 158.273 1.00 29.63 85 GLU B O 1
ATOM 5463 N N . PRO B 2 86 ? 129.448 125.601 157.266 1.00 32.29 86 PRO B N 1
ATOM 5464 C CA . PRO B 2 86 ? 128.676 125.347 158.491 1.00 32.29 86 PRO B CA 1
ATOM 5465 C C . PRO B 2 86 ? 128.798 123.917 158.992 1.00 32.29 86 PRO B C 1
ATOM 5466 O O . PRO B 2 86 ? 128.324 122.980 158.342 1.00 32.29 86 PRO B O 1
ATOM 5470 N N . GLY B 2 87 ? 129.427 123.741 160.156 1.00 33.38 87 GLY B N 1
ATOM 5471 C CA . GLY B 2 87 ? 129.562 122.456 160.806 1.00 33.38 87 GLY B CA 1
ATOM 5472 C C . GLY B 2 87 ? 130.987 121.937 160.878 1.00 33.38 87 GLY B C 1
ATOM 5473 O O . GLY B 2 87 ? 131.350 121.294 161.871 1.00 33.38 87 GLY B O 1
ATOM 5474 N N . TYR B 2 88 ? 131.801 122.206 159.861 1.00 31.40 88 TYR B N 1
ATOM 5475 C CA . TYR B 2 88 ? 133.114 121.591 159.728 1.00 31.40 88 TYR B CA 1
ATOM 5476 C C . TYR B 2 88 ? 134.196 122.510 160.278 1.00 31.40 88 TYR B C 1
ATOM 5477 O O . TYR B 2 88 ? 134.205 123.709 159.994 1.00 31.40 88 TYR B O 1
ATOM 5486 N N . TRP B 2 89 ? 135.113 121.940 161.059 1.00 32.44 89 TRP B N 1
ATOM 5487 C CA . TRP B 2 89 ? 136.143 122.705 161.741 1.00 32.44 89 TRP B CA 1
ATOM 5488 C C . TRP B 2 89 ? 137.516 122.110 161.466 1.00 32.44 89 TRP B C 1
ATOM 5489 O O . TRP B 2 89 ? 137.701 120.888 161.499 1.00 32.44 89 TRP B O 1
ATOM 5500 N N . LEU B 2 90 ? 138.478 122.997 161.209 1.00 31.54 90 LEU B N 1
ATOM 5501 C CA . LEU B 2 90 ? 139.886 122.661 161.041 1.00 31.54 90 LEU B CA 1
ATOM 5502 C C . LEU B 2 90 ? 140.653 123.243 162.218 1.00 31.54 90 LEU B C 1
ATOM 5503 O O . LEU B 2 90 ? 140.443 124.407 162.577 1.00 31.54 90 LEU B O 1
ATOM 5508 N N . VAL B 2 91 ? 141.532 122.445 162.825 1.00 30.18 91 VAL B N 1
ATOM 5509 C CA . VAL B 2 91 ? 142.296 122.881 163.989 1.00 30.18 91 VAL B CA 1
ATOM 5510 C C . VAL B 2 91 ? 143.754 122.481 163.815 1.00 30.18 91 VAL B C 1
ATOM 5511 O O . VAL B 2 91 ? 144.058 121.363 163.381 1.00 30.18 91 VAL B O 1
ATOM 5515 N N . LEU B 2 92 ? 144.649 123.405 164.164 1.00 23.92 92 LEU B N 1
ATOM 5516 C CA . LEU B 2 92 ? 146.095 123.232 164.053 1.00 23.92 92 LEU B CA 1
ATOM 5517 C C . LEU B 2 92 ? 146.741 123.526 165.399 1.00 23.92 92 LEU B C 1
ATOM 5518 O O . LEU B 2 92 ? 146.400 124.522 166.043 1.00 23.92 92 LEU B O 1
ATOM 5523 N N . VAL B 2 93 ? 147.676 122.678 165.825 1.00 26.00 93 VAL B N 1
ATOM 5524 C CA . VAL B 2 93 ? 148.299 122.794 167.141 1.00 26.00 93 VAL B CA 1
ATOM 5525 C C . VAL B 2 93 ? 149.801 122.960 166.960 1.00 26.00 93 VAL B C 1
ATOM 5526 O O . VAL B 2 93 ? 150.422 122.217 166.191 1.00 26.00 93 VAL B O 1
ATOM 5530 N N . LEU B 2 94 ? 150.383 123.929 167.664 1.00 30.26 94 LEU B N 1
ATOM 5531 C CA . LEU B 2 94 ? 151.800 124.237 167.544 1.00 30.26 94 LEU B CA 1
ATOM 5532 C C . LEU B 2 94 ? 152.510 124.035 168.877 1.00 30.26 94 LEU B C 1
ATOM 5533 O O . LEU B 2 94 ? 151.889 123.776 169.909 1.00 30.26 94 LEU B O 1
ATOM 5538 N N . ASN B 2 95 ? 153.836 124.155 168.836 1.00 36.36 95 ASN B N 1
ATOM 5539 C CA . ASN B 2 95 ? 154.689 124.121 170.016 1.00 36.36 95 ASN B CA 1
ATOM 5540 C C . ASN B 2 95 ? 155.440 125.440 170.117 1.00 36.36 95 ASN B C 1
ATOM 5541 O O . ASN B 2 95 ? 155.968 125.934 169.117 1.00 36.36 95 ASN B O 1
ATOM 5546 N N . VAL B 2 96 ? 155.493 126.002 171.320 1.00 43.84 96 VAL B N 1
ATOM 5547 C CA . VAL B 2 96 ? 156.089 127.319 171.535 1.00 43.84 96 VAL B CA 1
ATOM 5548 C C . VAL B 2 96 ? 157.606 127.205 171.628 1.00 43.84 96 VAL B C 1
ATOM 5549 O O . VAL B 2 96 ? 158.127 126.164 172.053 1.00 43.84 96 VAL B O 1
ATOM 5553 N N . PRO B 2 97 ? 158.349 128.241 171.233 1.00 48.35 97 PRO B N 1
ATOM 5554 C CA . PRO B 2 97 ? 159.806 128.209 171.387 1.00 48.35 97 PRO B CA 1
ATOM 5555 C C . PRO B 2 97 ? 160.224 128.099 172.845 1.00 48.35 97 PRO B C 1
ATOM 5556 O O . PRO B 2 97 ? 159.545 128.584 173.751 1.00 48.35 97 PRO B O 1
ATOM 5560 N N . LYS B 2 98 ? 161.364 127.447 173.059 1.00 60.28 98 LYS B N 1
ATOM 5561 C CA . LYS B 2 98 ? 161.876 127.147 174.387 1.00 60.28 98 LYS B CA 1
ATOM 5562 C C . LYS B 2 98 ? 163.342 127.535 174.483 1.00 60.28 98 LYS B C 1
ATOM 5563 O O . LYS B 2 98 ? 164.112 127.325 173.541 1.00 60.28 98 LYS B O 1
ATOM 5569 N N . GLU B 2 99 ? 163.723 128.103 175.624 1.00 71.55 99 GLU B N 1
ATOM 5570 C CA . GLU B 2 99 ? 165.108 128.430 175.931 1.00 71.55 99 GLU B CA 1
ATOM 5571 C C . GLU B 2 99 ? 165.445 127.882 177.308 1.00 71.55 99 GLU B C 1
ATOM 5572 O O . GLU B 2 99 ? 164.699 128.106 178.266 1.00 71.55 99 GLU B O 1
ATOM 5578 N N . VAL B 2 100 ? 166.560 127.169 177.406 1.00 75.75 100 VAL B N 1
ATOM 5579 C CA . VAL B 2 100 ? 166.963 126.567 178.671 1.00 75.75 100 VAL B CA 1
ATOM 5580 C C . VAL B 2 100 ? 168.081 127.377 179.316 1.00 75.75 100 VAL B C 1
ATOM 5581 O O . VAL B 2 100 ? 169.181 127.478 178.773 1.00 75.75 100 VAL B O 1
ATOM 5585 N N . VAL B 2 108 ? 165.569 125.090 184.747 1.00 87.90 108 VAL B N 1
ATOM 5586 C CA . VAL B 2 108 ? 164.848 126.264 184.271 1.00 87.90 108 VAL B CA 1
ATOM 5587 C C . VAL B 2 108 ? 164.502 126.107 182.796 1.00 87.90 108 VAL B C 1
ATOM 5588 O O . VAL B 2 108 ? 165.387 126.047 181.944 1.00 87.90 108 VAL B O 1
ATOM 5592 N N . ALA B 2 109 ? 163.207 126.044 182.500 1.00 76.69 109 ALA B N 1
ATOM 5593 C CA . ALA B 2 109 ? 162.708 125.907 181.134 1.00 76.69 109 ALA B CA 1
ATOM 5594 C C . ALA B 2 109 ? 161.830 127.116 180.830 1.00 76.69 109 ALA B C 1
ATOM 5595 O O . ALA B 2 109 ? 160.626 127.104 181.103 1.00 76.69 109 ALA B O 1
ATOM 5597 N N . ASP B 2 110 ? 162.434 128.157 180.265 1.00 65.96 110 ASP B N 1
ATOM 5598 C CA . ASP B 2 110 ? 161.700 129.360 179.911 1.00 65.96 110 ASP B CA 1
ATOM 5599 C C . ASP B 2 110 ? 161.033 129.180 178.555 1.00 65.96 110 ASP B C 1
ATOM 5600 O O . ASP B 2 110 ? 161.631 128.646 177.618 1.00 65.96 110 ASP B O 1
ATOM 5605 N N . TYR B 2 111 ? 159.786 129.627 178.458 1.00 57.23 111 TYR B N 1
ATOM 5606 C CA . TYR B 2 111 ? 159.008 129.537 177.232 1.00 57.23 111 TYR B CA 1
ATOM 5607 C C . TYR B 2 111 ? 158.767 130.931 176.672 1.00 57.23 111 TYR B C 1
ATOM 5608 O O . TYR B 2 111 ? 158.553 131.886 177.426 1.00 57.23 111 TYR B O 1
ATOM 5617 N N . ARG B 2 112 ? 158.800 131.041 175.346 1.00 56.97 112 ARG B N 1
ATOM 5618 C CA . ARG B 2 112 ? 158.700 132.330 174.675 1.00 56.97 112 ARG B CA 1
ATOM 5619 C C . ARG B 2 112 ? 157.508 132.374 173.728 1.00 56.97 112 ARG B C 1
ATOM 5620 O O . ARG B 2 112 ? 157.648 132.764 172.565 1.00 56.97 112 ARG B O 1
ATOM 5628 N N . GLY B 2 113 ? 156.335 131.967 174.210 1.00 55.17 113 GLY B N 1
ATOM 5629 C CA . GLY B 2 113 ? 155.155 131.895 173.366 1.00 55.17 113 GLY B CA 1
ATOM 5630 C C . GLY B 2 113 ? 154.670 133.230 172.837 1.00 55.17 113 GLY B C 1
ATOM 5631 O O . GLY B 2 113 ? 153.819 133.245 171.940 1.00 55.17 113 GLY B O 1
ATOM 5632 N N . ALA B 2 114 ? 155.178 134.344 173.367 1.00 54.83 114 ALA B N 1
ATOM 5633 C CA . ALA B 2 114 ? 154.764 135.666 172.907 1.00 54.83 114 ALA B CA 1
ATOM 5634 C C . ALA B 2 114 ? 155.314 136.017 171.531 1.00 54.83 114 ALA B C 1
ATOM 5635 O O . ALA B 2 114 ? 154.911 137.039 170.967 1.00 54.83 114 ALA B O 1
ATOM 5637 N N . GLU B 2 115 ? 156.214 135.206 170.983 1.00 53.93 115 GLU B N 1
ATOM 5638 C CA . GLU B 2 115 ? 156.839 135.471 169.695 1.00 53.93 115 GLU B CA 1
ATOM 5639 C C . GLU B 2 115 ? 156.051 134.904 168.522 1.00 53.93 115 GLU B C 1
ATOM 5640 O O . GLU B 2 115 ? 156.544 134.935 167.391 1.00 53.93 115 GLU B O 1
ATOM 5646 N N . ILE B 2 116 ? 154.852 134.381 168.761 1.00 50.35 116 ILE B N 1
ATOM 5647 C CA . ILE B 2 116 ? 154.037 133.758 167.723 1.00 50.35 116 ILE B CA 1
ATOM 5648 C C . ILE B 2 116 ? 152.962 134.741 167.283 1.00 50.35 116 ILE B C 1
ATOM 5649 O O . ILE B 2 116 ? 152.246 135.307 168.119 1.00 50.35 116 ILE B O 1
ATOM 5654 N N . SER B 2 117 ? 152.848 134.946 165.973 1.00 48.68 117 SER B N 1
ATOM 5655 C CA . SER B 2 117 ? 151.806 135.783 165.391 1.00 48.68 117 SER B CA 1
ATOM 5656 C C . SER B 2 117 ? 150.748 134.882 164.767 1.00 48.68 117 SER B C 1
ATOM 5657 O O . SER B 2 117 ? 151.062 134.062 163.899 1.00 48.68 117 SER B O 1
ATOM 5660 N N . ASP B 2 118 ? 149.498 135.042 165.202 1.00 44.84 118 ASP B N 1
ATOM 5661 C CA . ASP B 2 118 ? 148.448 134.111 164.802 1.00 44.84 118 ASP B CA 1
ATOM 5662 C C . ASP B 2 118 ? 147.999 134.320 163.360 1.00 44.84 118 ASP B C 1
ATOM 5663 O O . ASP B 2 118 ? 147.483 133.383 162.737 1.00 44.84 118 ASP B O 1
ATOM 5668 N N . ARG B 2 119 ? 148.178 135.525 162.814 1.00 42.54 119 ARG B N 1
ATOM 5669 C CA . ARG B 2 119 ? 147.652 135.815 161.482 1.00 42.54 119 ARG B CA 1
ATOM 5670 C C . ARG B 2 119 ? 148.338 134.979 160.407 1.00 42.54 119 ARG B C 1
ATOM 5671 O O . ARG B 2 119 ? 147.679 134.492 159.478 1.00 42.54 119 ARG B O 1
ATOM 5679 N N . ILE B 2 120 ? 149.653 134.780 160.523 1.00 39.15 120 ILE B N 1
ATOM 5680 C CA . ILE B 2 120 ? 150.382 133.990 159.532 1.00 39.15 120 ILE B CA 1
ATOM 5681 C C . ILE B 2 120 ? 149.851 132.562 159.492 1.00 39.15 120 ILE B C 1
ATOM 5682 O O . ILE B 2 120 ? 149.593 131.995 158.419 1.00 39.15 120 ILE B O 1
ATOM 5687 N N . TYR B 2 121 ? 149.667 131.961 160.666 1.00 36.02 121 TYR B N 1
ATOM 5688 C CA . TYR B 2 121 ? 149.255 130.567 160.713 1.00 36.02 121 TYR B CA 1
ATOM 5689 C C . TYR B 2 121 ? 147.786 130.401 160.354 1.00 36.02 121 TYR B C 1
ATOM 5690 O O . TYR B 2 121 ? 147.407 129.383 159.760 1.00 36.02 121 TYR B O 1
ATOM 5699 N N . ARG B 2 122 ? 146.954 131.401 160.646 1.00 32.53 122 ARG B N 1
ATOM 5700 C CA . ARG B 2 122 ? 145.587 131.375 160.138 1.00 32.53 122 ARG B CA 1
ATOM 5701 C C . ARG B 2 122 ? 145.561 131.454 158.614 1.00 32.53 122 ARG B C 1
ATOM 5702 O O . ARG B 2 122 ? 144.749 130.784 157.963 1.00 32.53 122 ARG B O 1
ATOM 5710 N N . ALA B 2 123 ? 146.447 132.263 158.024 1.00 32.22 123 ALA B N 1
ATOM 5711 C CA . ALA B 2 123 ? 146.533 132.323 156.566 1.00 32.22 123 ALA B CA 1
ATOM 5712 C C . ALA B 2 123 ? 146.955 130.981 155.978 1.00 32.22 123 ALA B C 1
ATOM 5713 O O . ALA B 2 123 ? 146.420 130.546 154.950 1.00 32.22 123 ALA B O 1
ATOM 5715 N N . ILE B 2 124 ? 147.917 130.312 156.618 1.00 30.54 124 ILE B N 1
ATOM 5716 C CA . ILE B 2 124 ? 148.316 128.973 156.180 1.00 30.54 124 ILE B CA 1
ATOM 5717 C C . ILE B 2 124 ? 147.134 128.009 156.253 1.00 30.54 124 ILE B C 1
ATOM 5718 O O . ILE B 2 124 ? 146.889 127.211 155.330 1.00 30.54 124 ILE B O 1
ATOM 5723 N N . LEU B 2 125 ? 146.388 128.066 157.357 1.00 28.18 125 LEU B N 1
ATOM 5724 C CA . LEU B 2 125 ? 145.252 127.176 157.552 1.00 28.18 125 LEU B CA 1
ATOM 5725 C C . LEU B 2 125 ? 144.145 127.447 156.540 1.00 28.18 125 LEU B C 1
ATOM 5726 O O . LEU B 2 125 ? 143.373 126.540 156.209 1.00 28.18 125 LEU B O 1
ATOM 5731 N N . ARG B 2 126 ? 144.047 128.683 156.044 1.00 28.69 126 ARG B N 1
ATOM 5732 C CA . ARG B 2 126 ? 143.106 128.977 154.964 1.00 28.69 126 ARG B CA 1
ATOM 5733 C C . ARG B 2 126 ? 143.606 128.441 153.625 1.00 28.69 126 ARG B C 1
ATOM 5734 O O . ARG B 2 126 ? 142.816 127.930 152.814 1.00 28.69 126 ARG B O 1
ATOM 5742 N N . GLN B 2 127 ? 144.912 128.573 153.370 1.00 33.21 127 GLN B N 1
ATOM 5743 C CA . GLN B 2 127 ? 145.488 128.051 152.134 1.00 33.21 127 GLN B CA 1
ATOM 5744 C C . GLN B 2 127 ? 145.253 126.553 152.007 1.00 33.21 127 GLN B C 1
ATOM 5745 O O . GLN B 2 127 ? 145.031 126.045 150.901 1.00 33.21 127 GLN B O 1
ATOM 5751 N N . CYS B 2 128 ? 145.317 125.828 153.127 1.00 30.95 128 CYS B N 1
ATOM 5752 C CA . CYS B 2 128 ? 145.068 124.386 153.082 1.00 30.95 128 CYS B CA 1
ATOM 5753 C C . CYS B 2 128 ? 143.691 124.071 152.494 1.00 30.95 128 CYS B C 1
ATOM 5754 O O . CYS B 2 128 ? 143.564 123.263 151.559 1.00 30.95 128 CYS B O 1
ATOM 5757 N N . TYR B 2 129 ? 142.645 124.715 153.019 1.00 28.79 129 TYR B N 1
ATOM 5758 C CA . TYR B 2 129 ? 141.296 124.460 152.522 1.00 28.79 129 TYR B CA 1
ATOM 5759 C C . TYR B 2 129 ? 141.134 124.919 151.081 1.00 28.79 129 TYR B C 1
ATOM 5760 O O . TYR B 2 129 ? 140.441 124.263 150.292 1.00 28.79 129 TYR B O 1
ATOM 5769 N N . GLN B 2 130 ? 141.730 126.059 150.723 1.00 28.85 130 GLN B N 1
ATOM 5770 C CA . GLN B 2 130 ? 141.608 126.529 149.346 1.00 28.85 130 GLN B CA 1
ATOM 5771 C C . GLN B 2 130 ? 142.239 125.539 148.373 1.00 28.85 130 GLN B C 1
ATOM 5772 O O . GLN B 2 130 ? 141.681 125.261 147.302 1.00 28.85 130 GLN B O 1
ATOM 5778 N N . MET B 2 131 ? 143.394 124.981 148.743 1.00 31.32 131 MET B N 1
ATOM 5779 C CA . MET B 2 131 ? 144.046 123.987 147.899 1.00 31.32 131 MET B CA 1
ATOM 5780 C C . MET B 2 131 ? 143.217 122.715 147.792 1.00 31.32 131 MET B C 1
ATOM 5781 O O . MET B 2 131 ? 143.182 122.086 146.728 1.00 31.32 131 MET B O 1
ATOM 5786 N N . PHE B 2 132 ? 142.552 122.304 148.876 1.00 30.09 132 PHE B N 1
ATOM 5787 C CA . PHE B 2 132 ? 141.651 121.158 148.753 1.00 30.09 132 PHE B CA 1
ATOM 5788 C C . PHE B 2 132 ? 140.511 121.460 147.790 1.00 30.09 132 PHE B C 1
ATOM 5789 O O . PHE B 2 132 ? 140.210 120.659 146.898 1.00 30.09 132 PHE B O 1
ATOM 5797 N N . ARG B 2 133 ? 139.861 122.614 147.958 1.00 30.41 133 ARG B N 1
ATOM 5798 C CA . ARG B 2 133 ? 138.702 122.943 147.133 1.00 30.41 133 ARG B CA 1
ATOM 5799 C C . ARG B 2 133 ? 139.058 123.070 145.660 1.00 30.41 133 ARG B C 1
ATOM 5800 O O . ARG B 2 133 ? 138.214 122.796 144.800 1.00 30.41 133 ARG B O 1
ATOM 5808 N N . PHE B 2 134 ? 140.285 123.498 145.348 1.00 30.17 134 PHE B N 1
ATOM 5809 C CA . PHE B 2 134 ? 140.648 123.714 143.949 1.00 30.17 134 PHE B CA 1
ATOM 5810 C C . PHE B 2 134 ? 140.494 122.450 143.112 1.00 30.17 134 PHE B C 1
ATOM 5811 O O . PHE B 2 134 ? 140.186 122.535 141.919 1.00 30.17 134 PHE B O 1
ATOM 5819 N N . GLN B 2 135 ? 140.694 121.275 143.707 1.00 29.73 135 GLN B N 1
ATOM 5820 C CA . GLN B 2 135 ? 140.679 120.021 142.963 1.00 29.73 135 GLN B CA 1
ATOM 5821 C C . GLN B 2 135 ? 139.475 119.139 143.246 1.00 29.73 135 GLN B C 1
ATOM 5822 O O . GLN B 2 135 ? 139.122 118.319 142.396 1.00 29.73 135 GLN B O 1
ATOM 5828 N N . ASN B 2 136 ? 138.840 119.277 144.410 1.00 27.69 136 ASN B N 1
ATOM 5829 C CA . ASN B 2 136 ? 137.796 118.357 144.843 1.00 27.69 136 ASN B CA 1
ATOM 5830 C C . ASN B 2 136 ? 136.440 119.008 145.068 1.00 27.69 136 ASN B C 1
ATOM 5831 O O . ASN B 2 136 ? 135.421 118.340 144.900 1.00 27.69 136 ASN B O 1
ATOM 5836 N N . GLY B 2 137 ? 136.396 120.276 145.449 1.00 28.67 137 GLY B N 1
ATOM 5837 C CA . GLY B 2 137 ? 135.145 120.936 145.755 1.00 28.67 137 GLY B CA 1
ATOM 5838 C C . GLY B 2 137 ? 134.890 121.045 147.245 1.00 28.67 137 GLY B C 1
ATOM 5839 O O . GLY B 2 137 ? 135.742 120.758 148.090 1.00 28.67 137 GLY B O 1
ATOM 5840 N N . CYS B 2 138 ? 133.670 121.466 147.560 1.00 32.95 138 CYS B N 1
ATOM 5841 C CA . CYS B 2 138 ? 133.279 121.697 148.940 1.00 32.95 138 CYS B CA 1
ATOM 5842 C C . CYS B 2 138 ? 133.141 120.378 149.694 1.00 32.95 138 CYS B C 1
ATOM 5843 O O . CYS B 2 138 ? 133.012 119.302 149.104 1.00 32.95 138 CYS B O 1
ATOM 5846 N N . PHE B 2 139 ? 133.178 120.474 151.026 1.00 32.00 139 PHE B N 1
ATOM 5847 C CA . PHE B 2 139 ? 133.056 119.283 151.861 1.00 32.00 139 PHE B CA 1
ATOM 5848 C C . PHE B 2 139 ? 131.681 118.646 151.717 1.00 32.00 139 PHE B C 1
ATOM 5849 O O . PHE B 2 139 ? 131.546 117.419 151.778 1.00 32.00 139 PHE B O 1
ATOM 5857 N N . SER B 2 140 ? 130.648 119.464 151.528 1.00 37.20 140 SER B N 1
ATOM 5858 C CA . SER B 2 140 ? 129.276 118.977 151.495 1.00 37.20 140 SER B CA 1
ATOM 5859 C C . SER B 2 140 ? 128.855 118.434 150.136 1.00 37.20 140 SER B C 1
ATOM 5860 O O . SER B 2 140 ? 127.724 117.956 150.007 1.00 37.20 140 SER B O 1
ATOM 5863 N N . SER B 2 141 ? 129.722 118.494 149.126 1.00 39.42 141 SER B N 1
ATOM 5864 C CA . SER B 2 141 ? 129.372 118.054 147.783 1.00 39.42 141 SER B CA 1
ATOM 5865 C C . SER B 2 141 ? 129.911 116.673 147.432 1.00 39.42 141 SER B C 1
ATOM 5866 O O . SER B 2 141 ? 129.460 116.088 146.442 1.00 39.42 141 SER B O 1
ATOM 5869 N N . CYS B 2 142 ? 130.857 116.143 148.204 1.00 43.16 142 CYS B N 1
ATOM 5870 C CA . CYS B 2 142 ? 131.440 114.845 147.888 1.00 43.16 142 CYS B CA 1
ATOM 5871 C C . CYS B 2 142 ? 130.418 113.730 148.079 1.00 43.16 142 CYS B C 1
ATOM 5872 O O . CYS B 2 142 ? 129.676 113.704 149.064 1.00 43.16 142 CYS B O 1
ATOM 5875 N N . GLY B 2 143 ? 130.391 112.800 147.130 1.00 53.54 143 GLY B N 1
ATOM 5876 C CA . GLY B 2 143 ? 129.471 111.676 147.183 1.00 53.54 143 GLY B CA 1
ATOM 5877 C C . GLY B 2 143 ? 128.010 112.037 147.025 1.00 53.54 143 GLY B C 1
ATOM 5878 O O . GLY B 2 143 ? 127.154 111.442 147.690 1.00 53.54 143 GLY B O 1
ATOM 5879 N N . SER B 2 144 ? 127.698 112.985 146.141 1.00 65.13 144 SER B N 1
ATOM 5880 C CA . SER B 2 144 ? 126.324 113.437 145.968 1.00 65.13 144 SER B CA 1
ATOM 5881 C C . SER B 2 144 ? 125.411 112.371 145.375 1.00 65.13 144 SER B C 1
ATOM 5882 O O . SER B 2 144 ? 124.187 112.527 145.441 1.00 65.13 144 SER B O 1
ATOM 5885 N N . GLU B 2 145 ? 125.964 111.302 144.801 1.00 72.92 145 GLU B N 1
ATOM 5886 C CA . GLU B 2 145 ? 125.134 110.272 144.186 1.00 72.92 145 GLU B CA 1
ATOM 5887 C C . GLU B 2 145 ? 124.482 109.355 145.215 1.00 72.92 145 GLU B C 1
ATOM 5888 O O . GLU B 2 145 ? 123.354 108.897 145.000 1.00 72.92 145 GLU B O 1
ATOM 5894 N N . GLU B 2 146 ? 125.164 109.073 146.320 1.00 73.80 146 GLU B N 1
ATOM 5895 C CA . GLU B 2 146 ? 124.655 108.108 147.289 1.00 73.80 146 GLU B CA 1
ATOM 5896 C C . GLU B 2 146 ? 123.434 108.667 148.010 1.00 73.80 146 GLU B C 1
ATOM 5897 O O . GLU B 2 146 ? 123.493 109.779 148.548 1.00 73.80 146 GLU B O 1
ATOM 5903 N N . PRO B 2 147 ? 122.313 107.937 148.045 1.00 74.96 147 PRO B N 1
ATOM 5904 C CA . PRO B 2 147 ? 121.146 108.421 148.796 1.00 74.96 147 PRO B CA 1
ATOM 5905 C C . PRO B 2 147 ? 121.227 108.157 150.288 1.00 74.96 147 PRO B C 1
ATOM 5906 O O . PRO B 2 147 ? 120.583 108.879 151.061 1.00 74.96 147 PRO B O 1
ATOM 5910 N N . ASN B 2 148 ? 121.987 107.158 150.713 1.00 72.25 148 ASN B N 1
ATOM 5911 C CA . ASN B 2 148 ? 122.147 106.861 152.132 1.00 72.25 148 ASN B CA 1
ATOM 5912 C C . ASN B 2 148 ? 122.973 107.959 152.789 1.00 72.25 148 ASN B C 1
ATOM 5913 O O . ASN B 2 148 ? 124.103 108.214 152.351 1.00 72.25 148 ASN B O 1
ATOM 5918 N N . PRO B 2 149 ? 122.465 108.633 153.826 1.00 64.58 149 PRO B N 1
ATOM 5919 C CA . PRO B 2 149 ? 123.226 109.735 154.431 1.00 64.58 149 PRO B CA 1
ATOM 5920 C C . PRO B 2 149 ? 124.335 109.285 155.361 1.00 64.58 149 PRO B C 1
ATOM 5921 O O . PRO B 2 149 ? 124.991 110.141 155.965 1.00 64.58 149 PRO B O 1
ATOM 5925 N N . ASP B 2 150 ? 124.568 107.981 155.502 1.00 62.59 150 ASP B N 1
ATOM 5926 C CA . ASP B 2 150 ? 125.649 107.468 156.334 1.00 62.59 150 ASP B CA 1
ATOM 5927 C C . ASP B 2 150 ? 126.848 107.019 155.513 1.00 62.59 150 ASP B C 1
ATOM 5928 O O . ASP B 2 150 ? 127.987 107.158 155.968 1.00 62.59 150 ASP B O 1
ATOM 5933 N N . LYS B 2 151 ? 126.625 106.512 154.301 1.00 58.90 151 LYS B N 1
ATOM 5934 C CA . LYS B 2 151 ? 127.727 106.101 153.443 1.00 58.90 151 LYS B CA 1
ATOM 5935 C C . LYS B 2 151 ? 128.445 107.285 152.807 1.00 58.90 151 LYS B C 1
ATOM 5936 O O . LYS B 2 151 ? 129.588 107.134 152.359 1.00 58.90 151 LYS B O 1
ATOM 5942 N N . ARG B 2 152 ? 127.815 108.462 152.777 1.00 52.74 152 ARG B N 1
ATOM 5943 C CA . ARG B 2 152 ? 128.429 109.618 152.132 1.00 52.74 152 ARG B CA 1
ATOM 5944 C C . ARG B 2 152 ? 129.692 110.075 152.854 1.00 52.74 152 ARG B C 1
ATOM 5945 O O . ARG B 2 152 ? 130.612 110.599 152.215 1.00 52.74 152 ARG B O 1
ATOM 5953 N N . ARG B 2 153 ? 129.771 109.874 154.172 1.00 47.83 153 ARG B N 1
ATOM 5954 C CA . ARG B 2 153 ? 130.928 110.362 154.918 1.00 47.83 153 ARG B CA 1
ATOM 5955 C C . ARG B 2 153 ? 132.174 109.515 154.677 1.00 47.83 153 ARG B C 1
ATOM 5956 O O . ARG B 2 153 ? 133.298 110.010 154.840 1.00 47.83 153 ARG B O 1
ATOM 5964 N N . GLU B 2 154 ? 132.006 108.247 154.294 1.00 48.79 154 GLU B N 1
ATOM 5965 C CA . GLU B 2 154 ? 133.165 107.396 154.037 1.00 48.79 154 GLU B CA 1
ATOM 5966 C C . GLU B 2 154 ? 133.972 107.904 152.846 1.00 48.79 154 GLU B C 1
ATOM 5967 O O . GLU B 2 154 ? 135.212 107.908 152.879 1.00 48.79 154 GLU B O 1
ATOM 5973 N N . LEU B 2 155 ? 133.287 108.339 151.787 1.00 47.32 155 LEU B N 1
ATOM 5974 C CA . LEU B 2 155 ? 133.980 108.912 150.639 1.00 47.32 155 LEU B CA 1
ATOM 5975 C C . LEU B 2 155 ? 134.740 110.174 151.028 1.00 47.32 155 LEU B C 1
ATOM 5976 O O . LEU B 2 155 ? 135.872 110.394 150.574 1.00 47.32 155 LEU B O 1
ATOM 5981 N N . LEU B 2 156 ? 134.134 111.014 151.870 1.00 37.75 156 LEU B N 1
ATOM 5982 C CA . LEU B 2 156 ? 134.822 112.211 152.340 1.00 37.75 156 LEU B CA 1
ATOM 5983 C C . LEU B 2 156 ? 136.076 111.853 153.122 1.00 37.75 156 LEU B C 1
ATOM 5984 O O . LEU B 2 156 ? 137.130 112.479 152.943 1.00 37.75 156 LEU B O 1
ATOM 5989 N N . CYS B 2 157 ? 135.984 110.846 153.992 1.00 37.18 157 CYS B N 1
ATOM 5990 C CA . CYS B 2 157 ? 137.154 110.420 154.755 1.00 37.18 157 CYS B CA 1
ATOM 5991 C C . CYS B 2 157 ? 138.266 109.926 153.836 1.00 37.18 157 CYS B C 1
ATOM 5992 O O . CYS B 2 157 ? 139.441 110.273 154.024 1.00 37.18 157 CYS B O 1
ATOM 5995 N N . GLN B 2 158 ? 137.913 109.122 152.829 1.00 37.25 158 GLN B N 1
ATOM 5996 C CA . GLN B 2 158 ? 138.917 108.609 151.899 1.00 37.25 158 GLN B CA 1
ATOM 5997 C C . GLN B 2 158 ? 139.600 109.742 151.140 1.00 37.25 158 GLN B C 1
ATOM 5998 O O . GLN B 2 158 ? 140.832 109.762 150.999 1.00 37.25 158 GLN B O 1
ATOM 6004 N N . LYS B 2 159 ? 138.809 110.696 150.639 1.00 34.23 159 LYS B N 1
ATOM 6005 C CA . LYS B 2 159 ? 139.380 111.820 149.903 1.00 34.23 159 LYS B CA 1
ATOM 6006 C C . LYS B 2 159 ? 140.298 112.650 150.788 1.00 34.23 159 LYS B C 1
ATOM 6007 O O . LYS B 2 159 ? 141.384 113.068 150.358 1.00 34.23 159 LYS B O 1
ATOM 6013 N N . LEU B 2 160 ? 139.881 112.894 152.034 1.00 32.31 160 LEU B N 1
ATOM 6014 C CA . LEU B 2 160 ? 140.711 113.662 152.952 1.00 32.31 160 LEU B CA 1
ATOM 6015 C C . LEU B 2 160 ? 142.036 112.961 153.208 1.00 32.31 160 LEU B C 1
ATOM 6016 O O . LEU B 2 160 ? 143.094 113.604 153.211 1.00 32.31 160 LEU B O 1
ATOM 6021 N N . LEU B 2 161 ? 142.005 111.643 153.417 1.00 30.73 161 LEU B N 1
ATOM 6022 C CA . LEU B 2 161 ? 143.248 110.913 153.651 1.00 30.73 161 LEU B CA 1
ATOM 6023 C C . LEU B 2 161 ? 144.171 111.009 152.443 1.00 30.73 161 LEU B C 1
ATOM 6024 O O . LEU B 2 161 ? 145.359 111.337 152.579 1.00 30.73 161 LEU B O 1
ATOM 6029 N N . GLN B 2 162 ? 143.627 110.771 151.243 1.00 33.86 162 GLN B N 1
ATOM 6030 C CA . GLN B 2 162 ? 144.456 110.798 150.039 1.00 33.86 162 GLN B CA 1
ATOM 6031 C C . GLN B 2 162 ? 145.098 112.159 149.822 1.00 33.86 162 GLN B C 1
ATOM 6032 O O . GLN B 2 162 ? 146.277 112.235 149.463 1.00 33.86 162 GLN B O 1
ATOM 6038 N N . PHE B 2 163 ? 144.349 113.242 150.032 1.00 34.10 163 PHE B N 1
ATOM 6039 C CA . PHE B 2 163 ? 144.918 114.567 149.804 1.00 34.10 163 PHE B CA 1
ATOM 6040 C C . PHE B 2 163 ? 145.915 114.960 150.892 1.00 34.10 163 PHE B C 1
ATOM 6041 O O . PHE B 2 163 ? 147.004 115.473 150.591 1.00 34.10 163 PHE B O 1
ATOM 6049 N N . TYR B 2 164 ? 145.575 114.730 152.159 1.00 35.35 164 TYR B N 1
ATOM 6050 C CA . TYR B 2 164 ? 146.354 115.299 153.246 1.00 35.35 164 TYR B CA 1
ATOM 6051 C C . TYR B 2 164 ? 147.508 114.418 153.701 1.00 35.35 164 TYR B C 1
ATOM 6052 O O . TYR B 2 164 ? 148.309 114.868 154.526 1.00 35.35 164 TYR B O 1
ATOM 6061 N N . ASP B 2 165 ? 147.630 113.183 153.203 1.00 38.66 165 ASP B N 1
ATOM 6062 C CA . ASP B 2 165 ? 148.870 112.461 153.465 1.00 38.66 165 ASP B CA 1
ATOM 6063 C C . ASP B 2 165 ? 150.006 112.926 152.566 1.00 38.66 165 ASP B C 1
ATOM 6064 O O . ASP B 2 165 ? 151.165 112.598 152.838 1.00 38.66 165 ASP B O 1
ATOM 6069 N N . GLN B 2 166 ? 149.706 113.677 151.503 1.00 43.36 166 GLN B N 1
ATOM 6070 C CA . GLN B 2 166 ? 150.745 114.255 150.666 1.00 43.36 166 GLN B CA 1
ATOM 6071 C C . GLN B 2 166 ? 150.851 115.767 150.775 1.00 43.36 166 GLN B C 1
ATOM 6072 O O . GLN B 2 166 ? 151.928 116.307 150.510 1.00 43.36 166 GLN B O 1
ATOM 6078 N N . HIS B 2 167 ? 149.776 116.468 151.151 1.00 38.33 167 HIS B N 1
ATOM 6079 C CA . HIS B 2 167 ? 149.896 117.916 151.299 1.00 38.33 167 HIS B CA 1
ATOM 6080 C C . HIS B 2 167 ? 150.740 118.292 152.511 1.00 38.33 167 HIS B C 1
ATOM 6081 O O . HIS B 2 167 ? 151.625 119.148 152.412 1.00 38.33 167 HIS B O 1
ATOM 6088 N N . LEU B 2 168 ? 150.485 117.669 153.664 1.00 46.37 168 LEU B N 1
ATOM 6089 C CA . LEU B 2 168 ? 151.160 118.083 154.893 1.00 46.37 168 LEU B CA 1
ATOM 6090 C C . LEU B 2 168 ? 152.638 117.721 154.884 1.00 46.37 168 LEU B C 1
ATOM 6091 O O . LEU B 2 168 ? 153.439 118.386 155.550 1.00 46.37 168 LEU B O 1
ATOM 6096 N N . THR B 2 169 ? 153.015 116.670 154.154 1.00 52.69 169 THR B N 1
ATOM 6097 C CA . THR B 2 169 ? 154.419 116.275 154.095 1.00 52.69 169 THR B CA 1
ATOM 6098 C C . THR B 2 169 ? 155.269 117.348 153.423 1.00 52.69 169 THR B C 1
ATOM 6099 O O . THR B 2 169 ? 156.381 117.644 153.876 1.00 52.69 169 THR B O 1
ATOM 6103 N N . ASN B 2 170 ? 154.758 117.953 152.351 1.00 61.32 170 ASN B N 1
ATOM 6104 C CA . ASN B 2 170 ? 155.481 118.973 151.604 1.00 61.32 170 ASN B CA 1
ATOM 6105 C C . ASN B 2 170 ? 155.192 120.386 152.099 1.00 61.32 170 ASN B C 1
ATOM 6106 O O . ASN B 2 170 ? 155.303 121.340 151.321 1.00 61.32 170 ASN B O 1
ATOM 6111 N N . LEU B 2 171 ? 154.817 120.541 153.365 1.00 67.13 171 LEU B N 1
ATOM 6112 C CA . LEU B 2 171 ? 154.528 121.862 153.905 1.00 67.13 171 LEU B CA 1
ATOM 6113 C C . LEU B 2 171 ? 155.817 122.637 154.158 1.00 67.13 171 LEU B C 1
ATOM 6114 O O . LEU B 2 171 ? 156.882 122.061 154.393 1.00 67.13 171 LEU B O 1
ATOM 6119 N N . ARG B 2 172 ? 155.707 123.962 154.107 1.00 75.36 172 ARG B N 1
ATOM 6120 C CA . ARG B 2 172 ? 156.850 124.823 154.370 1.00 75.36 172 ARG B CA 1
ATOM 6121 C C . ARG B 2 172 ? 157.225 124.772 155.848 1.00 75.36 172 ARG B C 1
ATOM 6122 O O . ARG B 2 172 ? 156.389 124.504 156.715 1.00 75.36 172 ARG B O 1
ATOM 6130 N N . ASP B 2 173 ? 158.498 125.022 156.126 1.00 75.88 173 ASP B N 1
ATOM 6131 C CA . ASP B 2 173 ? 159.009 124.987 157.489 1.00 75.88 173 ASP B CA 1
ATOM 6132 C C . ASP B 2 173 ? 158.308 126.042 158.339 1.00 75.88 173 ASP B C 1
ATOM 6133 O O . ASP B 2 173 ? 158.333 127.230 157.981 1.00 75.88 173 ASP B O 1
ATOM 6138 N N . PRO B 2 174 ? 157.670 125.664 159.449 1.00 67.70 174 PRO B N 1
ATOM 6139 C CA . PRO B 2 174 ? 157.000 126.669 160.290 1.00 67.70 174 PRO B CA 1
ATOM 6140 C C . PRO B 2 174 ? 157.939 127.702 160.886 1.00 67.70 174 PRO B C 1
ATOM 6141 O O . PRO B 2 174 ? 157.489 128.811 161.200 1.00 67.70 174 PRO B O 1
ATOM 6145 N N . ALA B 2 175 ? 159.222 127.381 161.057 1.00 67.60 175 ALA B N 1
ATOM 6146 C CA . ALA B 2 175 ? 160.138 128.317 161.700 1.00 67.60 175 ALA B CA 1
ATOM 6147 C C . ALA B 2 175 ? 160.385 129.551 160.845 1.00 67.60 175 ALA B C 1
ATOM 6148 O O . ALA B 2 175 ? 160.786 130.595 161.369 1.00 67.60 175 ALA B O 1
ATOM 6150 N N . GLN B 2 176 ? 160.161 129.458 159.537 1.00 69.58 176 GLN B N 1
ATOM 6151 C CA . GLN B 2 176 ? 160.367 130.577 158.624 1.00 69.58 176 GLN B CA 1
ATOM 6152 C C . GLN B 2 176 ? 159.029 130.982 158.003 1.00 69.58 176 GLN B C 1
ATOM 6153 O O . GLN B 2 176 ? 158.457 130.250 157.189 1.00 69.58 176 GLN B O 1
ATOM 6159 N N . CYS B 2 177 ? 158.518 132.140 158.419 1.00 60.08 177 CYS B N 1
ATOM 6160 C CA . CYS B 2 177 ? 157.289 132.710 157.888 1.00 60.08 177 CYS B CA 1
ATOM 6161 C C . CYS B 2 177 ? 157.394 134.229 157.909 1.00 60.08 177 CYS B C 1
ATOM 6162 O O . CYS B 2 177 ? 157.877 134.820 158.878 1.00 60.08 177 CYS B O 1
ATOM 6165 N N . ASP B 2 178 ? 156.935 134.855 156.828 1.00 56.57 178 ASP B N 1
ATOM 6166 C CA . ASP B 2 178 ? 157.116 136.286 156.639 1.00 56.57 178 ASP B CA 1
ATOM 6167 C C . ASP B 2 178 ? 155.813 136.918 156.174 1.00 56.57 178 ASP B C 1
ATOM 6168 O O . ASP B 2 178 ? 154.751 136.292 156.208 1.00 56.57 178 ASP B O 1
ATOM 6173 N N . ILE B 2 179 ? 155.915 138.179 155.744 1.00 48.38 179 ILE B N 1
ATOM 6174 C CA . ILE B 2 179 ? 154.759 138.910 155.228 1.00 48.38 179 ILE B CA 1
ATOM 6175 C C . ILE B 2 179 ? 154.237 138.265 153.951 1.00 48.38 179 ILE B C 1
ATOM 6176 O O . ILE B 2 179 ? 153.023 138.200 153.723 1.00 48.38 179 ILE B O 1
ATOM 6181 N N . ILE B 2 180 ? 155.144 137.785 153.096 1.00 46.35 180 ILE B N 1
ATOM 6182 C CA . ILE B 2 180 ? 154.738 137.223 151.810 1.00 46.35 180 ILE B CA 1
ATOM 6183 C C . ILE B 2 180 ? 153.854 135.997 152.012 1.00 46.35 180 ILE B C 1
ATOM 6184 O O . ILE B 2 180 ? 152.899 135.771 151.259 1.00 46.35 180 ILE B O 1
ATOM 6189 N N . ASP B 2 181 ? 154.153 135.189 153.032 1.00 52.52 181 ASP B N 1
ATOM 6190 C CA . ASP B 2 181 ? 153.294 134.054 153.355 1.00 52.52 181 ASP B CA 1
ATOM 6191 C C . ASP B 2 181 ? 151.912 134.515 153.806 1.00 52.52 181 ASP B C 1
ATOM 6192 O O . ASP B 2 181 ? 150.900 133.893 153.464 1.00 52.52 181 ASP B O 1
ATOM 6197 N N . MET B 2 182 ? 151.854 135.599 154.582 1.00 48.10 182 MET B N 1
ATOM 6198 C CA . MET B 2 182 ? 150.575 136.157 155.012 1.00 48.10 182 MET B CA 1
ATOM 6199 C C . MET B 2 182 ? 149.755 136.667 153.830 1.00 48.10 182 MET B C 1
ATOM 6200 O O . MET B 2 182 ? 148.535 136.472 153.784 1.00 48.10 182 MET B O 1
ATOM 6205 N N . LEU B 2 183 ? 150.407 137.324 152.866 1.00 44.22 183 LEU B N 1
ATOM 6206 C CA . LEU B 2 183 ? 149.726 138.173 151.894 1.00 44.22 183 LEU B CA 1
ATOM 6207 C C . LEU B 2 183 ? 149.524 137.537 150.522 1.00 44.22 183 LEU B C 1
ATOM 6208 O O . LEU B 2 183 ? 148.840 138.136 149.685 1.00 44.22 183 LEU B O 1
ATOM 6213 N N . HIS B 2 184 ? 150.096 136.359 150.263 1.00 46.03 184 HIS B N 1
ATOM 6214 C CA . HIS B 2 184 ? 149.946 135.658 148.983 1.00 46.03 184 HIS B CA 1
ATOM 6215 C C . HIS B 2 184 ? 150.465 136.502 147.814 1.00 46.03 184 HIS B C 1
ATOM 6216 O O . HIS B 2 184 ? 149.714 136.912 146.927 1.00 46.03 184 HIS B O 1
ATOM 6223 N N . SER B 2 185 ? 151.771 136.752 147.818 1.00 39.62 185 SER B N 1
ATOM 6224 C CA . SER B 2 185 ? 152.402 137.619 146.832 1.00 39.62 185 SER B CA 1
ATOM 6225 C C . SER B 2 185 ? 153.344 136.837 145.923 1.00 39.62 185 SER B C 1
ATOM 6226 O O . SER B 2 185 ? 154.002 135.884 146.348 1.00 39.62 185 SER B O 1
ATOM 6229 N N . ILE B 2 186 ? 153.400 137.260 144.660 1.00 36.98 186 ILE B N 1
ATOM 6230 C CA . ILE B 2 186 ? 154.308 136.718 143.656 1.00 36.98 186 ILE B CA 1
ATOM 6231 C C . ILE B 2 186 ? 155.104 137.874 143.064 1.00 36.98 186 ILE B C 1
ATOM 6232 O O . ILE B 2 186 ? 154.575 138.977 142.894 1.00 36.98 186 ILE B O 1
ATOM 6237 N N . GLN B 2 187 ? 156.372 137.623 142.751 1.00 36.53 187 GLN B N 1
ATOM 6238 C CA . GLN B 2 187 ? 157.259 138.684 142.296 1.00 36.53 187 GLN B CA 1
ATOM 6239 C C . GLN B 2 187 ? 156.876 139.177 140.904 1.00 36.53 187 GLN B C 1
ATOM 6240 O O . GLN B 2 187 ? 156.233 138.474 140.121 1.00 36.53 187 GLN B O 1
ATOM 6246 N N . TYR B 2 188 ? 157.282 140.409 140.605 1.00 36.70 188 TYR B N 1
ATOM 6247 C CA . TYR B 2 188 ? 157.037 141.027 139.310 1.00 36.70 188 TYR B CA 1
ATOM 6248 C C . TYR B 2 188 ? 158.081 140.584 138.288 1.00 36.70 188 TYR B C 1
ATOM 6249 O O . TYR B 2 188 ? 159.230 140.290 138.629 1.00 36.70 188 TYR B O 1
ATOM 6258 N N . LEU B 2 189 ? 157.668 140.539 137.022 1.00 34.96 189 LEU B N 1
ATOM 6259 C CA . LEU B 2 189 ? 158.556 140.188 135.911 1.00 34.96 189 LEU B CA 1
ATOM 6260 C C . LEU B 2 189 ? 158.671 141.358 134.944 1.00 34.96 189 LEU B C 1
ATOM 6261 O O . LEU B 2 189 ? 157.759 141.582 134.128 1.00 34.96 189 LEU B O 1
ATOM 6266 N N . PRO B 2 190 ? 159.750 142.135 134.997 1.00 36.53 190 PRO B N 1
ATOM 6267 C CA . PRO B 2 190 ? 159.942 143.193 134.000 1.00 36.53 190 PRO B CA 1
ATOM 6268 C C . PRO B 2 190 ? 160.143 142.619 132.607 1.00 36.53 190 PRO B C 1
ATOM 6269 O O . PRO B 2 190 ? 160.714 141.541 132.428 1.00 36.53 190 PRO B O 1
ATOM 6273 N N . LEU B 2 191 ? 159.669 143.363 131.613 1.00 38.52 191 LEU B N 1
ATOM 6274 C CA . LEU B 2 191 ? 159.714 142.925 130.225 1.00 38.52 191 LEU B CA 1
ATOM 6275 C C . LEU B 2 191 ? 159.564 144.150 129.333 1.00 38.52 191 LEU B C 1
ATOM 6276 O O . LEU B 2 191 ? 159.187 145.231 129.792 1.00 38.52 191 LEU B O 1
ATOM 6281 N N . ASP B 2 192 ? 159.862 143.971 128.048 1.00 42.41 192 ASP B N 1
ATOM 6282 C CA . ASP B 2 192 ? 159.819 145.068 127.097 1.00 42.41 192 ASP B CA 1
ATOM 6283 C C . ASP B 2 192 ? 158.515 145.043 126.297 1.00 42.41 192 ASP B C 1
ATOM 6284 O O . ASP B 2 192 ? 157.642 144.195 126.493 1.00 42.41 192 ASP B O 1
ATOM 6289 N N . LYS B 2 193 ? 158.393 146.003 125.380 1.00 43.38 193 LYS B N 1
ATOM 6290 C CA . LYS B 2 193 ? 157.119 146.269 124.720 1.00 43.38 193 LYS B CA 1
ATOM 6291 C C . LYS B 2 193 ? 156.773 145.189 123.701 1.00 43.38 193 LYS B C 1
ATOM 6292 O O . LYS B 2 193 ? 155.632 144.715 123.654 1.00 43.38 193 LYS B O 1
ATOM 6298 N N . THR B 2 194 ? 157.743 144.788 122.875 1.00 37.88 194 THR B N 1
ATOM 6299 C CA . THR B 2 194 ? 157.449 143.906 121.748 1.00 37.88 194 THR B CA 1
ATOM 6300 C C . THR B 2 194 ? 157.195 142.471 122.197 1.00 37.88 194 THR B C 1
ATOM 6301 O O . THR B 2 194 ? 156.272 141.811 121.700 1.00 37.88 194 THR B O 1
ATOM 6305 N N . LEU B 2 195 ? 158.011 141.965 123.123 1.00 37.17 195 LEU B N 1
ATOM 6306 C CA . LEU B 2 195 ? 157.882 140.569 123.525 1.00 37.17 195 LEU B CA 1
ATOM 6307 C C . LEU B 2 195 ? 156.597 140.331 124.305 1.00 37.17 195 LEU B C 1
ATOM 6308 O O . LEU B 2 195 ? 155.994 139.256 124.199 1.00 37.17 195 LEU B O 1
ATOM 6313 N N . PHE B 2 196 ? 156.151 141.320 125.080 1.00 34.89 196 PHE B N 1
ATOM 6314 C CA . PHE B 2 196 ? 154.870 141.177 125.763 1.00 34.89 196 PHE B CA 1
ATOM 6315 C C . PHE B 2 196 ? 153.726 141.045 124.769 1.00 34.89 196 PHE B C 1
ATOM 6316 O O . PHE B 2 196 ? 152.823 140.223 124.958 1.00 34.89 196 PHE B O 1
ATOM 6324 N N . LEU B 2 197 ? 153.737 141.855 123.709 1.00 34.59 197 LEU B N 1
ATOM 6325 C CA . LEU B 2 197 ? 152.688 141.756 122.702 1.00 34.59 197 LEU B CA 1
ATOM 6326 C C . LEU B 2 197 ? 152.761 140.434 121.950 1.00 34.59 197 LEU B C 1
ATOM 6327 O O . LEU B 2 197 ? 151.721 139.823 121.662 1.00 34.59 197 LEU B O 1
ATOM 6332 N N . ARG B 2 198 ? 153.974 139.968 121.642 1.00 34.87 198 ARG B N 1
ATOM 6333 C CA . ARG B 2 198 ? 154.118 138.657 121.014 1.00 34.87 198 ARG B CA 1
ATOM 6334 C C . ARG B 2 198 ? 153.542 137.559 121.899 1.00 34.87 198 ARG B C 1
ATOM 6335 O O . ARG B 2 198 ? 152.866 136.648 121.408 1.00 34.87 198 ARG B O 1
ATOM 6343 N N . ALA B 2 199 ? 153.801 137.627 123.206 1.00 36.11 199 ALA B N 1
ATOM 6344 C CA . ALA B 2 199 ? 153.257 136.630 124.123 1.00 36.11 199 ALA B CA 1
ATOM 6345 C C . ALA B 2 199 ? 151.740 136.724 124.217 1.00 36.11 199 ALA B C 1
ATOM 6346 O O . ALA B 2 199 ? 151.049 135.699 124.237 1.00 36.11 199 ALA B O 1
ATOM 6348 N N . GLN B 2 200 ? 151.202 137.943 124.280 1.00 36.99 200 GLN B N 1
ATOM 6349 C CA . GLN B 2 200 ? 149.759 138.125 124.359 1.00 36.99 200 GLN B CA 1
ATOM 6350 C C . GLN B 2 200 ? 149.046 137.654 123.101 1.00 36.99 200 GLN B C 1
ATOM 6351 O O . GLN B 2 200 ? 147.870 137.285 123.174 1.00 36.99 200 GLN B O 1
ATOM 6357 N N . ASN B 2 201 ? 149.728 137.650 121.954 1.00 41.38 201 ASN B N 1
ATOM 6358 C CA . ASN B 2 201 ? 149.087 137.206 120.721 1.00 41.38 201 ASN B CA 1
ATOM 6359 C C . ASN B 2 201 ? 148.665 135.741 120.751 1.00 41.38 201 ASN B C 1
ATOM 6360 O O . ASN B 2 201 ? 147.862 135.333 119.905 1.00 41.38 201 ASN B O 1
ATOM 6365 N N . PHE B 2 202 ? 149.176 134.942 121.691 1.00 43.16 202 PHE B N 1
ATOM 6366 C CA . PHE B 2 202 ? 148.822 133.528 121.754 1.00 43.16 202 PHE B CA 1
ATOM 6367 C C . PHE B 2 202 ? 147.425 133.282 122.304 1.00 43.16 202 PHE B C 1
ATOM 6368 O O . PHE B 2 202 ? 146.954 132.142 122.251 1.00 43.16 202 PHE B O 1
ATOM 6376 N N . GLY B 2 203 ? 146.755 134.305 122.826 1.00 41.20 203 GLY B N 1
ATOM 6377 C CA . GLY B 2 203 ? 145.386 134.145 123.272 1.00 41.20 203 GLY B CA 1
ATOM 6378 C C . GLY B 2 203 ? 144.373 134.013 122.160 1.00 41.20 203 GLY B C 1
ATOM 6379 O O . GLY B 2 203 ? 143.179 133.870 122.437 1.00 41.20 203 GLY B O 1
ATOM 6380 N N . THR B 2 204 ? 144.823 134.062 120.908 1.00 41.68 204 THR B N 1
ATOM 6381 C CA . THR B 2 204 ? 143.964 133.911 119.744 1.00 41.68 204 THR B CA 1
ATOM 6382 C C . THR B 2 204 ? 143.695 132.444 119.410 1.00 41.68 204 THR B C 1
ATOM 6383 O O . THR B 2 204 ? 143.052 132.152 118.396 1.00 41.68 204 THR B O 1
ATOM 6387 N N . LEU B 2 205 ? 144.170 131.513 120.241 1.00 42.46 205 LEU B N 1
ATOM 6388 C CA . LEU B 2 205 ? 143.920 130.094 120.008 1.00 42.46 205 LEU B CA 1
ATOM 6389 C C . LEU B 2 205 ? 142.441 129.738 120.085 1.00 42.46 205 LEU B C 1
ATOM 6390 O O . LEU B 2 205 ? 142.042 128.694 119.559 1.00 42.46 205 LEU B O 1
ATOM 6395 N N . CYS B 2 206 ? 141.623 130.571 120.731 1.00 44.90 206 CYS B N 1
ATOM 6396 C CA . CYS B 2 206 ? 140.204 130.259 120.869 1.00 44.90 206 CYS B CA 1
ATOM 6397 C C . CYS B 2 206 ? 139.494 130.251 119.520 1.00 44.90 206 CYS B C 1
ATOM 6398 O O . CYS B 2 206 ? 138.645 129.389 119.266 1.00 44.90 206 CYS B O 1
ATOM 6401 N N . GLU B 2 207 ? 139.816 131.208 118.645 1.00 47.97 207 GLU B N 1
ATOM 6402 C CA . GLU B 2 207 ? 139.127 131.295 117.360 1.00 47.97 207 GLU B CA 1
ATOM 6403 C C . GLU B 2 207 ? 139.415 130.087 116.474 1.00 47.97 207 GLU B C 1
ATOM 6404 O O . GLU B 2 207 ? 138.520 129.600 115.773 1.00 47.97 207 GLU B O 1
ATOM 6410 N N . THR B 2 208 ? 140.655 129.596 116.475 1.00 46.38 208 THR B N 1
ATOM 6411 C CA . THR B 2 208 ? 140.977 128.428 115.659 1.00 46.38 208 THR B CA 1
ATOM 6412 C C . THR B 2 208 ? 140.376 127.157 116.252 1.00 46.38 208 THR B C 1
ATOM 6413 O O . THR B 2 208 ? 139.779 126.348 115.533 1.00 46.38 208 THR B O 1
ATOM 6417 N N . PHE B 2 209 ? 140.522 126.967 117.563 1.00 44.44 209 PHE B N 1
ATOM 6418 C CA . PHE B 2 209 ? 139.961 125.814 118.272 1.00 44.44 209 PHE B CA 1
ATOM 6419 C C . PHE B 2 209 ? 138.922 126.300 119.270 1.00 44.44 209 PHE B C 1
ATOM 6420 O O . PHE B 2 209 ? 139.283 126.812 120.346 1.00 44.44 209 PHE B O 1
ATOM 6428 N N . PRO B 2 210 ? 137.628 126.162 118.973 1.00 42.85 210 PRO B N 1
ATOM 6429 C CA . PRO B 2 210 ? 136.601 126.763 119.838 1.00 42.85 210 PRO B CA 1
ATOM 6430 C C . PRO B 2 210 ? 136.391 126.047 121.164 1.00 42.85 210 PRO B C 1
ATOM 6431 O O . PRO B 2 210 ? 135.587 126.523 121.975 1.00 42.85 210 PRO B O 1
ATOM 6435 N N . ASP B 2 211 ? 137.070 124.928 121.418 1.00 44.69 211 ASP B N 1
ATOM 6436 C CA . ASP B 2 211 ? 136.898 124.244 122.695 1.00 44.69 211 ASP B CA 1
ATOM 6437 C C . ASP B 2 211 ? 137.636 124.951 123.823 1.00 44.69 211 ASP B C 1
ATOM 6438 O O . ASP B 2 211 ? 137.215 124.866 124.982 1.00 44.69 211 ASP B O 1
ATOM 6443 N N . ILE B 2 212 ? 138.730 125.646 123.513 1.00 39.98 212 ILE B N 1
ATOM 6444 C CA . ILE B 2 212 ? 139.540 126.279 124.546 1.00 39.98 212 ILE B CA 1
ATOM 6445 C C . ILE B 2 212 ? 138.783 127.462 125.132 1.00 39.98 212 ILE B C 1
ATOM 6446 O O . ILE B 2 212 ? 138.260 128.312 124.400 1.00 39.98 212 ILE B O 1
ATOM 6451 N N . LYS B 2 213 ? 138.720 127.521 126.462 1.00 42.97 213 LYS B N 1
ATOM 6452 C CA . LYS B 2 213 ? 138.036 128.598 127.164 1.00 42.97 213 LYS B CA 1
ATOM 6453 C C . LYS B 2 213 ? 138.973 129.623 127.780 1.00 42.97 213 LYS B C 1
ATOM 6454 O O . LYS B 2 213 ? 138.585 130.783 127.916 1.00 42.97 213 LYS B O 1
ATOM 6460 N N . GLU B 2 214 ? 140.190 129.231 128.154 1.00 44.27 214 GLU B N 1
ATOM 6461 C CA . GLU B 2 214 ? 141.159 130.179 128.685 1.00 44.27 214 GLU B CA 1
ATOM 6462 C C . GLU B 2 214 ? 142.544 129.548 128.634 1.00 44.27 214 GLU B C 1
ATOM 6463 O O . GLU B 2 214 ? 142.693 128.323 128.681 1.00 44.27 214 GLU B O 1
ATOM 6469 N N . SER B 2 215 ? 143.558 130.410 128.536 1.00 39.76 215 SER B N 1
ATOM 6470 C CA . SER B 2 215 ? 144.952 129.993 128.548 1.00 39.76 215 SER B CA 1
ATOM 6471 C C . SER B 2 215 ? 145.772 130.997 129.347 1.00 39.76 215 SER B C 1
ATOM 6472 O O . SER B 2 215 ? 145.560 132.207 129.237 1.00 39.76 215 SER B O 1
ATOM 6475 N N . ILE B 2 216 ? 146.709 130.485 130.148 1.00 33.68 216 ILE B N 1
ATOM 6476 C CA . ILE B 2 216 ? 147.609 131.324 130.932 1.00 33.68 216 ILE B CA 1
ATOM 6477 C C . ILE B 2 216 ? 149.045 130.881 130.685 1.00 33.68 216 ILE B C 1
ATOM 6478 O O . ILE B 2 216 ? 149.312 129.731 130.325 1.00 33.68 216 ILE B O 1
ATOM 6483 N N . MET B 2 217 ? 149.979 131.813 130.899 1.00 32.57 217 MET B N 1
ATOM 6484 C CA . MET B 2 217 ? 151.397 131.565 130.677 1.00 32.57 217 MET B CA 1
ATOM 6485 C C . MET B 2 217 ? 152.205 131.805 131.941 1.00 32.57 217 MET B C 1
ATOM 6486 O O . MET B 2 217 ? 151.883 132.677 132.751 1.00 32.57 217 MET B O 1
ATOM 6491 N N . LEU B 2 218 ? 153.269 131.021 132.088 1.00 32.61 218 LEU B N 1
ATOM 6492 C CA . LEU B 2 218 ? 154.254 131.208 133.142 1.00 32.61 218 LEU B CA 1
ATOM 6493 C C . LEU B 2 218 ? 155.653 131.132 132.555 1.00 32.61 218 LEU B C 1
ATOM 6494 O O . LEU B 2 218 ? 155.945 130.251 131.738 1.00 32.61 218 LEU B O 1
ATOM 6499 N N . TYR B 2 219 ? 156.516 132.054 132.981 1.00 32.72 219 TYR B N 1
ATOM 6500 C CA . TYR B 2 219 ? 157.947 132.004 132.697 1.00 32.72 219 TYR B CA 1
ATOM 6501 C C . TYR B 2 219 ? 158.660 131.601 133.980 1.00 32.72 219 TYR B C 1
ATOM 6502 O O . TYR B 2 219 ? 158.647 132.348 134.964 1.00 32.72 219 TYR B O 1
ATOM 6511 N N . GLN B 2 220 ? 159.285 130.424 133.959 1.00 36.29 220 GLN B N 1
ATOM 6512 C CA . GLN B 2 220 ? 159.888 129.822 135.142 1.00 36.29 220 GLN B CA 1
ATOM 6513 C C . GLN B 2 220 ? 158.871 129.722 136.272 1.00 36.29 220 GLN B C 1
ATOM 6514 O O . GLN B 2 220 ? 157.981 128.867 136.232 1.00 36.29 220 GLN B O 1
ATOM 6520 N N . GLU B 2 221 ? 158.985 130.585 137.278 1.00 40.95 221 GLU B N 1
ATOM 6521 C CA . GLU B 2 221 ? 158.073 130.578 138.416 1.00 40.95 221 GLU B CA 1
ATOM 6522 C C . GLU B 2 221 ? 157.359 131.916 138.575 1.00 40.95 221 GLU B C 1
ATOM 6523 O O . GLU B 2 221 ? 156.921 132.267 139.672 1.00 40.95 221 GLU B O 1
ATOM 6529 N N . GLN B 2 222 ? 157.230 132.669 137.486 1.00 33.79 222 GLN B N 1
ATOM 6530 C CA . GLN B 2 222 ? 156.619 133.987 137.509 1.00 33.79 222 GLN B CA 1
ATOM 6531 C C . GLN B 2 222 ? 155.559 134.081 136.423 1.00 33.79 222 GLN B C 1
ATOM 6532 O O . GLN B 2 222 ? 155.609 133.368 135.419 1.00 33.79 222 GLN B O 1
ATOM 6538 N N . VAL B 2 223 ? 154.601 134.975 136.635 1.00 34.32 223 VAL B N 1
ATOM 6539 C CA . VAL B 2 223 ? 153.457 135.108 135.740 1.00 34.32 223 VAL B CA 1
ATOM 6540 C C . VAL B 2 223 ? 153.823 136.025 134.582 1.00 34.32 223 VAL B C 1
ATOM 6541 O O . VAL B 2 223 ? 154.403 137.098 134.780 1.00 34.32 223 VAL B O 1
ATOM 6545 N N . LEU B 2 224 ? 153.485 135.602 133.367 1.00 35.21 224 LEU B N 1
ATOM 6546 C CA . LEU B 2 224 ? 153.714 136.383 132.159 1.00 35.21 224 LEU B CA 1
ATOM 6547 C C . LEU B 2 224 ? 152.420 136.858 131.516 1.00 35.21 224 LEU B C 1
ATOM 6548 O O . LEU B 2 224 ? 152.345 138.003 131.067 1.00 35.21 224 LEU B O 1
ATOM 6553 N N . CYS B 2 225 ? 151.393 136.009 131.471 1.00 39.36 225 CYS B N 1
ATOM 6554 C CA . CYS B 2 225 ? 150.066 136.399 131.005 1.00 39.36 225 CYS B CA 1
ATOM 6555 C C . CYS B 2 225 ? 149.030 135.654 131.832 1.00 39.36 225 CYS B C 1
ATOM 6556 O O . CYS B 2 225 ? 148.971 134.420 131.789 1.00 39.36 225 CYS B O 1
ATOM 6559 N N . GLY B 2 226 ? 148.218 136.403 132.578 1.00 36.69 226 GLY B N 1
ATOM 6560 C CA . GLY B 2 226 ? 147.204 135.828 133.440 1.00 36.69 226 GLY B CA 1
ATOM 6561 C C . GLY B 2 226 ? 145.827 135.785 132.812 1.00 36.69 226 GLY B C 1
ATOM 6562 O O . GLY B 2 226 ? 145.108 134.793 132.951 1.00 36.69 226 GLY B O 1
ATOM 6563 N N . GLY B 2 227 ? 145.442 136.848 132.139 1.00 42.49 227 GLY B N 1
ATOM 6564 C CA . GLY B 2 227 ? 144.202 136.854 131.367 1.00 42.49 227 GLY B CA 1
ATOM 6565 C C . GLY B 2 227 ? 143.008 137.287 132.208 1.00 42.49 227 GLY B C 1
ATOM 6566 O O . GLY B 2 227 ? 142.981 138.402 132.718 1.00 42.49 227 GLY B O 1
ATOM 6567 N N . LYS B 2 228 ? 142.028 136.392 132.345 1.00 50.44 228 LYS B N 1
ATOM 6568 C CA . LYS B 2 228 ? 140.751 136.700 132.970 1.00 50.44 228 LYS B CA 1
ATOM 6569 C C . LYS B 2 228 ? 140.614 136.163 134.390 1.00 50.44 228 LYS B C 1
ATOM 6570 O O . LYS B 2 228 ? 139.752 136.642 135.134 1.00 50.44 228 LYS B O 1
ATOM 6576 N N . LEU B 2 229 ? 141.456 135.213 134.793 1.00 45.36 229 LEU B N 1
ATOM 6577 C CA . LEU B 2 229 ? 141.295 134.561 136.086 1.00 45.36 229 LEU B CA 1
ATOM 6578 C C . LEU B 2 229 ? 141.538 135.532 137.237 1.00 45.36 229 LEU B C 1
ATOM 6579 O O . LEU B 2 229 ? 142.355 136.451 137.147 1.00 45.36 229 LEU B O 1
ATOM 6584 N N . SER B 2 230 ? 140.814 135.308 138.332 1.00 48.02 230 SER B N 1
ATOM 6585 C CA . SER B 2 230 ? 140.966 136.102 139.539 1.00 48.02 230 SER B CA 1
ATOM 6586 C C . SER B 2 230 ? 142.300 135.792 140.220 1.00 48.02 230 SER B C 1
ATOM 6587 O O . SER B 2 230 ? 142.890 134.732 139.994 1.00 48.02 230 SER B O 1
ATOM 6590 N N . PRO B 2 231 ? 142.806 136.715 141.047 1.00 46.95 231 PRO B N 1
ATOM 6591 C CA . PRO B 2 231 ? 144.129 136.497 141.660 1.00 46.95 231 PRO B CA 1
ATOM 6592 C C . PRO B 2 231 ? 144.236 135.233 142.500 1.00 46.95 231 PRO B C 1
ATOM 6593 O O . PRO B 2 231 ? 145.286 134.579 142.482 1.00 46.95 231 PRO B O 1
ATOM 6597 N N . GLU B 2 232 ? 143.185 134.864 143.237 1.00 50.52 232 GLU B N 1
ATOM 6598 C CA . GLU B 2 232 ? 143.259 133.671 144.077 1.00 50.52 232 GLU B CA 1
ATOM 6599 C C . GLU B 2 232 ? 143.355 132.401 143.237 1.00 50.52 232 GLU B C 1
ATOM 6600 O O . GLU B 2 232 ? 144.156 131.506 143.539 1.00 50.52 232 GLU B O 1
ATOM 6606 N N . ASP B 2 233 ? 142.548 132.306 142.178 1.00 44.38 233 ASP B N 1
ATOM 6607 C CA . ASP B 2 233 ? 142.628 131.150 141.291 1.00 44.38 233 ASP B CA 1
ATOM 6608 C C . ASP B 2 233 ? 143.985 131.077 140.606 1.00 44.38 233 ASP B C 1
ATOM 6609 O O . ASP B 2 233 ? 144.549 129.988 140.438 1.00 44.38 233 ASP B O 1
ATOM 6614 N N . LEU B 2 234 ? 144.523 132.228 140.201 1.00 41.67 234 LEU B N 1
ATOM 6615 C CA . LEU B 2 234 ? 145.843 132.260 139.581 1.00 41.67 234 LEU B CA 1
ATOM 6616 C C . LEU B 2 234 ? 146.916 131.793 140.557 1.00 41.67 234 LEU B C 1
ATOM 6617 O O . LEU B 2 234 ? 147.831 131.053 140.175 1.00 41.67 234 LEU B O 1
ATOM 6622 N N . HIS B 2 235 ? 146.815 132.209 141.821 1.00 41.51 235 HIS B N 1
ATOM 6623 C CA . HIS B 2 235 ? 147.739 131.734 142.845 1.00 41.51 235 HIS B CA 1
ATOM 6624 C C . HIS B 2 235 ? 147.631 130.229 143.037 1.00 41.51 235 HIS B C 1
ATOM 6625 O O . HIS B 2 235 ? 148.652 129.552 143.203 1.00 41.51 235 HIS B O 1
ATOM 6632 N N . CYS B 2 236 ? 146.410 129.689 143.015 1.00 38.03 236 CYS B N 1
ATOM 6633 C CA . CYS B 2 236 ? 146.237 128.245 143.143 1.00 38.03 236 CYS B CA 1
ATOM 6634 C C . CYS B 2 236 ? 146.880 127.495 141.978 1.00 38.03 236 CYS B C 1
ATOM 6635 O O . CYS B 2 236 ? 147.568 126.485 142.186 1.00 38.03 236 CYS B O 1
ATOM 6638 N N . VAL B 2 237 ? 146.670 127.974 140.748 1.00 34.34 237 VAL B N 1
ATOM 6639 C CA . VAL B 2 237 ? 147.280 127.325 139.587 1.00 34.34 237 VAL B CA 1
ATOM 6640 C C . VAL B 2 237 ? 148.799 127.398 139.668 1.00 34.34 237 VAL B C 1
ATOM 6641 O O . VAL B 2 237 ? 149.499 126.415 139.390 1.00 34.34 237 VAL B O 1
ATOM 6645 N N . HIS B 2 238 ? 149.330 128.559 140.051 1.00 36.69 238 HIS B N 1
ATOM 6646 C CA . HIS B 2 238 ? 150.771 128.717 140.193 1.00 36.69 238 HIS B CA 1
ATOM 6647 C C . HIS B 2 238 ? 151.333 127.753 141.229 1.00 36.69 238 HIS B C 1
ATOM 6648 O O . HIS B 2 238 ? 152.353 127.096 140.986 1.00 36.69 238 HIS B O 1
ATOM 6655 N N . SER B 2 239 ? 150.668 127.637 142.383 1.00 36.34 239 SER B N 1
ATOM 6656 C CA . SER B 2 239 ? 151.145 126.739 143.430 1.00 36.34 239 SER B CA 1
ATOM 6657 C C . SER B 2 239 ? 151.127 125.288 142.971 1.00 36.34 239 SER B C 1
ATOM 6658 O O . SER B 2 239 ? 152.098 124.551 143.192 1.00 36.34 239 SER B O 1
ATOM 6661 N N . TYR B 2 240 ? 150.043 124.860 142.319 1.00 36.22 240 TYR B N 1
ATOM 6662 C CA . TYR B 2 240 ? 149.986 123.477 141.858 1.00 36.22 240 TYR B CA 1
ATOM 6663 C C . TYR B 2 240 ? 151.060 123.187 140.818 1.00 36.22 240 TYR B C 1
ATOM 6664 O O . TYR B 2 240 ? 151.725 122.147 140.883 1.00 36.22 240 TYR B O 1
ATOM 6673 N N . VAL B 2 241 ? 151.242 124.086 139.847 1.00 33.51 241 VAL B N 1
ATOM 6674 C CA . VAL B 2 241 ? 152.220 123.834 138.793 1.00 33.51 241 VAL B CA 1
ATOM 6675 C C . VAL B 2 241 ? 153.630 123.824 139.367 1.00 33.51 241 VAL B C 1
ATOM 6676 O O . VAL B 2 241 ? 154.479 123.027 138.952 1.00 33.51 241 VAL B O 1
ATOM 6680 N N . VAL B 2 242 ? 153.901 124.700 140.337 1.00 36.14 242 VAL B N 1
ATOM 6681 C CA . VAL B 2 242 ? 155.224 124.730 140.952 1.00 36.14 242 VAL B CA 1
ATOM 6682 C C . VAL B 2 242 ? 155.486 123.448 141.732 1.00 36.14 242 VAL B C 1
ATOM 6683 O O . VAL B 2 242 ? 156.565 122.853 141.628 1.00 36.14 242 VAL B O 1
ATOM 6687 N N . GLN B 2 243 ? 154.507 122.991 142.512 1.00 41.10 243 GLN B N 1
ATOM 6688 C CA . GLN B 2 243 ? 154.737 121.872 143.416 1.00 41.10 243 GLN B CA 1
ATOM 6689 C C . GLN B 2 243 ? 154.496 120.507 142.786 1.00 41.10 243 GLN B C 1
ATOM 6690 O O . GLN B 2 243 ? 154.794 119.494 143.425 1.00 41.10 243 GLN B O 1
ATOM 6696 N N . HIS B 2 244 ? 153.971 120.442 141.563 1.00 38.88 244 HIS B N 1
ATOM 6697 C CA . HIS B 2 244 ? 153.641 119.160 140.958 1.00 38.88 244 HIS B CA 1
ATOM 6698 C C . HIS B 2 244 ? 154.164 118.967 139.543 1.00 38.88 244 HIS B C 1
ATOM 6699 O O . HIS B 2 244 ? 154.024 117.861 139.010 1.00 38.88 244 HIS B O 1
ATOM 6706 N N . VAL B 2 245 ? 154.747 119.986 138.914 1.00 35.89 245 VAL B N 1
ATOM 6707 C CA . VAL B 2 245 ? 155.246 119.849 137.549 1.00 35.89 245 VAL B CA 1
ATOM 6708 C C . VAL B 2 245 ? 156.724 120.208 137.487 1.00 35.89 245 VAL B C 1
ATOM 6709 O O . VAL B 2 245 ? 157.558 119.380 137.109 1.00 35.89 245 VAL B O 1
ATOM 6713 N N . LEU B 2 246 ? 157.056 121.448 137.850 1.00 39.57 246 LEU B N 1
ATOM 6714 C CA . LEU B 2 246 ? 158.431 121.921 137.717 1.00 39.57 246 LEU B CA 1
ATOM 6715 C C . LEU B 2 246 ? 159.368 121.189 138.669 1.00 39.57 246 LEU B C 1
ATOM 6716 O O . LEU B 2 246 ? 160.419 120.686 138.256 1.00 39.57 246 LEU B O 1
ATOM 6721 N N . LYS B 2 247 ? 159.007 121.118 139.951 1.00 44.67 247 LYS B N 1
ATOM 6722 C CA . LYS B 2 247 ? 159.895 120.517 140.939 1.00 44.67 247 LYS B CA 1
ATOM 6723 C C . LYS B 2 247 ? 159.909 118.997 140.862 1.00 44.67 247 LYS B C 1
ATOM 6724 O O . LYS B 2 247 ? 160.849 118.367 141.358 1.00 44.67 247 LYS B O 1
ATOM 6730 N N . VAL B 2 248 ? 158.890 118.394 140.259 1.00 45.96 248 VAL B N 1
ATOM 6731 C CA . VAL B 2 248 ? 158.824 116.942 140.145 1.00 45.96 248 VAL B CA 1
ATOM 6732 C C . VAL B 2 248 ? 159.146 116.504 138.721 1.00 45.96 248 VAL B C 1
ATOM 6733 O O . VAL B 2 248 ? 160.311 116.424 138.333 1.00 45.96 248 VAL B O 1
ATOM 6737 N N . GLY B 2 271 ? 159.661 118.708 125.920 1.00 46.44 271 GLY B N 1
ATOM 6738 C CA . GLY B 2 271 ? 158.817 119.684 125.255 1.00 46.44 271 GLY B CA 1
ATOM 6739 C C . GLY B 2 271 ? 157.546 119.090 124.682 1.00 46.44 271 GLY B C 1
ATOM 6740 O O . GLY B 2 271 ? 157.489 118.744 123.503 1.00 46.44 271 GLY B O 1
ATOM 6741 N N . GLY B 2 272 ? 156.523 118.974 125.518 1.00 42.17 272 GLY B N 1
ATOM 6742 C CA . GLY B 2 272 ? 155.266 118.398 125.082 1.00 42.17 272 GLY B CA 1
ATOM 6743 C C . GLY B 2 272 ? 154.267 118.411 126.214 1.00 42.17 272 GLY B C 1
ATOM 6744 O O . GLY B 2 272 ? 154.537 118.915 127.308 1.00 42.17 272 GLY B O 1
ATOM 6745 N N . PHE B 2 273 ? 153.093 117.851 125.930 1.00 45.23 273 PHE B N 1
ATOM 6746 C CA . PHE B 2 273 ? 152.050 117.767 126.940 1.00 45.23 273 PHE B CA 1
ATOM 6747 C C . PHE B 2 273 ? 152.506 116.890 128.100 1.00 45.23 273 PHE B C 1
ATOM 6748 O O . PHE B 2 273 ? 153.213 115.896 127.918 1.00 45.23 273 PHE B O 1
ATOM 6756 N N . VAL B 2 274 ? 152.095 117.269 129.305 1.00 50.41 274 VAL B N 1
ATOM 6757 C CA . VAL B 2 274 ? 152.452 116.553 130.523 1.00 50.41 274 VAL B CA 1
ATOM 6758 C C . VAL B 2 274 ? 151.266 115.685 130.916 1.00 50.41 274 VAL B C 1
ATOM 6759 O O . VAL B 2 274 ? 150.235 116.194 131.369 1.00 50.41 274 VAL B O 1
ATOM 6763 N N . ARG B 2 275 ? 151.410 114.374 130.749 1.00 61.11 275 ARG B N 1
ATOM 6764 C CA . ARG B 2 275 ? 150.356 113.433 131.112 1.00 61.11 275 ARG B CA 1
ATOM 6765 C C . ARG B 2 275 ? 150.906 112.018 131.246 1.00 61.11 275 ARG B C 1
ATOM 6766 O O . ARG B 2 275 ? 150.227 111.124 131.750 1.00 61.11 275 ARG B O 1
ATOM 6774 N N . ASP B 2 292 ? 141.457 107.864 128.974 1.00 81.75 292 ASP B N 1
ATOM 6775 C CA . ASP B 2 292 ? 142.323 108.728 129.767 1.00 81.75 292 ASP B CA 1
ATOM 6776 C C . ASP B 2 292 ? 141.697 110.109 129.930 1.00 81.75 292 ASP B C 1
ATOM 6777 O O . ASP B 2 292 ? 141.888 110.990 129.092 1.00 81.75 292 ASP B O 1
ATOM 6782 N N . HIS B 2 293 ? 140.945 110.288 131.014 1.00 74.56 293 HIS B N 1
ATOM 6783 C CA . HIS B 2 293 ? 140.288 111.559 131.288 1.00 74.56 293 HIS B CA 1
ATOM 6784 C C . HIS B 2 293 ? 141.271 112.510 131.957 1.00 74.56 293 HIS B C 1
ATOM 6785 O O . HIS B 2 293 ? 141.850 112.155 132.992 1.00 74.56 293 HIS B O 1
ATOM 6792 N N . PRO B 2 294 ? 141.499 113.701 131.406 1.00 60.07 294 PRO B N 1
ATOM 6793 C CA . PRO B 2 294 ? 142.479 114.619 132.001 1.00 60.07 294 PRO B CA 1
ATOM 6794 C C . PRO B 2 294 ? 142.102 115.096 133.395 1.00 60.07 294 PRO B C 1
ATOM 6795 O O . PRO B 2 294 ? 141.047 114.743 133.931 1.00 60.07 294 PRO B O 1
ATOM 6799 N N . MET B 2 295 ? 142.972 115.913 133.981 1.00 57.33 295 MET B N 1
ATOM 6800 C CA . MET B 2 295 ? 142.767 116.424 135.326 1.00 57.33 295 MET B CA 1
ATOM 6801 C C . MET B 2 295 ? 141.617 117.426 135.373 1.00 57.33 295 MET B C 1
ATOM 6802 O O . MET B 2 295 ? 141.487 118.303 134.513 1.00 57.33 295 MET B O 1
ATOM 6807 N N . LYS B 2 296 ? 140.792 117.299 136.411 1.00 36.93 296 LYS B N 1
ATOM 6808 C CA . LYS B 2 296 ? 139.610 118.128 136.605 1.00 36.93 296 LYS B CA 1
ATOM 6809 C C . LYS B 2 296 ? 139.824 119.061 137.788 1.00 36.93 296 LYS B C 1
ATOM 6810 O O . LYS B 2 296 ? 140.251 118.624 138.862 1.00 36.93 296 LYS B O 1
ATOM 6816 N N . VAL B 2 297 ? 139.524 120.344 137.584 1.00 32.27 297 VAL B N 1
ATOM 6817 C CA . VAL B 2 297 ? 139.722 121.387 138.580 1.00 32.27 297 VAL B CA 1
ATOM 6818 C C . VAL B 2 297 ? 138.457 122.231 138.661 1.00 32.27 297 VAL B C 1
ATOM 6819 O O . VAL B 2 297 ? 137.610 122.209 137.768 1.00 32.27 297 VAL B O 1
ATOM 6823 N N . TYR B 2 298 ? 138.329 122.974 139.760 1.00 32.55 298 TYR B N 1
ATOM 6824 C CA . TYR B 2 298 ? 137.131 123.761 140.047 1.00 32.55 298 TYR B CA 1
ATOM 6825 C C . TYR B 2 298 ? 137.509 125.230 140.189 1.00 32.55 298 TYR B C 1
ATOM 6826 O O . TYR B 2 298 ? 138.117 125.626 141.189 1.00 32.55 298 TYR B O 1
ATOM 6835 N N . VAL B 2 299 ? 137.141 126.035 139.193 1.00 41.62 299 VAL B N 1
ATOM 6836 C CA . VAL B 2 299 ? 137.364 127.475 139.202 1.00 41.62 299 VAL B CA 1
ATOM 6837 C C . VAL B 2 299 ? 136.073 128.169 138.795 1.00 41.62 299 VAL B C 1
ATOM 6838 O O . VAL B 2 299 ? 135.152 127.545 138.258 1.00 41.62 299 VAL B O 1
ATOM 6842 N N . THR B 2 300 ? 136.002 129.466 139.078 1.00 51.38 300 THR B N 1
ATOM 6843 C CA . THR B 2 300 ? 134.862 130.297 138.716 1.00 51.38 300 THR B CA 1
ATOM 6844 C C . THR B 2 300 ? 135.297 131.354 137.708 1.00 51.38 300 THR B C 1
ATOM 6845 O O . THR B 2 300 ? 136.257 132.094 137.945 1.00 51.38 300 THR B O 1
ATOM 6849 N N . LEU B 2 301 ? 134.611 131.395 136.568 1.00 54.35 301 LEU B N 1
ATOM 6850 C CA . LEU B 2 301 ? 134.950 132.333 135.504 1.00 54.35 301 LEU B CA 1
ATOM 6851 C C . LEU B 2 301 ? 133.835 133.336 135.245 1.00 54.35 301 LEU B C 1
ATOM 6852 O O . LEU B 2 301 ? 134.074 134.546 135.320 1.00 54.35 301 LEU B O 1
ATOM 6857 N N . ASP B 2 302 ? 132.620 132.876 134.943 1.00 60.64 302 ASP B N 1
ATOM 6858 C CA . ASP B 2 302 ? 131.514 133.774 134.632 1.00 60.64 302 ASP B CA 1
ATOM 6859 C C . ASP B 2 302 ? 130.624 134.044 135.841 1.00 60.64 302 ASP B C 1
ATOM 6860 O O . ASP B 2 302 ? 130.529 135.185 136.302 1.00 60.64 302 ASP B O 1
ATOM 6865 N N . LYS B 2 303 ? 129.970 133.010 136.369 1.00 59.07 303 LYS B N 1
ATOM 6866 C CA . LYS B 2 303 ? 129.020 133.181 137.462 1.00 59.07 303 LYS B CA 1
ATOM 6867 C C . LYS B 2 303 ? 129.407 132.418 138.717 1.00 59.07 303 LYS B C 1
ATOM 6868 O O . LYS B 2 303 ? 129.511 133.018 139.793 1.00 59.07 303 LYS B O 1
ATOM 6874 N N . GLU B 2 304 ? 129.630 131.109 138.615 1.00 56.87 304 GLU B N 1
ATOM 6875 C CA . GLU B 2 304 ? 129.897 130.272 139.776 1.00 56.87 304 GLU B CA 1
ATOM 6876 C C . GLU B 2 304 ? 131.042 129.323 139.452 1.00 56.87 304 GLU B C 1
ATOM 6877 O O . GLU B 2 304 ? 131.601 129.340 138.351 1.00 56.87 304 GLU B O 1
ATOM 6883 N N . ALA B 2 305 ? 131.391 128.487 140.426 1.00 49.98 305 ALA B N 1
ATOM 6884 C CA . ALA B 2 305 ? 132.473 127.529 140.253 1.00 49.98 305 ALA B CA 1
ATOM 6885 C C . ALA B 2 305 ? 131.977 126.317 139.478 1.00 49.98 305 ALA B C 1
ATOM 6886 O O . ALA B 2 305 ? 130.929 125.750 139.801 1.00 49.98 305 ALA B O 1
ATOM 6888 N N . LYS B 2 306 ? 132.727 125.924 138.454 1.00 43.07 306 LYS B N 1
ATOM 6889 C CA . LYS B 2 306 ? 132.340 124.819 137.593 1.00 43.07 306 LYS B CA 1
ATOM 6890 C C . LYS B 2 306 ? 133.546 123.939 137.310 1.00 43.07 306 LYS B C 1
ATOM 6891 O O . LYS B 2 306 ? 134.688 124.405 137.385 1.00 43.07 306 LYS B O 1
ATOM 6897 N N . PRO B 2 307 ? 133.325 122.665 136.991 1.00 41.53 307 PRO B N 1
ATOM 6898 C CA . PRO B 2 307 ? 134.448 121.787 136.656 1.00 41.53 307 PRO B CA 1
ATOM 6899 C C . PRO B 2 307 ? 135.068 122.137 135.313 1.00 41.53 307 PRO B C 1
ATOM 6900 O O . PRO B 2 307 ? 134.404 122.644 134.405 1.00 41.53 307 PRO B O 1
ATOM 6904 N N . TYR B 2 308 ? 136.363 121.852 135.196 1.00 42.63 308 TYR B N 1
ATOM 6905 C CA . TYR B 2 308 ? 137.111 122.131 133.980 1.00 42.63 308 TYR B CA 1
ATOM 6906 C C . TYR B 2 308 ? 138.240 121.120 133.850 1.00 42.63 308 TYR B C 1
ATOM 6907 O O . TYR B 2 308 ? 138.684 120.528 134.835 1.00 42.63 308 TYR B O 1
ATOM 6916 N N . TYR B 2 309 ? 138.706 120.935 132.620 1.00 43.41 309 TYR B N 1
ATOM 6917 C CA . TYR B 2 309 ? 139.840 120.071 132.321 1.00 43.41 309 TYR B CA 1
ATOM 6918 C C . TYR B 2 309 ? 141.071 120.944 132.125 1.00 43.41 309 TYR B C 1
ATOM 6919 O O . TYR B 2 309 ? 141.048 121.871 131.308 1.00 43.41 309 TYR B O 1
ATOM 6928 N N . LEU B 2 310 ? 142.138 120.646 132.860 1.00 38.43 310 LEU B N 1
ATOM 6929 C CA . LEU B 2 310 ? 143.375 121.415 132.779 1.00 38.43 310 LEU B CA 1
ATOM 6930 C C . LEU B 2 310 ? 144.400 120.674 131.932 1.00 38.43 310 LEU B C 1
ATOM 6931 O O . LEU B 2 310 ? 144.618 119.473 132.121 1.00 38.43 310 LEU B O 1
ATOM 6936 N N . LEU B 2 311 ? 145.026 121.393 131.000 1.00 37.03 311 LEU B N 1
ATOM 6937 C CA . LEU B 2 311 ? 146.042 120.848 130.109 1.00 37.03 311 LEU B CA 1
ATOM 6938 C C . LEU B 2 311 ? 147.302 121.694 130.229 1.00 37.03 311 LEU B C 1
ATOM 6939 O O . LEU B 2 311 ? 147.226 122.925 130.200 1.00 37.03 311 LEU B O 1
ATOM 6944 N N . ILE B 2 312 ? 148.456 121.041 130.361 1.00 37.97 312 ILE B N 1
ATOM 6945 C CA . ILE B 2 312 ? 149.726 121.719 130.605 1.00 37.97 312 ILE B CA 1
ATOM 6946 C C . ILE B 2 312 ? 150.680 121.411 129.458 1.00 37.97 312 ILE B C 1
ATOM 6947 O O . ILE B 2 312 ? 150.850 120.246 129.081 1.00 37.97 312 ILE B O 1
ATOM 6952 N N . TYR B 2 313 ? 151.300 122.456 128.909 1.00 40.26 313 TYR B N 1
ATOM 6953 C CA . TYR B 2 313 ? 152.243 122.340 127.804 1.00 40.26 313 TYR B CA 1
ATOM 6954 C C . TYR B 2 313 ? 153.539 123.039 128.186 1.00 40.26 313 TYR B C 1
ATOM 6955 O O . TYR B 2 313 ? 153.507 124.167 128.687 1.00 40.26 313 TYR B O 1
ATOM 6964 N N . ARG B 2 314 ? 154.671 122.381 127.952 1.00 40.75 314 ARG B N 1
ATOM 6965 C CA . ARG B 2 314 ? 155.98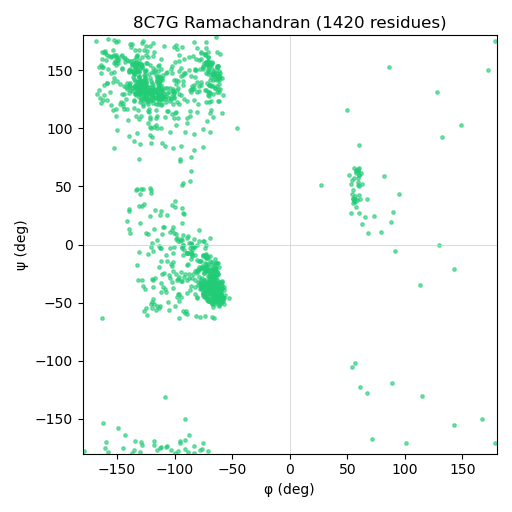0 122.937 128.274 1.00 40.75 314 ARG B CA 1
ATOM 6966 C C . ARG B 2 314 ? 156.781 123.175 127.002 1.00 40.75 314 ARG B C 1
ATOM 6967 O O . ARG B 2 314 ? 156.909 122.276 126.165 1.00 40.75 314 ARG B O 1
ATOM 6975 N N . ALA B 2 315 ? 157.322 124.387 126.865 1.00 34.72 315 ALA B N 1
ATOM 6976 C CA . ALA B 2 315 ? 158.223 124.756 125.772 1.00 34.72 315 ALA B CA 1
ATOM 6977 C C . ALA B 2 315 ? 159.410 125.463 126.419 1.00 34.72 315 ALA B C 1
ATOM 6978 O O . ALA B 2 315 ? 159.349 126.663 126.701 1.00 34.72 315 ALA B O 1
ATOM 6980 N N . LEU B 2 316 ? 160.477 124.702 126.669 1.00 33.64 316 LEU B N 1
ATOM 6981 C CA . LEU B 2 316 ? 161.666 125.190 127.359 1.00 33.64 316 LEU B CA 1
ATOM 6982 C C . LEU B 2 316 ? 161.300 125.757 128.726 1.00 33.64 316 LEU B C 1
ATOM 6983 O O . LEU B 2 316 ? 161.071 124.996 129.672 1.00 33.64 316 LEU B O 1
ATOM 6988 N N . HIS B 2 317 ? 161.239 127.083 128.847 1.00 34.25 317 HIS B N 1
ATOM 6989 C CA . HIS B 2 317 ? 160.940 127.739 130.115 1.00 34.25 317 HIS B CA 1
ATOM 6990 C C . HIS B 2 317 ? 159.561 128.389 130.134 1.00 34.25 317 HIS B C 1
ATOM 6991 O O . HIS B 2 317 ? 159.282 129.205 131.016 1.00 34.25 317 HIS B O 1
ATOM 6998 N N . ILE B 2 318 ? 158.692 128.051 129.185 1.00 34.66 318 ILE B N 1
ATOM 6999 C CA . ILE B 2 318 ? 157.347 128.612 129.115 1.00 34.66 318 ILE B CA 1
ATOM 7000 C C . ILE B 2 318 ? 156.342 127.497 129.361 1.00 34.66 318 ILE B C 1
ATOM 7001 O O . ILE B 2 318 ? 156.379 126.458 128.690 1.00 34.66 318 ILE B O 1
ATOM 7006 N N . THR B 2 319 ? 155.448 127.712 130.321 1.00 36.31 319 THR B N 1
ATOM 7007 C CA . THR B 2 319 ? 154.395 126.757 130.637 1.00 36.31 319 THR B CA 1
ATOM 7008 C C . THR B 2 319 ? 153.047 127.372 130.296 1.00 36.31 319 THR B C 1
ATOM 7009 O O . THR B 2 319 ? 152.721 128.467 130.769 1.00 36.31 319 THR B O 1
ATOM 7013 N N . LEU B 2 320 ? 152.274 126.666 129.477 1.00 33.80 320 LEU B N 1
ATOM 7014 C CA . LEU B 2 320 ? 150.969 127.112 129.012 1.00 33.80 320 LEU B CA 1
ATOM 7015 C C . LEU B 2 320 ? 149.894 126.212 129.600 1.00 33.80 320 LEU B C 1
ATOM 7016 O O . LEU B 2 320 ? 149.954 124.987 129.448 1.00 33.80 320 LEU B O 1
ATOM 7021 N N . CYS B 2 321 ? 148.918 126.816 130.272 1.00 33.91 321 CYS B N 1
ATOM 7022 C CA . CYS B 2 321 ? 147.801 126.085 130.856 1.00 33.91 321 CYS B CA 1
ATOM 7023 C C . CYS B 2 321 ? 146.526 126.426 130.099 1.00 33.91 321 CYS B C 1
ATOM 7024 O O . CYS B 2 321 ? 146.177 127.604 129.965 1.00 33.91 321 CYS B O 1
ATOM 7027 N N . LEU B 2 322 ? 145.841 125.391 129.615 1.00 34.72 322 LEU B N 1
ATOM 7028 C CA . LEU B 2 322 ? 144.646 125.511 128.789 1.00 34.72 322 LEU B CA 1
ATOM 7029 C C . LEU B 2 322 ? 143.472 124.856 129.503 1.00 34.72 322 LEU B C 1
ATOM 7030 O O . LEU B 2 322 ? 143.617 123.768 130.073 1.00 34.72 322 LEU B O 1
ATOM 7035 N N . PHE B 2 323 ? 142.316 125.513 129.473 1.00 36.46 323 PHE B N 1
ATOM 7036 C CA . PHE B 2 323 ? 141.121 125.036 130.160 1.00 36.46 323 PHE B CA 1
ATOM 7037 C C . PHE B 2 323 ? 140.082 124.595 129.142 1.00 36.46 323 PHE B C 1
ATOM 7038 O O . PHE B 2 323 ? 139.810 125.313 128.175 1.00 36.46 323 PHE B O 1
ATOM 7046 N N . LEU B 2 324 ? 139.501 123.419 129.363 1.00 42.03 324 LEU B N 1
ATOM 7047 C CA . LEU B 2 324 ? 138.446 122.889 128.512 1.00 42.03 324 LEU B CA 1
ATOM 7048 C C . LEU B 2 324 ? 137.226 122.557 129.360 1.00 42.03 324 LEU B C 1
ATOM 7049 O O . LEU B 2 324 ? 137.312 122.430 130.583 1.00 42.03 324 LEU B O 1
ATOM 7054 N N . ASN B 2 325 ? 136.088 122.396 128.692 1.00 51.58 325 ASN B N 1
ATOM 7055 C CA . ASN B 2 325 ? 134.840 122.101 129.382 1.00 51.58 325 ASN B CA 1
ATOM 7056 C C . ASN B 2 325 ? 134.846 120.683 129.945 1.00 51.58 325 ASN B C 1
ATOM 7057 O O . ASN B 2 325 ? 135.551 119.797 129.454 1.00 51.58 325 ASN B O 1
ATOM 7062 N N . ALA B 2 326 ? 134.043 120.474 130.989 1.00 55.25 326 ALA B N 1
ATOM 7063 C CA . ALA B 2 326 ? 133.977 119.196 131.687 1.00 55.25 326 ALA B CA 1
ATOM 7064 C C . ALA B 2 326 ? 132.636 118.493 131.536 1.00 55.25 326 ALA B C 1
ATOM 7065 O O . ALA B 2 326 ? 132.462 117.402 132.084 1.00 55.25 326 ALA B O 1
ATOM 7067 N N . ASP B 2 327 ? 131.680 119.094 130.828 1.00 68.01 327 ASP B N 1
ATOM 7068 C CA . ASP B 2 327 ? 130.408 118.424 130.581 1.00 68.01 327 ASP B CA 1
ATOM 7069 C C . ASP B 2 327 ? 130.505 117.403 129.455 1.00 68.01 327 ASP B C 1
ATOM 7070 O O . ASP B 2 327 ? 129.808 116.383 129.489 1.00 68.01 327 ASP B O 1
ATOM 7075 N N . GLN B 2 328 ? 131.352 117.655 128.460 1.00 71.31 328 GLN B N 1
ATOM 7076 C CA . GLN B 2 328 ? 131.452 116.795 127.294 1.00 71.31 328 GLN B CA 1
ATOM 7077 C C . GLN B 2 328 ? 132.509 115.712 127.506 1.00 71.31 328 GLN B C 1
ATOM 7078 O O . GLN B 2 328 ? 133.108 115.583 128.576 1.00 71.31 328 GLN B O 1
ATOM 7084 N N . VAL B 2 329 ? 132.738 114.919 126.457 1.00 78.18 329 VAL B N 1
ATOM 7085 C CA . VAL B 2 329 ? 133.676 113.807 126.534 1.00 78.18 329 VAL B CA 1
ATOM 7086 C C . VAL B 2 329 ? 135.107 114.335 126.501 1.00 78.18 329 VAL B C 1
ATOM 7087 O O . VAL B 2 329 ? 135.386 115.412 125.957 1.00 78.18 329 VAL B O 1
ATOM 7091 N N . ALA B 2 330 ? 136.022 113.572 127.096 1.00 74.87 330 ALA B N 1
ATOM 7092 C CA . ALA B 2 330 ? 137.426 113.948 127.100 1.00 74.87 330 ALA B CA 1
ATOM 7093 C C . ALA B 2 330 ? 137.975 113.975 125.673 1.00 74.87 330 ALA B C 1
ATOM 7094 O O . ALA B 2 330 ? 137.570 113.173 124.827 1.00 74.87 330 ALA B O 1
ATOM 7096 N N . PRO B 2 331 ? 138.893 114.893 125.379 1.00 72.54 331 PRO B N 1
ATOM 7097 C CA . PRO B 2 331 ? 139.422 115.002 124.015 1.00 72.54 331 PRO B CA 1
ATOM 7098 C C . PRO B 2 331 ? 140.252 113.789 123.622 1.00 72.54 331 PRO B C 1
ATOM 7099 O O . PRO B 2 331 ? 140.794 113.065 124.459 1.00 72.54 331 PRO B O 1
ATOM 7103 N N . LYS B 2 332 ? 140.343 113.578 122.311 1.00 70.91 332 LYS B N 1
ATOM 7104 C CA . LYS B 2 332 ? 141.072 112.459 121.737 1.00 70.91 332 LYS B CA 1
ATOM 7105 C C . LYS B 2 332 ? 142.476 112.892 121.318 1.00 70.91 332 LYS B C 1
ATOM 7106 O O . LYS B 2 332 ? 142.887 114.040 121.502 1.00 70.91 332 LYS B O 1
ATOM 7112 N N . GLN B 2 333 ? 143.217 111.949 120.730 1.00 67.61 333 GLN B N 1
ATOM 7113 C CA . GLN B 2 333 ? 144.611 112.182 120.366 1.00 67.61 333 GLN B CA 1
ATOM 7114 C C . GLN B 2 333 ? 144.772 113.182 119.227 1.00 67.61 333 GLN B C 1
ATOM 7115 O O . GLN B 2 333 ? 145.826 113.826 119.127 1.00 67.61 333 GLN B O 1
ATOM 7121 N N . ASP B 2 334 ? 143.759 113.325 118.369 1.00 66.93 334 ASP B N 1
ATOM 7122 C CA . ASP B 2 334 ? 143.864 114.247 117.243 1.00 66.93 334 ASP B CA 1
ATOM 7123 C C . ASP B 2 334 ? 144.061 115.680 117.719 1.00 66.93 334 ASP B C 1
ATOM 7124 O O . ASP B 2 334 ? 144.853 116.432 117.137 1.00 66.93 334 ASP B O 1
ATOM 7129 N N . LEU B 2 335 ? 143.346 116.076 118.775 1.00 62.84 335 LEU B N 1
ATOM 7130 C CA . LEU B 2 335 ? 143.504 117.422 119.312 1.00 62.84 335 LEU B CA 1
ATOM 7131 C C . LEU B 2 335 ? 144.921 117.649 119.825 1.00 62.84 335 LEU B C 1
ATOM 7132 O O . LEU B 2 335 ? 145.519 118.703 119.572 1.00 62.84 335 LEU B O 1
ATOM 7137 N N . TYR B 2 336 ? 145.478 116.667 120.539 1.00 59.21 336 TYR B N 1
ATOM 7138 C CA . TYR B 2 336 ? 146.845 116.792 121.038 1.00 59.21 336 TYR B CA 1
ATOM 7139 C C . TYR B 2 336 ? 147.837 116.936 119.890 1.00 59.21 336 TYR B C 1
ATOM 7140 O O . TYR B 2 336 ? 148.720 117.803 119.920 1.00 59.21 336 TYR B O 1
ATOM 7149 N N . ASP B 2 337 ? 147.699 116.093 118.861 1.00 65.04 337 ASP B N 1
ATOM 7150 C CA . ASP B 2 337 ? 148.620 116.156 117.729 1.00 65.04 337 ASP B CA 1
ATOM 7151 C C . ASP B 2 337 ? 148.527 117.496 117.010 1.00 65.04 337 ASP B C 1
ATOM 7152 O O . ASP B 2 337 ? 149.553 118.106 116.679 1.00 65.04 337 ASP B O 1
ATOM 7157 N N . ASP B 2 338 ? 147.303 117.974 116.762 1.00 59.08 338 ASP B N 1
ATOM 7158 C CA . ASP B 2 338 ? 147.132 119.249 116.075 1.00 59.08 338 ASP B CA 1
ATOM 7159 C C . ASP B 2 338 ? 147.711 120.400 116.888 1.00 59.08 338 ASP B C 1
ATOM 7160 O O . ASP B 2 338 ? 148.409 121.264 116.343 1.00 59.08 338 ASP B O 1
ATOM 7165 N N . LEU B 2 339 ? 147.440 120.424 118.195 1.00 53.76 339 LEU B N 1
ATOM 7166 C CA . LEU B 2 339 ? 147.957 121.498 119.035 1.00 53.76 339 LEU B CA 1
ATOM 7167 C C . LEU B 2 339 ? 149.479 121.492 119.064 1.00 53.76 339 LEU B C 1
ATOM 7168 O O . LEU B 2 339 ? 150.113 122.552 118.981 1.00 53.76 339 LEU B O 1
ATOM 7173 N N . HIS B 2 340 ? 150.086 120.308 119.177 1.00 50.51 340 HIS B N 1
ATOM 7174 C CA . HIS B 2 340 ? 151.543 120.228 119.179 1.00 50.51 340 HIS B CA 1
ATOM 7175 C C . HIS B 2 340 ? 152.120 120.728 117.861 1.00 50.51 340 HIS B C 1
ATOM 7176 O O . HIS B 2 340 ? 153.051 121.546 117.845 1.00 50.51 340 HIS B O 1
ATOM 7183 N N . ALA B 2 341 ? 151.572 120.252 116.739 1.00 51.73 341 ALA B N 1
ATOM 7184 C CA . ALA B 2 341 ? 152.105 120.642 115.439 1.00 51.73 341 ALA B CA 1
ATOM 7185 C C . ALA B 2 341 ? 151.876 122.118 115.152 1.00 51.73 341 ALA B C 1
ATOM 7186 O O . ALA B 2 341 ? 152.603 122.710 114.348 1.00 51.73 341 ALA B O 1
ATOM 7188 N N . TYR B 2 342 ? 150.877 122.725 115.791 1.00 52.67 342 TYR B N 1
ATOM 7189 C CA . TYR B 2 342 ? 150.597 124.141 115.596 1.00 52.67 342 TYR B CA 1
ATOM 7190 C C . TYR B 2 342 ? 151.391 125.048 116.526 1.00 52.67 342 TYR B C 1
ATOM 7191 O O . TYR B 2 342 ? 151.617 126.212 116.182 1.00 52.67 342 TYR B O 1
ATOM 7200 N N . MET B 2 343 ? 151.820 124.554 117.688 1.00 46.74 343 MET B N 1
ATOM 7201 C CA . MET B 2 343 ? 152.469 125.406 118.674 1.00 46.74 343 MET B CA 1
ATOM 7202 C C . MET B 2 343 ? 153.942 125.100 118.913 1.00 46.74 343 MET B C 1
ATOM 7203 O O . MET B 2 343 ? 154.571 125.805 119.710 1.00 46.74 343 MET B O 1
ATOM 7208 N N . ALA B 2 344 ? 154.510 124.079 118.272 1.00 48.10 344 ALA B N 1
ATOM 7209 C CA . ALA B 2 344 ? 155.894 123.717 118.578 1.00 48.10 344 ALA B CA 1
ATOM 7210 C C . ALA B 2 344 ? 156.908 124.823 118.292 1.00 48.10 344 ALA B C 1
ATOM 7211 O O . ALA B 2 344 ? 157.688 125.156 119.202 1.00 48.10 344 ALA B O 1
ATOM 7213 N N . PRO B 2 345 ? 156.970 125.435 117.089 1.00 46.14 345 PRO B N 1
ATOM 7214 C CA . PRO B 2 345 ? 158.091 126.349 116.807 1.00 46.14 345 PRO B CA 1
ATOM 7215 C C . PRO B 2 345 ? 157.982 127.732 117.439 1.00 46.14 345 PRO B C 1
ATOM 7216 O O . PRO B 2 345 ? 158.990 128.289 117.891 1.00 46.14 345 PRO B O 1
ATOM 7220 N N . GLN B 2 346 ? 156.772 128.298 117.473 1.00 46.22 346 GLN B N 1
ATOM 7221 C CA . GLN B 2 346 ? 156.611 129.686 117.901 1.00 46.22 346 GLN B CA 1
ATOM 7222 C C . GLN B 2 346 ? 156.943 129.862 119.379 1.00 46.22 346 GLN B C 1
ATOM 7223 O O . GLN B 2 346 ? 157.649 130.809 119.756 1.00 46.22 346 GLN B O 1
ATOM 7229 N N . LEU B 2 347 ? 156.439 128.966 120.229 1.00 42.07 347 LEU B N 1
ATOM 7230 C CA . LEU B 2 347 ? 156.723 129.059 121.656 1.00 42.07 347 LEU B CA 1
ATOM 7231 C C . LEU B 2 347 ? 158.211 128.890 121.935 1.00 42.07 347 LEU B C 1
ATOM 7232 O O . LEU B 2 347 ? 158.772 129.597 122.780 1.00 42.07 347 LEU B O 1
ATOM 7237 N N . THR B 2 348 ? 158.863 127.956 121.240 1.00 41.46 348 THR B N 1
ATOM 7238 C CA . THR B 2 348 ? 160.299 127.769 121.421 1.00 41.46 348 THR B CA 1
ATOM 7239 C C . THR B 2 348 ? 161.073 129.012 121.002 1.00 41.46 348 THR B C 1
ATOM 7240 O O . THR B 2 348 ? 162.014 129.426 121.689 1.00 41.46 348 THR B O 1
ATOM 7244 N N . SER B 2 349 ? 160.684 129.629 119.882 1.00 41.14 349 SER B N 1
ATOM 7245 C CA . SER B 2 349 ? 161.356 130.847 119.439 1.00 41.14 349 SER B CA 1
ATOM 7246 C C . SER B 2 349 ? 161.195 131.970 120.456 1.00 41.14 349 SER B C 1
ATOM 7247 O O . SER B 2 349 ? 162.158 132.683 120.770 1.00 41.14 349 SER B O 1
ATOM 7250 N N . LEU B 2 350 ? 159.986 132.132 120.993 1.00 38.35 350 LEU B N 1
ATOM 7251 C CA . LEU B 2 350 ? 159.748 133.191 121.968 1.00 38.35 350 LEU B CA 1
ATOM 7252 C C . LEU B 2 350 ? 160.516 132.942 123.263 1.00 38.35 350 LEU B C 1
ATOM 7253 O O . LEU B 2 350 ? 161.085 133.876 123.848 1.00 38.35 350 LEU B O 1
ATOM 7258 N N . ALA B 2 351 ? 160.549 131.688 123.724 1.00 38.86 351 ALA B N 1
ATOM 7259 C CA . ALA B 2 351 ? 161.270 131.353 124.945 1.00 38.86 351 ALA B CA 1
ATOM 7260 C C . ALA B 2 351 ? 162.777 131.391 124.756 1.00 38.86 351 ALA B C 1
ATOM 7261 O O . ALA B 2 351 ? 163.509 131.476 125.746 1.00 38.86 351 ALA B O 1
ATOM 7263 N N . ARG B 2 352 ? 163.256 131.313 123.517 1.00 46.36 352 ARG B N 1
ATOM 7264 C CA . ARG B 2 352 ? 164.667 131.520 123.228 1.00 46.36 352 ARG B CA 1
ATOM 7265 C C . ARG B 2 352 ? 165.036 132.993 123.114 1.00 46.36 352 ARG B C 1
ATOM 7266 O O . ARG B 2 352 ? 166.172 133.357 123.438 1.00 46.36 352 ARG B O 1
ATOM 7274 N N . ASP B 2 353 ? 164.114 133.842 122.665 1.00 43.81 353 ASP B N 1
ATOM 7275 C CA . ASP B 2 353 ? 164.345 135.283 122.639 1.00 43.81 353 ASP B CA 1
ATOM 7276 C C . ASP B 2 353 ? 164.297 135.933 124.017 1.00 43.81 353 ASP B C 1
ATOM 7277 O O . ASP B 2 353 ? 165.143 136.789 124.321 1.00 43.81 353 ASP B O 1
ATOM 7282 N N . ILE B 2 354 ? 163.329 135.554 124.855 1.00 43.28 354 ILE B N 1
ATOM 7283 C CA . ILE B 2 354 ? 163.224 136.164 126.178 1.00 43.28 354 ILE B CA 1
ATOM 7284 C C . ILE B 2 354 ? 164.442 135.821 127.026 1.00 43.28 354 ILE B C 1
ATOM 7285 O O . ILE B 2 354 ? 164.918 136.646 127.816 1.00 43.28 354 ILE B O 1
ATOM 7290 N N . SER B 2 355 ? 164.964 134.602 126.883 1.00 47.89 355 SER B N 1
ATOM 7291 C CA . SER B 2 355 ? 166.154 134.219 127.635 1.00 47.89 355 SER B CA 1
ATOM 7292 C C . SER B 2 355 ? 167.351 135.077 127.249 1.00 47.89 355 SER B C 1
ATOM 7293 O O . SER B 2 355 ? 168.115 135.513 128.118 1.00 47.89 355 SER B O 1
ATOM 7296 N N . SER B 2 356 ? 167.531 135.328 125.950 1.00 51.43 356 SER B N 1
ATOM 7297 C CA . SER B 2 356 ? 168.623 136.192 125.511 1.00 51.43 356 SER B CA 1
ATOM 7298 C C . SER B 2 356 ? 168.452 137.606 126.044 1.00 51.43 356 SER B C 1
ATOM 7299 O O . SER B 2 356 ? 169.423 138.228 126.494 1.00 51.43 356 SER B O 1
ATOM 7302 N N . GLU B 2 357 ? 167.223 138.132 126.009 1.00 56.38 357 GLU B N 1
ATOM 7303 C CA . GLU B 2 357 ? 167.007 139.476 126.542 1.00 56.38 357 GLU B CA 1
ATOM 7304 C C . GLU B 2 357 ? 167.337 139.545 128.028 1.00 56.38 357 GLU B C 1
ATOM 7305 O O . GLU B 2 357 ? 167.990 140.492 128.480 1.00 56.38 357 GLU B O 1
ATOM 7311 N N . LEU B 2 358 ? 166.890 138.557 128.805 1.00 56.06 358 LEU B N 1
ATOM 7312 C CA . LEU B 2 358 ? 167.151 138.574 130.240 1.00 56.06 358 LEU B CA 1
ATOM 7313 C C . LEU B 2 358 ? 168.636 138.404 130.538 1.00 56.06 358 LEU B C 1
ATOM 7314 O O . LEU B 2 358 ? 169.160 139.017 131.475 1.00 56.06 358 LEU B O 1
ATOM 7319 N N . THR B 2 359 ? 169.330 137.569 129.760 1.00 62.05 359 THR B N 1
ATOM 7320 C CA . THR B 2 359 ? 170.761 137.377 129.970 1.00 62.05 359 THR B CA 1
ATOM 7321 C C . THR B 2 359 ? 171.546 138.640 129.640 1.00 62.05 359 THR B C 1
ATOM 7322 O O . THR B 2 359 ? 172.517 138.970 130.331 1.00 62.05 359 THR B O 1
ATOM 7326 N N . LYS B 2 360 ? 171.148 139.357 128.584 1.00 69.17 360 LYS B N 1
ATOM 7327 C CA . LYS B 2 360 ? 171.850 140.586 128.224 1.00 69.17 360 LYS B CA 1
ATOM 7328 C C . LYS B 2 360 ? 171.745 141.630 129.330 1.00 69.17 360 LYS B C 1
ATOM 7329 O O . LYS B 2 360 ? 172.726 142.314 129.643 1.00 69.17 360 LYS B O 1
ATOM 7335 N N . GLU B 2 361 ? 170.567 141.768 129.930 1.00 72.92 361 GLU B N 1
ATOM 7336 C CA . GLU B 2 361 ? 170.370 142.724 131.015 1.00 72.92 361 GLU B CA 1
ATOM 7337 C C . GLU B 2 361 ? 170.813 142.138 132.351 1.00 72.92 361 GLU B C 1
ATOM 7338 O O . GLU B 2 361 ? 172.002 142.112 132.665 1.00 72.92 361 GLU B O 1
ATOM 7344 N N . ALA B 2 378 ? 172.820 148.347 151.105 1.00 39.42 378 ALA B N 1
ATOM 7345 C CA . ALA B 2 378 ? 172.511 147.899 152.460 1.00 39.42 378 ALA B CA 1
ATOM 7346 C C . ALA B 2 378 ? 171.044 148.137 152.866 1.00 39.42 378 ALA B C 1
ATOM 7347 O O . ALA B 2 378 ? 170.430 147.241 153.448 1.00 39.42 378 ALA B O 1
ATOM 7349 N N . PRO B 2 379 ? 170.477 149.318 152.587 1.00 33.69 379 PRO B N 1
ATOM 7350 C CA . PRO B 2 379 ? 169.053 149.515 152.879 1.00 33.69 379 PRO B CA 1
ATOM 7351 C C . PRO B 2 379 ? 168.181 148.553 152.088 1.00 33.69 379 PRO B C 1
ATOM 7352 O O . PRO B 2 379 ? 168.464 148.231 150.933 1.00 33.69 379 PRO B O 1
ATOM 7356 N N . LYS B 2 380 ? 167.105 148.095 152.723 1.00 30.93 380 LYS B N 1
ATOM 7357 C CA . LYS B 2 380 ? 166.210 147.123 152.113 1.00 30.93 380 LYS B CA 1
ATOM 7358 C C . LYS B 2 380 ? 164.844 147.749 151.877 1.00 30.93 380 LYS B C 1
ATOM 7359 O O . LYS B 2 380 ? 164.410 148.627 152.626 1.00 30.93 380 LYS B O 1
ATOM 7365 N N . TYR B 2 381 ? 164.165 147.290 150.830 1.00 28.16 381 TYR B N 1
ATOM 7366 C CA . TYR B 2 381 ? 162.878 147.849 150.454 1.00 28.16 381 TYR B CA 1
ATOM 7367 C C . TYR B 2 381 ? 161.920 146.740 150.046 1.00 28.16 381 TYR B C 1
ATOM 7368 O O . TYR B 2 381 ? 162.334 145.689 149.555 1.00 28.16 381 TYR B O 1
ATOM 7377 N N . LEU B 2 382 ? 160.630 146.989 150.263 1.00 30.81 382 LEU B N 1
ATOM 7378 C CA . LEU B 2 382 ? 159.591 146.030 149.886 1.00 30.81 382 LEU B CA 1
ATOM 7379 C C . LEU B 2 382 ? 158.324 146.812 149.565 1.00 30.81 382 LEU B C 1
ATOM 7380 O O . LEU B 2 382 ? 157.782 147.498 150.439 1.00 30.81 382 LEU B O 1
ATOM 7385 N N . PHE B 2 383 ? 157.872 146.728 148.317 1.00 30.72 383 PHE B N 1
ATOM 7386 C CA . PHE B 2 383 ? 156.660 147.401 147.870 1.00 30.72 383 PHE B CA 1
ATOM 7387 C C . PHE B 2 383 ? 155.641 146.353 147.447 1.00 30.72 383 PHE B C 1
ATOM 7388 O O . PHE B 2 383 ? 155.964 145.454 146.667 1.00 30.72 383 PHE B O 1
ATOM 7396 N N . ILE B 2 384 ? 154.415 146.471 147.953 1.00 32.56 384 ILE B N 1
ATOM 7397 C CA . ILE B 2 384 ? 153.386 145.452 147.764 1.00 32.56 384 ILE B CA 1
ATOM 7398 C C . ILE B 2 384 ? 152.132 146.105 147.201 1.00 32.56 384 ILE B C 1
ATOM 7399 O O . ILE B 2 384 ? 151.698 147.151 147.699 1.00 32.56 384 ILE B O 1
ATOM 7404 N N . ASN B 2 385 ? 151.546 145.487 146.171 1.00 37.29 385 ASN B N 1
ATOM 7405 C CA . ASN B 2 385 ? 150.277 145.925 145.604 1.00 37.29 385 ASN B CA 1
ATOM 7406 C C . ASN B 2 385 ? 149.170 145.020 146.130 1.00 37.29 385 ASN B C 1
ATOM 7407 O O . ASN B 2 385 ? 149.307 143.793 146.110 1.00 37.29 385 ASN B O 1
ATOM 7412 N N . GLU B 2 386 ? 148.079 145.626 146.599 1.00 42.24 386 GLU B N 1
ATOM 7413 C CA . GLU B 2 386 ? 147.006 144.852 147.213 1.00 42.24 386 GLU B CA 1
ATOM 7414 C C . GLU B 2 386 ? 145.990 144.352 146.195 1.00 42.24 386 GLU B C 1
ATOM 7415 O O . GLU B 2 386 ? 145.361 143.312 146.418 1.00 42.24 386 GLU B O 1
ATOM 7421 N N . GLN B 2 387 ? 145.808 145.068 145.084 1.00 39.04 387 GLN B N 1
ATOM 7422 C CA . GLN B 2 387 ? 144.783 144.681 144.120 1.00 39.04 387 GLN B CA 1
ATOM 7423 C C . GLN B 2 387 ? 145.220 143.487 143.279 1.00 39.04 387 GLN B C 1
ATOM 7424 O O . GLN B 2 387 ? 144.399 142.628 142.941 1.00 39.04 387 GLN B O 1
ATOM 7430 N N . SER B 2 388 ? 146.503 143.416 142.927 1.00 36.18 388 SER B N 1
ATOM 7431 C CA . SER B 2 388 ? 147.016 142.342 142.089 1.00 36.18 388 SER B CA 1
ATOM 7432 C C . SER B 2 388 ? 147.864 141.331 142.844 1.00 36.18 388 SER B C 1
ATOM 7433 O O . SER B 2 388 ? 148.215 140.296 142.267 1.00 36.18 388 SER B O 1
ATOM 7436 N N . LEU B 2 389 ? 148.206 141.604 144.103 1.00 35.89 389 LEU B N 1
ATOM 7437 C CA . LEU B 2 389 ? 148.977 140.684 144.940 1.00 35.89 389 LEU B CA 1
ATOM 7438 C C . LEU B 2 389 ? 150.341 140.374 144.324 1.00 35.89 389 LEU B C 1
ATOM 7439 O O . LEU B 2 389 ? 150.709 139.215 144.126 1.00 35.89 389 LEU B O 1
ATOM 7444 N N . GLN B 2 390 ? 151.097 141.426 144.020 1.00 35.37 390 GLN B N 1
ATOM 7445 C CA . GLN B 2 390 ? 152.455 141.284 143.520 1.00 35.37 390 GLN B CA 1
ATOM 7446 C C . GLN B 2 390 ? 153.364 142.296 144.202 1.00 35.37 390 GLN B C 1
ATOM 7447 O O . GLN B 2 390 ? 152.934 143.386 144.598 1.00 35.37 390 GLN B O 1
ATOM 7453 N N . HIS B 2 391 ? 154.631 141.914 144.347 1.00 32.91 391 HIS B N 1
ATOM 7454 C CA . HIS B 2 391 ? 155.560 142.632 145.201 1.00 32.91 391 HIS B CA 1
ATOM 7455 C C . HIS B 2 391 ? 156.919 142.788 144.533 1.00 32.91 391 HIS B C 1
ATOM 7456 O O . HIS B 2 391 ? 157.304 142.004 143.663 1.00 32.91 391 HIS B O 1
ATOM 7463 N N A HIS B 2 392 ? 157.639 143.823 144.959 0.50 35.18 392 HIS B N 1
ATOM 7464 N N B HIS B 2 392 ? 157.639 143.824 144.959 0.50 35.18 392 HIS B N 1
ATOM 7465 C CA A HIS B 2 392 ? 158.971 144.144 144.455 0.50 35.18 392 HIS B CA 1
ATOM 7466 C CA B HIS B 2 392 ? 158.971 144.144 144.455 0.50 35.18 392 HIS B CA 1
ATOM 7467 C C A HIS B 2 392 ? 159.880 144.360 145.656 0.50 35.18 392 HIS B C 1
ATOM 7468 C C B HIS B 2 392 ? 159.880 144.360 145.657 0.50 35.18 392 HIS B C 1
ATOM 7469 O O A HIS B 2 392 ? 159.609 145.230 146.492 0.50 35.18 392 HIS B O 1
ATOM 7470 O O B HIS B 2 392 ? 159.609 145.230 146.492 0.50 35.18 392 HIS B O 1
ATOM 7483 N N . THR B 2 393 ? 160.948 143.571 145.751 1.00 28.18 393 THR B N 1
ATOM 7484 C CA . THR B 2 393 ? 161.826 143.618 146.912 1.00 28.18 393 THR B CA 1
ATOM 7485 C C . THR B 2 393 ? 163.215 143.127 146.542 1.00 28.18 393 THR B C 1
ATOM 7486 O O . THR B 2 393 ? 163.422 142.518 145.490 1.00 28.18 393 THR B O 1
ATOM 7490 N N . ASN B 2 394 ? 164.172 143.405 147.430 1.00 24.84 394 ASN B N 1
ATOM 7491 C CA . ASN B 2 394 ? 165.534 142.899 147.306 1.00 24.84 394 ASN B CA 1
ATOM 7492 C C . ASN B 2 394 ? 165.978 142.184 148.576 1.00 24.84 394 ASN B C 1
ATOM 7493 O O . ASN B 2 394 ? 167.149 142.254 148.956 1.00 24.84 394 ASN B O 1
ATOM 7498 N N . PHE B 2 395 ? 165.061 141.496 149.244 1.00 23.46 395 PHE B N 1
ATOM 7499 C CA . PHE B 2 395 ? 165.396 140.782 150.470 1.00 23.46 395 PHE B CA 1
ATOM 7500 C C . PHE B 2 395 ? 166.257 139.565 150.162 1.00 23.46 395 PHE B C 1
ATOM 7501 O O . PHE B 2 395 ? 165.759 138.552 149.672 1.00 23.46 395 PHE B O 1
ATOM 7509 N N . LEU B 2 403 ? 168.133 139.999 157.860 1.00 31.50 403 LEU B N 1
ATOM 7510 C CA . LEU B 2 403 ? 167.421 140.736 158.897 1.00 31.50 403 LEU B CA 1
ATOM 7511 C C . LEU B 2 403 ? 167.099 139.831 160.078 1.00 31.50 403 LEU B C 1
ATOM 7512 O O . LEU B 2 403 ? 166.590 138.726 159.894 1.00 31.50 403 LEU B O 1
ATOM 7517 N N . PRO B 2 404 ? 167.396 140.295 161.290 1.00 35.73 404 PRO B N 1
ATOM 7518 C CA . PRO B 2 404 ? 167.064 139.509 162.481 1.00 35.73 404 PRO B CA 1
ATOM 7519 C C . PRO B 2 404 ? 165.561 139.322 162.631 1.00 35.73 404 PRO B C 1
ATOM 7520 O O . PRO B 2 404 ? 164.751 140.000 161.995 1.00 35.73 404 PRO B O 1
ATOM 7524 N N . ARG B 2 405 ? 165.196 138.375 163.498 1.00 46.35 405 ARG B N 1
ATOM 7525 C CA . ARG B 2 405 ? 163.801 137.962 163.616 1.00 46.35 405 ARG B CA 1
ATOM 7526 C C . ARG B 2 405 ? 162.919 139.085 164.146 1.00 46.35 405 ARG B C 1
ATOM 7527 O O . ARG B 2 405 ? 161.758 139.216 163.737 1.00 46.35 405 ARG B O 1
ATOM 7535 N N . ASN B 2 406 ? 163.442 139.894 165.072 1.00 38.00 406 ASN B N 1
ATOM 7536 C CA . ASN B 2 406 ? 162.624 140.934 165.689 1.00 38.00 406 ASN B CA 1
ATOM 7537 C C . ASN B 2 406 ? 162.172 141.971 164.667 1.00 38.00 406 ASN B C 1
ATOM 7538 O O . ASN B 2 406 ? 161.037 142.459 164.728 1.00 38.00 406 ASN B O 1
ATOM 7543 N N . VAL B 2 407 ? 163.040 142.312 163.712 1.00 32.18 407 VAL B N 1
ATOM 7544 C CA . VAL B 2 407 ? 162.667 143.266 162.671 1.00 32.18 407 VAL B CA 1
ATOM 7545 C C . VAL B 2 407 ? 161.519 142.722 161.832 1.00 32.18 407 VAL B C 1
ATOM 7546 O O . VAL B 2 407 ? 160.551 143.434 161.533 1.00 32.18 407 VAL B O 1
ATOM 7550 N N . LEU B 2 408 ? 161.609 141.450 161.442 1.00 32.93 408 LEU B N 1
ATOM 7551 C CA . LEU B 2 408 ? 160.552 140.843 160.645 1.00 32.93 408 LEU B CA 1
ATOM 7552 C C . LEU B 2 408 ? 159.249 140.746 161.426 1.00 32.93 408 LEU B C 1
ATOM 7553 O O . LEU B 2 408 ? 158.170 140.953 160.858 1.00 32.93 408 LEU B O 1
ATOM 7558 N N . SER B 2 409 ? 159.324 140.451 162.725 1.00 31.84 409 SER B N 1
ATOM 7559 C CA . SER B 2 409 ? 158.120 140.448 163.548 1.00 31.84 409 SER B CA 1
ATOM 7560 C C . SER B 2 409 ? 157.503 141.838 163.649 1.00 31.84 409 SER B C 1
ATOM 7561 O O . SER B 2 409 ? 156.273 141.970 163.644 1.00 31.84 409 SER B O 1
ATOM 7564 N N . ILE B 2 410 ? 158.329 142.882 163.742 1.00 31.32 410 ILE B N 1
ATOM 7565 C CA . ILE B 2 410 ? 157.799 144.243 163.774 1.00 31.32 410 ILE B CA 1
ATOM 7566 C C . ILE B 2 410 ? 157.104 144.579 162.459 1.00 31.32 410 ILE B C 1
ATOM 7567 O O . ILE B 2 410 ? 156.020 145.178 162.448 1.00 31.32 410 ILE B O 1
ATOM 7572 N N . ILE B 2 411 ? 157.710 144.198 161.331 1.00 31.44 411 ILE B N 1
ATOM 7573 C CA . ILE B 2 411 ? 157.063 144.412 160.037 1.00 31.44 411 ILE B CA 1
ATOM 7574 C C . ILE B 2 411 ? 155.748 143.649 159.953 1.00 31.44 411 ILE B C 1
ATOM 7575 O O . ILE B 2 411 ? 154.771 144.143 159.376 1.00 31.44 411 ILE B O 1
ATOM 7580 N N . ALA B 2 412 ? 155.696 142.441 160.518 1.00 31.55 412 ALA B N 1
ATOM 7581 C CA . ALA B 2 412 ? 154.447 141.686 160.542 1.00 31.55 412 ALA B CA 1
ATOM 7582 C C . ALA B 2 412 ? 153.389 142.391 161.382 1.00 31.55 412 ALA B C 1
ATOM 7583 O O . ALA B 2 412 ? 152.205 142.392 161.027 1.00 31.55 412 ALA B O 1
ATOM 7585 N N . ASP B 2 413 ? 153.797 142.984 162.503 1.00 34.19 413 ASP B N 1
ATOM 7586 C CA . ASP B 2 413 ? 152.858 143.735 163.332 1.00 34.19 413 ASP B CA 1
ATOM 7587 C C . ASP B 2 413 ? 152.325 144.963 162.603 1.00 34.19 413 ASP B C 1
ATOM 7588 O O . ASP B 2 413 ? 151.133 145.277 162.697 1.00 34.19 413 ASP B O 1
ATOM 7593 N N . LEU B 2 414 ? 153.189 145.673 161.871 1.00 33.74 414 LEU B N 1
ATOM 7594 C CA . LEU B 2 414 ? 152.772 146.912 161.219 1.00 33.74 414 LEU B CA 1
ATOM 7595 C C . LEU B 2 414 ? 151.858 146.675 160.023 1.00 33.74 414 LEU B C 1
ATOM 7596 O O . LEU B 2 414 ? 151.103 147.578 159.651 1.00 33.74 414 LEU B O 1
ATOM 7601 N N . ALA B 2 415 ? 151.905 145.493 159.415 1.00 39.72 415 ALA B N 1
ATOM 7602 C CA . ALA B 2 415 ? 151.134 145.233 158.207 1.00 39.72 415 ALA B CA 1
ATOM 7603 C C . ALA B 2 415 ? 149.645 145.137 158.510 1.00 39.72 415 ALA B C 1
ATOM 7604 O O . ALA B 2 415 ? 149.231 144.723 159.596 1.00 39.72 415 ALA B O 1
ATOM 7606 N N . ASN B 2 416 ? 148.836 145.524 157.529 1.00 52.46 416 ASN B N 1
ATOM 7607 C CA . ASN B 2 416 ? 147.386 145.463 157.625 1.00 52.46 416 ASN B CA 1
ATOM 7608 C C . ASN B 2 416 ? 146.836 144.360 156.728 1.00 52.46 416 ASN B C 1
ATOM 7609 O O . ASN B 2 416 ? 147.525 143.831 155.852 1.00 52.46 416 ASN B O 1
ATOM 7614 N N . ALA B 2 426 ? 140.643 152.463 153.947 1.00 65.96 426 ALA B N 1
ATOM 7615 C CA . ALA B 2 426 ? 141.973 152.631 154.533 1.00 65.96 426 ALA B CA 1
ATOM 7616 C C . ALA B 2 426 ? 142.594 153.904 153.976 1.00 65.96 426 ALA B C 1
ATOM 7617 O O . ALA B 2 426 ? 143.064 153.928 152.827 1.00 65.96 426 ALA B O 1
ATOM 7619 N N . PRO B 2 427 ? 142.616 154.980 154.752 1.00 62.82 427 PRO B N 1
ATOM 7620 C CA . PRO B 2 427 ? 143.258 156.221 154.307 1.00 62.82 427 PRO B CA 1
ATOM 7621 C C . PRO B 2 427 ? 144.775 156.125 154.446 1.00 62.82 427 PRO B C 1
ATOM 7622 O O . PRO B 2 427 ? 145.330 155.095 154.824 1.00 62.82 427 PRO B O 1
ATOM 7626 N N . ALA B 2 428 ? 145.443 157.232 154.130 1.00 51.91 428 ALA B N 1
ATOM 7627 C CA . ALA B 2 428 ? 146.896 157.266 154.133 1.00 51.91 428 ALA B CA 1
ATOM 7628 C C . ALA B 2 428 ? 147.440 157.359 155.557 1.00 51.91 428 ALA B C 1
ATOM 7629 O O . ALA B 2 428 ? 146.751 157.773 156.492 1.00 51.91 428 ALA B O 1
ATOM 7631 N N . GLU B 2 429 ? 148.704 156.969 155.708 1.00 46.13 429 GLU B N 1
ATOM 7632 C CA . GLU B 2 429 ? 149.367 156.977 157.005 1.00 46.13 429 GLU B CA 1
ATOM 7633 C C . GLU B 2 429 ? 150.872 157.032 156.784 1.00 46.13 429 GLU B C 1
ATOM 7634 O O . GLU B 2 429 ? 151.355 157.005 155.651 1.00 46.13 429 GLU B O 1
ATOM 7640 N N . GLU B 2 430 ? 151.607 157.112 157.890 1.00 42.02 430 GLU B N 1
ATOM 7641 C CA . GLU B 2 430 ? 153.067 157.165 157.849 1.00 42.02 430 GLU B CA 1
ATOM 7642 C C . GLU B 2 430 ? 153.595 156.801 159.225 1.00 42.02 430 GLU B C 1
ATOM 7643 O O . GLU B 2 430 ? 153.216 157.434 160.215 1.00 42.02 430 GLU B O 1
ATOM 7649 N N . VAL B 2 431 ? 154.460 155.790 159.296 1.00 34.77 431 VAL B N 1
ATOM 7650 C CA . VAL B 2 431 ? 154.996 155.313 160.567 1.00 34.77 431 VAL B CA 1
ATOM 7651 C C . VAL B 2 431 ? 156.512 155.232 160.471 1.00 34.77 431 VAL B C 1
ATOM 7652 O O . VAL B 2 431 ? 157.049 154.697 159.494 1.00 34.77 431 VAL B O 1
ATOM 7656 N N . GLN B 2 432 ? 157.200 155.765 161.479 1.00 35.06 432 GLN B N 1
ATOM 7657 C CA . GLN B 2 432 ? 158.645 155.628 161.611 1.00 35.06 432 GLN B CA 1
ATOM 7658 C C . GLN B 2 432 ? 158.954 155.059 162.986 1.00 35.06 432 GLN B C 1
ATOM 7659 O O . GLN B 2 432 ? 158.499 155.599 163.999 1.00 35.06 432 GLN B O 1
ATOM 7665 N N . VAL B 2 433 ? 159.727 153.976 163.024 1.00 36.47 433 VAL B N 1
ATOM 7666 C CA . VAL B 2 433 ? 159.961 153.220 164.249 1.00 36.47 433 VAL B CA 1
ATOM 7667 C C . VAL B 2 433 ? 161.447 152.915 164.369 1.00 36.47 433 VAL B C 1
ATOM 7668 O O . VAL B 2 433 ? 162.086 152.528 163.385 1.00 36.47 433 VAL B O 1
ATOM 7672 N N . LYS B 2 434 ? 161.995 153.089 165.568 1.00 38.55 434 LYS B N 1
ATOM 7673 C CA . LYS B 2 434 ? 163.388 152.770 165.851 1.00 38.55 434 LYS B CA 1
ATOM 7674 C C . LYS B 2 434 ? 163.452 151.620 166.846 1.00 38.55 434 LYS B C 1
ATOM 7675 O O . LYS B 2 434 ? 162.926 151.727 167.959 1.00 38.55 434 LYS B O 1
ATOM 7681 N N . THR B 2 435 ? 164.099 150.530 166.445 1.00 40.13 435 THR B N 1
ATOM 7682 C CA . THR B 2 435 ? 164.314 149.394 167.326 1.00 40.13 435 THR B CA 1
ATOM 7683 C C . THR B 2 435 ? 165.520 149.655 168.227 1.00 40.13 435 THR B C 1
ATOM 7684 O O . THR B 2 435 ? 166.376 150.492 167.934 1.00 40.13 435 THR B O 1
ATOM 7688 N N . THR B 2 436 ? 165.575 148.925 169.343 1.00 34.48 436 THR B N 1
ATOM 7689 C CA . THR B 2 436 ? 166.646 149.111 170.316 1.00 34.48 436 THR B CA 1
ATOM 7690 C C . THR B 2 436 ? 168.020 148.794 169.736 1.00 34.48 436 THR B C 1
ATOM 7691 O O . THR B 2 436 ? 169.021 149.353 170.198 1.00 34.48 436 THR B O 1
ATOM 7695 N N . ASN B 2 437 ? 168.093 147.943 168.711 1.00 39.79 437 ASN B N 1
ATOM 7696 C CA . ASN B 2 437 ? 169.360 147.547 168.108 1.00 39.79 437 ASN B CA 1
ATOM 7697 C C . ASN B 2 437 ? 169.730 148.414 166.906 1.00 39.79 437 ASN B C 1
ATOM 7698 O O . ASN B 2 437 ? 170.371 147.931 165.967 1.00 39.79 437 ASN B O 1
ATOM 7703 N N . ASP B 2 438 ? 169.325 149.687 166.921 1.00 42.96 438 ASP B N 1
ATOM 7704 C CA . ASP B 2 438 ? 169.702 150.675 165.907 1.00 42.96 438 ASP B CA 1
ATOM 7705 C C . ASP B 2 438 ? 169.203 150.276 164.517 1.00 42.96 438 ASP B C 1
ATOM 7706 O O . ASP B 2 438 ? 169.976 150.064 163.583 1.00 42.96 438 ASP B O 1
ATOM 7711 N N . TYR B 2 439 ? 167.885 150.179 164.397 1.00 40.72 439 TYR B N 1
ATOM 7712 C CA . TYR B 2 439 ? 167.228 149.860 163.139 1.00 40.72 439 TYR B CA 1
ATOM 7713 C C . TYR B 2 439 ? 166.068 150.817 162.923 1.00 40.72 439 TYR B C 1
ATOM 7714 O O . TYR B 2 439 ? 165.242 151.007 163.819 1.00 40.72 439 TYR B O 1
ATOM 7723 N N . TRP B 2 440 ? 166.000 151.410 161.735 1.00 36.37 440 TRP B N 1
ATOM 7724 C CA . TRP B 2 440 ? 164.929 152.328 161.377 1.00 36.37 440 TRP B CA 1
ATOM 7725 C C . TRP B 2 440 ? 164.004 151.646 160.384 1.00 36.37 440 TRP B C 1
ATOM 7726 O O . TRP B 2 440 ? 164.460 151.132 159.357 1.00 36.37 440 TRP B O 1
ATOM 7737 N N . ILE B 2 441 ? 162.710 151.643 160.686 1.00 30.86 441 ILE B N 1
ATOM 7738 C CA . ILE B 2 441 ? 161.696 151.081 159.805 1.00 30.86 441 ILE B CA 1
ATOM 7739 C C . ILE B 2 441 ? 160.719 152.189 159.441 1.00 30.86 441 ILE B C 1
ATOM 7740 O O . ILE B 2 441 ? 160.174 152.860 160.328 1.00 30.86 441 ILE B O 1
ATOM 7745 N N . VAL B 2 442 ? 160.509 152.384 158.140 1.00 29.67 442 VAL B N 1
ATOM 7746 C CA . VAL B 2 442 ? 159.629 153.419 157.612 1.00 29.67 442 VAL B CA 1
ATOM 7747 C C . VAL B 2 442 ? 158.543 152.744 156.790 1.00 29.67 442 VAL B C 1
ATOM 7748 O O . VAL B 2 442 ? 158.844 151.989 155.856 1.00 29.67 442 VAL B O 1
ATOM 7752 N N . LYS B 2 443 ? 157.285 153.019 157.131 1.00 35.07 443 LYS B N 1
ATOM 7753 C CA . LYS B 2 443 ? 156.138 152.436 156.450 1.00 35.07 443 LYS B CA 1
ATOM 7754 C C . LYS B 2 443 ? 155.207 153.528 155.952 1.00 35.07 443 LYS B C 1
ATOM 7755 O O . LYS B 2 443 ? 154.894 154.474 156.685 1.00 35.07 443 LYS B O 1
ATOM 7761 N N . ARG B 2 444 ? 154.755 153.378 154.707 1.00 41.77 444 ARG B N 1
ATOM 7762 C CA . ARG B 2 444 ? 153.771 154.278 154.119 1.00 41.77 444 ARG B CA 1
ATOM 7763 C C . ARG B 2 444 ? 152.723 153.471 153.367 1.00 41.77 444 ARG B C 1
ATOM 7764 O O . ARG B 2 444 ? 152.980 152.348 152.923 1.00 41.77 444 ARG B O 1
ATOM 7772 N N . ARG B 2 445 ? 151.534 154.055 153.226 1.00 47.21 445 ARG B N 1
ATOM 7773 C CA . ARG B 2 445 ? 150.425 153.426 152.520 1.00 47.21 445 ARG B CA 1
ATOM 7774 C C . ARG B 2 445 ? 149.708 154.462 151.668 1.00 47.21 445 ARG B C 1
ATOM 7775 O O . ARG B 2 445 ? 149.391 155.553 152.151 1.00 47.21 445 ARG B O 1
ATOM 7783 N N . CYS B 2 446 ? 149.444 154.115 150.409 1.00 50.61 446 CYS B N 1
ATOM 7784 C CA . CYS B 2 446 ? 148.779 155.029 149.482 1.00 50.61 446 CYS B CA 1
ATOM 7785 C C . CYS B 2 446 ? 148.288 154.241 148.279 1.00 50.61 446 CYS B C 1
ATOM 7786 O O . CYS B 2 446 ? 149.076 153.531 147.646 1.00 50.61 446 CYS B O 1
ATOM 7789 N N . ASN B 2 447 ? 146.996 154.363 147.971 1.00 41.64 447 ASN B N 1
ATOM 7790 C CA . ASN B 2 447 ? 146.402 153.824 146.747 1.00 41.64 447 ASN B CA 1
ATOM 7791 C C . ASN B 2 447 ? 146.566 152.305 146.662 1.00 41.64 447 ASN B C 1
ATOM 7792 O O . ASN B 2 447 ? 147.163 151.766 145.727 1.00 41.64 447 ASN B O 1
ATOM 7797 N N . TYR B 2 448 ? 146.011 151.621 147.664 1.00 38.25 448 TYR B N 1
ATOM 7798 C CA . TYR B 2 448 ? 145.997 150.158 147.720 1.00 38.25 448 TYR B CA 1
ATOM 7799 C C . TYR B 2 448 ? 147.400 149.570 147.593 1.00 38.25 448 TYR B C 1
ATOM 7800 O O . TYR B 2 448 ? 147.607 148.541 146.947 1.00 38.25 448 TYR B O 1
ATOM 7809 N N . ARG B 2 449 ? 148.377 150.224 148.214 1.00 39.14 449 ARG B N 1
ATOM 7810 C CA . ARG B 2 449 ? 149.757 149.770 148.151 1.00 39.14 449 ARG B CA 1
ATOM 7811 C C . ARG B 2 449 ? 150.428 150.011 149.493 1.00 39.14 449 ARG B C 1
ATOM 7812 O O . ARG B 2 449 ? 150.004 150.864 150.276 1.00 39.14 449 ARG B O 1
ATOM 7820 N N . GLN B 2 450 ? 151.487 149.250 149.753 1.00 36.71 450 GLN B N 1
ATOM 7821 C CA . GLN B 2 450 ? 152.250 149.379 150.988 1.00 36.71 450 GLN B CA 1
ATOM 7822 C C . GLN B 2 450 ? 153.737 149.454 150.678 1.00 36.71 450 GLN B C 1
ATOM 7823 O O . GLN B 2 450 ? 154.243 148.699 149.841 1.00 36.71 450 GLN B O 1
ATOM 7829 N N . TYR B 2 451 ? 154.438 150.359 151.364 1.00 35.46 451 TYR B N 1
ATOM 7830 C CA . TYR B 2 451 ? 155.857 150.587 151.143 1.00 35.46 451 TYR B CA 1
ATOM 7831 C C . TYR B 2 451 ? 156.611 150.476 152.458 1.00 35.46 451 TYR B C 1
ATOM 7832 O O . TYR B 2 451 ? 156.278 151.166 153.429 1.00 35.46 451 TYR B O 1
ATOM 7841 N N . TYR B 2 452 ? 157.638 149.619 152.478 1.00 31.25 452 TYR B N 1
ATOM 7842 C CA . TYR B 2 452 ? 158.494 149.426 153.643 1.00 31.25 452 TYR B CA 1
ATOM 7843 C C . TYR B 2 452 ? 159.940 149.688 153.258 1.00 31.25 452 TYR B C 1
ATOM 7844 O O . TYR B 2 452 ? 160.420 149.151 152.254 1.00 31.25 452 TYR B O 1
ATOM 7853 N N . VAL B 2 453 ? 160.633 150.496 154.059 1.00 28.58 453 VAL B N 1
ATOM 7854 C CA . VAL B 2 453 ? 162.063 150.735 153.897 1.00 28.58 453 VAL B CA 1
ATOM 7855 C C . VAL B 2 453 ? 162.746 150.508 155.239 1.00 28.58 453 VAL B C 1
ATOM 7856 O O . VAL B 2 453 ? 162.320 151.061 156.260 1.00 28.58 453 VAL B O 1
ATOM 7860 N N . ILE B 2 454 ? 163.802 149.697 155.236 1.00 29.53 454 ILE B N 1
ATOM 7861 C CA . ILE B 2 454 ? 164.539 149.344 156.444 1.00 29.53 454 ILE B CA 1
ATOM 7862 C C . ILE B 2 454 ? 165.973 149.828 156.293 1.00 29.53 454 ILE B C 1
ATOM 7863 O O . ILE B 2 454 ? 166.660 149.468 155.326 1.00 29.53 454 ILE B O 1
ATOM 7868 N N . LEU B 2 455 ? 166.417 150.641 157.250 1.00 36.22 455 LEU B N 1
ATOM 7869 C CA . LEU B 2 455 ? 167.783 151.140 157.328 1.00 36.22 455 LEU B CA 1
ATOM 7870 C C . LEU B 2 455 ? 168.446 150.550 158.564 1.00 36.22 455 LEU B C 1
ATOM 7871 O O . LEU B 2 455 ? 167.840 150.515 159.642 1.00 36.22 455 LEU B O 1
ATOM 7876 N N . CYS B 2 456 ? 169.685 150.094 158.410 1.00 54.89 456 CYS B N 1
ATOM 7877 C CA . CYS B 2 456 ? 170.352 149.311 159.437 1.00 54.89 456 CYS B CA 1
ATOM 7878 C C . CYS B 2 456 ? 171.761 149.826 159.677 1.00 54.89 456 CYS B C 1
ATOM 7879 O O . CYS B 2 456 ? 172.377 150.435 158.797 1.00 54.89 456 CYS B O 1
ATOM 7882 N N . ASN B 2 457 ? 172.262 149.566 160.886 1.00 65.24 457 ASN B N 1
ATOM 7883 C CA . ASN B 2 457 ? 173.639 149.883 161.267 1.00 65.24 457 ASN B CA 1
ATOM 7884 C C . ASN B 2 457 ? 173.948 151.364 161.065 1.00 65.24 457 ASN B C 1
ATOM 7885 O O . ASN B 2 457 ? 175.041 151.737 160.634 1.00 65.24 457 ASN B O 1
ATOM 7890 N N . SER B 2 458 ? 172.977 152.217 161.381 1.00 67.61 458 SER B N 1
ATOM 7891 C CA . SER B 2 458 ? 173.143 153.657 161.220 1.00 67.61 458 SER B CA 1
ATOM 7892 C C . SER B 2 458 ? 172.369 154.360 162.322 1.00 67.61 458 SER B C 1
ATOM 7893 O O . SER B 2 458 ? 171.159 154.158 162.455 1.00 67.61 458 SER B O 1
ATOM 7896 N N . LYS B 2 459 ? 173.066 155.182 163.103 1.00 69.79 459 LYS B N 1
ATOM 7897 C CA . LYS B 2 459 ? 172.453 155.982 164.157 1.00 69.79 459 LYS B CA 1
ATOM 7898 C C . LYS B 2 459 ? 172.246 157.396 163.626 1.00 69.79 459 LYS B C 1
ATOM 7899 O O . LYS B 2 459 ? 173.195 158.183 163.548 1.00 69.79 459 LYS B O 1
ATOM 7905 N N . ALA B 2 460 ? 171.006 157.715 163.262 1.00 61.61 460 ALA B N 1
ATOM 7906 C CA . ALA B 2 460 ? 170.657 159.018 162.719 1.00 61.61 460 ALA B CA 1
ATOM 7907 C C . ALA B 2 460 ? 169.417 159.549 163.422 1.00 61.61 460 ALA B C 1
ATOM 7908 O O . ALA B 2 460 ? 168.572 158.782 163.890 1.00 61.61 460 ALA B O 1
ATOM 7910 N N . THR B 2 461 ? 169.319 160.872 163.491 1.00 53.11 461 THR B N 1
ATOM 7911 C CA . THR B 2 461 ? 168.187 161.509 164.140 1.00 53.11 461 THR B CA 1
ATOM 7912 C C . THR B 2 461 ? 166.934 161.373 163.277 1.00 53.11 461 THR B C 1
ATOM 7913 O O . THR B 2 461 ? 166.968 160.875 162.149 1.00 53.11 461 THR B O 1
ATOM 7917 N N . LEU B 2 462 ? 165.808 161.826 163.830 1.00 47.18 462 LEU B N 1
ATOM 7918 C CA . LEU B 2 462 ? 164.532 161.710 163.135 1.00 47.18 462 LEU B CA 1
ATOM 7919 C C . LEU B 2 462 ? 164.438 162.650 161.940 1.00 47.18 462 LEU B C 1
ATOM 7920 O O . LEU B 2 462 ? 163.578 162.451 161.077 1.00 47.18 462 LEU B O 1
ATOM 7925 N N . LEU B 2 463 ? 165.310 163.657 161.859 1.00 50.71 463 LEU B N 1
ATOM 7926 C CA . LEU B 2 463 ? 165.244 164.610 160.755 1.00 50.71 463 LEU B CA 1
ATOM 7927 C C . LEU B 2 463 ? 165.823 164.030 159.468 1.00 50.71 463 LEU B C 1
ATOM 7928 O O . LEU B 2 463 ? 165.320 164.311 158.374 1.00 50.71 463 LEU B O 1
ATOM 7933 N N . ASP B 2 464 ? 166.882 163.227 159.576 1.00 55.66 464 ASP B N 1
ATOM 7934 C CA . ASP B 2 464 ? 167.605 162.765 158.396 1.00 55.66 464 ASP B CA 1
ATOM 7935 C C . ASP B 2 464 ? 166.963 161.541 157.753 1.00 55.66 464 ASP B C 1
ATOM 7936 O O . ASP B 2 464 ? 167.146 161.306 156.547 1.00 55.66 464 ASP B O 1
ATOM 7941 N N . VAL B 2 465 ? 166.216 160.756 158.533 1.00 48.20 465 VAL B N 1
ATOM 7942 C CA . VAL B 2 465 ? 165.663 159.510 158.019 1.00 48.20 465 VAL B CA 1
ATOM 7943 C C . VAL B 2 465 ? 164.651 159.771 156.914 1.00 48.20 465 VAL B C 1
ATOM 7944 O O . VAL B 2 465 ? 164.518 158.963 155.987 1.00 48.20 465 VAL B O 1
ATOM 7948 N N . THR B 2 466 ? 163.931 160.892 156.976 1.00 52.51 466 THR B N 1
ATOM 7949 C CA . THR B 2 466 ? 162.947 161.185 155.939 1.00 52.51 466 THR B CA 1
ATOM 7950 C C . THR B 2 466 ? 163.610 161.355 154.577 1.00 52.51 466 THR B C 1
ATOM 7951 O O . THR B 2 466 ? 163.149 160.784 153.582 1.00 52.51 466 THR B O 1
ATOM 7955 N N . GLN B 2 467 ? 164.710 162.109 154.509 1.00 54.43 467 GLN B N 1
ATOM 7956 C CA . GLN B 2 467 ? 165.389 162.284 153.228 1.00 54.43 467 GLN B CA 1
ATOM 7957 C C . GLN B 2 467 ? 166.137 161.023 152.808 1.00 54.43 467 GLN B C 1
ATOM 7958 O O . GLN B 2 467 ? 166.218 160.723 151.607 1.00 54.43 467 GLN B O 1
ATOM 7964 N N . GLU B 2 468 ? 166.670 160.261 153.771 1.00 49.26 468 GLU B N 1
ATOM 7965 C CA . GLU B 2 468 ? 167.297 158.991 153.414 1.00 49.26 468 GLU B CA 1
ATOM 7966 C C . GLU B 2 468 ? 166.287 158.032 152.798 1.00 49.26 468 GLU B C 1
ATOM 7967 O O . GLU B 2 468 ? 166.619 157.282 151.873 1.00 49.26 468 GLU B O 1
ATOM 7973 N N . ALA B 2 469 ? 165.051 158.037 153.297 1.00 46.00 469 ALA B N 1
ATOM 7974 C CA . ALA B 2 469 ? 164.006 157.225 152.688 1.00 46.00 469 ALA B CA 1
ATOM 7975 C C . ALA B 2 469 ? 163.537 157.807 151.361 1.00 46.00 469 ALA B C 1
ATOM 7976 O O . ALA B 2 469 ? 163.171 157.051 150.454 1.00 46.00 469 ALA B O 1
ATOM 7978 N N . ARG B 2 470 ? 163.526 159.137 151.232 1.00 52.47 470 ARG B N 1
ATOM 7979 C CA . ARG B 2 470 ? 163.093 159.759 149.983 1.00 52.47 470 ARG B CA 1
ATOM 7980 C C . ARG B 2 470 ? 164.034 159.430 148.833 1.00 52.47 470 ARG B C 1
ATOM 7981 O O . ARG B 2 470 ? 163.581 159.229 147.700 1.00 52.47 470 ARG B O 1
ATOM 7989 N N . ARG B 2 471 ? 165.341 159.360 149.099 1.00 54.10 471 ARG B N 1
ATOM 7990 C CA . ARG B 2 471 ? 166.277 158.966 148.047 1.00 54.10 471 ARG B CA 1
ATOM 7991 C C . ARG B 2 471 ? 165.952 157.578 147.504 1.00 54.10 471 ARG B C 1
ATOM 7992 O O . ARG B 2 471 ? 165.939 157.364 146.284 1.00 54.10 471 ARG B O 1
ATOM 8000 N N . ILE B 2 472 ? 165.674 156.623 148.395 1.00 44.97 472 ILE B N 1
ATOM 8001 C CA . ILE B 2 472 ? 165.367 155.262 147.966 1.00 44.97 472 ILE B CA 1
ATOM 8002 C C . ILE B 2 472 ? 164.016 155.208 147.266 1.00 44.97 472 ILE B C 1
ATOM 8003 O O . ILE B 2 472 ? 163.856 154.518 146.253 1.00 44.97 472 ILE B O 1
ATOM 8008 N N . PHE B 2 473 ? 163.024 155.930 147.787 1.00 43.31 473 PHE B N 1
ATOM 8009 C CA . PHE B 2 473 ? 161.731 156.001 147.119 1.00 43.31 473 PHE B CA 1
ATOM 8010 C C . PHE B 2 473 ? 161.818 156.680 145.761 1.00 43.31 473 PHE B C 1
ATOM 8011 O O . PHE B 2 473 ? 160.914 156.503 144.940 1.00 43.31 473 PHE B O 1
ATOM 8019 N N . GLU B 2 474 ? 162.869 157.456 145.510 1.00 52.57 474 GLU B N 1
ATOM 8020 C CA . GLU B 2 474 ? 163.088 158.073 144.208 1.00 52.57 474 GLU B CA 1
ATOM 8021 C C . GLU B 2 474 ? 163.841 157.170 143.238 1.00 52.57 474 GLU B C 1
ATOM 8022 O O . GLU B 2 474 ? 163.512 157.145 142.048 1.00 52.57 474 GLU B O 1
ATOM 8028 N N . GLN B 2 475 ? 164.842 156.422 143.713 1.00 52.38 475 GLN B N 1
ATOM 8029 C CA . GLN B 2 475 ? 165.588 155.544 142.813 1.00 52.38 475 GLN B CA 1
ATOM 8030 C C . GLN B 2 475 ? 164.708 154.439 142.239 1.00 52.38 475 GLN B C 1
ATOM 8031 O O . GLN B 2 475 ? 164.761 154.162 141.035 1.00 52.38 475 GLN B O 1
ATOM 8037 N N . GLU B 2 476 ? 163.893 153.796 143.078 1.00 49.23 476 GLU B N 1
ATOM 8038 C CA . GLU B 2 476 ? 163.167 152.602 142.657 1.00 49.23 476 GLU B CA 1
ATOM 8039 C C . GLU B 2 476 ? 161.782 152.895 142.099 1.00 49.23 476 GLU B C 1
ATOM 8040 O O . GLU B 2 476 ? 161.285 152.121 141.274 1.00 49.23 476 GLU B O 1
ATOM 8046 N N . LEU B 2 477 ? 161.143 153.980 142.521 1.00 51.30 477 LEU B N 1
ATOM 8047 C CA . LEU B 2 477 ? 159.853 154.386 141.979 1.00 51.30 477 LEU B CA 1
ATOM 8048 C C . LEU B 2 477 ? 160.085 155.456 140.921 1.00 51.30 477 LEU B C 1
ATOM 8049 O O . LEU B 2 477 ? 160.685 156.498 141.208 1.00 51.30 477 LEU B O 1
ATOM 8054 N N . THR B 2 478 ? 159.616 155.197 139.700 1.00 68.61 478 THR B N 1
ATOM 8055 C CA . THR B 2 478 ? 159.792 156.165 138.622 1.00 68.61 478 THR B CA 1
ATOM 8056 C C . THR B 2 478 ? 158.993 157.437 138.881 1.00 68.61 478 THR B C 1
ATOM 8057 O O . THR B 2 478 ? 159.479 158.544 138.624 1.00 68.61 478 THR B O 1
ATOM 8061 N N . ASP B 2 479 ? 157.770 157.300 139.387 1.00 72.42 479 ASP B N 1
ATOM 8062 C CA . ASP B 2 479 ? 156.890 158.429 139.647 1.00 72.42 479 ASP B CA 1
ATOM 8063 C C . ASP B 2 479 ? 156.635 158.548 141.143 1.00 72.42 479 ASP B C 1
ATOM 8064 O O . ASP B 2 479 ? 156.544 157.539 141.848 1.00 72.42 479 ASP B O 1
ATOM 8069 N N . ASP B 2 480 ? 156.521 159.784 141.623 1.00 76.26 480 ASP B N 1
ATOM 8070 C CA . ASP B 2 480 ? 156.268 160.058 143.031 1.00 76.26 480 ASP B CA 1
ATOM 8071 C C . ASP B 2 480 ? 154.774 160.277 143.236 1.00 76.26 480 ASP B C 1
ATOM 8072 O O . ASP B 2 480 ? 154.182 161.173 142.625 1.00 76.26 480 ASP B O 1
ATOM 8077 N N . VAL B 2 481 ? 154.168 159.454 144.094 1.00 71.95 481 VAL B N 1
ATOM 8078 C CA . VAL B 2 481 ? 152.745 159.552 144.391 1.00 71.95 481 VAL B CA 1
ATOM 8079 C C . VAL B 2 481 ? 152.479 160.199 145.740 1.00 71.95 481 VAL B C 1
ATOM 8080 O O . VAL B 2 481 ? 151.312 160.402 146.102 1.00 71.95 481 VAL B O 1
ATOM 8084 N N . PHE B 2 482 ? 153.523 160.529 146.494 1.00 63.24 482 PHE B N 1
ATOM 8085 C CA . PHE B 2 482 ? 153.384 161.184 147.785 1.00 63.24 482 PHE B CA 1
ATOM 8086 C C . PHE B 2 482 ? 153.305 162.700 147.672 1.00 63.24 482 PHE B C 1
ATOM 8087 O O . PHE B 2 482 ? 153.131 163.373 148.693 1.00 63.24 482 PHE B O 1
ATOM 8095 N N . PHE B 2 483 ? 153.424 163.244 146.458 1.00 68.16 483 PHE B N 1
ATOM 8096 C CA . PHE B 2 483 ? 153.351 164.686 146.215 1.00 68.16 483 PHE B CA 1
ATOM 8097 C C . PHE B 2 483 ? 154.371 165.438 147.069 1.00 68.16 483 PHE B C 1
ATOM 8098 O O . PHE B 2 483 ? 154.057 166.441 147.715 1.00 68.16 483 PHE B O 1
ATOM 8106 N N . ASP B 2 484 ? 155.602 164.935 147.066 1.00 70.63 484 ASP B N 1
ATOM 8107 C CA . ASP B 2 484 ? 156.701 165.498 147.848 1.00 70.63 484 ASP B CA 1
ATOM 8108 C C . ASP B 2 484 ? 156.354 165.568 149.332 1.00 70.63 484 ASP B C 1
ATOM 8109 O O . ASP B 2 484 ? 156.004 164.560 149.945 1.00 70.63 484 ASP B O 1
ATOM 8114 N N . TYR C 3 104 ? 117.265 131.775 185.909 1.00 83.00 104 TYR C N 1
ATOM 8115 C CA . TYR C 3 104 ? 117.980 132.896 185.310 1.00 83.00 104 TYR C CA 1
ATOM 8116 C C . TYR C 3 104 ? 118.793 132.443 184.105 1.00 83.00 104 TYR C C 1
ATOM 8117 O O . TYR C 3 104 ? 119.927 131.986 184.245 1.00 83.00 104 TYR C O 1
ATOM 8126 N N . ASP C 3 105 ? 118.206 132.572 182.918 1.00 89.33 105 ASP C N 1
ATOM 8127 C CA . ASP C 3 105 ? 118.878 132.205 181.673 1.00 89.33 105 ASP C CA 1
ATOM 8128 C C . ASP C 3 105 ? 119.758 133.373 181.247 1.00 89.33 105 ASP C C 1
ATOM 8129 O O . ASP C 3 105 ? 119.310 134.315 180.593 1.00 89.33 105 ASP C O 1
ATOM 8134 N N . TYR C 3 106 ? 121.036 133.308 181.627 1.00 74.10 106 TYR C N 1
ATOM 8135 C CA . TYR C 3 106 ? 121.973 134.373 181.293 1.00 74.10 106 TYR C CA 1
ATOM 8136 C C . TYR C 3 106 ? 122.372 134.373 179.825 1.00 74.10 106 TYR C C 1
ATOM 8137 O O . TYR C 3 106 ? 123.019 135.325 179.378 1.00 74.10 106 TYR C O 1
ATOM 8146 N N . GLN C 3 107 ? 122.008 133.339 179.069 1.00 78.89 107 GLN C N 1
ATOM 8147 C CA . GLN C 3 107 ? 122.288 133.304 177.641 1.00 78.89 107 GLN C CA 1
ATOM 8148 C C . GLN C 3 107 ? 121.256 134.070 176.824 1.00 78.89 107 GLN C C 1
ATOM 8149 O O . GLN C 3 107 ? 121.467 134.276 175.623 1.00 78.89 107 GLN C O 1
ATOM 8155 N N . HIS C 3 108 ? 120.159 134.507 177.442 1.00 84.59 108 HIS C N 1
ATOM 8156 C CA . HIS C 3 108 ? 119.099 135.234 176.755 1.00 84.59 108 HIS C CA 1
ATOM 8157 C C . HIS C 3 108 ? 118.939 136.648 177.305 1.00 84.59 108 HIS C C 1
ATOM 8158 O O . HIS C 3 108 ? 117.842 137.210 177.282 1.00 84.59 108 HIS C O 1
ATOM 8165 N N . ASP C 3 109 ? 120.025 137.236 177.805 1.00 72.21 109 ASP C N 1
ATOM 8166 C CA . ASP C 3 109 ? 120.015 138.587 178.357 1.00 72.21 109 ASP C CA 1
ATOM 8167 C C . ASP C 3 109 ? 121.037 139.423 177.599 1.00 72.21 109 ASP C C 1
ATOM 8168 O O . ASP C 3 109 ? 122.245 139.280 177.815 1.00 72.21 109 ASP C O 1
ATOM 8173 N N . SER C 3 110 ? 120.551 140.295 176.715 1.00 67.77 110 SER C N 1
ATOM 8174 C CA . SER C 3 110 ? 121.451 141.119 175.914 1.00 67.77 110 SER C CA 1
ATOM 8175 C C . SER C 3 110 ? 122.190 142.137 176.775 1.00 67.77 110 SER C C 1
ATOM 8176 O O . SER C 3 110 ? 123.355 142.454 176.506 1.00 67.77 110 SER C O 1
ATOM 8179 N N . LEU C 3 111 ? 121.529 142.667 177.806 1.00 62.85 111 LEU C N 1
ATOM 8180 C CA . LEU C 3 111 ? 122.162 143.668 178.658 1.00 62.85 111 LEU C CA 1
ATOM 8181 C C . LEU C 3 111 ? 123.353 143.086 179.411 1.00 62.85 111 LEU C C 1
ATOM 8182 O O . LEU C 3 111 ? 124.401 143.733 179.525 1.00 62.85 111 LEU C O 1
ATOM 8187 N N . TRP C 3 112 ? 123.209 141.868 179.939 1.00 55.34 112 TRP C N 1
ATOM 8188 C CA . TRP C 3 112 ? 124.302 141.236 180.673 1.00 55.34 112 TRP C CA 1
ATOM 8189 C C . TRP C 3 112 ? 125.488 140.944 179.762 1.00 55.34 112 TRP C C 1
ATOM 8190 O O . TRP C 3 112 ? 126.643 141.152 180.152 1.00 55.34 112 TRP C O 1
ATOM 8201 N N . GLN C 3 113 ? 125.224 140.461 178.547 1.00 55.04 113 GLN C N 1
ATOM 8202 C CA . GLN C 3 113 ? 126.299 140.134 177.618 1.00 55.04 113 GLN C CA 1
ATOM 8203 C C . GLN C 3 113 ? 126.954 141.371 177.022 1.00 55.04 113 GLN C C 1
ATOM 8204 O O . GLN C 3 113 ? 128.084 141.281 176.532 1.00 55.04 113 GLN C O 1
ATOM 8210 N N . GLY C 3 114 ? 126.278 142.515 177.048 1.00 54.51 114 GLY C N 1
ATOM 8211 C CA . GLY C 3 114 ? 126.775 143.719 176.416 1.00 54.51 114 GLY C CA 1
ATOM 8212 C C . GLY C 3 114 ? 127.756 144.543 177.216 1.00 54.51 114 GLY C C 1
ATOM 8213 O O . GLY C 3 114 ? 128.244 145.557 176.711 1.00 54.51 114 GLY C O 1
ATOM 8214 N N . GLN C 3 115 ? 128.063 144.150 178.447 1.00 48.03 115 GLN C N 1
ATOM 8215 C CA . GLN C 3 115 ? 128.985 144.922 179.261 1.00 48.03 115 GLN C CA 1
ATOM 8216 C C . GLN C 3 115 ? 130.408 144.793 178.724 1.00 48.03 115 GLN C C 1
ATOM 8217 O O . GLN C 3 115 ? 130.752 143.841 178.018 1.00 48.03 115 GLN C O 1
ATOM 8223 N N . LYS C 3 116 ? 131.239 145.774 179.065 1.00 42.18 116 LYS C N 1
ATOM 8224 C CA . LYS C 3 116 ? 132.595 145.856 178.545 1.00 42.18 116 LYS C CA 1
ATOM 8225 C C . LYS C 3 116 ? 133.648 145.323 179.506 1.00 42.18 116 LYS C C 1
ATOM 8226 O O . LYS C 3 116 ? 134.840 145.417 179.202 1.00 42.18 116 LYS C O 1
ATOM 8232 N N . LYS C 3 117 ? 133.248 144.767 180.647 1.00 46.58 117 LYS C N 1
ATOM 8233 C CA . LYS C 3 117 ? 134.209 144.171 181.566 1.00 46.58 117 LYS C CA 1
ATOM 8234 C C . LYS C 3 117 ? 133.482 143.229 182.511 1.00 46.58 117 LYS C C 1
ATOM 8235 O O . LYS C 3 117 ? 132.490 143.618 183.133 1.00 46.58 117 LYS C O 1
ATOM 8241 N N . HIS C 3 118 ? 133.978 141.999 182.614 1.00 38.55 118 HIS C N 1
ATOM 8242 C CA . HIS C 3 118 ? 133.457 141.016 183.554 1.00 38.55 118 HIS C CA 1
ATOM 8243 C C . HIS C 3 118 ? 134.610 140.448 184.363 1.00 38.55 118 HIS C C 1
ATOM 8244 O O . HIS C 3 118 ? 135.683 140.178 183.816 1.00 38.55 118 HIS C O 1
ATOM 8251 N N . ILE C 3 119 ? 134.391 140.258 185.660 1.00 38.94 119 ILE C N 1
ATOM 8252 C CA . ILE C 3 119 ? 135.406 139.686 186.537 1.00 38.94 119 ILE C CA 1
ATOM 8253 C C . ILE C 3 119 ? 134.761 138.636 187.430 1.00 38.94 119 ILE C C 1
ATOM 8254 O O . ILE C 3 119 ? 133.786 138.925 188.131 1.00 38.94 119 ILE C O 1
ATOM 8259 N N . PHE C 3 120 ? 135.302 137.418 187.403 1.00 31.79 120 PHE C N 1
ATOM 8260 C CA . PHE C 3 120 ? 134.817 136.317 188.223 1.00 31.79 120 PHE C CA 1
ATOM 8261 C C . PHE C 3 120 ? 135.937 135.802 189.117 1.00 31.79 120 PHE C C 1
ATOM 8262 O O . PHE C 3 120 ? 137.060 135.576 188.652 1.00 31.79 120 PHE C O 1
ATOM 8270 N N . ILE C 3 121 ? 135.624 135.610 190.398 1.00 30.07 121 ILE C N 1
ATOM 8271 C CA . ILE C 3 121 ? 136.525 134.978 191.355 1.00 30.07 121 ILE C CA 1
ATOM 8272 C C . ILE C 3 121 ? 135.816 133.777 191.953 1.00 30.07 121 ILE C C 1
ATOM 8273 O O . ILE C 3 121 ? 134.759 133.930 192.580 1.00 30.07 121 ILE C O 1
ATOM 8278 N N . LEU C 3 122 ? 136.407 132.594 191.787 1.00 30.78 122 LEU C N 1
ATOM 8279 C CA . LEU C 3 122 ? 135.801 131.373 192.294 1.00 30.78 122 LEU C CA 1
ATOM 8280 C C . LEU C 3 122 ? 136.868 130.496 192.926 1.00 30.78 122 LEU C C 1
ATOM 8281 O O . LEU C 3 122 ? 138.068 130.760 192.817 1.00 30.78 122 LEU C O 1
ATOM 8286 N N . SER C 3 123 ? 136.411 129.457 193.614 1.00 37.61 123 SER C N 1
ATOM 8287 C CA . SER C 3 123 ? 137.313 128.490 194.209 1.00 37.61 123 SER C CA 1
ATOM 8288 C C . SER C 3 123 ? 137.526 127.315 193.260 1.00 37.61 123 SER C C 1
ATOM 8289 O O . SER C 3 123 ? 136.844 127.166 192.243 1.00 37.61 123 SER C O 1
ATOM 8292 N N . GLU C 3 124 ? 138.496 126.469 193.607 1.00 47.97 124 GLU C N 1
ATOM 8293 C CA . GLU C 3 124 ? 138.841 125.339 192.754 1.00 47.97 124 GLU C CA 1
ATOM 8294 C C . GLU C 3 124 ? 137.742 124.285 192.709 1.00 47.97 124 GLU C C 1
ATOM 8295 O O . GLU C 3 124 ? 137.710 123.484 191.770 1.00 47.97 124 GLU C O 1
ATOM 8301 N N . ALA C 3 125 ? 136.846 124.267 193.691 1.00 37.87 125 ALA C N 1
ATOM 8302 C CA . ALA C 3 125 ? 135.767 123.292 193.746 1.00 37.87 125 ALA C CA 1
ATOM 8303 C C . ALA C 3 125 ? 134.474 123.794 193.116 1.00 37.87 125 ALA C C 1
ATOM 8304 O O . ALA C 3 125 ? 133.466 123.082 193.163 1.00 37.87 125 ALA C O 1
ATOM 8306 N N . GLY C 3 126 ? 134.472 124.990 192.534 1.00 38.31 126 GLY C N 1
ATOM 8307 C CA . GLY C 3 126 ? 133.287 125.504 191.881 1.00 38.31 126 GLY C CA 1
ATOM 8308 C C . GLY C 3 126 ? 132.357 126.301 192.762 1.00 38.31 126 GLY C C 1
ATOM 8309 O O . GLY C 3 126 ? 131.150 126.333 192.500 1.00 38.31 126 GLY C O 1
ATOM 8310 N N . LYS C 3 127 ? 132.878 126.953 193.801 1.00 45.05 127 LYS C N 1
ATOM 8311 C CA . LYS C 3 127 ? 132.055 127.708 194.733 1.00 45.05 127 LYS C CA 1
ATOM 8312 C C . LYS C 3 127 ? 132.145 129.191 194.422 1.00 45.05 127 LYS C C 1
ATOM 8313 O O . LYS C 3 127 ? 133.253 129.751 194.437 1.00 45.05 127 LYS C O 1
ATOM 8319 N N . PRO C 3 128 ? 131.031 129.856 194.128 1.00 39.18 128 PRO C N 1
ATOM 8320 C CA . PRO C 3 128 ? 131.080 131.289 193.819 1.00 39.18 128 PRO C CA 1
ATOM 8321 C C . PRO C 3 128 ? 131.610 132.111 194.984 1.00 39.18 128 PRO C C 1
ATOM 8322 O O . PRO C 3 128 ? 131.308 131.843 196.149 1.00 39.18 128 PRO C O 1
ATOM 8326 N N . ILE C 3 129 ? 132.411 133.125 194.657 1.00 33.49 129 ILE C N 1
ATOM 8327 C CA . ILE C 3 129 ? 132.892 134.077 195.650 1.00 33.49 129 ILE C CA 1
ATOM 8328 C C . ILE C 3 129 ? 132.570 135.494 195.198 1.00 33.49 129 ILE C C 1
ATOM 8329 O O . ILE C 3 129 ? 131.895 136.240 195.915 1.00 33.49 129 ILE C O 1
ATOM 8334 N N . PHE C 3 130 ? 133.037 135.883 194.011 1.00 34.05 130 PHE C N 1
ATOM 8335 C CA . PHE C 3 130 ? 132.887 137.267 193.578 1.00 34.05 130 PHE C CA 1
ATOM 8336 C C . PHE C 3 130 ? 132.471 137.345 192.116 1.00 34.05 130 PHE C C 1
ATOM 8337 O O . PHE C 3 130 ? 133.041 136.670 191.254 1.00 34.05 130 PHE C O 1
ATOM 8345 N N . SER C 3 131 ? 131.485 138.202 191.847 1.00 34.29 131 SER C N 1
ATOM 8346 C CA . SER C 3 131 ? 131.055 138.512 190.489 1.00 34.29 131 SER C CA 1
ATOM 8347 C C . SER C 3 131 ? 130.722 139.994 190.410 1.00 34.29 131 SER C C 1
ATOM 8348 O O . SER C 3 131 ? 130.032 140.519 191.289 1.00 34.29 131 SER C O 1
ATOM 8351 N N . LEU C 3 132 ? 131.211 140.664 189.362 1.00 38.43 132 LEU C N 1
ATOM 8352 C CA . LEU C 3 132 ? 131.031 142.110 189.252 1.00 38.43 132 LEU C CA 1
ATOM 8353 C C . LEU C 3 132 ? 129.580 142.477 188.954 1.00 38.43 132 LEU C C 1
ATOM 8354 O O . LEU C 3 132 ? 129.005 143.351 189.613 1.00 38.43 132 LEU C O 1
ATOM 8359 N N . HIS C 3 133 ? 128.972 141.826 187.964 1.00 39.21 133 HIS C N 1
ATOM 8360 C CA . HIS C 3 133 ? 127.597 142.103 187.563 1.00 39.21 133 HIS C CA 1
ATOM 8361 C C . HIS C 3 133 ? 126.734 140.880 187.828 1.00 39.21 133 HIS C C 1
ATOM 8362 O O . HIS C 3 133 ? 127.062 139.776 187.381 1.00 39.21 133 HIS C O 1
ATOM 8369 N N . GLY C 3 134 ? 125.641 141.076 188.546 1.00 45.01 134 GLY C N 1
ATOM 8370 C CA . GLY C 3 134 ? 124.724 139.982 188.821 1.00 45.01 134 GLY C CA 1
ATOM 8371 C C . GLY C 3 134 ? 125.126 139.184 190.044 1.00 45.01 134 GLY C C 1
ATOM 8372 O O . GLY C 3 134 ? 126.295 139.097 190.416 1.00 45.01 134 GLY C O 1
ATOM 8373 N N . ASN C 3 135 ? 124.125 138.588 190.685 1.00 48.50 135 ASN C N 1
ATOM 8374 C CA . ASN C 3 135 ? 124.379 137.766 191.857 1.00 48.50 135 ASN C CA 1
ATOM 8375 C C . ASN C 3 135 ? 125.105 136.495 191.448 1.00 48.50 135 ASN C C 1
ATOM 8376 O O . ASN C 3 135 ? 124.826 135.908 190.400 1.00 48.50 135 ASN C O 1
ATOM 8381 N N . GLU C 3 136 ? 126.046 136.069 192.289 1.00 46.63 136 GLU C N 1
ATOM 8382 C CA . GLU C 3 136 ? 126.807 134.862 192.005 1.00 46.63 136 GLU C CA 1
ATOM 8383 C C . GLU C 3 136 ? 125.986 133.596 192.200 1.00 46.63 136 GLU C C 1
ATOM 8384 O O . GLU C 3 136 ? 126.382 132.535 191.705 1.00 46.63 136 GLU C O 1
ATOM 8390 N N . ASP C 3 137 ? 124.858 133.678 192.909 1.00 48.78 137 ASP C N 1
ATOM 8391 C CA . ASP C 3 137 ? 124.015 132.503 193.101 1.00 48.78 137 ASP C CA 1
ATOM 8392 C C . ASP C 3 137 ? 123.422 132.035 191.781 1.00 48.78 137 ASP C C 1
ATOM 8393 O O . ASP C 3 137 ? 123.457 130.843 191.458 1.00 48.78 137 ASP C O 1
ATOM 8398 N N . LYS C 3 138 ? 122.875 132.966 190.999 1.00 52.81 138 LYS C N 1
ATOM 8399 C CA . LYS C 3 138 ? 122.233 132.606 189.742 1.00 52.81 138 LYS C CA 1
ATOM 8400 C C . LYS C 3 138 ? 123.231 132.270 188.645 1.00 52.81 138 LYS C C 1
ATOM 8401 O O . LYS C 3 138 ? 122.820 131.773 187.592 1.00 52.81 138 LYS C O 1
ATOM 8407 N N . LEU C 3 139 ? 124.518 132.531 188.860 1.00 49.95 139 LEU C N 1
ATOM 8408 C CA . LEU C 3 139 ? 125.580 132.131 187.940 1.00 49.95 139 LEU C CA 1
ATOM 8409 C C . LEU C 3 139 ? 126.344 130.995 188.615 1.00 49.95 139 LEU C C 1
ATOM 8410 O O . LEU C 3 139 ? 127.369 131.214 189.263 1.00 49.95 139 LEU C O 1
ATOM 8415 N N . ALA C 3 140 ? 125.837 129.777 188.457 1.00 47.55 140 ALA C N 1
ATOM 8416 C CA . ALA C 3 140 ? 126.464 128.589 189.018 1.00 47.55 140 ALA C CA 1
ATOM 8417 C C . ALA C 3 140 ? 126.895 127.578 187.970 1.00 47.55 140 ALA C C 1
ATOM 8418 O O . ALA C 3 140 ? 127.871 126.860 188.194 1.00 47.55 140 ALA C O 1
ATOM 8420 N N . THR C 3 141 ? 126.191 127.497 186.840 1.00 46.40 141 THR C N 1
ATOM 8421 C CA . THR C 3 141 ? 126.634 126.633 185.753 1.00 46.40 141 THR C CA 1
ATOM 8422 C C . THR C 3 141 ? 127.931 127.144 185.140 1.00 46.40 141 THR C C 1
ATOM 8423 O O . THR C 3 141 ? 128.808 126.353 184.765 1.00 46.40 141 THR C O 1
ATOM 8427 N N . LEU C 3 142 ? 128.068 128.466 185.029 1.00 39.47 142 LEU C N 1
ATOM 8428 C CA . LEU C 3 142 ? 129.244 129.045 184.392 1.00 39.47 142 LEU C CA 1
ATOM 8429 C C . LEU C 3 142 ? 130.509 128.719 185.174 1.00 39.47 142 LEU C C 1
ATOM 8430 O O . LEU C 3 142 ? 131.556 128.417 184.583 1.00 39.47 142 LEU C O 1
ATOM 8435 N N . PHE C 3 143 ? 130.434 128.769 186.503 1.00 36.44 143 PHE C N 1
ATOM 8436 C CA . PHE C 3 143 ? 131.609 128.455 187.307 1.00 36.44 143 PHE C CA 1
ATOM 8437 C C . PHE C 3 143 ? 131.974 126.979 187.192 1.00 36.44 143 PHE C C 1
ATOM 8438 O O . PHE C 3 143 ? 133.160 126.624 187.179 1.00 36.44 143 PHE C O 1
ATOM 8446 N N . GLY C 3 144 ? 130.969 126.108 187.085 1.00 39.45 144 GLY C N 1
ATOM 8447 C CA . GLY C 3 144 ? 131.243 124.706 186.818 1.00 39.45 144 GLY C CA 1
ATOM 8448 C C . GLY C 3 144 ? 131.942 124.492 185.490 1.00 39.45 144 GLY C C 1
ATOM 8449 O O . GLY C 3 144 ? 132.884 123.700 185.394 1.00 39.45 144 GLY C O 1
ATOM 8450 N N . VAL C 3 145 ? 131.496 125.198 184.448 1.00 36.28 145 VAL C N 1
ATOM 8451 C CA . VAL C 3 145 ? 132.154 125.100 183.146 1.00 36.28 145 VAL C CA 1
ATOM 8452 C C . VAL C 3 145 ? 133.603 125.565 183.241 1.00 36.28 145 VAL C C 1
ATOM 8453 O O . VAL C 3 145 ? 134.516 124.931 182.687 1.00 36.28 145 VAL C O 1
ATOM 8457 N N . ILE C 3 146 ? 133.838 126.679 183.939 1.00 35.58 146 ILE C N 1
ATOM 8458 C CA . ILE C 3 146 ? 135.194 127.208 184.076 1.00 35.58 146 ILE C CA 1
ATOM 8459 C C . ILE C 3 146 ? 136.092 126.203 184.789 1.00 35.58 146 ILE C C 1
ATOM 8460 O O . ILE C 3 146 ? 137.222 125.931 184.356 1.00 35.58 146 ILE C O 1
ATOM 8465 N N . GLN C 3 147 ? 135.601 125.633 185.892 1.00 36.99 147 GLN C N 1
ATOM 8466 C CA . GLN C 3 147 ? 136.388 124.649 186.628 1.00 36.99 147 GLN C CA 1
ATOM 8467 C C . GLN C 3 147 ? 136.673 123.420 185.776 1.00 36.99 147 GLN C C 1
ATOM 8468 O O . GLN C 3 147 ? 137.784 122.877 185.810 1.00 36.99 147 GLN C O 1
ATOM 8474 N N . ALA C 3 148 ? 135.679 122.959 185.015 1.00 33.28 148 ALA C N 1
ATOM 8475 C CA . ALA C 3 148 ? 135.881 121.796 184.158 1.00 33.28 148 ALA C CA 1
ATOM 8476 C C . ALA C 3 148 ? 136.975 122.056 183.133 1.00 33.28 148 ALA C C 1
ATOM 8477 O O . ALA C 3 148 ? 137.873 121.225 182.942 1.00 33.28 148 ALA C O 1
ATOM 8479 N N . LEU C 3 149 ? 136.928 123.218 182.473 1.00 32.47 149 LEU C N 1
ATOM 8480 C CA . LEU C 3 149 ? 137.973 123.565 181.512 1.00 32.47 149 LEU C CA 1
ATOM 8481 C C . LEU C 3 149 ? 139.345 123.583 182.172 1.00 32.47 149 LEU C C 1
ATOM 8482 O O . LEU C 3 149 ? 140.309 122.994 181.657 1.00 32.47 149 LEU C O 1
ATOM 8487 N N . VAL C 3 150 ? 139.451 124.261 183.316 1.00 34.42 150 VAL C N 1
ATOM 8488 C CA . VAL C 3 150 ? 140.749 124.430 183.961 1.00 34.42 150 VAL C CA 1
ATOM 8489 C C . VAL C 3 150 ? 141.320 123.077 184.362 1.00 34.42 150 VAL C C 1
ATOM 8490 O O . VAL C 3 150 ? 142.496 122.784 184.116 1.00 34.42 150 VAL C O 1
ATOM 8494 N N . SER C 3 151 ? 140.491 122.224 184.966 1.00 37.46 151 SER C N 1
ATOM 8495 C CA . SER C 3 151 ? 140.971 120.922 185.416 1.00 37.46 151 SER C CA 1
ATOM 8496 C C . SER C 3 151 ? 141.354 120.029 184.243 1.00 37.46 151 SER C C 1
ATOM 8497 O O . SER C 3 151 ? 142.369 119.323 184.302 1.00 37.46 151 SER C O 1
ATOM 8500 N N . PHE C 3 152 ? 140.558 120.037 183.167 1.00 38.39 152 PHE C N 1
ATOM 8501 C CA . PHE C 3 152 ? 140.886 119.196 182.021 1.00 38.39 152 PHE C CA 1
ATOM 8502 C C . PHE C 3 152 ? 142.214 119.611 181.410 1.00 38.39 152 PHE C C 1
ATOM 8503 O O . PHE C 3 152 ? 143.048 118.757 181.087 1.00 38.39 152 PHE C O 1
ATOM 8511 N N . VAL C 3 153 ? 142.438 120.917 181.244 1.00 38.95 153 VAL C N 1
ATOM 8512 C CA . VAL C 3 153 ? 143.707 121.354 180.668 1.00 38.95 153 VAL C CA 1
ATOM 8513 C C . VAL C 3 153 ? 144.860 121.076 181.630 1.00 38.95 153 VAL C C 1
ATOM 8514 O O . VAL C 3 153 ? 145.967 120.727 181.205 1.00 38.95 153 VAL C O 1
ATOM 8518 N N . GLN C 3 154 ? 144.620 121.210 182.937 1.00 50.90 154 GLN C N 1
ATOM 8519 C CA . GLN C 3 154 ? 145.680 120.973 183.912 1.00 50.90 154 GLN C CA 1
ATOM 8520 C C . GLN C 3 154 ? 146.073 119.505 183.981 1.00 50.90 154 GLN C C 1
ATOM 8521 O O . GLN C 3 154 ? 147.221 119.190 184.310 1.00 50.90 154 GLN C O 1
ATOM 8527 N N . MET C 3 155 ? 145.141 118.596 183.688 1.00 51.15 155 MET C N 1
ATOM 8528 C CA . MET C 3 155 ? 145.461 117.173 183.731 1.00 51.15 155 MET C CA 1
ATOM 8529 C C . MET C 3 155 ? 146.485 116.774 182.678 1.00 51.15 155 MET C C 1
ATOM 8530 O O . MET C 3 155 ? 147.068 115.689 182.777 1.00 51.15 155 MET C O 1
ATOM 8535 N N . GLY C 3 156 ? 146.718 117.617 181.676 1.00 51.47 156 GLY C N 1
ATOM 8536 C CA . GLY C 3 156 ? 147.724 117.347 180.669 1.00 51.47 156 GLY C CA 1
ATOM 8537 C C . GLY C 3 156 ? 149.064 117.976 180.995 1.00 51.47 156 GLY C C 1
ATOM 8538 O O . GLY C 3 156 ? 149.906 118.150 180.109 1.00 51.47 156 GLY C O 1
ATOM 8539 N N . GLN C 3 157 ? 149.261 118.327 182.268 1.00 53.21 157 GLN C N 1
ATOM 8540 C CA . GLN C 3 157 ? 150.491 118.964 182.744 1.00 53.21 157 GLN C CA 1
ATOM 8541 C C . GLN C 3 157 ? 150.739 120.291 182.028 1.00 53.21 157 GLN C C 1
ATOM 8542 O O . GLN C 3 157 ? 151.826 120.552 181.510 1.00 53.21 157 GLN C O 1
ATOM 8548 N N . ASP C 3 158 ? 149.713 121.140 182.009 1.00 51.84 158 ASP C N 1
ATOM 8549 C CA . ASP C 3 158 ? 149.796 122.408 181.300 1.00 51.84 158 ASP C CA 1
ATOM 8550 C C . ASP C 3 158 ? 148.666 123.297 181.805 1.00 51.84 158 ASP C C 1
ATOM 8551 O O . ASP C 3 158 ? 147.683 122.810 182.366 1.00 51.84 158 ASP C O 1
ATOM 8556 N N . ALA C 3 159 ? 148.810 124.608 181.602 1.00 32.62 159 ALA C N 1
ATOM 8557 C CA . ALA C 3 159 ? 147.939 125.584 182.248 1.00 32.62 159 ALA C CA 1
ATOM 8558 C C . ALA C 3 159 ? 147.382 126.588 181.249 1.00 32.62 159 ALA C C 1
ATOM 8559 O O . ALA C 3 159 ? 148.124 127.132 180.427 1.00 32.62 159 ALA C O 1
ATOM 8561 N N . ILE C 3 160 ? 146.075 126.854 181.350 1.00 28.14 160 ILE C N 1
ATOM 8562 C CA . ILE C 3 160 ? 145.426 127.827 180.476 1.00 28.14 160 ILE C CA 1
ATOM 8563 C C . ILE C 3 160 ? 145.992 129.216 180.744 1.00 28.14 160 ILE C C 1
ATOM 8564 O O . ILE C 3 160 ? 146.286 129.585 181.888 1.00 28.14 160 ILE C O 1
ATOM 8569 N N . THR C 3 161 ? 146.150 129.997 179.678 1.00 27.53 161 THR C N 1
ATOM 8570 C CA . THR C 3 161 ? 146.645 131.363 179.783 1.00 27.53 161 THR C CA 1
ATOM 8571 C C . THR C 3 161 ? 145.640 132.390 179.288 1.00 27.53 161 THR C C 1
ATOM 8572 O O . THR C 3 161 ? 145.401 133.389 179.974 1.00 27.53 161 THR C O 1
ATOM 8576 N N . SER C 3 162 ? 145.038 132.178 178.122 1.00 27.58 162 SER C N 1
ATOM 8577 C CA . SER C 3 162 ? 144.104 133.150 177.570 1.00 27.58 162 SER C CA 1
ATOM 8578 C C . SER C 3 162 ? 143.265 132.493 176.484 1.00 27.58 162 SER C C 1
ATOM 8579 O O . SER C 3 162 ? 143.580 131.407 175.997 1.00 27.58 162 SER C O 1
ATOM 8582 N N . ILE C 3 163 ? 142.182 133.173 176.116 1.00 27.22 163 ILE C N 1
ATOM 8583 C CA . ILE C 3 163 ? 141.311 132.761 175.021 1.00 27.22 163 ILE C CA 1
ATOM 8584 C C . ILE C 3 163 ? 140.954 133.992 174.199 1.00 27.22 163 ILE C C 1
ATOM 8585 O O . ILE C 3 163 ? 140.552 135.022 174.757 1.00 27.22 163 ILE C O 1
ATOM 8590 N N . HIS C 3 164 ? 141.090 133.882 172.879 1.00 30.11 164 HIS C N 1
ATOM 8591 C CA . HIS C 3 164 ? 140.838 134.978 171.952 1.00 30.11 164 HIS C CA 1
ATOM 8592 C C . HIS C 3 164 ? 139.652 134.642 171.059 1.00 30.11 164 HIS C C 1
ATOM 8593 O O . HIS C 3 164 ? 139.590 133.549 170.488 1.00 30.11 164 HIS C O 1
ATOM 8600 N N . ALA C 3 165 ? 138.716 135.580 170.945 1.00 30.14 165 ALA C N 1
ATOM 8601 C CA . ALA C 3 165 ? 137.548 135.405 170.095 1.00 30.14 165 ALA C CA 1
ATOM 8602 C C . ALA C 3 165 ? 137.388 136.608 169.178 1.00 30.14 165 ALA C C 1
ATOM 8603 O O . ALA C 3 165 ? 138.287 137.450 169.092 1.00 30.14 165 ALA C O 1
ATOM 8605 N N . GLY C 3 166 ? 136.255 136.695 168.482 1.00 32.40 166 GLY C N 1
ATOM 8606 C CA . GLY C 3 166 ? 136.078 137.761 167.509 1.00 32.40 166 GLY C CA 1
ATOM 8607 C C . GLY C 3 166 ? 136.068 139.144 168.132 1.00 32.40 166 GLY C C 1
ATOM 8608 O O . GLY C 3 166 ? 136.734 140.059 167.644 1.00 32.40 166 GLY C O 1
ATOM 8609 N N . GLY C 3 167 ? 135.318 139.316 169.218 1.00 39.62 167 GLY C N 1
ATOM 8610 C CA . GLY C 3 167 ? 135.199 140.622 169.836 1.00 39.62 167 GLY C CA 1
ATOM 8611 C C . GLY C 3 167 ? 135.221 140.607 171.350 1.00 39.62 167 GLY C C 1
ATOM 8612 O O . GLY C 3 167 ? 134.631 141.483 171.989 1.00 39.62 167 GLY C O 1
ATOM 8613 N N . ILE C 3 168 ? 135.897 139.624 171.937 1.00 33.81 168 ILE C N 1
ATOM 8614 C CA . ILE C 3 168 ? 136.005 139.524 173.387 1.00 33.81 168 ILE C CA 1
ATOM 8615 C C . ILE C 3 168 ? 137.188 138.621 173.712 1.00 33.81 168 ILE C C 1
ATOM 8616 O O . ILE C 3 168 ? 137.383 137.581 173.079 1.00 33.81 168 ILE C O 1
ATOM 8621 N N . LYS C 3 169 ? 137.981 139.029 174.700 1.00 32.87 169 LYS C N 1
ATOM 8622 C CA . LYS C 3 169 ? 139.120 138.247 175.158 1.00 32.87 169 LYS C CA 1
ATOM 8623 C C . LYS C 3 169 ? 138.937 137.839 176.614 1.00 32.87 169 LYS C C 1
ATOM 8624 O O . LYS C 3 169 ? 138.327 138.558 177.416 1.00 32.87 169 LYS C O 1
ATOM 8630 N N . PHE C 3 170 ? 139.491 136.670 176.950 1.00 31.24 170 PHE C N 1
ATOM 8631 C CA . PHE C 3 170 ? 139.424 136.111 178.292 1.00 31.24 170 PHE C CA 1
ATOM 8632 C C . PHE C 3 170 ? 140.831 135.829 178.794 1.00 31.24 170 PHE C C 1
ATOM 8633 O O . PHE C 3 170 ? 141.662 135.291 178.057 1.00 31.24 170 PHE C O 1
ATOM 8641 N N . ALA C 3 171 ? 141.085 136.166 180.058 1.00 29.92 171 ALA C N 1
ATOM 8642 C CA . ALA C 3 171 ? 142.357 135.900 180.711 1.00 29.92 171 ALA C CA 1
ATOM 8643 C C . ALA C 3 171 ? 142.120 135.147 182.011 1.00 29.92 171 ALA C C 1
ATOM 8644 O O . ALA C 3 171 ? 141.187 135.459 182.761 1.00 29.92 171 ALA C O 1
ATOM 8646 N N . PHE C 3 172 ? 142.979 134.162 182.273 1.00 29.24 172 PHE C N 1
ATOM 8647 C CA . PHE C 3 172 ? 142.837 133.237 183.387 1.00 29.24 172 PHE C CA 1
ATOM 8648 C C . PHE C 3 172 ? 144.029 133.359 184.326 1.00 29.24 172 PHE C C 1
ATOM 8649 O O . PHE C 3 172 ? 145.136 133.715 183.917 1.00 29.24 172 PHE C O 1
ATOM 8657 N N . MET C 3 173 ? 143.788 133.057 185.600 1.00 36.10 173 MET C N 1
ATOM 8658 C CA . MET C 3 173 ? 144.835 133.135 186.609 1.00 36.10 173 MET C CA 1
ATOM 8659 C C . MET C 3 173 ? 144.490 132.194 187.754 1.00 36.10 173 MET C C 1
ATOM 8660 O O . MET C 3 173 ? 143.315 131.994 188.071 1.00 36.10 173 MET C O 1
ATOM 8665 N N . GLN C 3 174 ? 145.523 131.634 188.383 1.00 35.30 174 GLN C N 1
ATOM 8666 C CA . GLN C 3 174 ? 145.307 130.657 189.448 1.00 35.30 174 GLN C CA 1
ATOM 8667 C C . GLN C 3 174 ? 146.465 130.711 190.436 1.00 35.30 174 GLN C C 1
ATOM 8668 O O . GLN C 3 174 ? 147.580 130.307 190.098 1.00 35.30 174 GLN C O 1
ATOM 8674 N N . ARG C 3 175 ? 146.200 131.200 191.650 1.00 39.82 175 ARG C N 1
ATOM 8675 C CA . ARG C 3 175 ? 147.127 131.056 192.765 1.00 39.82 175 ARG C CA 1
ATOM 8676 C C . ARG C 3 175 ? 146.374 130.725 194.044 1.00 39.82 175 ARG C C 1
ATOM 8677 O O . ARG C 3 175 ? 145.333 131.321 194.334 1.00 39.82 175 ARG C O 1
ATOM 8685 N N . SER C 3 176 ? 146.916 129.769 194.801 1.00 42.92 176 SER C N 1
ATOM 8686 C CA . SER C 3 176 ? 146.489 129.471 196.169 1.00 42.92 176 SER C CA 1
ATOM 8687 C C . SER C 3 176 ? 145.001 129.119 196.241 1.00 42.92 176 SER C C 1
ATOM 8688 O O . SER C 3 176 ? 144.205 129.796 196.895 1.00 42.92 176 SER C O 1
ATOM 8691 N N . SER C 3 177 ? 144.643 128.034 195.555 1.00 39.43 177 SER C N 1
ATOM 8692 C CA . SER C 3 177 ? 143.293 127.469 195.611 1.00 39.43 177 SER C CA 1
ATOM 8693 C C . SER C 3 177 ? 142.230 128.491 195.214 1.00 39.43 177 SER C C 1
ATOM 8694 O O . SER C 3 177 ? 141.131 128.518 195.769 1.00 39.43 177 SER C O 1
ATOM 8697 N N . LEU C 3 178 ? 142.558 129.339 194.242 1.00 32.07 178 LEU C N 1
ATOM 8698 C CA . LEU C 3 178 ? 141.637 130.343 193.734 1.00 32.07 178 LEU C CA 1
ATOM 8699 C C . LEU C 3 178 ? 141.776 130.421 192.222 1.00 32.07 178 LEU C C 1
ATOM 8700 O O . LEU C 3 178 ? 142.857 130.196 191.676 1.00 32.07 178 LEU C O 1
ATOM 8705 N N . ILE C 3 179 ? 140.676 130.742 191.546 1.00 30.10 179 ILE C N 1
ATOM 8706 C CA . ILE C 3 179 ? 140.668 130.923 190.102 1.00 30.10 179 ILE C CA 1
ATOM 8707 C C . ILE C 3 179 ? 140.066 132.286 189.796 1.00 30.10 179 ILE C C 1
ATOM 8708 O O . ILE C 3 179 ? 138.982 132.620 190.294 1.00 30.10 179 ILE C O 1
ATOM 8713 N N . LEU C 3 180 ? 140.771 133.069 188.983 1.00 28.11 180 LEU C N 1
ATOM 8714 C CA . LEU C 3 180 ? 140.350 134.404 188.590 1.00 28.11 180 LEU C CA 1
ATOM 8715 C C . LEU C 3 180 ? 140.214 134.456 187.075 1.00 28.11 180 LEU C C 1
ATOM 8716 O O . LEU C 3 180 ? 141.107 133.998 186.353 1.00 28.11 180 LEU C O 1
ATOM 8721 N N . VAL C 3 181 ? 139.094 135.001 186.598 1.00 27.00 181 VAL C N 1
ATOM 8722 C CA . VAL C 3 181 ? 138.817 135.128 185.171 1.00 27.00 181 VAL C CA 1
ATOM 8723 C C . VAL C 3 181 ? 138.416 136.566 184.876 1.00 27.00 181 VAL C C 1
ATOM 8724 O O . VAL C 3 181 ? 137.575 137.137 185.581 1.00 27.00 181 VAL C O 1
ATOM 8728 N N . ALA C 3 182 ? 139.009 137.150 183.833 1.00 24.40 182 ALA C N 1
ATOM 8729 C CA . ALA C 3 182 ? 138.684 138.507 183.410 1.00 24.40 182 ALA C CA 1
ATOM 8730 C C . ALA C 3 182 ? 138.347 138.525 181.927 1.00 24.40 182 ALA C C 1
ATOM 8731 O O . ALA C 3 182 ? 139.080 137.964 181.110 1.00 24.40 182 ALA C O 1
ATOM 8733 N N . ALA C 3 183 ? 137.242 139.181 181.582 1.00 28.25 183 ALA C N 1
ATOM 8734 C CA . ALA C 3 183 ? 136.752 139.227 180.213 1.00 28.25 183 ALA C CA 1
ATOM 8735 C C . ALA C 3 183 ? 136.572 140.671 179.780 1.00 28.25 183 ALA C C 1
ATOM 8736 O O . ALA C 3 183 ? 135.937 141.468 180.479 1.00 28.25 183 ALA C O 1
ATOM 8738 N N . SER C 3 184 ? 137.120 140.996 178.608 1.00 32.56 184 SER C N 1
ATOM 8739 C CA . SER C 3 184 ? 137.117 142.377 178.143 1.00 32.56 184 SER C CA 1
ATOM 8740 C C . SER C 3 184 ? 136.752 142.458 176.669 1.00 32.56 184 SER C C 1
ATOM 8741 O O . SER C 3 184 ? 137.054 141.549 175.890 1.00 32.56 184 SER C O 1
ATOM 8744 N N . ARG C 3 185 ? 136.102 143.564 176.304 1.00 37.82 185 ARG C N 1
ATOM 8745 C CA . ARG C 3 185 ? 135.794 143.916 174.924 1.00 37.82 185 ARG C CA 1
ATOM 8746 C C . ARG C 3 185 ? 136.589 145.120 174.434 1.00 37.82 185 ARG C C 1
ATOM 8747 O O . ARG C 3 185 ? 136.302 145.639 173.351 1.00 37.82 185 ARG C O 1
ATOM 8755 N N . SER C 3 186 ? 137.571 145.580 175.204 1.00 40.18 186 SER C N 1
ATOM 8756 C CA . SER C 3 186 ? 138.322 146.785 174.897 1.00 40.18 186 SER C CA 1
ATOM 8757 C C . SER C 3 186 ? 139.612 146.435 174.157 1.00 40.18 186 SER C C 1
ATOM 8758 O O . SER C 3 186 ? 139.816 145.303 173.709 1.00 40.18 186 SER C O 1
ATOM 8761 N N . ASN C 3 187 ? 140.497 147.423 174.025 1.00 42.73 187 ASN C N 1
ATOM 8762 C CA . ASN C 3 187 ? 141.736 147.290 173.270 1.00 42.73 187 ASN C CA 1
ATOM 8763 C C . ASN C 3 187 ? 142.872 146.694 174.097 1.00 42.73 187 ASN C C 1
ATOM 8764 O O . ASN C 3 187 ? 143.919 146.360 173.534 1.00 42.73 187 ASN C O 1
ATOM 8769 N N . MET C 3 188 ? 142.672 146.495 175.399 1.00 36.93 188 MET C N 1
ATOM 8770 C CA . MET C 3 188 ? 143.748 146.032 176.267 1.00 36.93 188 MET C CA 1
ATOM 8771 C C . MET C 3 188 ? 144.266 144.665 175.842 1.00 36.93 188 MET C C 1
ATOM 8772 O O . MET C 3 188 ? 143.513 143.812 175.366 1.00 36.93 188 MET C O 1
ATOM 8777 N N . SER C 3 189 ? 145.568 144.465 176.022 1.00 38.83 189 SER C N 1
ATOM 8778 C CA . SER C 3 189 ? 146.200 143.178 175.789 1.00 38.83 189 SER C CA 1
ATOM 8779 C C . SER C 3 189 ? 146.029 142.283 177.014 1.00 38.83 189 SER C C 1
ATOM 8780 O O . SER C 3 189 ? 145.410 142.658 178.014 1.00 38.83 189 SER C O 1
ATOM 8783 N N . VAL C 3 190 ? 146.586 141.075 176.933 1.00 35.00 190 VAL C N 1
ATOM 8784 C CA . VAL C 3 190 ? 146.401 140.099 178.001 1.00 35.00 190 VAL C CA 1
ATOM 8785 C C . VAL C 3 190 ? 147.181 140.501 179.247 1.00 35.00 190 VAL C C 1
ATOM 8786 O O . VAL C 3 190 ? 146.694 140.343 180.374 1.00 35.00 190 VAL C O 1
ATOM 8790 N N . GLN C 3 191 ? 148.391 141.037 179.070 1.00 37.87 191 GLN C N 1
ATOM 8791 C CA . GLN C 3 191 ? 149.254 141.323 180.214 1.00 37.87 191 GLN C CA 1
ATOM 8792 C C . GLN C 3 191 ? 148.627 142.355 181.145 1.00 37.87 191 GLN C C 1
ATOM 8793 O O . GLN C 3 191 ? 148.764 142.264 182.372 1.00 37.87 191 GLN C O 1
ATOM 8799 N N . GLN C 3 192 ? 147.930 143.342 180.583 1.00 36.89 192 GLN C N 1
ATOM 8800 C CA . GLN C 3 192 ? 147.291 144.358 181.411 1.00 36.89 192 GLN C CA 1
ATOM 8801 C C . GLN C 3 192 ? 146.133 143.773 182.216 1.00 36.89 192 GLN C C 1
ATOM 8802 O O . GLN C 3 192 ? 145.943 144.119 183.392 1.00 36.89 192 GLN C O 1
ATOM 8808 N N . LEU C 3 193 ? 145.366 142.861 181.615 1.00 31.25 193 LEU C N 1
ATOM 8809 C CA . LEU C 3 193 ? 144.328 142.162 182.366 1.00 31.25 193 LEU C CA 1
ATOM 8810 C C . LEU C 3 193 ? 144.934 141.296 183.465 1.00 31.25 193 LEU C C 1
ATOM 8811 O O . LEU C 3 193 ? 144.366 141.175 184.559 1.00 31.25 193 LEU C O 1
ATOM 8816 N N . GLN C 3 194 ? 146.091 140.687 183.197 1.00 32.03 194 GLN C N 1
ATOM 8817 C CA . GLN C 3 194 ? 146.779 139.920 184.231 1.00 32.03 194 GLN C CA 1
ATOM 8818 C C . GLN C 3 194 ? 147.209 140.814 185.388 1.00 32.03 194 GLN C C 1
ATOM 8819 O O . GLN C 3 194 ? 147.107 140.423 186.558 1.00 32.03 194 GLN C O 1
ATOM 8825 N N . LEU C 3 195 ? 147.698 142.017 185.080 1.00 32.13 195 LEU C N 1
ATOM 8826 C CA . LEU C 3 195 ? 148.048 142.965 186.136 1.00 32.13 195 LEU C CA 1
ATOM 8827 C C . LEU C 3 195 ? 146.821 143.361 186.952 1.00 32.13 195 LEU C C 1
ATOM 8828 O O . LEU C 3 195 ? 146.896 143.500 188.180 1.00 32.13 195 LEU C O 1
ATOM 8833 N N . GLN C 3 196 ? 145.678 143.543 186.286 1.00 32.17 196 GLN C N 1
ATOM 8834 C CA . GLN C 3 196 ? 144.442 143.842 187.007 1.00 32.17 196 GLN C CA 1
ATOM 8835 C C . GLN C 3 196 ? 144.050 142.702 187.948 1.00 32.17 196 GLN C C 1
ATOM 8836 O O . GLN C 3 196 ? 143.637 142.935 189.097 1.00 32.17 196 GLN C O 1
ATOM 8842 N N . LEU C 3 197 ? 144.167 141.461 187.474 1.00 30.92 197 LEU C N 1
ATOM 8843 C CA . LEU C 3 197 ? 143.870 140.314 188.327 1.00 30.92 197 LEU C CA 1
ATOM 8844 C C . LEU C 3 197 ? 144.820 140.256 189.517 1.00 30.92 197 LEU C C 1
ATOM 8845 O O . LEU C 3 197 ? 144.410 139.919 190.637 1.00 30.92 197 LEU C O 1
ATOM 8850 N N . GLY C 3 198 ? 146.095 140.566 189.289 1.00 32.18 198 GLY C N 1
ATOM 8851 C CA . GLY C 3 198 ? 147.032 140.651 190.395 1.00 32.18 198 GLY C CA 1
ATOM 8852 C C . GLY C 3 198 ? 146.640 141.713 191.403 1.00 32.18 198 GLY C C 1
ATOM 8853 O O . GLY C 3 198 ? 146.820 141.533 192.609 1.00 32.18 198 GLY C O 1
ATOM 8854 N N . ASP C 3 199 ? 146.095 142.834 190.923 1.00 36.21 199 ASP C N 1
ATOM 8855 C CA . ASP C 3 199 ? 145.608 143.869 191.834 1.00 36.21 199 ASP C CA 1
ATOM 8856 C C . ASP C 3 199 ? 144.464 143.355 192.700 1.00 36.21 199 ASP C C 1
ATOM 8857 O O . ASP C 3 199 ? 144.417 143.622 193.909 1.00 36.21 199 ASP C O 1
ATOM 8862 N N . VAL C 3 200 ? 143.530 142.615 192.100 1.00 33.48 200 VAL C N 1
ATOM 8863 C CA . VAL C 3 200 ? 142.420 142.068 192.885 1.00 33.48 200 VAL C CA 1
ATOM 8864 C C . VAL C 3 200 ? 142.932 141.068 193.919 1.00 33.48 200 VAL C C 1
ATOM 8865 O O . VAL C 3 200 ? 142.481 141.053 195.076 1.00 33.48 200 VAL C O 1
ATOM 8869 N N . TYR C 3 201 ? 143.882 140.219 193.522 1.00 34.43 201 TYR C N 1
ATOM 8870 C CA . TYR C 3 201 ? 144.479 139.285 194.472 1.00 34.43 201 TYR C CA 1
ATOM 8871 C C . TYR C 3 201 ? 145.168 140.026 195.613 1.00 34.43 201 TYR C C 1
ATOM 8872 O O . TYR C 3 201 ? 145.065 139.623 196.779 1.00 34.43 201 TYR C O 1
ATOM 8881 N N . ASN C 3 202 ? 145.873 141.114 195.298 1.00 35.01 202 ASN C N 1
ATOM 8882 C CA . ASN C 3 202 ? 146.528 141.900 196.336 1.00 35.01 202 ASN C CA 1
ATOM 8883 C C . ASN C 3 202 ? 145.510 142.502 197.292 1.00 35.01 202 ASN C C 1
ATOM 8884 O O . ASN C 3 202 ? 145.758 142.589 198.498 1.00 35.01 202 ASN C O 1
ATOM 8889 N N . GLN C 3 203 ? 144.356 142.923 196.775 1.00 35.90 203 GLN C N 1
ATOM 8890 C CA . GLN C 3 203 ? 143.292 143.396 197.657 1.00 35.90 203 GLN C CA 1
ATOM 8891 C C . GLN C 3 203 ? 142.814 142.288 198.591 1.00 35.90 203 GLN C C 1
ATOM 8892 O O . GLN C 3 203 ? 142.601 142.520 199.792 1.00 35.90 203 GLN C O 1
ATOM 8898 N N . ILE C 3 204 ? 142.645 141.074 198.056 1.00 35.63 204 ILE C N 1
ATOM 8899 C CA . ILE C 3 204 ? 142.196 139.954 198.886 1.00 35.63 204 ILE C CA 1
ATOM 8900 C C . ILE C 3 204 ? 143.196 139.688 200.004 1.00 35.63 204 ILE C C 1
ATOM 8901 O O . ILE C 3 204 ? 142.821 139.511 201.167 1.00 35.63 204 ILE C O 1
ATOM 8906 N N . LEU C 3 205 ? 144.486 139.665 199.670 1.00 38.50 205 LEU C N 1
ATOM 8907 C CA . LEU C 3 205 ? 145.507 139.509 200.704 1.00 38.50 205 LEU C CA 1
ATOM 8908 C C . LEU C 3 205 ? 145.606 140.713 201.634 1.00 38.50 205 LEU C C 1
ATOM 8909 O O . LEU C 3 205 ? 146.129 140.577 202.744 1.00 38.50 205 LEU C O 1
ATOM 8914 N N . SER C 3 206 ? 145.147 141.888 201.207 1.00 39.57 206 SER C N 1
ATOM 8915 C CA . SER C 3 206 ? 145.126 143.029 202.115 1.00 39.57 206 SER C CA 1
ATOM 8916 C C . SER C 3 206 ? 144.039 142.871 203.166 1.00 39.57 206 SER C C 1
ATOM 8917 O O . SER C 3 206 ? 144.241 143.219 204.334 1.00 39.57 206 SER C O 1
ATOM 8920 N N . ILE C 3 207 ? 142.873 142.356 202.770 1.00 39.38 207 ILE C N 1
ATOM 8921 C CA . ILE C 3 207 ? 141.803 142.144 203.742 1.00 39.38 207 ILE C CA 1
ATOM 8922 C C . ILE C 3 207 ? 142.138 140.986 204.678 1.00 39.38 207 ILE C C 1
ATOM 8923 O O . ILE C 3 207 ? 141.947 141.081 205.896 1.00 39.38 207 ILE C O 1
ATOM 8928 N N . LEU C 3 208 ? 142.646 139.881 204.134 1.00 46.37 208 LEU C N 1
ATOM 8929 C CA . LEU C 3 208 ? 142.923 138.667 204.893 1.00 46.37 208 LEU C CA 1
ATOM 8930 C C . LEU C 3 208 ? 144.389 138.296 204.730 1.00 46.37 208 LEU C C 1
ATOM 8931 O O . LEU C 3 208 ? 144.913 138.328 203.613 1.00 46.37 208 LEU C O 1
ATOM 8936 N N . THR C 3 209 ? 145.045 137.929 205.828 1.00 55.73 209 THR C N 1
ATOM 8937 C CA . THR C 3 209 ? 146.439 137.519 205.735 1.00 55.73 209 THR C CA 1
ATOM 8938 C C . THR C 3 209 ? 146.578 136.236 204.920 1.00 55.73 209 THR C C 1
ATOM 8939 O O . THR C 3 209 ? 145.694 135.375 204.913 1.00 55.73 209 THR C O 1
ATOM 8943 N N . TYR C 3 210 ? 147.710 136.123 204.220 1.00 61.38 210 TYR C N 1
ATOM 8944 C CA . TYR C 3 210 ? 147.967 134.955 203.382 1.00 61.38 210 TYR C CA 1
ATOM 8945 C C . TYR C 3 210 ? 148.047 133.679 204.213 1.00 61.38 210 TYR C C 1
ATOM 8946 O O . TYR C 3 210 ? 147.513 132.634 203.817 1.00 61.38 210 TYR C O 1
ATOM 8955 N N . SER C 3 211 ? 148.710 133.747 205.371 1.00 60.58 211 SER C N 1
ATOM 8956 C CA . SER C 3 211 ? 148.855 132.568 206.219 1.00 60.58 211 SER C CA 1
ATOM 8957 C C . SER C 3 211 ? 147.505 132.064 206.711 1.00 60.58 211 SER C C 1
ATOM 8958 O O . SER C 3 211 ? 147.259 130.851 206.734 1.00 60.58 211 SER C O 1
ATOM 8961 N N . HIS C 3 212 ? 146.617 132.977 207.111 1.00 62.00 212 HIS C N 1
ATOM 8962 C CA . HIS C 3 212 ? 145.306 132.566 207.604 1.00 62.00 212 HIS C CA 1
ATOM 8963 C C . HIS C 3 212 ? 144.507 131.851 206.521 1.00 62.00 212 HIS C C 1
ATOM 8964 O O . HIS C 3 212 ? 143.881 130.818 206.783 1.00 62.00 212 HIS C O 1
ATOM 8971 N N . MET C 3 213 ? 144.525 132.380 205.297 1.00 64.22 213 MET C N 1
ATOM 8972 C CA . MET C 3 213 ? 143.806 131.744 204.197 1.00 64.22 213 MET C CA 1
ATOM 8973 C C . MET C 3 213 ? 144.404 130.385 203.852 1.00 64.22 213 MET C C 1
ATOM 8974 O O . MET C 3 213 ? 143.669 129.413 203.618 1.00 64.22 213 MET C O 1
ATOM 8979 N N . THR C 3 214 ? 145.736 130.295 203.821 1.00 66.43 214 THR C N 1
ATOM 8980 C CA . THR C 3 214 ? 146.378 129.015 203.541 1.00 66.43 214 THR C CA 1
ATOM 8981 C C . THR C 3 214 ? 146.003 127.973 204.587 1.00 66.43 214 THR C C 1
ATOM 8982 O O . THR C 3 214 ? 145.673 126.831 204.244 1.00 66.43 214 THR C O 1
ATOM 8986 N N . LYS C 3 215 ? 146.026 128.352 205.868 1.00 69.17 215 LYS C N 1
ATOM 8987 C CA . LYS C 3 215 ? 145.642 127.418 206.922 1.00 69.17 215 LYS C CA 1
ATOM 8988 C C . LYS C 3 215 ? 144.170 127.035 206.823 1.00 69.17 215 LYS C C 1
ATOM 8989 O O . LYS C 3 215 ? 143.816 125.865 207.011 1.00 69.17 215 LYS C O 1
ATOM 8995 N N . ILE C 3 216 ? 143.297 128.000 206.524 1.00 68.20 216 ILE C N 1
ATOM 8996 C CA . ILE C 3 216 ? 141.868 127.712 206.504 1.00 68.20 216 ILE C CA 1
ATOM 8997 C C . ILE C 3 216 ? 141.512 126.789 205.347 1.00 68.20 216 ILE C C 1
ATOM 8998 O O . ILE C 3 216 ? 140.566 126.000 205.450 1.00 68.20 216 ILE C O 1
ATOM 9003 N N . PHE C 3 217 ? 142.244 126.858 204.232 1.00 69.21 217 PHE C N 1
ATOM 9004 C CA . PHE C 3 217 ? 141.983 125.878 203.181 1.00 69.21 217 PHE C CA 1
ATOM 9005 C C . PHE C 3 217 ? 142.679 124.544 203.425 1.00 69.21 217 PHE C C 1
ATOM 9006 O O . PHE C 3 217 ? 142.111 123.492 203.114 1.00 69.21 217 PHE C O 1
ATOM 9014 N N . GLU C 3 218 ? 143.896 124.553 203.976 1.00 80.07 218 GLU C N 1
ATOM 9015 C CA . GLU C 3 218 ? 144.616 123.301 204.191 1.00 80.07 218 GLU C CA 1
ATOM 9016 C C . GLU C 3 218 ? 143.922 122.435 205.234 1.00 80.07 218 GLU C C 1
ATOM 9017 O O . GLU C 3 218 ? 143.765 121.224 205.042 1.00 80.07 218 GLU C O 1
ATOM 9023 N N . ARG C 3 219 ? 143.503 123.037 206.350 1.00 82.72 219 ARG C N 1
ATOM 9024 C CA . ARG C 3 219 ? 142.858 122.262 207.404 1.00 82.72 219 ARG C CA 1
ATOM 9025 C C . ARG C 3 219 ? 141.525 121.691 206.937 1.00 82.72 219 ARG C C 1
ATOM 9026 O O . ARG C 3 219 ? 141.191 120.541 207.247 1.00 82.72 219 ARG C O 1
ATOM 9034 N N . ARG C 3 220 ? 140.750 122.474 206.190 1.00 85.20 220 ARG C N 1
ATOM 9035 C CA . ARG C 3 220 ? 139.454 122.033 205.692 1.00 85.20 220 ARG C CA 1
ATOM 9036 C C . ARG C 3 220 ? 139.206 122.633 204.318 1.00 85.20 220 ARG C C 1
ATOM 9037 O O . ARG C 3 220 ? 139.345 123.845 204.131 1.00 85.20 220 ARG C O 1
ATOM 9045 N N . LYS C 3 221 ? 138.844 121.783 203.360 1.00 77.47 221 LYS C N 1
ATOM 9046 C CA . LYS C 3 221 ? 138.511 122.232 202.020 1.00 77.47 221 LYS C CA 1
ATOM 9047 C C . LYS C 3 221 ? 137.025 122.569 201.943 1.00 77.47 221 LYS C C 1
ATOM 9048 O O . LYS C 3 221 ? 136.288 122.469 202.928 1.00 77.47 221 LYS C O 1
ATOM 9054 N N . ASN C 3 222 ? 136.581 122.971 200.753 1.00 71.65 222 ASN C N 1
ATOM 9055 C CA . ASN C 3 222 ? 135.182 123.321 200.506 1.00 71.65 222 ASN C CA 1
ATOM 9056 C C . ASN C 3 222 ? 134.688 124.373 201.497 1.00 71.65 222 ASN C C 1
ATOM 9057 O O . ASN C 3 222 ? 133.583 124.281 202.037 1.00 71.65 222 ASN C O 1
ATOM 9062 N N . PHE C 3 223 ? 135.517 125.385 201.738 1.00 61.11 223 PHE C N 1
ATOM 9063 C CA . PHE C 3 223 ? 135.196 126.436 202.692 1.00 61.11 223 PHE C CA 1
ATOM 9064 C C . PHE C 3 223 ? 134.621 127.652 201.981 1.00 61.11 223 PHE C C 1
ATOM 9065 O O . PHE C 3 223 ? 135.076 128.029 200.897 1.00 61.11 223 PHE C O 1
ATOM 9073 N N . ASP C 3 224 ? 133.615 128.262 202.602 1.00 53.86 224 ASP C N 1
ATOM 9074 C CA . ASP C 3 224 ? 132.958 129.450 202.066 1.00 53.86 224 ASP C CA 1
ATOM 9075 C C . ASP C 3 224 ? 133.728 130.682 202.529 1.00 53.86 224 ASP C C 1
ATOM 9076 O O . ASP C 3 224 ? 133.713 131.021 203.716 1.00 53.86 224 ASP C O 1
ATOM 9081 N N . LEU C 3 225 ? 134.402 131.351 201.594 1.00 48.49 225 LEU C N 1
ATOM 9082 C CA . LEU C 3 225 ? 135.232 132.500 201.930 1.00 48.49 225 LEU C CA 1
ATOM 9083 C C . LEU C 3 225 ? 134.461 133.814 201.901 1.00 48.49 225 LEU C C 1
ATOM 9084 O O . LEU C 3 225 ? 135.008 134.845 202.309 1.00 48.49 225 LEU C O 1
ATOM 9089 N N . ARG C 3 226 ? 133.206 133.803 201.446 1.00 46.00 226 ARG C N 1
ATOM 9090 C CA . ARG C 3 226 ? 132.396 135.015 201.478 1.00 46.00 226 ARG C CA 1
ATOM 9091 C C . ARG C 3 226 ? 132.195 135.511 202.903 1.00 46.00 226 ARG C C 1
ATOM 9092 O O . ARG C 3 226 ? 132.135 136.722 203.144 1.00 46.00 226 ARG C O 1
ATOM 9100 N N . ARG C 3 227 ? 132.076 134.589 203.860 1.00 50.21 227 ARG C N 1
ATOM 9101 C CA . ARG C 3 227 ? 131.804 134.981 205.239 1.00 50.21 227 ARG C CA 1
ATOM 9102 C C . ARG C 3 227 ? 132.940 135.815 205.814 1.00 50.21 227 ARG C C 1
ATOM 9103 O O . ARG C 3 227 ? 132.699 136.822 206.492 1.00 50.21 227 ARG C O 1
ATOM 9111 N N . LEU C 3 228 ? 134.186 135.415 205.559 1.00 46.79 228 LEU C N 1
ATOM 9112 C CA . LEU C 3 228 ? 135.319 136.206 206.021 1.00 46.79 228 LEU C CA 1
ATOM 9113 C C . LEU C 3 228 ? 135.497 137.468 205.187 1.00 46.79 228 LEU C C 1
ATOM 9114 O O . LEU C 3 228 ? 135.935 138.498 205.709 1.00 46.79 228 LEU C O 1
ATOM 9119 N N . LEU C 3 229 ? 135.164 137.408 203.902 1.00 44.65 229 LEU C N 1
ATOM 9120 C CA . LEU C 3 229 ? 135.236 138.560 203.003 1.00 44.65 229 LEU C CA 1
ATOM 9121 C C . LEU C 3 229 ? 133.899 139.294 202.935 1.00 44.65 229 LEU C C 1
ATOM 9122 O O . LEU C 3 229 ? 133.344 139.524 201.864 1.00 44.65 229 LEU C O 1
ATOM 9127 N N . SER C 3 230 ? 133.370 139.664 204.096 1.00 46.68 230 SER C N 1
ATOM 9128 C CA . SER C 3 230 ? 132.062 140.293 204.204 1.00 46.68 230 SER C CA 1
ATOM 9129 C C . SER C 3 230 ? 132.210 141.732 204.676 1.00 46.68 230 SER C C 1
ATOM 9130 O O . SER C 3 230 ? 133.075 142.040 205.503 1.00 46.68 230 SER C O 1
ATOM 9133 N N . GLY C 3 231 ? 131.357 142.609 204.151 1.00 48.31 231 GLY C N 1
ATOM 9134 C CA . GLY C 3 231 ? 131.441 144.015 204.487 1.00 48.31 231 GLY C CA 1
ATOM 9135 C C . GLY C 3 231 ? 132.600 144.744 203.853 1.00 48.31 231 GLY C C 1
ATOM 9136 O O . GLY C 3 231 ? 133.052 145.757 204.391 1.00 48.31 231 GLY C O 1
ATOM 9137 N N . SER C 3 232 ? 133.105 144.251 202.721 1.00 40.80 232 SER C N 1
ATOM 9138 C CA . SER C 3 232 ? 134.233 144.878 202.048 1.00 40.80 232 SER C CA 1
ATOM 9139 C C . SER C 3 232 ? 134.052 144.887 200.537 1.00 40.80 232 SER C C 1
ATOM 9140 O O . SER C 3 232 ? 135.035 144.829 199.792 1.00 40.80 232 SER C O 1
ATOM 9143 N N . GLU C 3 233 ? 132.809 144.954 200.063 1.00 49.21 233 GLU C N 1
ATOM 9144 C CA . GLU C 3 233 ? 132.569 145.028 198.628 1.00 49.21 233 GLU C CA 1
ATOM 9145 C C . GLU C 3 233 ? 132.931 146.391 198.056 1.00 49.21 233 GLU C C 1
ATOM 9146 O O . GLU C 3 233 ? 133.175 146.499 196.848 1.00 49.21 233 GLU C O 1
ATOM 9152 N N . ARG C 3 234 ? 132.963 147.430 198.894 1.00 38.51 234 ARG C N 1
ATOM 9153 C CA . ARG C 3 234 ? 133.319 148.760 198.416 1.00 38.51 234 ARG C CA 1
ATOM 9154 C C . ARG C 3 234 ? 134.753 148.795 197.908 1.00 38.51 234 ARG C C 1
ATOM 9155 O O . ARG C 3 234 ? 135.052 149.472 196.918 1.00 38.51 234 ARG C O 1
ATOM 9163 N N . LEU C 3 235 ? 135.655 148.068 198.569 1.00 36.80 235 LEU C N 1
ATOM 9164 C CA . LEU C 3 235 ? 137.059 148.081 198.179 1.00 36.80 235 LEU C CA 1
ATOM 9165 C C . LEU C 3 235 ? 137.302 147.360 196.862 1.00 36.80 235 LEU C C 1
ATOM 9166 O O . LEU C 3 235 ? 138.307 147.632 196.200 1.00 36.80 235 LEU C O 1
ATOM 9171 N N . PHE C 3 236 ? 136.412 146.450 196.470 1.00 40.63 236 PHE C N 1
ATOM 9172 C CA . PHE C 3 236 ? 136.517 145.776 195.182 1.00 40.63 236 PHE C CA 1
ATOM 9173 C C . PHE C 3 236 ? 135.799 146.537 194.078 1.00 40.63 236 PHE C C 1
ATOM 9174 O O . PHE C 3 236 ? 136.317 146.638 192.961 1.00 40.63 236 PHE C O 1
ATOM 9182 N N . TYR C 3 237 ? 134.610 147.070 194.365 1.00 44.57 237 TYR C N 1
ATOM 9183 C CA . TYR C 3 237 ? 133.875 147.819 193.351 1.00 44.57 237 TYR C CA 1
ATOM 9184 C C . TYR C 3 237 ? 134.612 149.093 192.960 1.00 44.57 237 TYR C C 1
ATOM 9185 O O . TYR C 3 237 ? 134.672 149.446 191.777 1.00 44.57 237 TYR C O 1
ATOM 9194 N N . ASN C 3 238 ? 135.173 149.799 193.941 1.00 42.64 238 ASN C N 1
ATOM 9195 C CA . ASN C 3 238 ? 135.892 151.035 193.653 1.00 42.64 238 ASN C CA 1
ATOM 9196 C C . ASN C 3 238 ? 137.148 150.768 192.838 1.00 42.64 238 ASN C C 1
ATOM 9197 O O . ASN C 3 238 ? 137.468 151.523 191.912 1.00 42.64 238 ASN C O 1
ATOM 9202 N N . LEU C 3 239 ? 137.872 149.699 193.169 1.00 42.72 239 LEU C N 1
ATOM 9203 C CA . LEU C 3 239 ? 139.135 149.413 192.499 1.00 42.72 239 LEU C CA 1
ATOM 9204 C C . LEU C 3 239 ? 138.919 149.075 191.030 1.00 42.72 239 LEU C C 1
ATOM 9205 O O . LEU C 3 239 ? 139.744 149.422 190.178 1.00 42.72 239 LEU C O 1
ATOM 9210 N N . LEU C 3 240 ? 137.820 148.397 190.717 1.00 45.61 240 LEU C N 1
ATOM 9211 C CA . LEU C 3 240 ? 137.531 147.962 189.358 1.00 45.61 240 LEU C CA 1
ATOM 9212 C C . LEU C 3 240 ? 136.654 148.939 188.590 1.00 45.61 240 LEU C C 1
ATOM 9213 O O . LEU C 3 240 ? 136.262 148.639 187.458 1.00 45.61 240 LEU C O 1
ATOM 9218 N N . ALA C 3 241 ? 136.331 150.092 189.170 1.00 59.55 241 ALA C N 1
ATOM 9219 C CA . ALA C 3 241 ? 135.535 151.107 188.495 1.00 59.55 241 ALA C CA 1
ATOM 9220 C C . ALA C 3 241 ? 136.385 152.177 187.825 1.00 59.55 241 ALA C C 1
ATOM 9221 O O . ALA C 3 241 ? 135.829 153.127 187.265 1.00 59.55 241 ALA C O 1
ATOM 9223 N N . ASN C 3 242 ? 137.710 152.051 187.867 1.00 69.49 242 ASN C N 1
ATOM 9224 C CA . ASN C 3 242 ? 138.603 153.030 187.248 1.00 69.49 242 ASN C CA 1
ATOM 9225 C C . ASN C 3 242 ? 138.811 152.705 185.767 1.00 69.49 242 ASN C C 1
ATOM 9226 O O . ASN C 3 242 ? 139.911 152.407 185.305 1.00 69.49 242 ASN C O 1
ATOM 9231 N N . ASP C 3 243 ? 137.712 152.768 185.022 1.00 73.52 243 ASP C N 1
ATOM 9232 C CA . ASP C 3 243 ? 137.723 152.565 183.582 1.00 73.52 243 ASP C CA 1
ATOM 9233 C C . ASP C 3 243 ? 137.045 153.750 182.914 1.00 73.52 243 ASP C C 1
ATOM 9234 O O . ASP C 3 243 ? 136.018 154.237 183.396 1.00 73.52 243 ASP C O 1
ATOM 9239 N N . SER C 3 244 ? 137.629 154.211 181.807 1.00 80.10 244 SER C N 1
ATOM 9240 C CA . SER C 3 244 ? 137.149 155.394 181.090 1.00 80.10 244 SER C CA 1
ATOM 9241 C C . SER C 3 244 ? 137.093 156.744 181.797 1.00 80.10 244 SER C C 1
ATOM 9242 O O . SER C 3 244 ? 136.423 157.672 181.337 1.00 80.10 244 SER C O 1
ATOM 9245 N N . SER C 3 250 ? 138.877 164.034 184.921 1.00 30.00 250 SER C N 1
ATOM 9246 C CA . SER C 3 250 ? 138.064 162.796 184.761 1.00 30.00 250 SER C CA 1
ATOM 9247 C C . SER C 3 250 ? 139.070 161.733 184.315 1.00 30.00 250 SER C C 1
ATOM 9248 O O . SER C 3 250 ? 138.797 161.067 183.300 1.00 30.00 250 SER C O 1
ATOM 9251 N N . ASN C 3 251 ? 140.189 161.582 185.034 1.00 66.77 251 ASN C N 1
ATOM 9252 C CA . ASN C 3 251 ? 141.195 160.593 184.671 1.00 66.77 251 ASN C CA 1
ATOM 9253 C C . ASN C 3 251 ? 142.195 159.876 185.599 1.00 66.77 251 ASN C C 1
ATOM 9254 O O . ASN C 3 251 ? 143.327 160.367 185.766 1.00 66.77 251 ASN C O 1
ATOM 9259 N N . ASN C 3 252 ? 141.750 158.794 186.251 1.00 50.00 252 ASN C N 1
ATOM 9260 C CA . ASN C 3 252 ? 142.698 158.024 187.039 1.00 50.00 252 ASN C CA 1
ATOM 9261 C C . ASN C 3 252 ? 143.217 156.749 186.392 1.00 50.00 252 ASN C C 1
ATOM 9262 O O . ASN C 3 252 ? 144.045 156.056 186.992 1.00 50.00 252 ASN C O 1
ATOM 9267 N N . ILE C 3 253 ? 142.746 156.416 185.189 1.00 51.22 253 ILE C N 1
ATOM 9268 C CA . ILE C 3 253 ? 143.220 155.220 184.503 1.00 51.22 253 ILE C CA 1
ATOM 9269 C C . ILE C 3 253 ? 144.673 155.375 184.073 1.00 51.22 253 ILE C C 1
ATOM 9270 O O . ILE C 3 253 ? 145.397 154.380 183.940 1.00 51.22 253 ILE C O 1
ATOM 9275 N N . PHE C 3 254 ? 145.127 156.610 183.846 1.00 41.57 254 PHE C N 1
ATOM 9276 C CA . PHE C 3 254 ? 146.535 156.836 183.539 1.00 41.57 254 PHE C CA 1
ATOM 9277 C C . PHE C 3 254 ? 147.424 156.417 184.700 1.00 41.57 254 PHE C C 1
ATOM 9278 O O . PHE C 3 254 ? 148.507 155.855 184.486 1.00 41.57 254 PHE C O 1
ATOM 9286 N N . THR C 3 255 ? 146.973 156.666 185.931 1.00 40.51 255 THR C N 1
ATOM 9287 C CA . THR C 3 255 ? 147.681 156.181 187.111 1.00 40.51 255 THR C CA 1
ATOM 9288 C C . THR C 3 255 ? 147.854 154.668 187.072 1.00 40.51 255 THR C C 1
ATOM 9289 O O . THR C 3 255 ? 148.932 154.152 187.385 1.00 40.51 255 THR C O 1
ATOM 9293 N N . PHE C 3 256 ? 146.805 153.939 186.687 1.00 42.08 256 PHE C N 1
ATOM 9294 C CA . PHE C 3 256 ? 146.894 152.483 186.658 1.00 42.08 256 PHE C CA 1
ATOM 9295 C C . PHE C 3 256 ? 147.776 152.000 185.515 1.00 42.08 256 PHE C C 1
ATOM 9296 O O . PHE C 3 256 ? 148.568 151.067 185.690 1.00 42.08 256 PHE C O 1
ATOM 9304 N N . LEU C 3 257 ? 147.649 152.614 184.338 1.00 36.71 257 LEU C N 1
ATOM 9305 C CA . LEU C 3 257 ? 148.430 152.178 183.184 1.00 36.71 257 LEU C CA 1
ATOM 9306 C C . LEU C 3 257 ? 149.918 152.402 183.412 1.00 36.71 257 LEU C C 1
ATOM 9307 O O . LEU C 3 257 ? 150.738 151.515 183.150 1.00 36.71 257 LEU C O 1
ATOM 9312 N N . THR C 3 258 ? 150.290 153.583 183.901 1.00 36.31 258 THR C N 1
ATOM 9313 C CA . THR C 3 258 ? 151.694 153.889 184.126 1.00 36.31 258 THR C CA 1
ATOM 9314 C C . THR C 3 258 ? 152.201 153.420 185.484 1.00 36.31 258 THR C C 1
ATOM 9315 O O . THR C 3 258 ? 153.419 153.399 185.693 1.00 36.31 258 THR C O 1
ATOM 9319 N N . ASN C 3 259 ? 151.305 153.040 186.398 1.00 43.16 259 ASN C N 1
ATOM 9320 C CA . ASN C 3 259 ? 151.660 152.606 187.751 1.00 43.16 259 ASN C CA 1
ATOM 9321 C C . ASN C 3 259 ? 152.483 153.695 188.450 1.00 43.16 259 ASN C C 1
ATOM 9322 O O . ASN C 3 259 ? 153.679 153.549 188.709 1.00 43.16 259 ASN C O 1
ATOM 9327 N N . SER C 3 260 ? 151.826 154.828 188.694 1.00 34.09 260 SER C N 1
ATOM 9328 C CA . SER C 3 260 ? 152.464 155.964 189.344 1.00 34.09 260 SER C CA 1
ATOM 9329 C C . SER C 3 260 ? 151.392 156.922 189.836 1.00 34.09 260 SER C C 1
ATOM 9330 O O . SER C 3 260 ? 150.349 157.079 189.201 1.00 34.09 260 SER C O 1
ATOM 9333 N N . ILE C 3 261 ? 151.676 157.589 190.947 1.00 27.64 261 ILE C N 1
ATOM 9334 C CA . ILE C 3 261 ? 150.722 158.479 191.580 1.00 27.64 261 ILE C CA 1
ATOM 9335 C C . ILE C 3 261 ? 151.058 159.921 191.219 1.00 27.64 261 ILE C C 1
ATOM 9336 O O . ILE C 3 261 ? 152.107 160.217 190.653 1.00 27.64 261 ILE C O 1
ATOM 9341 N N . ARG C 3 262 ? 150.150 160.834 191.552 1.00 25.93 262 ARG C N 1
ATOM 9342 C CA . ARG C 3 262 ? 150.308 162.251 191.266 1.00 25.93 262 ARG C CA 1
ATOM 9343 C C . ARG C 3 262 ? 150.612 163.015 192.549 1.00 25.93 262 ARG C C 1
ATOM 9344 O O . ARG C 3 262 ? 150.159 162.642 193.634 1.00 25.93 262 ARG C O 1
ATOM 9352 N N . VAL C 3 263 ? 151.381 164.093 192.416 1.00 23.43 263 VAL C N 1
ATOM 9353 C CA . VAL C 3 263 ? 151.886 164.848 193.556 1.00 23.43 263 VAL C CA 1
ATOM 9354 C C . VAL C 3 263 ? 151.184 166.197 193.611 1.00 23.43 263 VAL C C 1
ATOM 9355 O O . VAL C 3 263 ? 150.842 166.777 192.575 1.00 23.43 263 VAL C O 1
ATOM 9359 N N . PHE C 3 264 ? 150.962 166.684 194.823 1.00 27.29 264 PHE C N 1
ATOM 9360 C CA . PHE C 3 264 ? 150.237 167.928 195.053 1.00 27.29 264 PHE C CA 1
ATOM 9361 C C . PHE C 3 264 ? 151.165 169.111 194.809 1.00 27.29 264 PHE C C 1
ATOM 9362 O O . PHE C 3 264 ? 152.205 169.213 195.473 1.00 27.29 264 PHE C O 1
ATOM 9370 N N . PRO C 3 265 ? 150.847 170.016 193.883 1.00 25.51 265 PRO C N 1
ATOM 9371 C CA . PRO C 3 265 ? 151.771 171.117 193.578 1.00 25.51 265 PRO C CA 1
ATOM 9372 C C . PRO C 3 265 ? 151.874 172.092 194.742 1.00 25.51 265 PRO C C 1
ATOM 9373 O O . PRO C 3 265 ? 150.865 172.478 195.335 1.00 25.51 265 PRO C O 1
ATOM 9377 N N . LEU C 3 266 ? 153.102 172.503 195.050 1.00 27.18 266 LEU C N 1
ATOM 9378 C CA . LEU C 3 266 ? 153.362 173.416 196.155 1.00 27.18 266 LEU C CA 1
ATOM 9379 C C . LEU C 3 266 ? 154.773 173.964 196.015 1.00 27.18 266 LEU C C 1
ATOM 9380 O O . LEU C 3 266 ? 155.635 173.301 195.429 1.00 27.18 266 LEU C O 1
ATOM 9385 N N . PRO C 3 267 ? 155.040 175.162 196.534 1.00 31.72 267 PRO C N 1
ATOM 9386 C CA . PRO C 3 267 ? 156.428 175.614 196.668 1.00 31.72 267 PRO C CA 1
ATOM 9387 C C . PRO C 3 267 ? 157.207 174.721 197.622 1.00 31.72 267 PRO C C 1
ATOM 9388 O O . PRO C 3 267 ? 156.644 174.091 198.519 1.00 31.72 267 PRO C O 1
ATOM 9392 N N . THR C 3 268 ? 158.524 174.671 197.415 1.00 34.55 268 THR C N 1
ATOM 9393 C CA . THR C 3 268 ? 159.357 173.723 198.148 1.00 34.55 268 THR C CA 1
ATOM 9394 C C . THR C 3 268 ? 159.494 174.088 199.625 1.00 34.55 268 THR C C 1
ATOM 9395 O O . THR C 3 268 ? 159.605 173.192 200.471 1.00 34.55 268 THR C O 1
ATOM 9399 N N . THR C 3 269 ? 159.489 175.381 199.958 1.00 34.45 269 THR C N 1
ATOM 9400 C CA . THR C 3 269 ? 159.653 175.789 201.351 1.00 34.45 269 THR C CA 1
ATOM 9401 C C . THR C 3 269 ? 158.468 175.357 202.212 1.00 34.45 269 THR C C 1
ATOM 9402 O O . THR C 3 269 ? 158.651 174.939 203.361 1.00 34.45 269 THR C O 1
ATOM 9406 N N . ILE C 3 270 ? 157.247 175.450 201.678 1.00 33.03 270 ILE C N 1
ATOM 9407 C CA . ILE C 3 270 ? 156.073 174.997 202.425 1.00 33.03 270 ILE C CA 1
ATOM 9408 C C . ILE C 3 270 ? 156.151 173.497 202.686 1.00 33.03 270 ILE C C 1
ATOM 9409 O O . ILE C 3 270 ? 155.835 173.022 203.787 1.00 33.03 270 ILE C O 1
ATOM 9414 N N . ARG C 3 271 ? 156.559 172.728 201.674 1.00 28.39 271 ARG C N 1
ATOM 9415 C CA . ARG C 3 271 ? 156.705 171.289 201.854 1.00 28.39 271 ARG C CA 1
ATOM 9416 C C . ARG C 3 271 ? 157.765 170.976 202.901 1.00 28.39 271 ARG C C 1
ATOM 9417 O O . ARG C 3 271 ? 157.586 170.076 203.733 1.00 28.39 271 ARG C O 1
ATOM 9425 N N . SER C 3 272 ? 158.875 171.717 202.879 1.00 33.09 272 SER C N 1
ATOM 9426 C CA . SER C 3 272 ? 159.914 171.513 203.881 1.00 33.09 272 SER C CA 1
ATOM 9427 C C . SER C 3 272 ? 159.401 171.836 205.276 1.00 33.09 272 SER C C 1
ATOM 9428 O O . SER C 3 272 ? 159.747 171.152 206.243 1.00 33.09 272 SER C O 1
ATOM 9431 N N . GLN C 3 273 ? 158.572 172.874 205.402 1.00 34.78 273 GLN C N 1
ATOM 9432 C CA . GLN C 3 273 ? 158.004 173.211 206.705 1.00 34.78 273 GLN C CA 1
ATOM 9433 C C . GLN C 3 273 ? 157.075 172.112 207.214 1.00 34.78 273 GLN C C 1
ATOM 9434 O O . GLN C 3 273 ? 157.110 171.760 208.401 1.00 34.78 273 GLN C O 1
ATOM 9440 N N . ILE C 3 274 ? 156.236 171.559 206.333 1.00 31.93 274 ILE C N 1
ATOM 9441 C CA . ILE C 3 274 ? 155.348 170.466 206.736 1.00 31.93 274 ILE C CA 1
ATOM 9442 C C . ILE C 3 274 ? 156.164 169.263 207.197 1.00 31.93 274 ILE C C 1
ATOM 9443 O O . ILE C 3 274 ? 155.892 168.663 208.250 1.00 31.93 274 ILE C O 1
ATOM 9448 N N . THR C 3 275 ? 157.184 168.900 206.417 1.00 33.88 275 THR C N 1
ATOM 9449 C CA . THR C 3 275 ? 158.027 167.767 206.784 1.00 33.88 275 THR C CA 1
ATOM 9450 C C . THR C 3 275 ? 158.755 168.025 208.097 1.00 33.88 275 THR C C 1
ATOM 9451 O O . THR C 3 275 ? 158.905 167.115 208.921 1.00 33.88 275 THR C O 1
ATOM 9455 N N . SER C 3 276 ? 159.217 169.259 208.309 1.00 34.12 276 SER C N 1
ATOM 9456 C CA . SER C 3 276 ? 159.899 169.601 209.551 1.00 34.12 276 SER C CA 1
ATOM 9457 C C . SER C 3 276 ? 158.969 169.465 210.748 1.00 34.12 276 SER C C 1
ATOM 9458 O O . SER C 3 276 ? 159.366 168.936 211.792 1.00 34.12 276 SER C O 1
ATOM 9461 N N . ALA C 3 277 ? 157.727 169.934 210.613 1.00 36.01 277 ALA C N 1
ATOM 9462 C CA . ALA C 3 277 ? 156.760 169.784 211.696 1.00 36.01 277 ALA C CA 1
ATOM 9463 C C . ALA C 3 277 ? 156.522 168.313 212.013 1.00 36.01 277 ALA C C 1
ATOM 9464 O O . ALA C 3 277 ? 156.536 167.904 213.184 1.00 36.01 277 ALA C O 1
ATOM 9466 N N . ILE C 3 278 ? 156.331 167.497 210.973 1.00 37.07 278 ILE C N 1
ATOM 9467 C CA . ILE C 3 278 ? 156.055 166.077 211.186 1.00 37.07 278 ILE C CA 1
ATOM 9468 C C . ILE C 3 278 ? 157.238 165.396 211.866 1.00 37.07 278 ILE C C 1
ATOM 9469 O O . ILE C 3 278 ? 157.068 164.618 212.812 1.00 37.07 278 ILE C O 1
ATOM 9474 N N . GLN C 3 279 ? 158.455 165.679 211.398 1.00 40.91 279 GLN C N 1
ATOM 9475 C CA . GLN C 3 279 ? 159.636 165.049 211.983 1.00 40.91 279 GLN C CA 1
ATOM 9476 C C . GLN C 3 279 ? 159.852 165.486 213.426 1.00 40.91 279 GLN C C 1
ATOM 9477 O O . GLN C 3 279 ? 160.177 164.662 214.288 1.00 40.91 279 GLN C O 1
ATOM 9483 N N . SER C 3 280 ? 159.685 166.780 213.710 1.00 42.91 280 SER C N 1
ATOM 9484 C CA . SER C 3 280 ? 159.963 167.283 215.051 1.00 42.91 280 SER C CA 1
ATOM 9485 C C . SER C 3 280 ? 158.942 166.782 216.062 1.00 42.91 280 SER C C 1
ATOM 9486 O O . SER C 3 280 ? 159.301 166.451 217.198 1.00 42.91 280 SER C O 1
ATOM 9489 N N . ASN C 3 281 ? 157.666 166.720 215.678 1.00 44.51 281 ASN C N 1
ATOM 9490 C CA . ASN C 3 281 ? 156.632 166.335 216.630 1.00 44.51 281 ASN C CA 1
ATOM 9491 C C . ASN C 3 281 ? 156.461 164.827 216.771 1.00 44.51 281 ASN C C 1
ATOM 9492 O O . ASN C 3 281 ? 155.760 164.386 217.687 1.00 44.51 281 ASN C O 1
ATOM 9497 N N . CYS C 3 282 ? 157.082 164.027 215.903 1.00 49.51 282 CYS C N 1
ATOM 9498 C CA . CYS C 3 282 ? 156.914 162.578 215.941 1.00 49.51 282 CYS C CA 1
ATOM 9499 C C . CYS C 3 282 ? 158.254 161.857 215.986 1.00 49.51 282 CYS C C 1
ATOM 9500 O O . CYS C 3 282 ? 158.480 160.915 215.220 1.00 49.51 282 CYS C O 1
ATOM 9503 N N . SER C 3 283 ? 159.151 162.287 216.871 1.00 59.74 283 SER C N 1
ATOM 9504 C CA . SER C 3 283 ? 160.483 161.702 216.971 1.00 59.74 283 SER C CA 1
ATOM 9505 C C . SER C 3 283 ? 160.630 160.735 218.139 1.00 59.74 283 SER C C 1
ATOM 9506 O O . SER C 3 283 ? 161.314 159.716 218.008 1.00 59.74 283 SER C O 1
ATOM 9509 N N . LYS C 3 284 ? 160.006 161.029 219.281 1.00 65.14 284 LYS C N 1
ATOM 9510 C CA . LYS C 3 284 ? 160.138 160.161 220.446 1.00 65.14 284 LYS C CA 1
ATOM 9511 C C . LYS C 3 284 ? 159.343 158.871 220.304 1.00 65.14 284 LYS C C 1
ATOM 9512 O O . LYS C 3 284 ? 159.655 157.889 220.986 1.00 65.14 284 LYS C O 1
ATOM 9518 N N . ILE C 3 285 ? 158.326 158.851 219.444 1.00 62.17 285 ILE C N 1
ATOM 9519 C CA . ILE C 3 285 ? 157.473 157.678 219.306 1.00 62.17 285 ILE C CA 1
ATOM 9520 C C . ILE C 3 285 ? 158.259 156.549 218.657 1.00 62.17 285 ILE C C 1
ATOM 9521 O O . ILE C 3 285 ? 158.904 156.736 217.616 1.00 62.17 285 ILE C O 1
ATOM 9526 N N . LYS C 3 286 ? 158.208 155.371 219.267 1.00 63.31 286 LYS C N 1
ATOM 9527 C CA . LYS C 3 286 ? 158.860 154.184 218.741 1.00 63.31 286 LYS C CA 1
ATOM 9528 C C . LYS C 3 286 ? 157.867 153.345 217.944 1.00 63.31 286 LYS C C 1
ATOM 9529 O O . LYS C 3 286 ? 156.650 153.454 218.113 1.00 63.31 286 LYS C O 1
ATOM 9535 N N . ASN C 3 287 ? 158.411 152.508 217.058 1.00 58.52 287 ASN C N 1
ATOM 9536 C CA . ASN C 3 287 ? 157.622 151.618 216.205 1.00 58.52 287 ASN C CA 1
ATOM 9537 C C . ASN C 3 287 ? 156.670 152.391 215.295 1.00 58.52 287 ASN C C 1
ATOM 9538 O O . ASN C 3 287 ? 155.627 151.873 214.892 1.00 58.52 287 ASN C O 1
ATOM 9543 N N . LEU C 3 288 ? 157.019 153.632 214.966 1.00 49.26 288 LEU C N 1
ATOM 9544 C CA . LEU C 3 288 ? 156.264 154.443 214.019 1.00 49.26 288 LEU C CA 1
ATOM 9545 C C . LEU C 3 288 ? 156.977 154.372 212.678 1.00 49.26 288 LEU C C 1
ATOM 9546 O O . LEU C 3 288 ? 158.094 154.882 212.540 1.00 49.26 288 LEU C O 1
ATOM 9551 N N . VAL C 3 289 ? 156.338 153.747 211.692 1.00 46.30 289 VAL C N 1
ATOM 9552 C CA . VAL C 3 289 ? 157.030 153.271 210.508 1.00 46.30 289 VAL C CA 1
ATOM 9553 C C . VAL C 3 289 ? 156.713 154.117 209.276 1.00 46.30 289 VAL C C 1
ATOM 9554 O O . VAL C 3 289 ? 157.612 154.417 208.488 1.00 46.30 289 VAL C O 1
ATOM 9558 N N . PHE C 3 290 ? 155.457 154.528 209.089 1.00 40.24 290 PHE C N 1
ATOM 9559 C CA . PHE C 3 290 ? 155.108 155.515 208.067 1.00 40.24 290 PHE C CA 1
ATOM 9560 C C . PHE C 3 290 ? 154.286 156.652 208.662 1.00 40.24 290 PHE C C 1
ATOM 9561 O O . PHE C 3 290 ? 153.704 156.540 209.743 1.00 40.24 290 PHE C O 1
ATOM 9569 N N . ALA C 3 291 ? 154.259 157.762 207.923 1.00 30.44 291 ALA C N 1
ATOM 9570 C CA . ALA C 3 291 ? 153.325 158.859 208.181 1.00 30.44 291 ALA C CA 1
ATOM 9571 C C . ALA C 3 291 ? 152.981 159.480 206.833 1.00 30.44 291 ALA C C 1
ATOM 9572 O O . ALA C 3 291 ? 153.882 159.942 206.124 1.00 30.44 291 ALA C O 1
ATOM 9574 N N . VAL C 3 292 ? 151.696 159.479 206.477 1.00 26.07 292 VAL C N 1
ATOM 9575 C CA . VAL C 3 292 ? 151.244 159.852 205.138 1.00 26.07 292 VAL C CA 1
ATOM 9576 C C . VAL C 3 292 ? 150.200 160.956 205.249 1.00 26.07 292 VAL C C 1
ATOM 9577 O O . VAL C 3 292 ? 149.301 160.880 206.095 1.00 26.07 292 VAL C O 1
ATOM 9581 N N . LEU C 3 293 ? 150.315 161.975 204.394 1.00 22.67 293 LEU C N 1
ATOM 9582 C CA . LEU C 3 293 ? 149.325 163.044 204.303 1.00 22.67 293 LEU C CA 1
ATOM 9583 C C . LEU C 3 293 ? 148.787 163.090 202.879 1.00 22.67 293 LEU C C 1
ATOM 9584 O O . LEU C 3 293 ? 149.560 163.234 201.927 1.00 22.67 293 LEU C O 1
ATOM 9589 N N . ILE C 3 294 ? 147.467 162.974 202.735 1.00 25.28 294 ILE C N 1
ATOM 9590 C CA . ILE C 3 294 ? 146.808 162.887 201.436 1.00 25.28 294 ILE C CA 1
ATOM 9591 C C . ILE C 3 294 ? 145.723 163.950 201.366 1.00 25.28 294 ILE C C 1
ATOM 9592 O O . ILE C 3 294 ? 144.996 164.170 202.339 1.00 25.28 294 ILE C O 1
ATOM 9597 N N . ALA C 3 295 ? 145.604 164.605 200.214 1.00 24.15 295 ALA C N 1
ATOM 9598 C CA . ALA C 3 295 ? 144.573 165.620 200.021 1.00 24.15 295 ALA C CA 1
ATOM 9599 C C . ALA C 3 295 ? 144.079 165.565 198.586 1.00 24.15 295 ALA C C 1
ATOM 9600 O O . ALA C 3 295 ? 144.870 165.732 197.653 1.00 24.15 295 ALA C O 1
ATOM 9602 N N . ASN C 3 296 ? 142.775 165.344 198.421 1.00 27.24 296 ASN C N 1
ATOM 9603 C CA . ASN C 3 296 ? 142.125 165.272 197.111 1.00 27.24 296 ASN C CA 1
ATOM 9604 C C . ASN C 3 296 ? 142.844 164.263 196.213 1.00 27.24 296 ASN C C 1
ATOM 9605 O O . ASN C 3 296 ? 143.276 164.582 195.103 1.00 27.24 296 ASN C O 1
ATOM 9610 N N . ASN C 3 297 ? 143.026 163.046 196.729 1.00 33.47 297 ASN C N 1
ATOM 9611 C CA . ASN C 3 297 ? 143.621 161.940 195.975 1.00 33.47 297 ASN C CA 1
ATOM 9612 C C . ASN C 3 297 ? 144.994 162.308 195.419 1.00 33.47 297 ASN C C 1
ATOM 9613 O O . ASN C 3 297 ? 145.359 161.918 194.308 1.00 33.47 297 ASN C O 1
ATOM 9618 N N . LYS C 3 298 ? 145.764 163.067 196.196 1.00 25.93 298 LYS C N 1
ATOM 9619 C CA . LYS C 3 298 ? 147.077 163.526 195.772 1.00 25.93 298 LYS C CA 1
ATOM 9620 C C . LYS C 3 298 ? 148.020 163.546 196.963 1.00 25.93 298 LYS C C 1
ATOM 9621 O O . LYS C 3 298 ? 147.647 163.992 198.051 1.00 25.93 298 LYS C O 1
ATOM 9627 N N . LEU C 3 299 ? 149.240 163.065 196.751 1.00 25.01 299 LEU C N 1
ATOM 9628 C CA . LEU C 3 299 ? 150.223 162.972 197.820 1.00 25.01 299 LEU C CA 1
ATOM 9629 C C . LEU C 3 299 ? 150.825 164.336 198.127 1.00 25.01 299 LEU C C 1
ATOM 9630 O O . LEU C 3 299 ? 151.159 165.103 197.221 1.00 25.01 299 LEU C O 1
ATOM 9635 N N . ILE C 3 300 ? 150.967 164.631 199.416 1.00 24.69 300 ILE C N 1
ATOM 9636 C CA . ILE C 3 300 ? 151.563 165.875 199.888 1.00 24.69 300 ILE C CA 1
ATOM 9637 C C . ILE C 3 300 ? 152.891 165.622 200.591 1.00 24.69 300 ILE C C 1
ATOM 9638 O O . ILE C 3 300 ? 153.908 166.228 200.253 1.00 24.69 300 ILE C O 1
ATOM 9643 N N . ALA C 3 301 ? 152.900 164.729 201.578 1.00 26.46 301 ALA C N 1
ATOM 9644 C CA . ALA C 3 301 ? 154.109 164.444 202.333 1.00 26.46 301 ALA C CA 1
ATOM 9645 C C . ALA C 3 301 ? 154.058 163.021 202.867 1.00 26.46 301 ALA C C 1
ATOM 9646 O O . ALA C 3 301 ? 152.997 162.517 203.257 1.00 26.46 301 ALA C O 1
ATOM 9648 N N . LEU C 3 302 ? 155.223 162.379 202.877 1.00 37.24 302 LEU C N 1
ATOM 9649 C CA . LEU C 3 302 ? 155.381 161.026 203.388 1.00 37.24 302 LEU C CA 1
ATOM 9650 C C . LEU C 3 302 ? 156.715 160.928 204.106 1.00 37.24 302 LEU C C 1
ATOM 9651 O O . LEU C 3 302 ? 157.758 161.234 203.524 1.00 37.24 302 LEU C O 1
ATOM 9656 N N . VAL C 3 303 ? 156.678 160.502 205.365 1.00 41.81 303 VAL C N 1
ATOM 9657 C CA . VAL C 3 303 ? 157.880 160.319 206.170 1.00 41.81 303 VAL C CA 1
ATOM 9658 C C . VAL C 3 303 ? 157.968 158.850 206.559 1.00 41.81 303 VAL C C 1
ATOM 9659 O O . VAL C 3 303 ? 156.984 158.267 207.029 1.00 41.81 303 VAL C O 1
ATOM 9663 N N . ARG C 3 304 ? 159.141 158.256 206.356 1.00 46.34 304 ARG C N 1
ATOM 9664 C CA . ARG C 3 304 ? 159.351 156.828 206.534 1.00 46.34 304 ARG C CA 1
ATOM 9665 C C . ARG C 3 304 ? 160.488 156.569 207.514 1.00 46.34 304 ARG C C 1
ATOM 9666 O O . ARG C 3 304 ? 161.259 157.464 207.867 1.00 46.34 304 ARG C O 1
ATOM 9674 N N . MET C 3 305 ? 160.579 155.320 207.951 1.00 51.73 305 MET C N 1
ATOM 9675 C CA . MET C 3 305 ? 161.683 154.851 208.771 1.00 51.73 305 MET C CA 1
ATOM 9676 C C . MET C 3 305 ? 162.779 154.289 207.873 1.00 51.73 305 MET C C 1
ATOM 9677 O O . MET C 3 305 ? 162.507 153.734 206.805 1.00 51.73 305 MET C O 1
ATOM 9682 N N . LYS C 3 306 ? 164.027 154.447 208.311 1.00 55.98 306 LYS C N 1
ATOM 9683 C CA . LYS C 3 306 ? 165.159 153.970 207.528 1.00 55.98 306 LYS C CA 1
ATOM 9684 C C . LYS C 3 306 ? 165.093 152.458 207.354 1.00 55.98 306 LYS C C 1
ATOM 9685 O O . LYS C 3 306 ? 164.501 151.741 208.166 1.00 55.98 306 LYS C O 1
ATOM 9691 N N . LYS C 3 307 ? 165.698 151.981 206.265 1.00 64.92 307 LYS C N 1
ATOM 9692 C CA . LYS C 3 307 ? 165.714 150.582 205.845 1.00 64.92 307 LYS C CA 1
ATOM 9693 C C . LYS C 3 307 ? 164.342 150.080 205.416 1.00 64.92 307 LYS C C 1
ATOM 9694 O O . LYS C 3 307 ? 164.170 148.873 205.206 1.00 64.92 307 LYS C O 1
ATOM 9700 N N . TYR C 3 308 ? 163.359 150.968 205.278 1.00 58.21 308 TYR C N 1
ATOM 9701 C CA . TYR C 3 308 ? 162.035 150.612 204.792 1.00 58.21 308 TYR C CA 1
ATOM 9702 C C . TYR C 3 308 ? 161.660 151.537 203.646 1.00 58.21 308 TYR C C 1
ATOM 9703 O O . TYR C 3 308 ? 161.894 152.747 203.712 1.00 58.21 308 TYR C O 1
ATOM 9712 N N . SER C 3 309 ? 161.081 150.964 202.597 1.00 55.06 309 SER C N 1
ATOM 9713 C CA . SER C 3 309 ? 160.662 151.721 201.430 1.00 55.06 309 SER C CA 1
ATOM 9714 C C . SER C 3 309 ? 159.228 151.359 201.079 1.00 55.06 309 SER C C 1
ATOM 9715 O O . SER C 3 309 ? 158.809 150.207 201.220 1.00 55.06 309 SER C O 1
ATOM 9718 N N . ILE C 3 310 ? 158.478 152.355 200.620 1.00 46.92 310 ILE C N 1
ATOM 9719 C CA . ILE C 3 310 ? 157.082 152.167 200.253 1.00 46.92 310 ILE C CA 1
ATOM 9720 C C . ILE C 3 310 ? 157.013 151.683 198.810 1.00 46.92 310 ILE C C 1
ATOM 9721 O O . ILE C 3 310 ? 157.675 152.233 197.921 1.00 46.92 310 ILE C O 1
ATOM 9726 N N . HIS C 3 311 ? 156.250 150.640 198.585 1.00 49.62 311 HIS C N 1
ATOM 9727 C CA . HIS C 3 311 ? 156.052 150.063 197.266 1.00 49.62 311 HIS C CA 1
ATOM 9728 C C . HIS C 3 311 ? 154.794 150.652 196.635 1.00 49.62 311 HIS C C 1
ATOM 9729 O O . HIS C 3 311 ? 153.822 150.945 197.339 1.00 49.62 311 HIS C O 1
ATOM 9736 N N . PRO C 3 312 ? 154.785 150.860 195.313 1.00 44.23 312 PRO C N 1
ATOM 9737 C CA . PRO C 3 312 ? 153.629 151.533 194.692 1.00 44.23 312 PRO C CA 1
ATOM 9738 C C . PRO C 3 312 ? 152.295 150.846 194.938 1.00 44.23 312 PRO C C 1
ATOM 9739 O O . PRO C 3 312 ? 151.279 151.533 195.106 1.00 44.23 312 PRO C O 1
ATOM 9743 N N . ALA C 3 313 ? 152.263 149.511 194.964 1.00 42.36 313 ALA C N 1
ATOM 9744 C CA . ALA C 3 313 ? 150.995 148.811 195.154 1.00 42.36 313 ALA C CA 1
ATOM 9745 C C . ALA C 3 313 ? 150.392 149.102 196.524 1.00 42.36 313 ALA C C 1
ATOM 9746 O O . ALA C 3 313 ? 149.191 149.381 196.637 1.00 42.36 313 ALA C O 1
ATOM 9748 N N . ASP C 3 314 ? 151.211 149.054 197.577 1.00 43.71 314 ASP C N 1
ATOM 9749 C CA . ASP C 3 314 ? 150.716 149.346 198.919 1.00 43.71 314 ASP C CA 1
ATOM 9750 C C . ASP C 3 314 ? 150.270 150.797 199.035 1.00 43.71 314 ASP C C 1
ATOM 9751 O O . ASP C 3 314 ? 149.260 151.104 199.687 1.00 43.71 314 ASP C O 1
ATOM 9756 N N . LEU C 3 315 ? 151.020 151.706 198.414 1.00 36.44 315 LEU C N 1
ATOM 9757 C CA . LEU C 3 315 ? 150.666 153.116 198.469 1.00 36.44 315 LEU C CA 1
ATOM 9758 C C . LEU C 3 315 ? 149.338 153.369 197.770 1.00 36.44 315 LEU C C 1
ATOM 9759 O O . LEU C 3 315 ? 148.521 154.161 198.251 1.00 36.44 315 LEU C O 1
ATOM 9764 N N . ARG C 3 316 ? 149.089 152.685 196.654 1.00 35.24 316 ARG C N 1
ATOM 9765 C CA . ARG C 3 316 ? 147.793 152.786 195.996 1.00 35.24 316 ARG C CA 1
ATOM 9766 C C . ARG C 3 316 ? 146.677 152.132 196.803 1.00 35.24 316 ARG C C 1
ATOM 9767 O O . ARG C 3 316 ? 145.536 152.609 196.762 1.00 35.24 316 ARG C O 1
ATOM 9775 N N . LEU C 3 317 ? 146.983 151.069 197.552 1.00 34.01 317 LEU C N 1
ATOM 9776 C CA . LEU C 3 317 ? 145.993 150.492 198.460 1.00 34.01 317 LEU C CA 1
ATOM 9777 C C . LEU C 3 317 ? 145.577 151.488 199.537 1.00 34.01 317 LEU C C 1
ATOM 9778 O O . LEU C 3 317 ? 144.393 151.570 199.891 1.00 34.01 317 LEU C O 1
ATOM 9783 N N . ILE C 3 318 ? 146.538 152.236 200.084 1.00 29.61 318 ILE C N 1
ATOM 9784 C CA . ILE C 3 318 ? 146.205 153.242 201.093 1.00 29.61 318 ILE C CA 1
ATOM 9785 C C . ILE C 3 318 ? 145.293 154.312 200.504 1.00 29.61 318 ILE C C 1
ATOM 9786 O O . ILE C 3 318 ? 144.313 154.734 201.136 1.00 29.61 318 ILE C O 1
ATOM 9791 N N . PHE C 3 319 ? 145.603 154.771 199.290 1.00 28.92 319 PHE C N 1
ATOM 9792 C CA . PHE C 3 319 ? 144.752 155.735 198.602 1.00 28.92 319 PHE C CA 1
ATOM 9793 C C . PHE C 3 319 ? 143.341 155.193 198.425 1.00 28.92 319 PHE C C 1
ATOM 9794 O O . PHE C 3 319 ? 142.357 155.906 198.658 1.00 28.92 319 PHE C O 1
ATOM 9802 N N . ASN C 3 320 ? 143.225 153.929 198.007 1.00 33.38 320 ASN C N 1
ATOM 9803 C CA . ASN C 3 320 ? 141.909 153.328 197.809 1.00 33.38 320 ASN C CA 1
ATOM 9804 C C . ASN C 3 320 ? 141.125 153.257 199.112 1.00 33.38 320 ASN C C 1
ATOM 9805 O O . ASN C 3 320 ? 139.928 153.571 199.141 1.00 33.38 320 ASN C O 1
ATOM 9810 N N . LEU C 3 321 ? 141.778 152.843 200.199 1.00 30.82 321 LEU C N 1
ATOM 9811 C CA . LEU C 3 321 ? 141.090 152.769 201.484 1.00 30.82 321 LEU C CA 1
ATOM 9812 C C . LEU C 3 321 ? 140.616 154.143 201.936 1.00 30.82 321 LEU C C 1
ATOM 9813 O O . LEU C 3 321 ? 139.490 154.287 202.428 1.00 30.82 321 LEU C O 1
ATOM 9818 N N . VAL C 3 322 ? 141.459 155.167 201.778 1.00 30.67 322 VAL C N 1
ATOM 9819 C CA . VAL C 3 322 ? 141.076 156.510 202.210 1.00 30.67 322 VAL C CA 1
ATOM 9820 C C . VAL C 3 322 ? 139.930 157.043 201.358 1.00 30.67 322 VAL C C 1
ATOM 9821 O O . VAL C 3 322 ? 139.035 157.733 201.859 1.00 30.67 322 VAL C O 1
ATOM 9825 N N . GLU C 3 323 ? 139.927 156.723 200.064 1.00 39.10 323 GLU C N 1
ATOM 9826 C CA . GLU C 3 323 ? 138.875 157.226 199.187 1.00 39.10 323 GLU C CA 1
ATOM 9827 C C . GLU C 3 323 ? 137.548 156.516 199.433 1.00 39.10 323 GLU C C 1
ATOM 9828 O O . GLU C 3 323 ? 136.484 157.142 199.360 1.00 39.10 323 GLU C O 1
ATOM 9834 N N . CYS C 3 324 ? 137.585 155.214 199.726 1.00 47.74 324 CYS C N 1
ATOM 9835 C CA . CYS C 3 324 ? 136.347 154.443 199.831 1.00 47.74 324 CYS C CA 1
ATOM 9836 C C . CYS C 3 324 ? 135.522 154.861 201.042 1.00 47.74 324 CYS C C 1
ATOM 9837 O O . CYS C 3 324 ? 134.314 155.097 200.930 1.00 47.74 324 CYS C O 1
ATOM 9840 N N . SER C 3 325 ? 136.151 154.956 202.208 1.00 46.58 325 SER C N 1
ATOM 9841 C CA . SER C 3 325 ? 135.413 155.232 203.432 1.00 46.58 325 SER C CA 1
ATOM 9842 C C . SER C 3 325 ? 134.944 156.681 203.476 1.00 46.58 325 SER C C 1
ATOM 9843 O O . SER C 3 325 ? 135.605 157.584 202.955 1.00 46.58 325 SER C O 1
ATOM 9846 N N . GLU C 3 326 ? 133.789 156.900 204.106 1.00 50.32 326 GLU C N 1
ATOM 9847 C CA . GLU C 3 326 ? 133.231 158.234 204.276 1.00 50.32 326 GLU C CA 1
ATOM 9848 C C . GLU C 3 326 ? 132.980 158.597 205.733 1.00 50.32 326 GLU C C 1
ATOM 9849 O O . GLU C 3 326 ? 132.649 159.753 206.019 1.00 50.32 326 GLU C O 1
ATOM 9855 N N . SER C 3 327 ? 133.125 157.653 206.657 1.00 47.64 327 SER C N 1
ATOM 9856 C CA . SER C 3 327 ? 132.976 157.916 208.082 1.00 47.64 327 SER C CA 1
ATOM 9857 C C . SER C 3 327 ? 134.261 158.414 208.722 1.00 47.64 327 SER C C 1
ATOM 9858 O O . SER C 3 327 ? 134.284 158.647 209.935 1.00 47.64 327 SER C O 1
ATOM 9861 N N . PHE C 3 328 ? 135.326 158.572 207.938 1.00 47.44 328 PHE C N 1
ATOM 9862 C CA . PHE C 3 328 ? 136.617 158.979 208.475 1.00 47.44 328 PHE C CA 1
ATOM 9863 C C . PHE C 3 328 ? 136.617 160.432 208.927 1.00 47.44 328 PHE C C 1
ATOM 9864 O O . PHE C 3 328 ? 137.449 160.811 209.757 1.00 47.44 328 PHE C O 1
ATOM 9872 N N . LYS C 3 329 ? 135.701 161.247 208.404 1.00 48.21 329 LYS C N 1
ATOM 9873 C CA . LYS C 3 329 ? 135.531 162.616 208.872 1.00 48.21 329 LYS C CA 1
ATOM 9874 C C . LYS C 3 329 ? 134.754 162.701 210.178 1.00 48.21 329 LYS C C 1
ATOM 9875 O O . LYS C 3 329 ? 134.838 163.725 210.864 1.00 48.21 329 LYS C O 1
ATOM 9881 N N . SER C 3 330 ? 133.999 161.659 210.530 1.00 45.21 330 SER C N 1
ATOM 9882 C CA . SER C 3 330 ? 133.105 161.743 211.681 1.00 45.21 330 SER C CA 1
ATOM 9883 C C . SER C 3 330 ? 133.885 161.863 212.985 1.00 45.21 330 SER C C 1
ATOM 9884 O O . SER C 3 330 ? 133.607 162.746 213.804 1.00 45.21 330 SER C O 1
ATOM 9887 N N . SER C 3 331 ? 134.865 160.994 213.196 1.00 42.80 331 SER C N 1
ATOM 9888 C CA . SER C 3 331 ? 135.623 161.000 214.441 1.00 42.80 331 SER C CA 1
ATOM 9889 C C . SER C 3 331 ? 136.961 160.315 214.199 1.00 42.80 331 SER C C 1
ATOM 9890 O O . SER C 3 331 ? 137.273 159.885 213.084 1.00 42.80 331 SER C O 1
ATOM 9893 N N . GLU C 3 332 ? 137.748 160.214 215.264 1.00 41.88 332 GLU C N 1
ATOM 9894 C CA . GLU C 3 332 ? 139.095 159.676 215.186 1.00 41.88 332 GLU C CA 1
ATOM 9895 C C . GLU C 3 332 ? 139.010 158.163 214.970 1.00 41.88 332 GLU C C 1
ATOM 9896 O O . GLU C 3 332 ? 138.179 157.486 215.582 1.00 41.88 332 GLU C O 1
ATOM 9902 N N . ASN C 3 333 ? 139.865 157.613 214.099 1.00 42.62 333 ASN C N 1
ATOM 9903 C CA . ASN C 3 333 ? 139.687 156.207 213.734 1.00 42.62 333 ASN C CA 1
ATOM 9904 C C . ASN C 3 333 ? 140.917 155.363 214.049 1.00 42.62 333 ASN C C 1
ATOM 9905 O O . ASN C 3 333 ? 142.047 155.855 214.101 1.00 42.62 333 ASN C O 1
ATOM 9910 N N . TRP C 3 334 ? 140.663 154.068 214.256 1.00 42.38 334 TRP C N 1
ATOM 9911 C CA . TRP C 3 334 ? 141.691 153.068 214.551 1.00 42.38 334 TRP C CA 1
ATOM 9912 C C . TRP C 3 334 ? 141.321 151.779 213.825 1.00 42.38 334 TRP C C 1
ATOM 9913 O O . TRP C 3 334 ? 140.280 151.183 214.120 1.00 42.38 334 TRP C O 1
ATOM 9924 N N . SER C 3 335 ? 142.160 151.344 212.885 1.00 44.83 335 SER C N 1
ATOM 9925 C CA . SER C 3 335 ? 141.838 150.181 212.071 1.00 44.83 335 SER C CA 1
ATOM 9926 C C . SER C 3 335 ? 143.083 149.377 211.723 1.00 44.83 335 SER C C 1
ATOM 9927 O O . SER C 3 335 ? 144.178 149.933 211.607 1.00 44.83 335 SER C O 1
ATOM 9930 N N . PRO C 3 336 ? 142.940 148.067 211.524 1.00 45.58 336 PRO C N 1
ATOM 9931 C CA . PRO C 3 336 ? 144.065 147.252 211.059 1.00 45.58 336 PRO C CA 1
ATOM 9932 C C . PRO C 3 336 ? 144.099 147.122 209.545 1.00 45.58 336 PRO C C 1
ATOM 9933 O O . PRO C 3 336 ? 143.069 147.073 208.872 1.00 45.58 336 PRO C O 1
ATOM 9937 N N . ILE C 3 337 ? 145.319 147.060 209.006 1.00 48.21 337 ILE C N 1
ATOM 9938 C CA . ILE C 3 337 ? 145.534 146.990 207.565 1.00 48.21 337 ILE C CA 1
ATOM 9939 C C . ILE C 3 337 ? 146.816 146.212 207.301 1.00 48.21 337 ILE C C 1
ATOM 9940 O O . ILE C 3 337 ? 147.806 146.349 208.024 1.00 48.21 337 ILE C O 1
ATOM 9945 N N . CYS C 3 338 ? 146.795 145.386 206.257 1.00 49.32 338 CYS C N 1
ATOM 9946 C CA . CYS C 3 338 ? 147.921 144.528 205.913 1.00 49.32 338 CYS C CA 1
ATOM 9947 C C . CYS C 3 338 ? 148.539 144.980 204.597 1.00 49.32 338 CYS C C 1
ATOM 9948 O O . CYS C 3 338 ? 147.834 145.134 203.595 1.00 49.32 338 CYS C O 1
ATOM 9951 N N . LEU C 3 339 ? 149.856 145.187 204.606 1.00 50.67 339 LEU C N 1
ATOM 9952 C CA . LEU C 3 339 ? 150.597 145.557 203.410 1.00 50.67 339 LEU C CA 1
ATOM 9953 C C . LEU C 3 339 ? 151.251 144.310 202.839 1.00 50.67 339 LEU C C 1
ATOM 9954 O O . LEU C 3 339 ? 152.146 143.745 203.484 1.00 50.67 339 LEU C O 1
ATOM 9959 N N . PRO C 3 340 ? 150.853 143.844 201.652 1.00 51.34 340 PRO C N 1
ATOM 9960 C CA . PRO C 3 340 ? 151.410 142.576 201.149 1.00 51.34 340 PRO C CA 1
ATOM 9961 C C . PRO C 3 340 ? 152.912 142.614 200.923 1.00 51.34 340 PRO C C 1
ATOM 9962 O O . PRO C 3 340 ? 153.626 141.711 201.376 1.00 51.34 340 PRO C O 1
ATOM 9966 N N . LYS C 3 341 ? 153.417 143.637 200.232 1.00 55.16 341 LYS C N 1
ATOM 9967 C CA . LYS C 3 341 ? 154.845 143.687 199.929 1.00 55.16 341 LYS C CA 1
ATOM 9968 C C . LYS C 3 341 ? 155.678 143.861 201.193 1.00 55.16 341 LYS C C 1
ATOM 9969 O O . LYS C 3 341 ? 156.769 143.291 201.305 1.00 55.16 341 LYS C O 1
ATOM 9975 N N . PHE C 3 342 ? 155.188 144.651 202.148 1.00 54.83 342 PHE C N 1
ATOM 9976 C CA . PHE C 3 342 ? 155.925 144.852 203.391 1.00 54.83 342 PHE C CA 1
ATOM 9977 C C . PHE C 3 342 ? 155.986 143.569 204.212 1.00 54.83 342 PHE C C 1
ATOM 9978 O O . PHE C 3 342 ? 157.067 143.137 204.628 1.00 54.83 342 PHE C O 1
ATOM 9986 N N . ASP C 3 343 ? 154.835 142.940 204.447 1.00 60.86 343 ASP C N 1
ATOM 9987 C CA . ASP C 3 343 ? 154.772 141.711 205.236 1.00 60.86 343 ASP C CA 1
ATOM 9988 C C . ASP C 3 343 ? 153.426 141.051 204.993 1.00 60.86 343 ASP C C 1
ATOM 9989 O O . ASP C 3 343 ? 152.385 141.662 205.252 1.00 60.86 343 ASP C O 1
ATOM 9994 N N . MET C 3 344 ? 153.441 139.810 204.518 1.00 61.29 344 MET C N 1
ATOM 9995 C CA . MET C 3 344 ? 152.217 139.095 204.185 1.00 61.29 344 MET C CA 1
ATOM 9996 C C . MET C 3 344 ? 151.641 138.315 205.357 1.00 61.29 344 MET C C 1
ATOM 9997 O O . MET C 3 344 ? 150.662 137.585 205.172 1.00 61.29 344 MET C O 1
ATOM 10002 N N . ASN C 3 345 ? 152.218 138.439 206.548 1.00 60.79 345 ASN C N 1
ATOM 10003 C CA . ASN C 3 345 ? 151.860 137.590 207.677 1.00 60.79 345 ASN C CA 1
ATOM 10004 C C . ASN C 3 345 ? 151.654 138.419 208.938 1.00 60.79 345 ASN C C 1
ATOM 10005 O O . ASN C 3 345 ? 152.153 138.089 210.015 1.00 60.79 345 ASN C O 1
ATOM 10010 N N . GLY C 3 346 ? 150.913 139.514 208.824 1.00 56.96 346 GLY C N 1
ATOM 10011 C CA . GLY C 3 346 ? 150.636 140.326 209.995 1.00 56.96 346 GLY C CA 1
ATOM 10012 C C . GLY C 3 346 ? 149.820 141.550 209.642 1.00 56.96 346 GLY C C 1
ATOM 10013 O O . GLY C 3 346 ? 149.542 141.831 208.472 1.00 56.96 346 GLY C O 1
ATOM 10014 N N . TYR C 3 347 ? 149.446 142.279 210.690 1.00 43.43 347 TYR C N 1
ATOM 10015 C CA . TYR C 3 347 ? 148.695 143.522 210.595 1.00 43.43 347 TYR C CA 1
ATOM 10016 C C . TYR C 3 347 ? 149.511 144.707 211.089 1.00 43.43 347 TYR C C 1
ATOM 10017 O O . TYR C 3 347 ? 150.229 144.612 212.088 1.00 43.43 347 TYR C O 1
ATOM 10026 N N . LEU C 3 348 ? 149.382 145.820 210.375 1.00 47.43 348 LEU C N 1
ATOM 10027 C CA . LEU C 3 348 ? 149.844 147.127 210.814 1.00 47.43 348 LEU C CA 1
ATOM 10028 C C . LEU C 3 348 ? 148.632 147.965 211.197 1.00 47.43 348 LEU C C 1
ATOM 10029 O O . LEU C 3 348 ? 147.634 147.998 210.472 1.00 47.43 348 LEU C O 1
ATOM 10034 N N . HIS C 3 349 ? 148.714 148.637 212.337 1.00 45.57 349 HIS C N 1
ATOM 10035 C CA . HIS C 3 349 ? 147.583 149.367 212.890 1.00 45.57 349 HIS C CA 1
ATOM 10036 C C . HIS C 3 349 ? 147.697 150.839 212.529 1.00 45.57 349 HIS C C 1
ATOM 10037 O O . HIS C 3 349 ? 148.766 151.439 212.680 1.00 45.57 349 HIS C O 1
ATOM 10044 N N . ALA C 3 350 ? 146.597 151.420 212.062 1.00 39.35 350 ALA C N 1
ATOM 10045 C CA . ALA C 3 350 ? 146.596 152.758 211.500 1.00 39.35 350 ALA C CA 1
ATOM 10046 C C . ALA C 3 350 ? 145.780 153.698 212.369 1.00 39.35 350 ALA C C 1
ATOM 10047 O O . ALA C 3 350 ? 144.670 153.365 212.797 1.00 39.35 350 ALA C O 1
ATOM 10049 N N . HIS C 3 351 ? 146.339 154.869 212.621 1.00 36.76 351 HIS C N 1
ATOM 10050 C CA . HIS C 3 351 ? 145.643 155.972 213.264 1.00 36.76 351 HIS C CA 1
ATOM 10051 C C . HIS C 3 351 ? 145.275 156.938 212.143 1.00 36.76 351 HIS C C 1
ATOM 10052 O O . HIS C 3 351 ? 146.155 157.543 211.525 1.00 36.76 351 HIS C O 1
ATOM 10059 N N . VAL C 3 352 ? 143.982 157.066 211.865 1.00 33.64 352 VAL C N 1
ATOM 10060 C CA . VAL C 3 352 ? 143.500 157.785 210.695 1.00 33.64 352 VAL C CA 1
ATOM 10061 C C . VAL C 3 352 ? 142.630 158.945 211.153 1.00 33.64 352 VAL C C 1
ATOM 10062 O O . VAL C 3 352 ? 141.720 158.760 211.980 1.00 33.64 352 VAL C O 1
ATOM 10066 N N . SER C 3 353 ? 142.917 160.140 210.626 1.00 33.41 353 SER C N 1
ATOM 10067 C CA . SER C 3 353 ? 142.113 161.307 210.973 1.00 33.41 353 SER C CA 1
ATOM 10068 C C . SER C 3 353 ? 142.366 162.433 209.987 1.00 33.41 353 SER C C 1
ATOM 10069 O O . SER C 3 353 ? 143.440 162.534 209.398 1.00 33.41 353 SER C O 1
ATOM 10072 N N . TYR C 3 354 ? 141.375 163.303 209.846 1.00 35.79 354 TYR C N 1
ATOM 10073 C CA . TYR C 3 354 ? 141.544 164.528 209.083 1.00 35.79 354 TYR C CA 1
ATOM 10074 C C . TYR C 3 354 ? 142.280 165.573 209.914 1.00 35.79 354 TYR C C 1
ATOM 10075 O O . TYR C 3 354 ? 142.317 165.511 211.145 1.00 35.79 354 TYR C O 1
ATOM 10084 N N . LEU C 3 355 ? 142.875 166.545 209.219 1.00 35.62 355 LEU C N 1
ATOM 10085 C CA . LEU C 3 355 ? 143.609 167.603 209.908 1.00 35.62 355 LEU C CA 1
ATOM 10086 C C . LEU C 3 355 ? 142.667 168.486 210.717 1.00 35.62 355 LEU C C 1
ATOM 10087 O O . LEU C 3 355 ? 142.770 168.564 211.947 1.00 35.62 355 LEU C O 1
ATOM 10092 N N . ALA C 3 356 ? 141.738 169.154 210.044 1.00 39.21 356 ALA C N 1
ATOM 10093 C CA . ALA C 3 356 ? 140.773 170.026 210.699 1.00 39.21 356 ALA C CA 1
ATOM 10094 C C . ALA C 3 356 ? 139.602 170.231 209.746 1.00 39.21 356 ALA C C 1
ATOM 10095 O O . ALA C 3 356 ? 139.539 169.619 208.676 1.00 39.21 356 ALA C O 1
ATOM 10097 N N . ASP C 3 357 ? 138.658 171.084 210.142 1.00 43.02 357 ASP C N 1
ATOM 10098 C CA . ASP C 3 357 ? 137.505 171.347 209.288 1.00 43.02 357 ASP C CA 1
ATOM 10099 C C . ASP C 3 357 ? 137.876 172.242 208.111 1.00 43.02 357 ASP C C 1
ATOM 10100 O O . ASP C 3 357 ? 137.450 171.993 206.977 1.00 43.02 357 ASP C O 1
ATOM 10105 N N . ASP C 3 358 ? 138.670 173.286 208.360 1.00 50.83 358 ASP C N 1
ATOM 10106 C CA . ASP C 3 358 ? 139.003 174.233 207.299 1.00 50.83 358 ASP C CA 1
ATOM 10107 C C . ASP C 3 358 ? 139.860 173.586 206.216 1.00 50.83 358 ASP C C 1
ATOM 10108 O O . ASP C 3 358 ? 139.695 173.886 205.027 1.00 50.83 358 ASP C O 1
ATOM 10113 N N . CYS C 3 359 ? 140.776 172.703 206.601 1.00 47.18 359 CYS C N 1
ATOM 10114 C CA . CYS C 3 359 ? 141.647 172.004 205.665 1.00 47.18 359 CYS C CA 1
ATOM 10115 C C . CYS C 3 359 ? 141.277 170.528 205.646 1.00 47.18 359 CYS C C 1
ATOM 10116 O O . CYS C 3 359 ? 141.360 169.851 206.675 1.00 47.18 359 CYS C O 1
ATOM 10119 N N . GLN C 3 360 ? 140.892 170.028 204.474 1.00 41.68 360 GLN C N 1
ATOM 10120 C CA . GLN C 3 360 ? 140.487 168.632 204.322 1.00 41.68 360 GLN C CA 1
ATOM 10121 C C . GLN C 3 360 ? 141.670 167.792 203.843 1.00 41.68 360 GLN C C 1
ATOM 10122 O O . GLN C 3 360 ? 141.739 167.338 202.702 1.00 41.68 360 GLN C O 1
ATOM 10128 N N . ALA C 3 361 ? 142.613 167.586 204.757 1.00 33.52 361 ALA C N 1
ATOM 10129 C CA . ALA C 3 361 ? 143.770 166.734 204.529 1.00 33.52 361 ALA C CA 1
ATOM 10130 C C . ALA C 3 361 ? 143.728 165.572 205.509 1.00 33.52 361 ALA C C 1
ATOM 10131 O O . ALA C 3 361 ? 143.528 165.775 206.711 1.00 33.52 361 ALA C O 1
ATOM 10133 N N . CYS C 3 362 ? 143.919 164.360 204.996 1.00 31.88 362 CYS C N 1
ATOM 10134 C CA . CYS C 3 362 ? 143.838 163.141 205.787 1.00 31.88 362 CYS C CA 1
ATOM 10135 C C . CYS C 3 362 ? 145.238 162.662 206.137 1.00 31.88 362 CYS C C 1
ATOM 10136 O O . CYS C 3 362 ? 146.086 162.504 205.252 1.00 31.88 362 CYS C O 1
ATOM 10139 N N . LEU C 3 363 ? 145.476 162.435 207.423 1.00 29.69 363 LEU C N 1
ATOM 10140 C CA . LEU C 3 363 ? 146.754 161.969 207.931 1.00 29.69 363 LEU C CA 1
ATOM 10141 C C . LEU C 3 363 ? 146.592 160.556 208.479 1.00 29.69 363 LEU C C 1
ATOM 10142 O O . LEU C 3 363 ? 145.654 160.275 209.248 1.00 29.69 363 LEU C O 1
ATOM 10147 N N . LEU C 3 364 ? 147.494 159.673 208.051 1.00 30.22 364 LEU C N 1
ATOM 10148 C CA . LEU C 3 364 ? 147.547 158.283 208.478 1.00 30.22 364 LEU C CA 1
ATOM 10149 C C . LEU C 3 364 ? 148.882 158.024 209.157 1.00 30.22 364 LEU C C 1
ATOM 10150 O O . LEU C 3 364 ? 149.942 158.321 208.588 1.00 30.22 364 LEU C O 1
ATOM 10155 N N . LEU C 3 365 ? 148.827 157.472 210.365 1.00 38.15 365 LEU C N 1
ATOM 10156 C CA . LEU C 3 365 ? 150.010 157.099 211.135 1.00 38.15 365 LEU C CA 1
ATOM 10157 C C . LEU C 3 365 ? 149.991 155.583 211.294 1.00 38.15 365 LEU C C 1
ATOM 10158 O O . LEU C 3 365 ? 149.144 155.042 212.010 1.00 38.15 365 LEU C O 1
ATOM 10163 N N . LEU C 3 366 ? 150.913 154.898 210.626 1.00 41.43 366 LEU C N 1
ATOM 10164 C CA . LEU C 3 366 ? 150.938 153.443 210.646 1.00 41.43 366 LEU C CA 1
ATOM 10165 C C . LEU C 3 366 ? 151.989 152.953 211.632 1.00 41.43 366 LEU C C 1
ATOM 10166 O O . LEU C 3 366 ? 153.134 153.413 211.609 1.00 41.43 366 LEU C O 1
ATOM 10171 N N . SER C 3 367 ? 151.599 152.020 212.497 1.00 48.43 367 SER C N 1
ATOM 10172 C CA . SER C 3 367 ? 152.489 151.477 213.510 1.00 48.43 367 SER C CA 1
ATOM 10173 C C . SER C 3 367 ? 152.349 149.963 213.538 1.00 48.43 367 SER C C 1
ATOM 10174 O O . SER C 3 367 ? 151.432 149.394 212.944 1.00 48.43 367 SER C O 1
ATOM 10177 N N . VAL C 3 368 ? 153.280 149.309 214.230 1.00 51.50 368 VAL C N 1
ATOM 10178 C CA . VAL C 3 368 ? 153.222 147.861 214.389 1.00 51.50 368 VAL C CA 1
ATOM 10179 C C . VAL C 3 368 ? 152.627 147.453 215.734 1.00 51.50 368 VAL C C 1
ATOM 10180 O O . VAL C 3 368 ? 152.060 146.355 215.839 1.00 51.50 368 VAL C O 1
ATOM 10184 N N . ASP C 3 369 ? 152.715 148.305 216.751 1.00 56.47 369 ASP C N 1
ATOM 10185 C CA . ASP C 3 369 ? 152.187 148.012 218.075 1.00 56.47 369 ASP C CA 1
ATOM 10186 C C . ASP C 3 369 ? 150.714 148.386 218.145 1.00 56.47 369 ASP C C 1
ATOM 10187 O O . ASP C 3 369 ? 150.280 149.366 217.533 1.00 56.47 369 ASP C O 1
ATOM 10192 N N . ARG C 3 370 ? 149.947 147.596 218.896 1.00 56.61 370 ARG C N 1
ATOM 10193 C CA . ARG C 3 370 ? 148.511 147.833 218.999 1.00 56.61 370 ARG C CA 1
ATOM 10194 C C . ARG C 3 370 ? 148.196 148.994 219.936 1.00 56.61 370 ARG C C 1
ATOM 10195 O O . ARG C 3 370 ? 147.265 149.767 219.682 1.00 56.61 370 ARG C O 1
ATOM 10203 N N . ASP C 3 371 ? 148.954 149.134 221.024 1.00 57.97 371 ASP C N 1
ATOM 10204 C CA . ASP C 3 371 ? 148.636 150.097 222.080 1.00 57.97 371 ASP C CA 1
ATOM 10205 C C . ASP C 3 371 ? 149.412 151.390 221.842 1.00 57.97 371 ASP C C 1
ATOM 10206 O O . ASP C 3 371 ? 150.381 151.707 222.532 1.00 57.97 371 ASP C O 1
ATOM 10211 N N . ALA C 3 372 ? 148.969 152.149 220.836 1.00 47.32 372 ALA C N 1
ATOM 10212 C CA . ALA C 3 372 ? 149.571 153.444 220.549 1.00 47.32 372 ALA C CA 1
ATOM 10213 C C . ALA C 3 372 ? 148.544 154.495 220.139 1.00 47.32 372 ALA C C 1
ATOM 10214 O O . ALA C 3 372 ? 148.923 155.497 219.520 1.00 47.32 372 ALA C O 1
ATOM 10216 N N . PHE C 3 373 ? 147.265 154.301 220.461 1.00 40.70 373 PHE C N 1
ATOM 10217 C CA . PHE C 3 373 ? 146.219 155.213 220.008 1.00 40.70 373 PHE C CA 1
ATOM 10218 C C . PHE C 3 373 ? 146.393 156.607 220.609 1.00 40.70 373 PHE C C 1
ATOM 10219 O O . PHE C 3 373 ? 146.405 157.613 219.887 1.00 40.70 373 PHE C O 1
ATOM 10227 N N . PHE C 3 374 ? 146.546 156.685 221.934 1.00 43.81 374 PHE C N 1
ATOM 10228 C CA . PHE C 3 374 ? 146.548 157.980 222.612 1.00 43.81 374 PHE C CA 1
ATOM 10229 C C . PHE C 3 374 ? 147.817 158.773 222.320 1.00 43.81 374 PHE C C 1
ATOM 10230 O O . PHE C 3 374 ? 147.766 160.001 222.154 1.00 43.81 374 PHE C O 1
ATOM 10238 N N . THR C 3 375 ? 148.967 158.097 222.275 1.00 45.94 375 THR C N 1
ATOM 10239 C CA . THR C 3 375 ? 150.214 158.791 221.977 1.00 45.94 375 THR C CA 1
ATOM 10240 C C . THR C 3 375 ? 150.176 159.410 220.586 1.00 45.94 375 THR C C 1
ATOM 10241 O O . THR C 3 375 ? 150.568 160.570 220.396 1.00 45.94 375 THR C O 1
ATOM 10245 N N . LEU C 3 376 ? 149.684 158.658 219.603 1.00 43.85 376 LEU C N 1
ATOM 10246 C CA . LEU C 3 376 ? 149.570 159.202 218.258 1.00 43.85 376 LEU C CA 1
ATOM 10247 C C . LEU C 3 376 ? 148.500 160.286 218.182 1.00 43.85 376 LEU C C 1
ATOM 10248 O O . LEU C 3 376 ? 148.620 161.211 217.371 1.00 43.85 376 LEU C O 1
ATOM 10253 N N . ALA C 3 377 ? 147.461 160.208 219.020 1.00 46.04 377 ALA C N 1
ATOM 10254 C CA . ALA C 3 377 ? 146.488 161.298 219.077 1.00 46.04 377 ALA C CA 1
ATOM 10255 C C . ALA C 3 377 ? 147.131 162.594 219.564 1.00 46.04 377 ALA C C 1
ATOM 10256 O O . ALA C 3 377 ? 146.896 163.673 218.997 1.00 46.04 377 ALA C O 1
ATOM 10258 N N . GLU C 3 378 ? 147.950 162.505 220.615 1.00 50.06 378 GLU C N 1
ATOM 10259 C CA . GLU C 3 378 ? 148.672 163.682 221.090 1.00 50.06 378 GLU C CA 1
ATOM 10260 C C . GLU C 3 378 ? 149.625 164.208 220.023 1.00 50.06 378 GLU C C 1
ATOM 10261 O O . GLU C 3 378 ? 149.761 165.428 219.841 1.00 50.06 378 GLU C O 1
ATOM 10267 N N . ALA C 3 379 ? 150.292 163.300 219.307 1.00 38.01 379 ALA C N 1
ATOM 10268 C CA . ALA C 3 379 ? 151.160 163.715 218.209 1.00 38.01 379 ALA C CA 1
ATOM 10269 C C . ALA C 3 379 ? 150.377 164.468 217.140 1.00 38.01 379 ALA C C 1
ATOM 10270 O O . ALA C 3 379 ? 150.845 165.489 216.623 1.00 38.01 379 ALA C O 1
ATOM 10272 N N . LYS C 3 380 ? 149.181 163.982 216.799 1.00 33.51 380 LYS C N 1
ATOM 10273 C CA . LYS C 3 380 ? 148.354 164.666 215.809 1.00 33.51 380 LYS C CA 1
ATOM 10274 C C . LYS C 3 380 ? 147.967 166.062 216.278 1.00 33.51 380 LYS C C 1
ATOM 10275 O O . LYS C 3 380 ? 148.001 167.022 215.494 1.00 33.51 380 LYS C O 1
ATOM 10281 N N . ALA C 3 381 ? 147.577 166.190 217.548 1.00 32.56 381 ALA C N 1
ATOM 10282 C CA . ALA C 3 381 ? 147.194 167.501 218.070 1.00 32.56 381 ALA C CA 1
ATOM 10283 C C . ALA C 3 381 ? 148.361 168.480 218.000 1.00 32.56 381 ALA C C 1
ATOM 10284 O O . ALA C 3 381 ? 148.207 169.625 217.549 1.00 32.56 381 ALA C O 1
ATOM 10286 N N . LYS C 3 382 ? 149.547 168.033 218.419 1.00 35.09 382 LYS C N 1
ATOM 10287 C CA . LYS C 3 382 ? 150.725 168.893 218.345 1.00 35.09 382 LYS C CA 1
ATOM 10288 C C . LYS C 3 382 ? 151.038 169.285 216.904 1.00 35.09 382 LYS C C 1
ATOM 10289 O O . LYS C 3 382 ? 151.358 170.448 216.623 1.00 35.09 382 LYS C O 1
ATOM 10295 N N . ILE C 3 383 ? 150.943 168.328 215.978 1.00 34.45 383 ILE C N 1
ATOM 10296 C CA . ILE C 3 383 ? 151.274 168.595 214.581 1.00 34.45 383 ILE C CA 1
ATOM 10297 C C . ILE C 3 383 ? 150.333 169.640 213.998 1.00 34.45 383 ILE C C 1
ATOM 10298 O O . ILE C 3 383 ? 150.766 170.588 213.327 1.00 34.45 383 ILE C O 1
ATOM 10303 N N . THR C 3 384 ? 149.027 169.483 214.233 1.00 34.70 384 THR C N 1
ATOM 10304 C CA . THR C 3 384 ? 148.091 170.434 213.644 1.00 34.70 384 THR C CA 1
ATOM 10305 C C . THR C 3 384 ? 148.220 171.810 214.281 1.00 34.70 384 THR C C 1
ATOM 10306 O O . THR C 3 384 ? 148.082 172.820 213.583 1.00 34.70 384 THR C O 1
ATOM 10310 N N . GLU C 3 385 ? 148.519 171.883 215.585 1.00 39.59 385 GLU C N 1
ATOM 10311 C CA . GLU C 3 385 ? 148.767 173.191 216.186 1.00 39.59 385 GLU C CA 1
ATOM 10312 C C . GLU C 3 385 ? 149.989 173.862 215.569 1.00 39.59 385 GLU C C 1
ATOM 10313 O O . GLU C 3 385 ? 149.960 175.060 215.251 1.00 39.59 385 GLU C O 1
ATOM 10319 N N . LYS C 3 386 ? 151.068 173.101 215.374 1.00 37.70 386 LYS C N 1
ATOM 10320 C CA . LYS C 3 386 ? 152.276 173.672 214.789 1.00 37.70 386 LYS C CA 1
ATOM 10321 C C . LYS C 3 386 ? 152.025 174.167 213.372 1.00 37.70 386 LYS C C 1
ATOM 10322 O O . LYS C 3 386 ? 152.500 175.242 212.992 1.00 37.70 386 LYS C O 1
ATOM 10328 N N . LEU C 3 387 ? 151.287 173.396 212.570 1.00 38.50 387 LEU C N 1
ATOM 10329 C CA . LEU C 3 387 ? 151.003 173.838 211.206 1.00 38.50 387 LEU C CA 1
ATOM 10330 C C . LEU C 3 387 ? 150.091 175.058 211.196 1.00 38.50 387 LEU C C 1
ATOM 10331 O O . LEU C 3 387 ? 150.246 175.949 210.353 1.00 38.50 387 LEU C O 1
ATOM 10336 N N . ARG C 3 388 ? 149.122 175.110 212.112 1.00 43.29 388 ARG C N 1
ATOM 10337 C CA . ARG C 3 388 ? 148.244 176.271 212.192 1.00 43.29 388 ARG C CA 1
ATOM 10338 C C . ARG C 3 388 ? 149.025 177.528 212.547 1.00 43.29 388 ARG C C 1
ATOM 10339 O O . ARG C 3 388 ? 148.731 178.616 212.040 1.00 43.29 388 ARG C O 1
ATOM 10347 N N . LYS C 3 389 ? 150.026 177.398 213.420 1.00 44.77 389 LYS C N 1
ATOM 10348 C CA . LYS C 3 389 ? 150.793 178.569 213.832 1.00 44.77 389 LYS C CA 1
ATOM 10349 C C . LYS C 3 389 ? 151.698 179.090 212.719 1.00 44.77 389 LYS C C 1
ATOM 10350 O O . LYS C 3 389 ? 151.924 180.301 212.627 1.00 44.77 389 LYS C O 1
ATOM 10356 N N . SER C 3 390 ? 152.215 178.207 211.867 1.00 42.15 390 SER C N 1
ATOM 10357 C CA . SER C 3 390 ? 153.241 178.562 210.893 1.00 42.15 390 SER C CA 1
ATOM 10358 C C . SER C 3 390 ? 152.680 178.969 209.535 1.00 42.15 390 SER C C 1
ATOM 10359 O O . SER C 3 390 ? 153.458 179.140 208.592 1.00 42.15 390 SER C O 1
ATOM 10362 N N . HIS C 3 391 ? 151.361 179.120 209.413 1.00 45.65 391 HIS C N 1
ATOM 10363 C CA . HIS C 3 391 ? 150.710 179.500 208.159 1.00 45.65 391 HIS C CA 1
ATOM 10364 C C . HIS C 3 391 ? 151.010 178.494 207.047 1.00 45.65 391 HIS C C 1
ATOM 10365 O O . HIS C 3 391 ? 151.633 178.811 206.032 1.00 45.65 391 HIS C O 1
ATOM 10372 N N . CYS C 3 392 ? 150.554 177.263 207.255 1.00 43.14 392 CYS C N 1
ATOM 10373 C CA . CYS C 3 392 ? 150.668 176.219 206.247 1.00 43.14 392 CYS C CA 1
ATOM 10374 C C . CYS C 3 392 ? 149.330 175.705 205.743 1.00 43.14 392 CYS C C 1
ATOM 10375 O O . CYS C 3 392 ? 149.252 175.266 204.595 1.00 43.14 392 CYS C O 1
ATOM 10378 N N . LEU C 3 393 ? 148.279 175.748 206.564 1.00 45.64 393 LEU C N 1
ATOM 10379 C CA . LEU C 3 393 ? 146.959 175.334 206.099 1.00 45.64 393 LEU C CA 1
ATOM 10380 C C . LEU C 3 393 ? 146.421 176.294 205.047 1.00 45.64 393 LEU C C 1
ATOM 10381 O O . LEU C 3 393 ? 145.625 175.902 204.183 1.00 45.64 393 LEU C O 1
ATOM 10386 N N . GLU C 3 394 ? 146.847 177.557 205.105 1.00 47.14 394 GLU C N 1
ATOM 10387 C CA . GLU C 3 394 ? 146.341 178.560 204.175 1.00 47.14 394 GLU C CA 1
ATOM 10388 C C . GLU C 3 394 ? 146.707 178.216 202.738 1.00 47.14 394 GLU C C 1
ATOM 10389 O O . GLU C 3 394 ? 145.860 178.280 201.841 1.00 47.14 394 GLU C O 1
ATOM 10395 N N . ALA C 3 395 ? 147.967 177.845 202.499 1.00 43.57 395 ALA C N 1
ATOM 10396 C CA . ALA C 3 395 ? 148.394 177.515 201.143 1.00 43.57 395 ALA C CA 1
ATOM 10397 C C . ALA C 3 395 ? 147.652 176.296 200.612 1.00 43.57 395 ALA C C 1
ATOM 10398 O O . ALA C 3 395 ? 147.220 176.273 199.451 1.00 43.57 395 ALA C O 1
ATOM 10400 N N . ILE C 3 396 ? 147.485 175.278 201.456 1.00 43.83 396 ILE C N 1
ATOM 10401 C CA . ILE C 3 396 ? 146.772 174.072 201.051 1.00 43.83 396 ILE C CA 1
ATOM 10402 C C . ILE C 3 396 ? 145.337 174.406 200.666 1.00 43.83 396 ILE C C 1
ATOM 10403 O O . ILE C 3 396 ? 144.842 173.984 199.613 1.00 43.83 396 ILE C O 1
ATOM 10408 N N . ASN C 3 397 ? 144.649 175.182 201.507 1.00 45.13 397 ASN C N 1
ATOM 10409 C CA . ASN C 3 397 ? 143.262 175.525 201.217 1.00 45.13 397 ASN C CA 1
ATOM 10410 C C . ASN C 3 397 ? 143.145 176.382 199.963 1.00 45.13 397 ASN C C 1
ATOM 10411 O O . ASN C 3 397 ? 142.225 176.182 199.159 1.00 45.13 397 ASN C O 1
ATOM 10416 N N . GLU C 3 398 ? 144.068 177.329 199.776 1.00 48.64 398 GLU C N 1
ATOM 10417 C CA . GLU C 3 398 ? 144.044 178.165 198.582 1.00 48.64 398 GLU C CA 1
ATOM 10418 C C . GLU C 3 398 ? 144.232 177.330 197.325 1.00 48.64 398 GLU C C 1
ATOM 10419 O O . GLU C 3 398 ? 143.573 177.571 196.307 1.00 48.64 398 GLU C O 1
ATOM 10425 N N . GLU C 3 399 ? 145.132 176.346 197.371 1.00 47.01 399 GLU C N 1
ATOM 10426 C CA . GLU C 3 399 ? 145.311 175.472 196.217 1.00 47.01 399 GLU C CA 1
ATOM 10427 C C . GLU C 3 399 ? 144.070 174.622 195.963 1.00 47.01 399 GLU C C 1
ATOM 10428 O O . GLU C 3 399 ? 143.677 174.423 194.808 1.00 47.01 399 GLU C O 1
ATOM 10434 N N . LEU C 3 400 ? 143.441 174.108 197.025 1.00 43.77 400 LEU C N 1
ATOM 10435 C CA . LEU C 3 400 ? 142.233 173.304 196.842 1.00 43.77 400 LEU C CA 1
ATOM 10436 C C . LEU C 3 400 ? 141.103 174.113 196.216 1.00 43.77 400 LEU C C 1
ATOM 10437 O O . LEU C 3 400 ? 140.367 173.600 195.365 1.00 43.77 400 LEU C O 1
ATOM 10442 N N . GLN C 3 401 ? 140.939 175.373 196.629 1.00 49.70 401 GLN C N 1
ATOM 10443 C CA . GLN C 3 401 ? 139.809 176.158 196.136 1.00 49.70 401 GLN C CA 1
ATOM 10444 C C . GLN C 3 401 ? 139.883 176.404 194.632 1.00 49.70 401 GLN C C 1
ATOM 10445 O O . GLN C 3 401 ? 138.848 176.622 193.994 1.00 49.70 401 GLN C O 1
ATOM 10451 N N . GLN C 3 402 ? 141.081 176.374 194.050 1.00 48.51 402 GLN C N 1
ATOM 10452 C CA . GLN C 3 402 ? 141.224 176.622 192.623 1.00 48.51 402 GLN C CA 1
ATOM 10453 C C . GLN C 3 402 ? 140.760 175.411 191.813 1.00 48.51 402 GLN C C 1
ATOM 10454 O O . GLN C 3 402 ? 140.839 174.273 192.281 1.00 48.51 402 GLN C O 1
ATOM 10460 N N . PRO C 3 403 ? 140.267 175.631 190.590 1.00 46.15 403 PRO C N 1
ATOM 10461 C CA . PRO C 3 403 ? 139.804 174.505 189.767 1.00 46.15 403 PRO C CA 1
ATOM 10462 C C . PRO C 3 403 ? 140.936 173.759 189.074 1.00 46.15 403 PRO C C 1
ATOM 10463 O O . PRO C 3 403 ? 140.865 172.539 188.900 1.00 46.15 403 PRO C O 1
ATOM 10467 N N . PHE C 3 404 ? 141.980 174.479 188.670 1.00 43.76 404 PHE C N 1
ATOM 10468 C CA . PHE C 3 404 ? 143.112 173.875 187.983 1.00 43.76 404 PHE C CA 1
ATOM 10469 C C . PHE C 3 404 ? 144.349 174.727 188.224 1.00 43.76 404 PHE C C 1
ATOM 10470 O O . PHE C 3 404 ? 144.266 175.856 188.714 1.00 43.76 404 PHE C O 1
ATOM 10478 N N . ASN C 3 405 ? 145.504 174.170 187.876 1.00 39.58 405 ASN C N 1
ATOM 10479 C CA . ASN C 3 405 ? 146.759 174.882 188.050 1.00 39.58 405 ASN C CA 1
ATOM 10480 C C . ASN C 3 405 ? 146.837 176.067 187.092 1.00 39.58 405 ASN C C 1
ATOM 10481 O O . ASN C 3 405 ? 146.204 176.082 186.034 1.00 39.58 405 ASN C O 1
ATOM 10486 N N . ALA C 3 406 ? 147.622 177.072 187.480 1.00 37.23 406 ALA C N 1
ATOM 10487 C CA . ALA C 3 406 ? 147.746 178.298 186.698 1.00 37.23 406 ALA C CA 1
ATOM 10488 C C . ALA C 3 406 ? 148.920 178.237 185.724 1.00 37.23 406 ALA C C 1
ATOM 10489 O O . ALA C 3 406 ? 148.737 178.399 184.514 1.00 37.23 406 ALA C O 1
ATOM 10491 N N . LYS C 3 407 ? 150.129 177.996 186.239 1.00 37.17 407 LYS C N 1
ATOM 10492 C CA . LYS C 3 407 ? 151.321 178.031 185.396 1.00 37.17 407 LYS C CA 1
ATOM 10493 C C . LYS C 3 407 ? 151.275 176.963 184.309 1.00 37.17 407 LYS C C 1
ATOM 10494 O O . LYS C 3 407 ? 151.603 177.234 183.145 1.00 37.17 407 LYS C O 1
ATOM 10500 N N . LEU C 3 408 ? 150.862 175.745 184.665 1.00 36.92 408 LEU C N 1
ATOM 10501 C CA . LEU C 3 408 ? 150.763 174.679 183.674 1.00 36.92 408 LEU C CA 1
ATOM 10502 C C . LEU C 3 408 ? 149.733 175.019 182.604 1.00 36.92 408 LEU C C 1
ATOM 10503 O O . LEU C 3 408 ? 149.962 174.785 181.410 1.00 36.92 408 LEU C O 1
ATOM 10508 N N . TYR C 3 409 ? 148.595 175.581 183.015 1.00 36.79 409 TYR C N 1
ATOM 10509 C CA . TYR C 3 409 ? 147.564 175.974 182.061 1.00 36.79 409 TYR C CA 1
ATOM 10510 C C . TYR C 3 409 ? 148.090 177.016 181.083 1.00 36.79 409 TYR C C 1
ATOM 10511 O O . TYR C 3 409 ? 147.851 176.926 179.873 1.00 36.79 409 TYR C O 1
ATOM 10520 N N . GLN C 3 410 ? 148.814 178.016 181.592 1.00 37.68 410 GLN C N 1
ATOM 10521 C CA . GLN C 3 410 ? 149.375 179.034 180.712 1.00 37.68 410 GLN C CA 1
ATOM 10522 C C . GLN C 3 410 ? 150.407 178.448 179.762 1.00 37.68 410 GLN C C 1
ATOM 10523 O O . GLN C 3 410 ? 150.471 178.855 178.597 1.00 37.68 410 GLN C O 1
ATOM 10529 N N . GLN C 3 411 ? 151.227 177.507 180.233 1.00 37.20 411 GLN C N 1
ATOM 10530 C CA . GLN C 3 411 ? 152.209 176.900 179.342 1.00 37.20 411 GLN C CA 1
ATOM 10531 C C . GLN C 3 411 ? 151.539 176.100 178.230 1.00 37.20 411 GLN C C 1
ATOM 10532 O O . GLN C 3 411 ? 151.972 176.158 177.074 1.00 37.20 411 GLN C O 1
ATOM 10538 N N . VAL C 3 412 ? 150.485 175.344 178.553 1.00 36.83 412 VAL C N 1
ATOM 10539 C CA . VAL C 3 412 ? 149.797 174.577 177.514 1.00 36.83 412 VAL C CA 1
ATOM 10540 C C . VAL C 3 412 ? 149.066 175.505 176.549 1.00 36.83 412 VAL C C 1
ATOM 10541 O O . VAL C 3 412 ? 148.997 175.235 175.344 1.00 36.83 412 VAL C O 1
ATOM 10545 N N . VAL C 3 413 ? 148.503 176.604 177.057 1.00 35.40 413 VAL C N 1
ATOM 10546 C CA . VAL C 3 413 ? 147.840 177.569 176.182 1.00 35.40 413 VAL C CA 1
ATOM 10547 C C . VAL C 3 413 ? 148.842 178.216 175.232 1.00 35.40 413 VAL C C 1
ATOM 10548 O O . VAL C 3 413 ? 148.491 178.598 174.108 1.00 35.40 413 VAL C O 1
ATOM 10552 N N . GLY C 3 414 ? 150.106 178.319 175.644 1.00 35.92 414 GLY C N 1
ATOM 10553 C CA . GLY C 3 414 ? 151.141 178.887 174.796 1.00 35.92 414 GLY C CA 1
ATOM 10554 C C . GLY C 3 414 ? 151.502 178.048 173.588 1.00 35.92 414 GLY C C 1
ATOM 10555 O O . GLY C 3 414 ? 152.125 178.573 172.659 1.00 35.92 414 GLY C O 1
ATOM 10556 N N . ILE C 3 415 ? 151.132 176.770 173.576 1.00 35.55 415 ILE C N 1
ATOM 10557 C CA . ILE C 3 415 ? 151.356 175.897 172.426 1.00 35.55 415 ILE C CA 1
ATOM 10558 C C . ILE C 3 415 ? 149.997 175.560 171.825 1.00 35.55 415 ILE C C 1
ATOM 10559 O O . ILE C 3 415 ? 149.294 174.681 172.343 1.00 35.55 415 ILE C O 1
ATOM 10564 N N . PRO C 3 416 ? 149.586 176.219 170.741 1.00 41.85 416 PRO C N 1
ATOM 10565 C CA . PRO C 3 416 ? 148.224 176.044 170.223 1.00 41.85 416 PRO C CA 1
ATOM 10566 C C . PRO C 3 416 ? 148.002 174.782 169.403 1.00 41.85 416 PRO C C 1
ATOM 10567 O O . PRO C 3 416 ? 146.968 174.682 168.737 1.00 41.85 416 PRO C O 1
ATOM 10571 N N . GLU C 3 417 ? 148.924 173.820 169.422 1.00 39.38 417 GLU C N 1
ATOM 10572 C CA . GLU C 3 417 ? 148.771 172.585 168.661 1.00 39.38 417 GLU C CA 1
ATOM 10573 C C . GLU C 3 417 ? 148.894 171.339 169.528 1.00 39.38 417 GLU C C 1
ATOM 10574 O O . GLU C 3 417 ? 148.966 170.229 168.990 1.00 39.38 417 GLU C O 1
ATOM 10580 N N . LEU C 3 418 ? 148.916 171.490 170.847 1.00 34.52 418 LEU C N 1
ATOM 10581 C CA . LEU C 3 418 ? 149.047 170.379 171.779 1.00 34.52 418 LEU C CA 1
ATOM 10582 C C . LEU C 3 418 ? 147.705 170.132 172.449 1.00 34.52 418 LEU C C 1
ATOM 10583 O O . LEU C 3 418 ? 147.080 171.070 172.954 1.00 34.52 418 LEU C O 1
ATOM 10588 N N . ARG C 3 419 ? 147.264 168.877 172.455 1.00 37.41 419 ARG C N 1
ATOM 10589 C CA . ARG C 3 419 ? 146.001 168.523 173.089 1.00 37.41 419 ARG C CA 1
ATOM 10590 C C . ARG C 3 419 ? 146.156 167.731 174.378 1.00 37.41 419 ARG C C 1
ATOM 10591 O O . ARG C 3 419 ? 145.410 167.981 175.326 1.00 37.41 419 ARG C O 1
ATOM 10599 N N . HIS C 3 420 ? 147.107 166.801 174.469 1.00 38.47 420 HIS C N 1
ATOM 10600 C CA . HIS C 3 420 ? 147.311 166.117 175.738 1.00 38.47 420 HIS C CA 1
ATOM 10601 C C . HIS C 3 420 ? 148.685 165.455 175.735 1.00 38.47 420 HIS C C 1
ATOM 10602 O O . HIS C 3 420 ? 149.229 165.120 174.675 1.00 38.47 420 HIS C O 1
ATOM 10609 N N . PHE C 3 421 ? 149.253 165.291 176.930 1.00 38.55 421 PHE C N 1
ATOM 10610 C CA . PHE C 3 421 ? 150.552 164.647 177.066 1.00 38.55 421 PHE C CA 1
ATOM 10611 C C . PHE C 3 421 ? 150.671 163.970 178.425 1.00 38.55 421 PHE C C 1
ATOM 10612 O O . PHE C 3 421 ? 149.972 164.310 179.382 1.00 38.55 421 PHE C O 1
ATOM 10620 N N . LEU C 3 422 ? 151.575 162.994 178.484 1.00 41.13 422 LEU C N 1
ATOM 10621 C CA . LEU C 3 422 ? 151.885 162.226 179.681 1.00 41.13 422 LEU C CA 1
ATOM 10622 C C . LEU C 3 422 ? 153.393 162.175 179.871 1.00 41.13 422 LEU C C 1
ATOM 10623 O O . LEU C 3 422 ? 154.136 161.898 178.921 1.00 41.13 422 LEU C O 1
ATOM 10628 N N . TYR C 3 423 ? 153.833 162.428 181.104 1.00 38.55 423 TYR C N 1
ATOM 10629 C CA . TYR C 3 423 ? 155.242 162.486 181.461 1.00 38.55 423 TYR C CA 1
ATOM 10630 C C . TYR C 3 423 ? 155.478 161.650 182.709 1.00 38.55 423 TYR C C 1
ATOM 10631 O O . TYR C 3 423 ? 154.684 161.700 183.652 1.00 38.55 423 TYR C O 1
ATOM 10640 N N . LYS C 3 424 ? 156.569 160.883 182.713 1.00 38.55 424 LYS C N 1
ATOM 10641 C CA . LYS C 3 424 ? 156.917 160.047 183.855 1.00 38.55 424 LYS C CA 1
ATOM 10642 C C . LYS C 3 424 ? 158.417 159.795 183.920 1.00 38.55 424 LYS C C 1
ATOM 10643 O O . LYS C 3 424 ? 158.981 159.163 183.019 1.00 38.55 424 LYS C O 1
ATOM 10649 N N . PRO C 3 425 ? 159.095 160.266 184.961 1.00 37.24 425 PRO C N 1
ATOM 10650 C CA . PRO C 3 425 ? 160.513 159.938 185.124 1.00 37.24 425 PRO C CA 1
ATOM 10651 C C . PRO C 3 425 ? 160.714 158.454 185.388 1.00 37.24 425 PRO C C 1
ATOM 10652 O O . PRO C 3 425 ? 159.869 157.782 185.982 1.00 37.24 425 PRO C O 1
ATOM 10656 N N . LYS C 3 426 ? 161.860 157.945 184.930 1.00 36.61 426 LYS C N 1
ATOM 10657 C CA . LYS C 3 426 ? 162.164 156.528 185.093 1.00 36.61 426 LYS C CA 1
ATOM 10658 C C . LYS C 3 426 ? 162.624 156.185 186.504 1.00 36.61 426 LYS C C 1
ATOM 10659 O O . LYS C 3 426 ? 162.319 155.095 187.000 1.00 36.61 426 LYS C O 1
ATOM 10665 N N . SER C 3 427 ? 163.357 157.087 187.159 1.00 38.67 427 SER C N 1
ATOM 10666 C CA . SER C 3 427 ? 163.915 156.777 188.472 1.00 38.67 427 SER C CA 1
ATOM 10667 C C . SER C 3 427 ? 162.824 156.579 189.519 1.00 38.67 427 SER C C 1
ATOM 10668 O O . SER C 3 427 ? 162.913 155.667 190.348 1.00 38.67 427 SER C O 1
ATOM 10671 N N . THR C 3 428 ? 161.792 157.416 189.499 1.00 37.37 428 THR C N 1
ATOM 10672 C CA . THR C 3 428 ? 160.756 157.410 190.521 1.00 37.37 428 THR C CA 1
ATOM 10673 C C . THR C 3 428 ? 159.404 157.080 189.902 1.00 37.37 428 THR C C 1
ATOM 10674 O O . THR C 3 428 ? 159.224 157.115 188.683 1.00 37.37 428 THR C O 1
ATOM 10678 N N . ALA C 3 429 ? 158.444 156.751 190.768 1.00 33.29 429 ALA C N 1
ATOM 10679 C CA . ALA C 3 429 ? 157.096 156.374 190.344 1.00 33.29 429 ALA C CA 1
ATOM 10680 C C . ALA C 3 429 ? 156.162 157.564 190.552 1.00 33.29 429 ALA C C 1
ATOM 10681 O O . ALA C 3 429 ? 155.454 157.668 191.553 1.00 33.29 429 ALA C O 1
ATOM 10683 N N . GLN C 3 430 ? 156.156 158.468 189.573 1.00 31.04 430 GLN C N 1
ATOM 10684 C CA . GLN C 3 430 ? 155.330 159.663 189.648 1.00 31.04 430 GLN C CA 1
ATOM 10685 C C . GLN C 3 430 ? 154.927 160.074 188.240 1.00 31.04 430 GLN C C 1
ATOM 10686 O O . GLN C 3 430 ? 155.573 159.703 187.258 1.00 31.04 430 GLN C O 1
ATOM 10692 N N . LEU C 3 431 ? 153.849 160.852 188.151 1.00 34.33 431 LEU C N 1
ATOM 10693 C CA . LEU C 3 431 ? 153.249 161.223 186.877 1.00 34.33 431 LEU C CA 1
ATOM 10694 C C . LEU C 3 431 ? 152.925 162.710 186.844 1.00 34.33 431 LEU C C 1
ATOM 10695 O O . LEU C 3 431 ? 152.656 163.328 187.877 1.00 34.33 431 LEU C O 1
ATOM 10700 N N . LEU C 3 432 ? 152.950 163.277 185.637 1.00 33.81 432 LEU C N 1
ATOM 10701 C CA . LEU C 3 432 ? 152.491 164.635 185.375 1.00 33.81 432 LEU C CA 1
ATOM 10702 C C . LEU C 3 432 ? 151.559 164.607 184.174 1.00 33.81 432 LEU C C 1
ATOM 10703 O O . LEU C 3 432 ? 151.896 164.024 183.140 1.00 33.81 432 LEU C O 1
ATOM 10708 N N . CYS C 3 433 ? 150.390 165.233 184.312 1.00 30.95 433 CYS C N 1
ATOM 10709 C CA . CYS C 3 433 ? 149.398 165.234 183.257 1.00 30.95 433 CYS C CA 1
ATOM 10710 C C . CYS C 3 433 ? 148.531 166.477 183.373 1.00 30.95 433 CYS C C 1
ATOM 10711 O O . CYS C 3 433 ? 148.178 166.873 184.493 1.00 30.95 433 CYS C O 1
ATOM 10714 N N . PRO C 3 434 ? 148.174 167.108 182.255 1.00 35.97 434 PRO C N 1
ATOM 10715 C CA . PRO C 3 434 ? 147.347 168.317 182.318 1.00 35.97 434 PRO C CA 1
ATOM 10716 C C . PRO C 3 434 ? 145.862 168.018 182.438 1.00 35.97 434 PRO C C 1
ATOM 10717 O O . PRO C 3 434 ? 145.461 166.862 182.607 1.00 35.97 434 PRO C O 1
ATOM 10721 N N . MET C 3 435 ? 145.041 169.059 182.354 1.00 43.71 435 MET C N 1
ATOM 10722 C CA . MET C 3 435 ? 143.597 168.930 182.470 1.00 43.71 435 MET C CA 1
ATOM 10723 C C . MET C 3 435 ? 142.958 168.708 181.105 1.00 43.71 435 MET C C 1
ATOM 10724 O O . MET C 3 435 ? 143.448 169.187 180.079 1.00 43.71 435 MET C O 1
ATOM 10729 N N . LEU C 3 436 ? 141.862 167.956 181.102 1.00 45.28 436 LEU C N 1
ATOM 10730 C CA . LEU C 3 436 ? 141.145 167.673 179.869 1.00 45.28 436 LEU C CA 1
ATOM 10731 C C . LEU C 3 436 ? 140.499 168.940 179.318 1.00 45.28 436 LEU C C 1
ATOM 10732 O O . LEU C 3 436 ? 140.076 169.824 180.066 1.00 45.28 436 LEU C O 1
ATOM 10737 N N . ARG C 3 437 ? 140.424 169.021 177.989 1.00 50.68 437 ARG C N 1
ATOM 10738 C CA . ARG C 3 437 ? 139.843 170.190 177.340 1.00 50.68 437 ARG C CA 1
ATOM 10739 C C . ARG C 3 437 ? 138.768 169.795 176.334 1.00 50.68 437 ARG C C 1
ATOM 10740 O O . ARG C 3 437 ? 138.387 168.624 176.255 1.00 50.68 437 ARG C O 1
ATOM 10748 N N . HIS C 3 438 ? 138.282 170.772 175.563 1.00 60.27 438 HIS C N 1
ATOM 10749 C C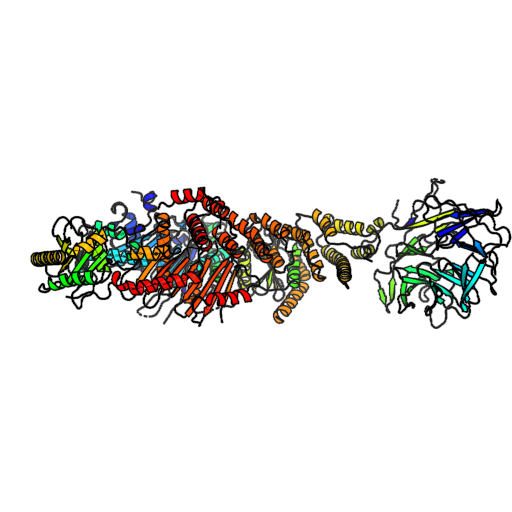A . HIS C 3 438 ? 137.064 170.582 174.772 1.00 60.27 438 HIS C CA 1
ATOM 10750 C C . HIS C 3 438 ? 137.122 169.421 173.786 1.00 60.27 438 HIS C C 1
ATOM 10751 O O . HIS C 3 438 ? 136.146 168.654 173.723 1.00 60.27 438 HIS C O 1
ATOM 10758 N N . PRO C 3 439 ? 138.182 169.230 172.991 1.00 53.57 439 PRO C N 1
ATOM 10759 C CA . PRO C 3 439 ? 138.144 168.145 171.994 1.00 53.57 439 PRO C CA 1
ATOM 10760 C C . PRO C 3 439 ? 138.015 166.753 172.592 1.00 53.57 439 PRO C C 1
ATOM 10761 O O . PRO C 3 439 ? 137.696 165.817 171.853 1.00 53.57 439 PRO C O 1
ATOM 10765 N N . TYR C 3 440 ? 138.262 166.575 173.894 1.00 48.32 440 TYR C N 1
ATOM 10766 C CA . TYR C 3 440 ? 138.152 165.270 174.541 1.00 48.32 440 TYR C CA 1
ATOM 10767 C C . TYR C 3 440 ? 137.287 165.315 175.796 1.00 48.32 440 TYR C C 1
ATOM 10768 O O . TYR C 3 440 ? 137.540 164.580 176.751 1.00 48.32 440 TYR C O 1
ATOM 10777 N N . LYS C 3 441 ? 136.263 166.167 175.818 1.00 53.31 441 LYS C N 1
ATOM 10778 C CA . LYS C 3 441 ? 135.398 166.227 176.992 1.00 53.31 441 LYS C CA 1
ATOM 10779 C C . LYS C 3 441 ? 134.422 165.055 177.042 1.00 53.31 441 LYS C C 1
ATOM 10780 O O . LYS C 3 441 ? 134.131 164.536 178.125 1.00 53.31 441 LYS C O 1
ATOM 10786 N N . SER C 3 442 ? 133.908 164.629 175.892 1.00 62.85 442 SER C N 1
ATOM 10787 C CA . SER C 3 442 ? 132.919 163.563 175.860 1.00 62.85 442 SER C CA 1
ATOM 10788 C C . SER C 3 442 ? 133.566 162.208 176.137 1.00 62.85 442 SER C C 1
ATOM 10789 O O . SER C 3 442 ? 134.785 162.037 176.045 1.00 62.85 442 SER C O 1
ATOM 10792 N N . LEU C 3 443 ? 132.722 161.233 176.484 1.00 64.39 443 LEU C N 1
ATOM 10793 C CA . LEU C 3 443 ? 133.218 159.893 176.781 1.00 64.39 443 LEU C CA 1
ATOM 10794 C C . LEU C 3 443 ? 133.578 159.123 175.516 1.00 64.39 443 LEU C C 1
ATOM 10795 O O . LEU C 3 443 ? 134.539 158.340 175.519 1.00 64.39 443 LEU C O 1
ATOM 10800 N N . THR C 3 444 ? 132.825 159.331 174.431 1.00 62.03 444 THR C N 1
ATOM 10801 C CA . THR C 3 444 ? 133.046 158.564 173.209 1.00 62.03 444 THR C CA 1
ATOM 10802 C C . THR C 3 444 ? 134.424 158.824 172.614 1.00 62.03 444 THR C C 1
ATOM 10803 O O . THR C 3 444 ? 134.947 157.982 171.874 1.00 62.03 444 THR C O 1
ATOM 10807 N N . GLU C 3 445 ? 135.025 159.973 172.917 1.00 59.72 445 GLU C N 1
ATOM 10808 C CA . GLU C 3 445 ? 136.377 160.268 172.462 1.00 59.72 445 GLU C CA 1
ATOM 10809 C C . GLU C 3 445 ? 137.412 160.057 173.559 1.00 59.72 445 GLU C C 1
ATOM 10810 O O . GLU C 3 445 ? 138.590 159.806 173.259 1.00 59.72 445 GLU C O 1
ATOM 10816 N N . LEU C 3 446 ? 136.987 160.115 174.822 1.00 55.36 446 LEU C N 1
ATOM 10817 C CA . LEU C 3 446 ? 137.863 159.706 175.913 1.00 55.36 446 LEU C CA 1
ATOM 10818 C C . LEU C 3 446 ? 138.261 158.243 175.766 1.00 55.36 446 LEU C C 1
ATOM 10819 O O . LEU C 3 446 ? 139.412 157.871 176.035 1.00 55.36 446 LEU C O 1
ATOM 10824 N N . GLU C 3 447 ? 137.323 157.399 175.326 1.00 59.43 447 GLU C N 1
ATOM 10825 C CA . GLU C 3 447 ? 137.641 155.995 175.086 1.00 59.43 447 GLU C CA 1
ATOM 10826 C C . GLU C 3 447 ? 138.724 155.841 174.023 1.00 59.43 447 GLU C C 1
ATOM 10827 O O . GLU C 3 447 ? 139.650 155.033 174.178 1.00 59.43 447 GLU C O 1
ATOM 10833 N N . ARG C 3 448 ? 138.625 156.605 172.933 1.00 53.78 448 ARG C N 1
ATOM 10834 C CA . ARG C 3 448 ? 139.634 156.531 171.881 1.00 53.78 448 ARG C CA 1
ATOM 10835 C C . ARG C 3 448 ? 140.992 157.009 172.383 1.00 53.78 448 ARG C C 1
ATOM 10836 O O . ARG C 3 448 ? 142.034 156.424 172.046 1.00 53.78 448 ARG C O 1
ATOM 10844 N N . LEU C 3 449 ? 141.000 158.069 173.194 1.00 44.78 449 LEU C N 1
ATOM 10845 C CA . LEU C 3 449 ? 142.247 158.532 173.799 1.00 44.78 449 LEU C CA 1
ATOM 10846 C C . LEU C 3 449 ? 142.891 157.436 174.647 1.00 44.78 449 LEU C C 1
ATOM 10847 O O . LEU C 3 449 ? 144.108 157.193 174.558 1.00 44.78 449 LEU C O 1
ATOM 10852 N N . GLU C 3 450 ? 142.085 156.751 175.463 1.00 46.29 450 GLU C N 1
ATOM 10853 C CA . GLU C 3 450 ? 142.614 155.667 176.285 1.00 46.29 450 GLU C CA 1
ATOM 10854 C C . GLU C 3 450 ? 143.153 154.533 175.426 1.00 46.29 450 GLU C C 1
ATOM 10855 O O . GLU C 3 450 ? 144.176 153.923 175.761 1.00 46.29 450 GLU C O 1
ATOM 10861 N N . ALA C 3 451 ? 142.467 154.221 174.326 1.00 42.23 451 ALA C N 1
ATOM 10862 C CA . ALA C 3 451 ? 142.953 153.175 173.431 1.00 42.23 451 ALA C CA 1
ATOM 10863 C C . ALA C 3 451 ? 144.317 153.532 172.855 1.00 42.23 451 ALA C C 1
ATOM 10864 O O . ALA C 3 451 ? 145.214 152.679 172.783 1.00 42.23 451 ALA C O 1
ATOM 10866 N N . ILE C 3 452 ? 144.494 154.792 172.447 1.00 38.40 452 ILE C N 1
ATOM 10867 C CA . ILE C 3 452 ? 145.783 155.225 171.907 1.00 38.40 452 ILE C CA 1
ATOM 10868 C C . ILE C 3 452 ? 146.880 155.061 172.953 1.00 38.40 452 ILE C C 1
ATOM 10869 O O . ILE C 3 452 ? 147.966 154.530 172.669 1.00 38.40 452 ILE C O 1
ATOM 10874 N N . TYR C 3 453 ? 146.611 155.513 174.180 1.00 35.10 453 TYR C N 1
ATOM 10875 C CA . TYR C 3 453 ? 147.625 155.419 175.228 1.00 35.10 453 TYR C CA 1
ATOM 10876 C C . TYR C 3 453 ? 147.968 153.967 175.546 1.00 35.10 453 TYR C C 1
ATOM 10877 O O . TYR C 3 453 ? 149.145 153.627 175.730 1.00 35.10 453 TYR C O 1
ATOM 10886 N N . CYS C 3 454 ? 146.958 153.093 175.600 1.00 33.10 454 CYS C N 1
ATOM 10887 C CA . CYS C 3 454 ? 147.210 151.681 175.875 1.00 33.10 454 CYS C CA 1
ATOM 10888 C C . CYS C 3 454 ? 148.064 151.046 174.784 1.00 33.10 454 CYS C C 1
ATOM 10889 O O . CYS C 3 454 ? 149.012 150.304 175.079 1.00 33.10 454 CYS C O 1
ATOM 10892 N N . ASP C 3 455 ? 147.746 151.328 173.517 1.00 33.27 455 ASP C N 1
ATOM 10893 C CA . ASP C 3 455 ? 148.523 150.758 172.421 1.00 33.27 455 ASP C CA 1
ATOM 10894 C C . ASP C 3 455 ? 149.973 151.221 172.473 1.00 33.27 455 ASP C C 1
ATOM 10895 O O . ASP C 3 455 ? 150.898 150.412 172.310 1.00 33.27 455 ASP C O 1
ATOM 10900 N N . LEU C 3 456 ? 150.196 152.518 172.709 1.00 28.42 456 LEU C N 1
ATOM 10901 C CA . LEU C 3 456 ? 151.567 153.021 172.767 1.00 28.42 456 LEU C CA 1
ATOM 10902 C C . LEU C 3 456 ? 152.340 152.401 173.924 1.00 28.42 456 LEU C C 1
ATOM 10903 O O . LEU C 3 456 ? 153.500 151.991 173.762 1.00 28.42 456 LEU C O 1
ATOM 10908 N N . LEU C 3 457 ? 151.710 152.310 175.100 1.00 28.24 457 LEU C N 1
ATOM 10909 C CA . LEU C 3 457 ? 152.387 151.741 176.260 1.00 28.24 457 LEU C CA 1
ATOM 10910 C C . LEU C 3 457 ? 152.734 150.276 176.037 1.00 28.24 457 LEU C C 1
ATOM 10911 O O . LEU C 3 457 ? 153.806 149.818 176.447 1.00 28.24 457 LEU C O 1
ATOM 10916 N N . HIS C 3 458 ? 151.838 149.519 175.401 1.00 29.05 458 HIS C N 1
ATOM 10917 C CA . HIS C 3 458 ? 152.152 148.126 175.099 1.00 29.05 458 HIS C CA 1
ATOM 10918 C C . HIS C 3 458 ? 153.297 148.019 174.103 1.00 29.05 458 HIS C C 1
ATOM 10919 O O . HIS C 3 458 ? 154.188 147.176 174.262 1.00 29.05 458 HIS C O 1
ATOM 10926 N N . ARG C 3 459 ? 153.289 148.858 173.064 1.00 28.80 459 ARG C N 1
ATOM 10927 C CA . ARG C 3 459 ? 154.303 148.743 172.019 1.00 28.80 459 ARG C CA 1
ATOM 10928 C C . ARG C 3 459 ? 155.690 149.099 172.537 1.00 28.80 459 ARG C C 1
ATOM 10929 O O . ARG C 3 459 ? 156.678 148.464 172.155 1.00 28.80 459 ARG C O 1
ATOM 10937 N N . ILE C 3 460 ? 155.791 150.113 173.396 1.00 28.20 460 ILE C N 1
ATOM 10938 C CA . ILE C 3 460 ? 157.110 150.537 173.859 1.00 28.20 460 ILE C CA 1
ATOM 10939 C C . ILE C 3 460 ? 157.732 149.489 174.778 1.00 28.20 460 ILE C C 1
ATOM 10940 O O . ILE C 3 460 ? 158.936 149.220 174.705 1.00 28.20 460 ILE C O 1
ATOM 10945 N N . HIS C 3 461 ? 156.929 148.872 175.645 1.00 32.31 461 HIS C N 1
ATOM 10946 C CA . HIS C 3 461 ? 157.438 148.047 176.735 1.00 32.31 461 HIS C CA 1
ATOM 10947 C C . HIS C 3 461 ? 157.412 146.551 176.440 1.00 32.31 461 HIS C C 1
ATOM 10948 O O . HIS C 3 461 ? 157.657 145.753 177.349 1.00 32.31 461 HIS C O 1
ATOM 10955 N N . ASN C 3 462 ? 157.119 146.150 175.205 1.00 33.42 462 ASN C N 1
ATOM 10956 C CA . ASN C 3 462 ? 157.098 144.732 174.863 1.00 33.42 462 ASN C CA 1
ATOM 10957 C C . ASN C 3 462 ? 158.468 144.108 175.096 1.00 33.42 462 ASN C C 1
ATOM 10958 O O . ASN C 3 462 ? 159.496 144.667 174.702 1.00 33.42 462 ASN C O 1
ATOM 10963 N N . SER C 3 463 ? 158.480 142.939 175.743 1.00 36.86 463 SER C N 1
ATOM 10964 C CA . SER C 3 463 ? 159.745 142.310 176.116 1.00 36.86 463 SER C CA 1
ATOM 10965 C C . SER C 3 463 ? 160.445 141.698 174.911 1.00 36.86 463 SER C C 1
ATOM 10966 O O . SER C 3 463 ? 161.670 141.803 174.781 1.00 36.86 463 SER C O 1
ATOM 10969 N N . SER C 3 464 ? 159.690 141.050 174.024 1.00 39.08 464 SER C N 1
ATOM 10970 C CA . SER C 3 464 ? 160.301 140.392 172.874 1.00 39.08 464 SER C CA 1
ATOM 10971 C C . SER C 3 464 ? 160.826 141.405 171.864 1.00 39.08 464 SER C C 1
ATOM 10972 O O . SER C 3 464 ? 161.892 141.202 171.273 1.00 39.08 464 SER C O 1
ATOM 10975 N N . ARG C 3 465 ? 160.096 142.499 171.653 1.00 34.65 465 ARG C N 1
ATOM 10976 C CA . ARG C 3 465 ? 160.422 143.493 170.630 1.00 34.65 465 ARG C CA 1
ATOM 10977 C C . ARG C 3 465 ? 160.391 144.886 171.241 1.00 34.65 465 ARG C C 1
ATOM 10978 O O . ARG C 3 465 ? 159.457 145.661 170.994 1.00 34.65 465 ARG C O 1
ATOM 10986 N N . PRO C 3 466 ? 161.384 145.238 172.051 1.00 30.64 466 PRO C N 1
ATOM 10987 C CA . PRO C 3 466 ? 161.414 146.585 172.623 1.00 30.64 466 PRO C CA 1
ATOM 10988 C C . PRO C 3 466 ? 161.639 147.640 171.551 1.00 30.64 466 PRO C C 1
ATOM 10989 O O . PRO C 3 466 ? 162.343 147.418 170.563 1.00 30.64 466 PRO C O 1
ATOM 10993 N N . LEU C 3 467 ? 161.027 148.802 171.759 1.00 27.31 467 LEU C N 1
ATOM 10994 C CA . LEU C 3 467 ? 161.154 149.941 170.862 1.00 27.31 467 LEU C CA 1
ATOM 10995 C C . LEU C 3 467 ? 161.704 151.136 171.628 1.00 27.31 467 LEU C C 1
ATOM 10996 O O . LEU C 3 467 ? 161.822 151.117 172.856 1.00 27.31 467 LEU C O 1
ATOM 11001 N N . LYS C 3 468 ? 162.046 152.189 170.887 1.00 27.17 468 LYS C N 1
ATOM 11002 C CA . LYS C 3 468 ? 162.673 153.367 171.473 1.00 27.17 468 LYS C CA 1
ATOM 11003 C C . LYS C 3 468 ? 162.069 154.695 171.036 1.00 27.17 468 LYS C C 1
ATOM 11004 O O . LYS C 3 468 ? 162.301 155.699 171.718 1.00 27.17 468 LYS C O 1
ATOM 11010 N N . LEU C 3 469 ? 161.307 154.742 169.947 1.00 27.30 469 LEU C N 1
ATOM 11011 C CA . LEU C 3 469 ? 160.747 155.994 169.461 1.00 27.30 469 LEU C CA 1
ATOM 11012 C C . LEU C 3 469 ? 159.658 155.670 168.451 1.00 27.30 469 LEU C C 1
ATOM 11013 O O . LEU C 3 469 ? 159.858 154.833 167.570 1.00 27.30 469 LEU C O 1
ATOM 11018 N N . ILE C 3 470 ? 158.508 156.327 168.586 1.00 27.82 470 ILE C N 1
ATOM 11019 C CA . ILE C 3 470 ? 157.380 156.125 167.684 1.00 27.82 470 ILE C CA 1
ATOM 11020 C C . ILE C 3 470 ? 156.834 157.481 167.258 1.00 27.82 470 ILE C C 1
ATOM 11021 O O . ILE C 3 470 ? 156.551 158.335 168.106 1.00 27.82 470 ILE C O 1
ATOM 11026 N N . TYR C 3 471 ? 156.683 157.672 165.949 1.00 34.13 471 TYR C N 1
ATOM 11027 C CA . TYR C 3 471 ? 156.062 158.859 165.370 1.00 34.13 471 TYR C CA 1
ATOM 11028 C C . TYR C 3 471 ? 155.007 158.398 164.377 1.00 34.13 471 TYR C C 1
ATOM 11029 O O . TYR C 3 471 ? 155.325 157.666 163.436 1.00 34.13 471 TYR C O 1
ATOM 11038 N N . GLU C 3 472 ? 153.755 158.818 164.575 1.00 35.16 472 GLU C N 1
ATOM 11039 C CA . GLU C 3 472 ? 152.680 158.409 163.680 1.00 35.16 472 GLU C CA 1
ATOM 11040 C C . GLU C 3 472 ? 151.836 159.600 163.256 1.00 35.16 472 GLU C C 1
ATOM 11041 O O . GLU C 3 472 ? 151.534 160.490 164.057 1.00 35.16 472 GLU C O 1
ATOM 11047 N N . MET C 3 473 ? 151.440 159.583 161.983 1.00 41.27 473 MET C N 1
ATOM 11048 C CA . MET C 3 473 ? 150.620 160.622 161.360 1.00 41.27 473 MET C CA 1
ATOM 11049 C C . MET C 3 473 ? 149.337 159.978 160.842 1.00 41.27 473 MET C C 1
ATOM 11050 O O . MET C 3 473 ? 149.333 159.368 159.769 1.00 41.27 473 MET C O 1
ATOM 11055 N N . LYS C 3 474 ? 148.253 160.124 161.593 1.00 46.42 474 LYS C N 1
ATOM 11056 C CA . LYS C 3 474 ? 146.978 159.515 161.262 1.00 46.42 474 LYS C CA 1
ATOM 11057 C C . LYS C 3 474 ? 145.992 160.577 160.782 1.00 46.42 474 LYS C C 1
ATOM 11058 O O . LYS C 3 474 ? 146.338 161.748 160.598 1.00 46.42 474 LYS C O 1
ATOM 11064 N N . GLU C 3 475 ? 144.742 160.161 160.569 1.00 47.20 475 GLU C N 1
ATOM 11065 C CA . GLU C 3 475 ? 143.722 161.078 160.073 1.00 47.20 475 GLU C CA 1
ATOM 11066 C C . GLU C 3 475 ? 143.311 162.094 161.132 1.00 47.20 475 GLU C C 1
ATOM 11067 O O . GLU C 3 475 ? 143.073 163.264 160.813 1.00 47.20 475 GLU C O 1
ATOM 11073 N N . ARG C 3 476 ? 143.220 161.675 162.397 1.00 46.21 476 ARG C N 1
ATOM 11074 C CA . ARG C 3 476 ? 142.706 162.543 163.448 1.00 46.21 476 ARG C CA 1
ATOM 11075 C C . ARG C 3 476 ? 143.743 162.979 164.472 1.00 46.21 476 ARG C C 1
ATOM 11076 O O . ARG C 3 476 ? 143.466 163.902 165.243 1.00 46.21 476 ARG C O 1
ATOM 11084 N N . GLU C 3 477 ? 144.916 162.349 164.512 1.00 40.22 477 GLU C N 1
ATOM 11085 C CA . GLU C 3 477 ? 145.928 162.682 165.504 1.00 40.22 477 GLU C CA 1
ATOM 11086 C C . GLU C 3 477 ? 147.309 162.631 164.870 1.00 40.22 477 GLU C C 1
ATOM 11087 O O . GLU C 3 477 ? 147.517 161.999 163.833 1.00 40.22 477 GLU C O 1
ATOM 11093 N N . VAL C 3 478 ? 148.257 163.316 165.505 1.00 30.07 478 VAL C N 1
ATOM 11094 C CA . VAL C 3 478 ? 149.679 163.098 165.260 1.00 30.07 478 VAL C CA 1
ATOM 11095 C C . VAL C 3 478 ? 150.308 162.734 166.596 1.00 30.07 478 VAL C C 1
ATOM 11096 O O . VAL C 3 478 ? 150.336 163.559 167.515 1.00 30.07 478 VAL C O 1
ATOM 11100 N N . VAL C 3 479 ? 150.800 161.506 166.715 1.00 27.48 479 VAL C N 1
ATOM 11101 C CA . VAL C 3 479 ? 151.197 160.988 168.017 1.00 27.48 479 VAL C CA 1
ATOM 11102 C C . VAL C 3 479 ? 152.703 160.776 168.059 1.00 27.48 479 VAL C C 1
ATOM 11103 O O . VAL C 3 479 ? 153.340 160.374 167.075 1.00 27.48 479 VAL C O 1
ATOM 11107 N N . LEU C 3 480 ? 153.276 161.066 169.227 1.00 23.77 480 LEU C N 1
ATOM 11108 C CA . LEU C 3 480 ? 154.702 160.876 169.455 1.00 23.77 480 LEU C CA 1
ATOM 11109 C C . LEU C 3 480 ? 154.902 160.166 170.786 1.00 23.77 480 LEU C C 1
ATOM 11110 O O . LEU C 3 480 ? 154.281 160.533 171.789 1.00 23.77 480 LEU C O 1
ATOM 11115 N N . ALA C 3 481 ? 155.767 159.152 170.785 1.00 22.92 481 ALA C N 1
ATOM 11116 C CA . ALA C 3 481 ? 156.113 158.394 171.983 1.00 22.92 481 ALA C CA 1
ATOM 11117 C C . ALA C 3 481 ? 157.627 158.278 172.053 1.00 22.92 481 ALA C C 1
ATOM 11118 O O . ALA C 3 481 ? 158.245 157.658 171.181 1.00 22.92 481 ALA C O 1
ATOM 11120 N N . TRP C 3 482 ? 158.221 158.869 173.084 1.00 25.99 482 TRP C N 1
ATOM 11121 C CA . TRP C 3 482 ? 159.667 158.893 173.258 1.00 25.99 482 TRP C CA 1
ATOM 11122 C C . TRP C 3 482 ? 160.037 158.249 174.586 1.00 25.99 482 TRP C C 1
ATOM 11123 O O . TRP C 3 482 ? 159.409 158.528 175.614 1.00 25.99 482 TRP C O 1
ATOM 11134 N N . ALA C 3 483 ? 161.059 157.396 174.559 1.00 24.30 483 ALA C N 1
ATOM 11135 C CA . ALA C 3 483 ? 161.549 156.695 175.741 1.00 24.30 483 ALA C CA 1
ATOM 11136 C C . ALA C 3 483 ? 163.065 156.805 175.776 1.00 24.30 483 ALA C C 1
ATOM 11137 O O . ALA C 3 483 ? 163.753 156.198 174.950 1.00 24.30 483 ALA C O 1
ATOM 11139 N N . THR C 3 484 ? 163.585 157.564 176.732 1.00 29.48 484 THR C N 1
ATOM 11140 C CA . THR C 3 484 ? 165.017 157.764 176.899 1.00 29.48 484 THR C CA 1
ATOM 11141 C C . THR C 3 484 ? 165.455 157.221 178.258 1.00 29.48 484 THR C C 1
ATOM 11142 O O . THR C 3 484 ? 164.683 156.578 178.975 1.00 29.48 484 THR C O 1
ATOM 11146 N N . GLY C 3 485 ? 166.709 157.484 178.607 1.00 30.85 485 GLY C N 1
ATOM 11147 C CA . GLY C 3 485 ? 167.275 156.981 179.839 1.00 30.85 485 GLY C CA 1
ATOM 11148 C C . GLY C 3 485 ? 166.934 157.760 181.084 1.00 30.85 485 GLY C C 1
ATOM 11149 O O . GLY C 3 485 ? 167.375 157.387 182.175 1.00 30.85 485 GLY C O 1
ATOM 11150 N N . THR C 3 486 ? 166.170 158.833 180.961 1.00 33.75 486 THR C N 1
ATOM 11151 C CA . THR C 3 486 ? 165.782 159.637 182.115 1.00 33.75 486 THR C CA 1
ATOM 11152 C C . THR C 3 486 ? 164.280 159.852 182.214 1.00 33.75 486 THR C C 1
ATOM 11153 O O . THR C 3 486 ? 163.742 159.867 183.324 1.00 33.75 486 THR C O 1
ATOM 11157 N N . TYR C 3 487 ? 163.586 160.001 181.089 1.00 29.16 487 TYR C N 1
ATOM 11158 C CA . TYR C 3 487 ? 162.174 160.343 181.104 1.00 29.16 487 TYR C CA 1
ATOM 11159 C C . TYR C 3 487 ? 161.435 159.538 180.046 1.00 29.16 487 TYR C C 1
ATOM 11160 O O . TYR C 3 487 ? 162.035 158.823 179.241 1.00 29.16 487 TYR C O 1
ATOM 11169 N N . GLU C 3 488 ? 160.111 159.659 180.067 1.00 32.22 488 GLU C N 1
ATOM 11170 C CA . GLU C 3 488 ? 159.240 159.124 179.034 1.00 32.22 488 GLU C CA 1
ATOM 11171 C C . GLU C 3 488 ? 158.215 160.186 178.669 1.00 32.22 488 GLU C C 1
ATOM 11172 O O . GLU C 3 488 ? 157.813 160.991 179.511 1.00 32.22 488 GLU C O 1
ATOM 11178 N N . LEU C 3 489 ? 157.791 160.189 177.408 1.00 27.54 489 LEU C N 1
ATOM 11179 C CA . LEU C 3 489 ? 156.920 161.253 176.926 1.00 27.54 489 LEU C CA 1
ATOM 11180 C C . LEU C 3 489 ? 155.919 160.693 175.928 1.00 27.54 489 LEU C C 1
ATOM 11181 O O . LEU C 3 489 ? 156.309 159.997 174.985 1.00 27.54 489 LEU C O 1
ATOM 11186 N N . TYR C 3 490 ? 154.638 160.999 176.134 1.00 29.82 490 TYR C N 1
ATOM 11187 C CA . TYR C 3 490 ? 153.567 160.578 175.228 1.00 29.82 490 TYR C CA 1
ATOM 11188 C C . TYR C 3 490 ? 152.730 161.805 174.880 1.00 29.82 490 TYR C C 1
ATOM 11189 O O . TYR C 3 490 ? 152.012 162.320 175.737 1.00 29.82 490 TYR C O 1
ATOM 11198 N N . ALA C 3 491 ? 152.805 162.273 173.633 1.00 27.95 491 ALA C N 1
ATOM 11199 C CA . ALA C 3 491 ? 152.185 163.534 173.247 1.00 27.95 491 ALA C CA 1
ATOM 11200 C C . ALA C 3 491 ? 151.270 163.365 172.040 1.00 27.95 491 ALA C C 1
ATOM 11201 O O . ALA C 3 491 ? 151.545 162.563 171.136 1.00 27.95 491 ALA C O 1
ATOM 11203 N N . ILE C 3 492 ? 150.188 164.151 172.026 1.00 31.60 492 ILE C N 1
ATOM 11204 C CA . ILE C 3 492 ? 149.215 164.156 170.939 1.00 31.60 492 ILE C CA 1
ATOM 11205 C C . ILE C 3 492 ? 149.103 165.568 170.375 1.00 31.60 492 ILE C C 1
ATOM 11206 O O . ILE C 3 492 ? 148.936 166.531 171.131 1.00 31.60 492 ILE C O 1
ATOM 11211 N N . PHE C 3 493 ? 149.191 165.688 169.050 1.00 30.76 493 PHE C N 1
ATOM 11212 C CA . PHE C 3 493 ? 149.168 166.953 168.326 1.00 30.76 493 PHE C CA 1
ATOM 11213 C C . PHE C 3 493 ? 148.088 166.925 167.246 1.00 30.76 493 PHE C C 1
ATOM 11214 O O . PHE C 3 493 ? 147.565 165.866 166.876 1.00 30.76 493 PHE C O 1
ATOM 11222 N N . GLU C 3 494 ? 147.809 168.110 166.703 1.00 40.90 494 GLU C N 1
ATOM 11223 C CA . GLU C 3 494 ? 146.847 168.266 165.624 1.00 40.90 494 GLU C CA 1
ATOM 11224 C C . GLU C 3 494 ? 147.304 167.502 164.381 1.00 40.90 494 GLU C C 1
ATOM 11225 O O . GLU C 3 494 ? 148.501 167.282 164.182 1.00 40.90 494 GLU C O 1
ATOM 11231 N N . PRO C 3 495 ? 146.365 167.088 163.524 1.00 41.15 495 PRO C N 1
ATOM 11232 C CA . PRO C 3 495 ? 146.734 166.262 162.366 1.00 41.15 495 PRO C CA 1
ATOM 11233 C C . PRO C 3 495 ? 147.370 167.017 161.210 1.00 41.15 495 PRO C C 1
ATOM 11234 O O . PRO C 3 495 ? 147.951 166.369 160.328 1.00 41.15 495 PRO C O 1
ATOM 11238 N N . VAL C 3 496 ? 147.290 168.346 161.171 1.00 43.94 496 VAL C N 1
ATOM 11239 C CA . VAL C 3 496 ? 147.793 169.101 160.026 1.00 43.94 496 VAL C CA 1
ATOM 11240 C C . VAL C 3 496 ? 149.015 169.920 160.420 1.00 43.94 496 VAL C C 1
ATOM 11241 O O . VAL C 3 496 ? 149.280 170.977 159.838 1.00 43.94 496 VAL C O 1
ATOM 11245 N N . VAL C 3 497 ? 149.765 169.444 161.406 1.00 45.07 497 VAL C N 1
ATOM 11246 C CA . VAL C 3 497 ? 151.000 170.098 161.808 1.00 45.07 497 VAL C CA 1
ATOM 11247 C C . VAL C 3 497 ? 152.164 169.487 161.038 1.00 45.07 497 VAL C C 1
ATOM 11248 O O . VAL C 3 497 ? 152.078 168.379 160.502 1.00 45.07 497 VAL C O 1
ATOM 11252 N N . ASP C 3 498 ? 153.266 170.225 160.978 1.00 49.86 498 ASP C N 1
ATOM 11253 C CA . ASP C 3 498 ? 154.477 169.780 160.306 1.00 49.86 498 ASP C CA 1
ATOM 11254 C C . ASP C 3 498 ? 155.446 169.160 161.306 1.00 49.86 498 ASP C C 1
ATOM 11255 O O . ASP C 3 498 ? 155.334 169.350 162.519 1.00 49.86 498 ASP C O 1
ATOM 11260 N N . LYS C 3 499 ? 156.410 168.411 160.773 1.00 43.39 499 LYS C N 1
ATOM 11261 C CA . LYS C 3 499 ? 157.322 167.644 161.614 1.00 43.39 499 LYS C CA 1
ATOM 11262 C C . LYS C 3 499 ? 158.372 168.523 162.286 1.00 43.39 499 LYS C C 1
ATOM 11263 O O . LYS C 3 499 ? 158.746 168.273 163.437 1.00 43.39 499 LYS C O 1
ATOM 11269 N N . ALA C 3 500 ? 158.860 169.552 161.591 1.00 38.49 500 ALA C N 1
ATOM 11270 C CA . ALA C 3 500 ? 159.934 170.379 162.128 1.00 38.49 500 ALA C CA 1
ATOM 11271 C C . ALA C 3 500 ? 159.490 171.270 163.281 1.00 38.49 500 ALA C C 1
ATOM 11272 O O . ALA C 3 500 ? 160.349 171.864 163.941 1.00 38.49 500 ALA C O 1
ATOM 11274 N N . THR C 3 501 ? 158.186 171.385 163.536 1.00 43.92 501 THR C N 1
ATOM 11275 C CA . THR C 3 501 ? 157.675 172.182 164.646 1.00 43.92 501 THR C CA 1
ATOM 11276 C C . THR C 3 501 ? 157.443 171.349 165.900 1.00 43.92 501 THR C C 1
ATOM 11277 O O . THR C 3 501 ? 157.584 171.860 167.023 1.00 43.92 501 THR C O 1
ATOM 11281 N N . VAL C 3 502 ? 157.091 170.074 165.721 1.00 41.56 502 VAL C N 1
ATOM 11282 C CA . VAL C 3 502 ? 156.876 169.182 166.853 1.00 41.56 502 VAL C CA 1
ATOM 11283 C C . VAL C 3 502 ? 158.140 169.078 167.693 1.00 41.56 502 VAL C C 1
ATOM 11284 O O . VAL C 3 502 ? 158.083 169.056 168.929 1.00 41.56 502 VAL C O 1
ATOM 11288 N N . ILE C 3 503 ? 159.300 169.028 167.038 1.00 42.65 503 ILE C N 1
ATOM 11289 C CA . ILE C 3 503 ? 160.559 168.851 167.756 1.00 42.65 503 ILE C CA 1
ATOM 11290 C C . ILE C 3 503 ? 160.837 170.050 168.654 1.00 42.65 503 ILE C C 1
ATOM 11291 O O . ILE C 3 503 ? 161.206 169.898 169.826 1.00 42.65 503 ILE C O 1
ATOM 11296 N N . LYS C 3 504 ? 160.651 171.263 168.128 1.00 42.29 504 LYS C N 1
ATOM 11297 C CA . LYS C 3 504 ? 160.936 172.451 168.927 1.00 42.29 504 LYS C CA 1
ATOM 11298 C C . LYS C 3 504 ? 159.915 172.626 170.047 1.00 42.29 504 LYS C C 1
ATOM 11299 O O . LYS C 3 504 ? 160.269 173.052 171.156 1.00 42.29 504 LYS C O 1
ATOM 11305 N N . TYR C 3 505 ? 158.649 172.277 169.791 1.00 40.57 505 TYR C N 1
ATOM 11306 C CA . TYR C 3 505 ? 157.653 172.318 170.858 1.00 40.57 505 TYR C CA 1
ATOM 11307 C C . TYR C 3 505 ? 158.007 171.348 171.980 1.00 40.57 505 TYR C C 1
ATOM 11308 O O . TYR C 3 505 ? 157.930 171.694 173.168 1.00 40.57 505 TYR C O 1
ATOM 11317 N N . VAL C 3 506 ? 158.415 170.130 171.620 1.00 39.09 506 VAL C N 1
ATOM 11318 C CA . VAL C 3 506 ? 158.807 169.143 172.620 1.00 39.09 506 VAL C CA 1
ATOM 11319 C C . VAL C 3 506 ? 160.017 169.632 173.404 1.00 39.09 506 VAL C C 1
ATOM 11320 O O . VAL C 3 506 ? 160.085 169.481 174.632 1.00 39.09 506 VAL C O 1
ATOM 11324 N N . ASP C 3 507 ? 160.987 170.233 172.710 1.00 39.60 507 ASP C N 1
ATOM 11325 C CA . ASP C 3 507 ? 162.186 170.718 173.383 1.00 39.60 507 ASP C CA 1
ATOM 11326 C C . ASP C 3 507 ? 161.857 171.806 174.397 1.00 39.60 507 ASP C C 1
ATOM 11327 O O . ASP C 3 507 ? 162.346 171.768 175.533 1.00 39.60 507 ASP C O 1
ATOM 11332 N N . LYS C 3 508 ? 161.021 172.778 174.017 1.00 38.34 508 LYS C N 1
ATOM 11333 C CA . LYS C 3 508 ? 160.696 173.845 174.962 1.00 38.34 508 LYS C CA 1
ATOM 11334 C C . LYS C 3 508 ? 159.893 173.311 176.144 1.00 38.34 508 LYS C C 1
ATOM 11335 O O . LYS C 3 508 ? 160.113 173.725 177.292 1.00 38.34 508 LYS C O 1
ATOM 11341 N N . LEU C 3 509 ? 158.973 172.374 175.892 1.00 34.90 509 LEU C N 1
ATOM 11342 C CA . LEU C 3 509 ? 158.212 171.784 176.990 1.00 34.90 509 LEU C CA 1
ATOM 11343 C C . LEU C 3 509 ? 159.124 171.061 177.976 1.00 34.90 509 LEU C C 1
ATOM 11344 O O . LEU C 3 509 ? 158.991 171.225 179.198 1.00 34.90 509 LEU C O 1
ATOM 11349 N N . ILE C 3 510 ? 160.066 170.267 177.465 1.00 33.14 510 ILE C N 1
ATOM 11350 C CA . ILE C 3 510 ? 160.953 169.518 178.351 1.00 33.14 510 ILE C CA 1
ATOM 11351 C C . ILE C 3 510 ? 161.874 170.464 179.112 1.00 33.14 510 ILE C C 1
ATOM 11352 O O . ILE C 3 510 ? 162.173 170.242 180.292 1.00 33.14 510 ILE C O 1
ATOM 11357 N N . LYS C 3 511 ? 162.328 171.540 178.462 1.00 35.44 511 LYS C N 1
ATOM 11358 C CA . LYS C 3 511 ? 163.156 172.520 179.161 1.00 35.44 511 LYS C CA 1
ATOM 11359 C C . LYS C 3 511 ? 162.391 173.188 180.296 1.00 35.44 511 LYS C C 1
ATOM 11360 O O . LYS C 3 511 ? 162.956 173.443 181.366 1.00 35.44 511 LYS C O 1
ATOM 11366 N N . TRP C 3 512 ? 161.108 173.494 180.083 1.00 36.52 512 TRP C N 1
ATOM 11367 C CA . TRP C 3 512 ? 160.313 174.061 181.172 1.00 36.52 512 TRP C CA 1
ATOM 11368 C C . TRP C 3 512 ? 160.134 173.065 182.314 1.00 36.52 512 TRP C C 1
ATOM 11369 O O . TRP C 3 512 ? 160.188 173.443 183.495 1.00 36.52 512 TRP C O 1
ATOM 11380 N N . ILE C 3 513 ? 159.904 171.792 181.988 1.00 34.86 513 ILE C N 1
ATOM 11381 C CA . ILE C 3 513 ? 159.728 170.793 183.040 1.00 34.86 513 ILE C CA 1
ATOM 11382 C C . ILE C 3 513 ? 161.014 170.629 183.844 1.00 34.86 513 ILE C C 1
ATOM 11383 O O . ILE C 3 513 ? 160.981 170.446 185.067 1.00 34.86 513 ILE C O 1
ATOM 11388 N N . GLU C 3 514 ? 162.168 170.702 183.177 1.00 38.20 514 GLU C N 1
ATOM 11389 C CA . GLU C 3 514 ? 163.431 170.497 183.880 1.00 38.20 514 GLU C CA 1
ATOM 11390 C C . GLU C 3 514 ? 163.695 171.582 184.916 1.00 38.20 514 GLU C C 1
ATOM 11391 O O . GLU C 3 514 ? 164.490 171.373 185.838 1.00 38.20 514 GLU C O 1
ATOM 11397 N N . LYS C 3 515 ? 163.054 172.741 184.788 1.00 38.23 515 LYS C N 1
ATOM 11398 C CA . LYS C 3 515 ? 163.216 173.807 185.767 1.00 38.23 515 LYS C CA 1
ATOM 11399 C C . LYS C 3 515 ? 162.044 173.913 186.733 1.00 38.23 515 LYS C C 1
ATOM 11400 O O . LYS C 3 515 ? 162.193 174.528 187.794 1.00 38.23 515 LYS C O 1
ATOM 11406 N N . GLU C 3 516 ? 160.886 173.340 186.402 1.00 37.25 516 GLU C N 1
ATOM 11407 C CA . GLU C 3 516 ? 159.770 173.294 187.343 1.00 37.25 516 GLU C CA 1
ATOM 11408 C C . GLU C 3 516 ? 159.640 171.920 187.998 1.00 37.25 516 GLU C C 1
ATOM 11409 O O . GLU C 3 516 ? 158.607 171.601 188.589 1.00 37.25 516 GLU C O 1
ATOM 11415 N N . TYR C 3 517 ? 160.684 171.097 187.876 1.00 34.32 517 TYR C N 1
ATOM 11416 C CA . TYR C 3 517 ? 160.698 169.766 188.478 1.00 34.32 517 TYR C CA 1
ATOM 11417 C C . TYR C 3 517 ? 160.365 169.776 189.965 1.00 34.32 517 TYR C C 1
ATOM 11418 O O . TYR C 3 517 ? 159.558 168.956 190.417 1.00 34.32 517 TYR C O 1
ATOM 11427 N N . ASP C 3 518 ? 160.964 170.677 190.740 1.00 33.13 518 ASP C N 1
ATOM 11428 C CA . ASP C 3 518 ? 160.848 170.614 192.192 1.00 33.13 518 ASP C CA 1
ATOM 11429 C C . ASP C 3 518 ? 159.476 171.011 192.719 1.00 33.13 518 ASP C C 1
ATOM 11430 O O . ASP C 3 518 ? 159.205 170.795 193.904 1.00 33.13 518 ASP C O 1
ATOM 11435 N N . VAL C 3 519 ? 158.608 171.582 191.890 1.00 29.24 519 VAL C N 1
ATOM 11436 C CA . VAL C 3 519 ? 157.277 171.967 192.349 1.00 29.24 519 VAL C CA 1
ATOM 11437 C C . VAL C 3 519 ? 156.279 170.828 192.179 1.00 29.24 519 VAL C C 1
ATOM 11438 O O . VAL C 3 519 ? 155.340 170.695 192.967 1.00 29.24 519 VAL C O 1
ATOM 11442 N N . TYR C 3 520 ? 156.471 169.977 191.171 1.00 31.86 520 TYR C N 1
ATOM 11443 C CA . TYR C 3 520 ? 155.537 168.900 190.876 1.00 31.86 520 TYR C CA 1
ATOM 11444 C C . TYR C 3 520 ? 156.045 167.519 191.268 1.00 31.86 520 TYR C C 1
ATOM 11445 O O . TYR C 3 520 ? 155.247 166.580 191.311 1.00 31.86 520 TYR C O 1
ATOM 11454 N N . PHE C 3 521 ? 157.338 167.365 191.546 1.00 29.20 521 PHE C N 1
ATOM 11455 C CA . PHE C 3 521 ? 157.923 166.059 191.811 1.00 29.20 521 PHE C CA 1
ATOM 11456 C C . PHE C 3 521 ? 158.651 166.062 193.147 1.00 29.20 521 PHE C C 1
ATOM 11457 O O . PHE C 3 521 ? 159.183 167.085 193.582 1.00 29.20 521 PHE C O 1
ATOM 11465 N N . ILE C 3 522 ? 158.667 164.900 193.792 1.00 31.94 522 ILE C N 1
ATOM 11466 C CA . ILE C 3 522 ? 159.421 164.670 195.019 1.00 31.94 522 ILE C CA 1
ATOM 11467 C C . ILE C 3 522 ? 160.558 163.716 194.682 1.00 31.94 522 ILE C C 1
ATOM 11468 O O . ILE C 3 522 ? 160.325 162.628 194.142 1.00 31.94 522 ILE C O 1
ATOM 11473 N N . ARG C 3 523 ? 161.787 164.120 194.996 1.00 42.13 523 ARG C N 1
ATOM 11474 C CA . ARG C 3 523 ? 162.961 163.346 194.613 1.00 42.13 523 ARG C CA 1
ATOM 11475 C C . ARG C 3 523 ? 163.329 162.308 195.671 1.00 42.13 523 ARG C C 1
ATOM 11476 O O . ARG C 3 523 ? 163.355 161.107 195.388 1.00 42.13 523 ARG C O 1
ATOM 11484 N N . ASN C 3 524 ? 163.615 162.756 196.889 1.00 44.11 524 ASN C N 1
ATOM 11485 C CA . ASN C 3 524 ? 164.004 161.874 197.981 1.00 44.11 524 ASN C CA 1
ATOM 11486 C C . ASN C 3 524 ? 163.018 162.032 199.127 1.00 44.11 524 ASN C C 1
ATOM 11487 O O . ASN C 3 524 ? 162.735 163.155 199.557 1.00 44.11 524 ASN C O 1
ATOM 11492 N N . HIS C 3 525 ? 162.498 160.912 199.615 1.00 37.02 525 HIS C N 1
ATOM 11493 C CA . HIS C 3 525 ? 161.533 160.936 200.703 1.00 37.02 525 HIS C CA 1
ATOM 11494 C C . HIS C 3 525 ? 162.247 161.092 202.037 1.00 37.02 525 HIS C C 1
ATOM 11495 O O . HIS C 3 525 ? 163.299 160.491 202.270 1.00 37.02 525 HIS C O 1
ATOM 11502 N N . ALA C 3 526 ? 161.669 161.906 202.915 1.00 39.91 526 ALA C N 1
ATOM 11503 C CA . ALA C 3 526 ? 162.291 162.194 204.197 1.00 39.91 526 ALA C CA 1
ATOM 11504 C C . ALA C 3 526 ? 162.205 160.990 205.132 1.00 39.91 526 ALA C C 1
ATOM 11505 O O . ALA C 3 526 ? 161.344 160.117 204.995 1.00 39.91 526 ALA C O 1
ATOM 11507 N N . THR C 3 527 ? 163.118 160.958 206.100 1.00 41.99 527 THR C N 1
ATOM 11508 C CA . THR C 3 527 ? 163.219 159.869 207.060 1.00 41.99 527 THR C CA 1
ATOM 11509 C C . THR C 3 527 ? 163.237 160.430 208.473 1.00 41.99 527 THR C C 1
ATOM 11510 O O . THR C 3 527 ? 163.672 161.562 208.703 1.00 41.99 527 THR C O 1
ATOM 11514 N N . PHE C 3 528 ? 162.763 159.626 209.419 1.00 45.07 528 PHE C N 1
ATOM 11515 C CA . PHE C 3 528 ? 162.709 160.036 210.819 1.00 45.07 528 PHE C CA 1
ATOM 11516 C C . PHE C 3 528 ? 164.110 160.217 211.387 1.00 45.07 528 PHE C C 1
ATOM 11517 O O . PHE C 3 528 ? 165.079 159.655 210.876 1.00 45.07 528 PHE C O 1
#

Nearest PDB structures (foldseek):
  8c7g-assembly1_A  TM=1.002E+00  e=0.000E+00  Drosophila melanogaster
  8jbe-assembly1_A  TM=9.598E-01  e=4.719E-88  Drosophila
  5i2t-assembly1_A  TM=5.336E-01  e=2.020E-07  Saccharomyces cerevisiae
  7luv-assembly1_E  TM=5.972E-01  e=2.113E-05  Saccharomyces bayanus
  6zqe-assembly1_UD  TM=3.602E-01  e=3.876E-05  Saccharomyces cerevisiae S288C

Solvent-accessible surface area: 71482 Å² total; per-residue (Å²): 197,66,69,41,6,4,28,16,24,106,126,42,38,115,24,62,54,66,54,159,77,4,85,63,52,41,5,55,56,43,65,29,4,7,7,27,98,62,63,54,63,44,15,25,35,2,49,12,51,66,60,146,131,48,123,56,34,76,29,64,92,30,85,193,47,62,64,57,121,24,19,44,8,2,66,100,83,98,19,4,0,5,0,25,114,62,56,20,2,27,12,17,44,13,120,60,115,82,32,113,31,161,116,76,18,86,38,124,29,198,41,87,5,54,6,6,10,32,14,80,59,148,22,1,2,7,8,1,43,63,1,6,40,5,46,38,9,41,76,125,96,150,94,26,138,76,48,98,71,59,91,46,32,8,125,46,62,26,62,18,58,106,36,42,1,4,1,10,10,25,84,170,27,66,26,3,19,4,12,28,5,78,99,142,56,25,52,137,22,78,106,1,86,57,50,151,116,88,107,102,24,129,122,100,78,18,33,16,5,72,11,79,68,43,11,2,5,2,7,19,27,67,58,120,129,65,49,55,49,21,0,35,2,4,16,13,91,18,98,69,74,9,19,115,68,36,28,3,0,95,11,64,61,115,40,150,39,32,10,3,24,3,64,68,0,2,1,4,12,12,75,95,72,22,34,1,25,3,3,6,27,63,11,85,38,96,96,95,142,162,27,22,51,10,100,41,37,8,93,35,76,40,4,90,74,32,21,41,170,185,137,145,134,19,97,53,37,31,103,94,36,77,48,57,38,59,38,1,2,15,4,21,104,58,0,2,3,4,56,2,72,31,39,21,101,31,0,21,129,41,12,88,94,72,38,95,2,3,49,2,0,17,61,5,81,98,0,87,138,31,1,40,104,19,0,13,73,18,1,64,111,93,38,137,25,106,46,16,83,42,3,82,53,2,0,28,89,5,1,116,50,25,20,70,54,68,119,114,109,129,125,130,174,189,172,87,49,103,4,35,1,67,13,114,32,0,5,93,11,0,99,152,1,34,210,98,124,41,1,36,23,1,2,10,24,6,6,32,1,1,34,104,70,140,32,83,13,109,48,66,3,0,75,26,2,0,46,16,1,13,85,58,103,16,45,54,19,4,58,18,0,21,65,37,79,20,7,76,85,30,127,62,0,0,62,53,0,55,84,54,41,139,88,54,62,5,2,17,4,13,0,41,34,8,1,20,104,46,134,9,46,142,45,9,20,100,34,24,33,68,108,43,68,6,2,20,0,2,46,14,3,65,102,56,93,31,61,123,146,5,59,7,156,95,5,0,65,29,1,55,142,64,175,44,69,2,8,4,13,4,3,14,54,13,0,30,44,30,1,71,125,54,138,149,56,88,71,37,50,191,86,36,122,11,100,87,11,58,121,51,31,95,138,45,29,94,140,155,99,55,72,6,57,54,125,10,0,5,0,4,9,55,84,66,16,156,104,171,66,46,92,90,54,30,22,11,16,23,61,36,117,131,63,122,81,90,69,25,40,116,39,2,37,23,2,36,28,1,15,176,7,0,15,21,11,27,70,95,90,49,4,72,3,4,38,14,90,80,17,2,24,0,0,49,48,32,21,128,27,28,22,0,0,10,10,3,41,10,4,63,70,109,172,58,73,57,54,27,74,42,18,33,33,116,12,13,60,10,32,0,101,50,4,17,45,28,0,100,9,53,49,11,51,5,80,67,7,9,85,147,70,121,81,108,72,100,78,33,68,52,11,32,106,75,0,94,122,19,0,79,101,37,18,108,113,58,139,81,31,30,114,26,58,8,52,30,21,30,36,13,19,75,102,10,97,21,58,75,66,17,7,4,84,1,42,79,24,42,34,10,50,57,49,36,109,82,8,110,14,29,4,6,5,5,86,84,43,18,4,22,4,43,88,16,44,53,95,23,27,46,12,0,25,22,22,0,16,83,83,20,50,151,149,99,23,41,74,168,141,132,28,87,90,1,69,3,60,23,105,149,112,65,90,43,21,13,10,9,16,5,81,6,94,98,0,5,1,0,0,0,10,52,17,124,116,131,16,30,161,94,108,36,23,81,77,1,79,84,112,0,36,84,102,0,39,39,3,2,150,57,0,50,58,54,68,112,180,187,106,54,66,17,3,21,4,26,51,53,28,38,44,18,79,22,76,101,76,59,107,36,0,50,24,6,2,8,73,33,5,83,105,57,53,54,22,13,3,0,23,2,73,67,40,26,4,0,1,2,31,24,36,29,71,47,2,8,1,0,1,11,28,125,44,170,29,89,22,103,56,2,25,103,50,1,116,127,17,13,130,134,70,30,144,48,89,33,45,65,149,121,110,35,109,165,50,100,136,11,32,40,60,128,21,5,2,5,1,0,8,78,53,22,66,24,14,23,8,19,56,48,83,36,103,126,1,61,92,6,0,32,54,0,58,61,6,17,45,92,15,89,155,56,140,22,52,23,50,5,0,47,11,47,42,6,57,2,0,10,25,73,132,40,39,0,2,1,1,4,2,2,92,52,89,18,27,30,110,18,1,51,89,11,0,14,33,0,12,36,6,1,12,14,35,18,23,79,46,86,1,48,128,18,19,126,188,130,164,101,33,48,1,92,166,67,27,71,74,19,123,108,16,6,104,51,29,8,73,45,71,45,108,24,76,18,2,10,30,30,19,68,1,15,67,10,7,23,5,75,84,88,34,25,62,77,0,28,68,4,2,58,72,25,2,79,198,43,176,78,5,10,1,1,0,2,7,1,107,73,42,1,0,3,7,0,53,60,130,207,87,96,29,80,39,20,2,13,44,21,0,19,12,30,23,85,23,19,132,65,28,112,86,74,63,33,75,31,78,17,2,4,7,111,73,68,89,95,25,87,8,16,0,4,0,8,46,3,31,132,68,0,70,0,3,4,0,4,0,2,80,68,158,124,13,60,156,71,0,34,121,5,41,52,120,3,22,107,87,2,123,146,44,128,0,13,97,22,0,40,112,45,53,146,93,118,98,30,59,112,11,69,124,43,4,84,50,2,48,20,8,16,3,0,4,11,38,6,106,105,35,39,7,7,10,12,6,42,28,60,65,13,7,122,54,115,76,19,1,88,112,0,13,34,30,2,9,56,4,23,76,60,10,104,31,94,28,34,55,21,74,18,0,10,17,58,61,50,77,13,1,2,11,0,85,17,50,70,98,38,11,0,11,2,1,4,5,1,21,21,86,40,70,26,2,54,113,29,4,66,78,5,14,144,32,4,118,150,18,42,82,41,18,5,21,142,127,52,30,42,69